Protein AF-0000000070210988 (afdb_homodimer)

Nearest PDB structures (foldseek):
  1qfx-assembly1_A-2  TM=8.955E-01  e=7.358E-31  Aspergillus niger
  1qfx-assembly1_B-2  TM=9.080E-01  e=2.840E-30  Aspergillus niger
  2gfi-assembly1_A  TM=9.419E-01  e=3.083E-26  Debaryomyces castellii
  7r5y-assembly2_B  TM=7.165E-01  e=1.767E-11  Prevotella sp. CAG:617
  6rxe-assembly1_A  TM=7.248E-01  e=8.189E-10  Bifidobacterium longum subsp. infantis ATCC 15697 = JCM 1222 = DSM 20088

Organism: Alternaria alternata (NCBI:txid5599)

Foldseek 3Di:
DWEFFFAFAAPVLVVLLVVLLVVLVVVPFQADDLCNVSVVDDDLDDPVCPRHPAFADADPQTRLVVLLVVLQVVCVVCVVQLVVLVPDPAAAEEEEEPDNSQVSSVLSSCCNNVNNCCPVVRNYDYDYFYLALQQFAQHLCLLSVLQCLVVPCCFHLVVLVVLLVLLLVQPVVVLQVVVCVRGVDGDDSSNLLSLLVCQVSVCSHHVGDSSPSSDDPVVVLSSQQSVLSNLCRNQAPNHQQLLQLLLQVVLVVLVLVVVPCVQGADYYYYYHLSSQRSVCRNLVQQDDPDDADSNDHPPPHSRGCCQRHDRGKDKDWDWDFADDPVDPGTFIFIWIATRNDTGARPPAQPDPVRTGGSVVSNVSSVVSDVVSDQNCVSSVHDPVHDRHHPDGGRDPDD/DWEFFFAFAAPVLVVLLVVLLVVLVVVPFQADDLCNVSVVDDDLDDPVCPRHPAFADADPQTRLVVLLVVLQVVCVVCVVQLVVLVPDPAAAEEEEEPDNSQVSSVLSSCCNNVNNCCPVVRNYDYDYFYLALQQFAQHLCLLSVLQCLVVPCCFHLVVLVVLLVLLLVQPVVVLQVVVCVRGVDGDDSSNLLSLLVSQVSVCSHHVGDSSPSSDDPVVVLSSQQSVLSNLCRNQAPNHQQLQQLLLQVVLVVLVLVVVPCVQGADYYYYYHLSSQRSVCRNLVQQDDPDDADSNDHPPPHSRGCCQRHDRGKDKDWDWDFADDPVDPGTFIFIWIATRNDTGARPPAQPDPVRTGGSVVSNVSSVVSDVVSDQNCVSSVHDPPHDRHHPDRGRDPDD

Secondary structure (DSSP, 8-state):
-EE--SBPPPHHHHHHHHHHHHHHHHTT----GGGGGGGT---SS-TT-TTTTSBP-SSTT-HHHHHHHHHHHHHHHTHHHHHHHTT-SSPEEEEEES-HHHHHHHHHHHHHHT-TTTTTTTSEEEEEEP--GGGTTS-S-HHHH-HHHHH-TTTSTHHHHHHHHHHHHHHHHHHHHHHHHHHS----HHHHHHHHHHHHHHHHHHS--GGGGGS-HHHHHHHHHHHHHHHHHHTSTTSSSHHHHHHHHHHHHHHHHHHGGGG-S---EEE-HHHHHHHHHHHT-S--SSPPPSSS--TT-S--HHHHS-TT-BEEEEEEEE--TT-SSPEEEEEEEETTEEEPBTTB--SGGGPEEHHHHHHHHHHHHHHH--HHHHTT--TTS--S-----SS---/-EE--SBPPPHHHHHHHHHHHHHHHHT-----GGGGGGGT---SS-TT-TTTTSBP-SSTT-HHHHHHHHHHHHHHHTHHHHHHHTT-SSPEEEEEES-HHHHHHHHHHHHHHH-TTTTTTTSEEEEEEP--GGGTTS-S-HHHH-HHHHH-TTTSTHHHHHHHHHHHHHHHHHHHHHHHHHHS----HHHHHHHHHHHHHHHHHHS--GGGGGS-HHHHHHHHHHHHHHHHHHTSTTSSSHHHHHHHHHHHHHHHHHHGGGG-S---EEE-HHHHHHHHHHHT-S--SSPPPSSS--TT-S--HHHHS-TT-BEEEEEEEE--TT-SSPEEEEEEEETTEEEPBTTB--SGGGPEEHHHHHHHHHHHHHHH--HHHHTT--TTS--S-----SS---

Solvent-accessible surface area (backbone atoms only — not comparable to full-atom values): 41497 Å² total; per-residue (Å²): 72,29,26,27,34,31,40,39,47,44,65,70,57,41,49,50,36,50,51,48,50,48,53,54,63,71,64,68,66,84,51,56,80,62,44,33,61,58,74,78,56,72,79,89,60,55,93,80,52,75,44,44,46,27,54,21,60,22,36,91,46,6,8,48,54,52,23,21,50,48,14,19,52,49,28,46,75,41,41,74,52,53,57,58,49,69,72,45,88,61,43,48,48,31,38,18,26,65,42,70,33,20,40,50,27,48,52,31,20,41,27,30,44,71,32,81,55,20,66,83,68,46,53,35,45,83,43,72,39,64,54,55,49,85,38,30,41,43,46,66,38,37,71,53,25,26,49,40,34,69,65,30,64,75,48,12,39,48,27,4,57,53,49,23,52,56,29,45,63,70,62,38,59,67,54,36,53,52,48,21,72,70,66,75,45,90,61,53,66,71,44,53,52,31,46,58,49,46,18,60,42,32,23,29,40,63,57,52,45,67,50,50,60,62,49,52,72,68,56,47,52,51,49,51,46,36,50,25,45,23,47,31,20,32,23,13,78,64,23,75,51,16,36,28,48,12,35,48,61,50,50,53,50,45,51,42,59,70,59,32,74,82,46,50,83,72,81,50,40,26,28,49,53,66,38,48,35,8,32,44,38,43,66,56,63,68,69,56,95,60,79,82,64,61,87,53,81,64,87,83,55,66,70,39,46,80,70,71,46,32,71,47,19,34,46,45,81,40,83,41,79,42,75,44,95,87,42,97,57,60,45,52,26,39,36,39,29,48,68,88,36,80,45,62,41,79,97,36,39,84,31,80,93,33,11,15,40,40,69,57,49,50,49,51,51,52,52,46,45,66,71,55,39,57,52,51,69,72,19,67,52,62,91,84,46,48,84,46,60,79,70,94,64,60,65,75,81,127,73,28,26,26,32,31,40,38,46,43,63,68,58,40,50,51,38,50,50,47,52,48,53,53,61,71,64,70,67,83,51,54,80,62,45,34,62,60,76,78,57,70,81,89,60,56,93,82,52,75,46,44,45,27,54,20,62,22,35,90,46,6,9,49,54,52,23,21,50,49,13,19,51,50,29,46,75,42,40,74,53,52,58,58,48,70,73,45,90,62,44,48,48,32,39,19,28,65,41,70,34,20,41,50,29,49,51,30,19,42,26,30,44,70,32,81,55,20,66,82,69,48,53,36,44,82,43,72,40,64,55,54,48,83,39,32,40,42,46,69,39,38,70,52,26,26,48,38,34,68,65,31,63,74,48,12,39,47,28,5,56,53,48,23,52,54,29,46,62,70,64,37,60,66,53,36,54,54,47,22,72,71,68,75,46,90,61,54,67,69,44,53,50,31,46,57,46,46,18,60,42,33,23,30,40,62,56,52,45,67,49,51,60,62,50,52,71,67,57,48,52,52,48,50,45,36,49,24,46,23,47,31,19,32,25,13,77,64,22,76,52,16,35,28,49,11,35,48,61,50,50,53,48,45,50,41,60,70,59,32,74,83,45,50,83,71,82,50,40,27,27,48,52,64,37,49,37,7,31,44,36,44,66,59,62,69,70,57,94,58,78,82,61,61,85,52,82,63,85,82,56,65,68,39,46,81,70,70,46,31,72,47,18,34,46,45,81,41,82,42,78,41,75,43,95,87,42,97,56,61,45,53,27,38,37,40,31,50,68,88,36,80,44,61,41,78,97,35,38,84,33,79,93,33,12,15,39,41,71,57,49,49,49,52,50,52,52,45,47,65,71,55,40,58,52,50,68,73,21,68,51,61,92,83,46,47,82,46,59,78,70,94,65,59,65,76,81,128

InterPro domains:
  IPR000560 Histidine phosphatase superfamily, clade-2 [PF00328] (1-339)
  IPR000560 Histidine phosphatase superfamily, clade-2 [cd07061] (1-339)
  IPR029033 Histidine phosphatase superfamily [G3DSA:3.40.50.1240] (1-377)
  IPR029033 Histidine phosphatase superfamily [SSF53254] (1-389)

Sequence (796 aa):
MSRHAERYPTTKAGSTQKAVVHRMKESGRVFTGNLAFFNDWELFWSSDDTHLEQLTSTGPFAGTLSSFTTGVRLRTRYQHLLERTSLEENPTKFWASDSNRVIETAKHFAAGFFGIDYNITNKAILQVISEHSSLGADTLTPGRTCLANKKDEMEGQRKGYRLLNEYRASYMPAIRERLAKQTDMYFEDHEIYAMQEMCGFEITVRGRSDWCDVFTQDEFLSFEYARDVLHYYRAGPGQKYAASMGWLWLNATTNLLVEGPDAGPLFFSFNHDGDIAPLMCALDVINDEEHLPITHIAHDRKWRKSQVSPMHGRIIFELLSCKTDSQSSPGEFVRLNINDGITAIPGCDSGPGKSCPLAEFAARTRKKGEEVGNFNELCGLDGDATERITFLRQKSEVMSRHAERYPTTKAGSTQKAVVHRMKESGRVFTGNLAFFNDWELFWSSDDTHLEQLTSTGPFAGTLSSFTTGVRLRTRYQHLLERTSLEENPTKFWASDSNRVIETAKHFAAGFFGIDYNITNKAILQVISEHSSLGADTLTPGRTCLANKKDEMEGQRKGYRLLNEYRASYMPAIRERLAKQTDMYFEDHEIYAMQEMCGFEITVRGRSDWCDVFTQDEFLSFEYARDVLHYYRAGPGQKYAASMGWLWLNATTNLLVEGPDAGPLFFSFNHDGDIAPLMCALDVINDEEHLPITHIAHDRKWRKSQVSPMHGRIIFELLSCKTDSQSSPGEFVRLNINDGITAIPGCDSGPGKSCPLAEFAARTRKKGEEVGNFNELCGLDGDATERITFLRQKSEV

Structure (mmCIF, N/CA/C/O backbone):
data_AF-0000000070210988-model_v1
#
loop_
_entity.id
_entity.type
_entity.pdbx_description
1 polymer 'Phosphoglycerate mutase-like protein'
#
loop_
_atom_site.group_PDB
_atom_site.id
_atom_site.type_symbol
_atom_site.label_atom_id
_atom_site.label_alt_id
_atom_site.label_comp_id
_atom_site.label_asym_id
_atom_site.label_entity_id
_atom_site.label_seq_id
_atom_site.pdbx_PDB_ins_code
_atom_site.Cartn_x
_atom_site.Cartn_y
_atom_site.Cartn_z
_atom_site.occupancy
_atom_site.B_iso_or_equiv
_atom_site.auth_seq_id
_atom_site.auth_comp_id
_atom_site.auth_asym_id
_atom_site.auth_atom_id
_atom_site.pdbx_PDB_model_num
ATOM 1 N N . MET A 1 1 ? 9.492 14.625 10.078 1 97.5 1 MET A N 1
ATOM 2 C CA . MET A 1 1 ? 8.211 14.867 10.742 1 97.5 1 MET A CA 1
ATOM 3 C C . MET A 1 1 ? 7.051 14.656 9.773 1 97.5 1 MET A C 1
ATOM 5 O O . MET A 1 1 ? 7.051 15.203 8.672 1 97.5 1 MET A O 1
ATOM 9 N N . SER A 1 2 ? 6.137 13.797 10.164 1 97.88 2 SER A N 1
ATOM 10 C CA . SER A 1 2 ? 5 13.469 9.312 1 97.88 2 SER A CA 1
ATOM 11 C C . SER A 1 2 ? 3.678 13.758 10.016 1 97.88 2 SER A C 1
ATOM 13 O O . SER A 1 2 ? 3.523 13.469 11.203 1 97.88 2 SER A O 1
ATOM 15 N N . ARG A 1 3 ? 2.801 14.375 9.266 1 97.88 3 ARG A N 1
ATOM 16 C CA . ARG A 1 3 ? 1.4 14.422 9.672 1 97.88 3 ARG A CA 1
ATOM 17 C C . ARG A 1 3 ? 0.75 13.047 9.57 1 97.88 3 ARG A C 1
ATOM 19 O O . ARG A 1 3 ? 1.196 12.203 8.797 1 97.88 3 ARG A O 1
ATOM 26 N N . HIS A 1 4 ? -0.232 12.836 10.398 1 98.5 4 HIS A N 1
ATOM 27 C CA . HIS A 1 4 ? -0.995 11.602 10.234 1 98.5 4 HIS A CA 1
ATOM 28 C C . HIS A 1 4 ? -1.559 11.484 8.828 1 98.5 4 HIS A C 1
ATOM 30 O O . HIS A 1 4 ? -1.71 12.484 8.125 1 98.5 4 HIS A O 1
ATOM 36 N N . ALA A 1 5 ? -1.874 10.297 8.43 1 98.5 5 ALA A N 1
ATOM 37 C CA . ALA A 1 5 ? -2.418 9.984 7.109 1 98.5 5 ALA A CA 1
ATOM 38 C C . ALA A 1 5 ? -3.912 10.281 7.051 1 98.5 5 ALA A C 1
ATOM 40 O O . ALA A 1 5 ? -4.469 10.898 7.961 1 98.5 5 ALA A O 1
ATOM 41 N N . GLU A 1 6 ? -4.551 9.945 5.871 1 98.56 6 GLU A N 1
ATOM 42 C CA . GLU A 1 6 ? -5.961 10.234 5.625 1 98.56 6 GLU A CA 1
ATOM 43 C C . GLU A 1 6 ? -6.844 9.664 6.727 1 98.56 6 GLU A C 1
ATOM 45 O O . GLU A 1 6 ? -6.645 8.523 7.164 1 98.56 6 GLU A O 1
ATOM 50 N N . ARG A 1 7 ? -7.773 10.461 7.168 1 98.25 7 ARG A N 1
ATOM 51 C CA . ARG A 1 7 ? -8.641 10.086 8.281 1 98.25 7 ARG A CA 1
ATOM 52 C C . ARG A 1 7 ? -10.086 10.5 8.016 1 98.25 7 ARG A C 1
ATOM 54 O O . ARG A 1 7 ? -10.352 11.266 7.082 1 98.25 7 ARG A O 1
ATOM 61 N N . TYR A 1 8 ? -10.961 9.961 8.828 1 98.38 8 TYR A N 1
ATOM 62 C CA . TYR A 1 8 ? -12.344 10.43 8.906 1 98.38 8 TYR A CA 1
ATOM 63 C C . TYR A 1 8 ? -12.406 11.828 9.508 1 98.38 8 TYR A C 1
ATOM 65 O O . TYR A 1 8 ? -11.406 12.336 10.023 1 98.38 8 TYR A O 1
ATOM 73 N N . PRO A 1 9 ? -13.586 12.461 9.336 1 98 9 PRO A N 1
ATOM 74 C CA . PRO A 1 9 ? -13.711 13.781 9.961 1 98 9 PRO A CA 1
ATOM 75 C C . PRO A 1 9 ? -13.414 13.75 11.461 1 98 9 PRO A C 1
ATOM 77 O O . PRO A 1 9 ? -13.562 12.703 12.102 1 98 9 PRO A O 1
ATOM 80 N N . THR A 1 10 ? -12.953 14.906 11.977 1 96.81 10 THR A N 1
ATOM 81 C CA . THR A 1 10 ? -12.906 15.047 13.43 1 96.81 10 THR A CA 1
ATOM 82 C C . THR A 1 10 ? -14.305 14.984 14.023 1 96.81 10 THR A C 1
ATOM 84 O O . THR A 1 10 ? -15.297 15.086 13.297 1 96.81 10 THR A O 1
ATOM 87 N N . THR A 1 11 ? -14.375 14.844 15.258 1 96.81 11 THR A N 1
ATOM 88 C CA . THR A 1 11 ? -15.664 14.773 15.93 1 96.81 11 THR A CA 1
ATOM 89 C C . THR A 1 11 ? -16.484 16.031 15.664 1 96.81 11 THR A C 1
ATOM 91 O O . THR A 1 11 ? -17.672 15.953 15.367 1 96.81 11 THR A O 1
ATOM 94 N N . LYS A 1 12 ? -15.883 17.141 15.734 1 95.12 12 LYS A N 1
ATOM 95 C CA . LYS A 1 12 ? -16.578 18.406 15.516 1 95.12 12 LYS A CA 1
ATOM 96 C C . LYS A 1 12 ? -17.078 18.516 14.078 1 95.12 12 LYS A C 1
ATOM 98 O O . LYS A 1 12 ? -18.25 18.828 13.844 1 95.12 12 LYS A O 1
ATOM 103 N N . ALA A 1 13 ? -16.188 18.266 13.156 1 96.44 13 ALA A N 1
ATOM 104 C CA . ALA A 1 13 ? -16.562 18.328 11.75 1 96.44 13 ALA A CA 1
ATOM 105 C C . ALA A 1 13 ? -17.641 17.281 11.43 1 96.44 13 ALA A C 1
ATOM 107 O O . ALA A 1 13 ? -18.609 17.578 10.727 1 96.44 13 ALA A O 1
ATOM 108 N N . GLY A 1 14 ? -17.453 16.078 11.969 1 97.62 14 GLY A N 1
ATOM 109 C CA . GLY A 1 14 ? -18.422 15.016 11.766 1 97.62 14 GLY A CA 1
ATOM 110 C C . GLY A 1 14 ? -19.812 15.359 12.297 1 97.62 14 GLY A C 1
ATOM 111 O O . GLY A 1 14 ? -20.812 15.047 11.656 1 97.62 14 GLY A O 1
ATOM 112 N N . SER A 1 15 ? -19.828 15.992 13.391 1 97 15 SER A N 1
ATOM 113 C CA . SER A 1 15 ? -21.109 16.391 13.969 1 97 15 SER A CA 1
ATOM 114 C C . SER A 1 15 ? -21.828 17.391 13.07 1 97 15 SER A C 1
ATOM 116 O O . SER A 1 15 ? -23.047 17.281 12.867 1 97 15 SER A O 1
ATOM 118 N N . THR A 1 16 ? -21.109 18.328 12.594 1 97.06 16 THR A N 1
ATOM 119 C CA . THR A 1 16 ? -21.703 19.312 11.695 1 97.06 16 THR A CA 1
ATOM 120 C C . THR A 1 16 ? -22.188 18.656 10.406 1 97.06 16 THR A C 1
ATOM 122 O O . THR A 1 16 ? -23.281 18.969 9.922 1 97.06 16 THR A O 1
ATOM 125 N N . GLN A 1 17 ? -21.406 17.766 9.875 1 98 17 GLN A N 1
ATOM 126 C CA . GLN A 1 17 ? -21.766 17.047 8.664 1 98 17 GLN A CA 1
ATOM 127 C C . GLN A 1 17 ? -23.016 16.188 8.883 1 98 17 GLN A C 1
ATOM 129 O O . GLN A 1 17 ? -23.953 16.234 8.078 1 98 17 GLN A O 1
ATOM 134 N N . LYS A 1 18 ? -23 15.531 9.93 1 97.38 18 LYS A N 1
ATOM 135 C CA . LYS A 1 18 ? -24.141 14.695 10.266 1 97.38 18 LYS A CA 1
ATOM 136 C C . LYS A 1 18 ? -25.406 15.531 10.422 1 97.38 18 LYS A C 1
ATOM 138 O O . LYS A 1 18 ? -26.484 15.125 9.992 1 97.38 18 LYS A O 1
ATOM 143 N N . ALA A 1 19 ? -25.297 16.656 11.086 1 97.25 19 ALA A N 1
ATOM 144 C CA . ALA A 1 19 ? -26.453 17.516 11.352 1 97.25 19 ALA A CA 1
ATOM 145 C C . ALA A 1 19 ? -27.094 17.984 10.047 1 97.25 19 ALA A C 1
ATOM 147 O O . ALA A 1 19 ? -28.312 17.938 9.906 1 97.25 19 ALA A O 1
ATOM 148 N N . VAL A 1 20 ? -26.312 18.438 9.117 1 97.62 20 VAL A N 1
ATOM 149 C CA . VAL A 1 20 ? -26.875 18.938 7.863 1 97.62 20 VAL A CA 1
ATOM 150 C C . VAL A 1 20 ? -27.484 17.766 7.074 1 97.62 20 VAL A C 1
ATOM 152 O O . VAL A 1 20 ? -28.531 17.922 6.449 1 97.62 20 VAL A O 1
ATOM 155 N N . VAL A 1 21 ? -26.844 16.594 7.082 1 97.5 21 VAL A N 1
ATOM 156 C CA . VAL A 1 21 ? -27.359 15.406 6.402 1 97.5 21 VAL A CA 1
ATOM 157 C C . VAL A 1 21 ? -28.703 15.008 7 1 97.5 21 VAL A C 1
ATOM 159 O O . VAL A 1 21 ? -29.656 14.727 6.266 1 97.5 21 VAL A O 1
ATOM 162 N N . HIS A 1 22 ? -28.75 15.047 8.273 1 96.88 22 HIS A N 1
ATOM 163 C CA . HIS A 1 22 ? -29.984 14.711 8.953 1 96.88 22 HIS A CA 1
ATOM 164 C C . HIS A 1 22 ? -31.094 15.688 8.586 1 96.88 22 HIS A C 1
ATOM 166 O O . HIS A 1 22 ? -32.219 15.273 8.312 1 96.88 22 HIS A O 1
ATOM 172 N N . ARG A 1 23 ? -30.812 16.922 8.609 1 97.44 23 ARG A N 1
ATOM 173 C CA . ARG A 1 23 ? -31.797 17.922 8.242 1 97.44 23 ARG A CA 1
ATOM 174 C C . ARG A 1 23 ? -32.312 17.719 6.82 1 97.44 23 ARG A C 1
ATOM 176 O O . ARG A 1 23 ? -33.5 17.844 6.551 1 97.44 23 ARG A O 1
ATOM 183 N N . MET A 1 24 ? -31.422 17.438 5.965 1 97.75 24 MET A N 1
ATOM 184 C CA . MET A 1 24 ? -31.781 17.188 4.57 1 97.75 24 MET A CA 1
ATOM 185 C C . MET A 1 24 ? -32.656 15.953 4.445 1 97.75 24 MET A C 1
ATOM 187 O O . MET A 1 24 ? -33.688 15.977 3.738 1 97.75 24 MET A O 1
ATOM 191 N N . LYS A 1 25 ? -32.312 14.938 5.07 1 96.81 25 LYS A N 1
ATOM 192 C CA . LYS A 1 25 ? -33.094 13.711 5.027 1 96.81 25 LYS A CA 1
ATOM 193 C C . LYS A 1 25 ? -34.5 13.922 5.637 1 96.81 25 LYS A C 1
ATOM 195 O O . LYS A 1 25 ? -35.5 13.445 5.102 1 96.81 25 LYS A O 1
ATOM 200 N N . GLU A 1 26 ? -34.531 14.648 6.703 1 96.88 26 GLU A N 1
ATOM 201 C CA . GLU A 1 26 ? -35.781 14.883 7.422 1 96.88 26 GLU A CA 1
ATOM 202 C C . GLU A 1 26 ? -36.688 15.82 6.645 1 96.88 26 GLU A C 1
ATOM 204 O O . GLU A 1 26 ? -37.906 15.906 6.926 1 96.88 26 GLU A O 1
ATOM 209 N N . SER A 1 27 ? -36.125 16.516 5.738 1 96.62 27 SER A N 1
ATOM 210 C CA . SER A 1 27 ? -36.938 17.453 4.961 1 96.62 27 SER A CA 1
ATOM 211 C C . SER A 1 27 ? -37.969 16.734 4.125 1 96.62 27 SER A C 1
ATOM 213 O O . SER A 1 27 ? -38.969 17.344 3.713 1 96.62 27 SER A O 1
ATOM 215 N N . GLY A 1 28 ? -37.688 15.453 3.734 1 95 28 GLY A N 1
ATOM 216 C CA . GLY A 1 28 ? -38.625 14.672 2.918 1 95 28 GLY A CA 1
ATOM 217 C C . GLY A 1 28 ? -38.594 15.07 1.453 1 95 28 GLY A C 1
ATOM 218 O O . GLY A 1 28 ? -39.406 14.57 0.661 1 95 28 GLY A O 1
ATOM 219 N N . ARG A 1 29 ? -37.75 15.852 1.16 1 95.62 29 ARG A N 1
ATOM 220 C CA . ARG A 1 29 ? -37.688 16.328 -0.215 1 95.62 29 ARG A CA 1
ATOM 221 C C . ARG A 1 29 ? -36.969 15.305 -1.108 1 95.62 29 ARG A C 1
ATOM 223 O O . ARG A 1 29 ? -36.156 14.531 -0.641 1 95.62 29 ARG A O 1
ATOM 230 N N . VAL A 1 30 ? -37.406 15.336 -2.369 1 97.12 30 VAL A N 1
ATOM 231 C CA . VAL A 1 30 ? -36.656 14.602 -3.396 1 97.12 30 VAL A CA 1
ATOM 232 C C . VAL A 1 30 ? -35.656 15.531 -4.09 1 97.12 30 VAL A C 1
ATOM 234 O O . VAL A 1 30 ? -36.062 16.5 -4.746 1 97.12 30 VAL A O 1
ATOM 237 N N . PHE A 1 31 ? -34.5 15.258 -3.918 1 97.81 31 PHE A N 1
ATOM 238 C CA . PHE A 1 31 ? -33.469 16.125 -4.461 1 97.81 31 PHE A CA 1
ATOM 239 C C . PHE A 1 31 ? -33.219 15.828 -5.938 1 97.81 31 PHE A C 1
ATOM 241 O O . PHE A 1 31 ? -33.344 14.688 -6.375 1 97.81 31 PHE A O 1
ATOM 248 N N . THR A 1 32 ? -32.875 16.844 -6.715 1 97.06 32 THR A N 1
ATOM 249 C CA . THR A 1 32 ? -32.719 16.719 -8.156 1 97.06 32 THR A CA 1
ATOM 250 C C . THR A 1 32 ? -31.391 17.328 -8.602 1 97.06 32 THR A C 1
ATOM 252 O O . THR A 1 32 ? -30.641 17.859 -7.777 1 97.06 32 THR A O 1
ATOM 255 N N . GLY A 1 33 ? -31.062 17.156 -9.906 1 95.88 33 GLY A N 1
ATOM 256 C CA . GLY A 1 33 ? -29.828 17.734 -10.422 1 95.88 33 GLY A CA 1
ATOM 257 C C . GLY A 1 33 ? -28.578 17.156 -9.781 1 95.88 33 GLY A C 1
ATOM 258 O O . GLY A 1 33 ? -28.453 15.938 -9.648 1 95.88 33 GLY A O 1
ATOM 259 N N . ASN A 1 34 ? -27.672 18.031 -9.398 1 95.88 34 ASN A N 1
ATOM 260 C CA . ASN A 1 34 ? -26.391 17.609 -8.844 1 95.88 34 ASN A CA 1
ATOM 261 C C . ASN A 1 34 ? -26.547 17.094 -7.41 1 95.88 34 ASN A C 1
ATOM 263 O O . ASN A 1 34 ? -25.609 16.562 -6.832 1 95.88 34 ASN A O 1
ATOM 267 N N . LEU A 1 35 ? -27.766 17.219 -6.898 1 98.06 35 LEU A N 1
ATOM 268 C CA . LEU A 1 35 ? -28.016 16.703 -5.555 1 98.06 35 LEU A CA 1
ATOM 269 C C . LEU A 1 35 ? -28.844 15.43 -5.613 1 98.06 35 LEU A C 1
ATOM 271 O O . LEU A 1 35 ? -29.203 14.859 -4.574 1 98.06 35 LEU A O 1
ATOM 275 N N . ALA A 1 36 ? -29.125 14.883 -6.754 1 98.19 36 ALA A N 1
ATOM 276 C CA . ALA A 1 36 ? -29.969 13.703 -6.918 1 98.19 36 ALA A CA 1
ATOM 277 C C . ALA A 1 36 ? -29.375 12.492 -6.195 1 98.19 36 ALA A C 1
ATOM 279 O O . ALA A 1 36 ? -30.109 11.641 -5.695 1 98.19 36 ALA A O 1
ATOM 280 N N . PHE A 1 37 ? -28.078 12.453 -6.125 1 98.19 37 PHE A N 1
ATOM 281 C CA . PHE A 1 37 ? -27.391 11.328 -5.488 1 98.19 37 PHE A CA 1
ATOM 282 C C . PHE A 1 37 ? -27.812 11.195 -4.031 1 98.19 37 PHE A C 1
ATOM 284 O O . PHE A 1 37 ? -27.781 10.102 -3.467 1 98.19 37 PHE A O 1
ATOM 291 N N . PHE A 1 38 ? -28.156 12.305 -3.432 1 98.19 38 PHE A N 1
ATOM 292 C CA . PHE A 1 38 ? -28.406 12.352 -1.996 1 98.19 38 PHE A CA 1
ATOM 293 C C . PHE A 1 38 ? -29.609 11.477 -1.632 1 98.19 38 PHE A C 1
ATOM 295 O O . PHE A 1 38 ? -29.734 11.016 -0.495 1 98.19 38 PHE A O 1
ATOM 302 N N . ASN A 1 39 ? -30.5 11.289 -2.602 1 98.12 39 ASN A N 1
ATOM 303 C CA . ASN A 1 39 ? -31.703 10.492 -2.361 1 98.12 39 ASN A CA 1
ATOM 304 C C . ASN A 1 39 ? -31.344 9.07 -1.931 1 98.12 39 ASN A C 1
ATOM 306 O O . ASN A 1 39 ? -32.094 8.438 -1.2 1 98.12 39 ASN A O 1
ATOM 310 N N . ASP A 1 40 ? -30.156 8.547 -2.346 1 96.38 40 ASP A N 1
ATOM 311 C CA . ASP A 1 40 ? -29.719 7.195 -2.014 1 96.38 40 ASP A CA 1
ATOM 312 C C . ASP A 1 40 ? -28.391 7.215 -1.263 1 96.38 40 ASP A C 1
ATOM 314 O O . ASP A 1 40 ? -27.781 6.164 -1.04 1 96.38 40 ASP A O 1
ATOM 318 N N . TRP A 1 41 ? -27.953 8.352 -0.94 1 96.88 41 TRP A N 1
ATOM 319 C CA . TRP A 1 41 ? -26.641 8.516 -0.332 1 96.88 41 TRP A CA 1
ATOM 320 C C . TRP A 1 41 ? -26.688 8.242 1.166 1 96.88 41 TRP A C 1
ATOM 322 O O . TRP A 1 41 ? -27.688 8.555 1.829 1 96.88 41 TRP A O 1
ATOM 332 N N . GLU A 1 42 ? -25.609 7.668 1.71 1 95 42 GLU A N 1
ATOM 333 C CA . GLU A 1 42 ? -25.453 7.422 3.141 1 95 42 GLU A CA 1
ATOM 334 C C . GLU A 1 42 ? -24.109 7.941 3.645 1 95 42 GLU A C 1
ATOM 336 O O . GLU A 1 42 ? -23.141 7.984 2.895 1 95 42 GLU A O 1
ATOM 341 N N . LEU A 1 43 ? -24.125 8.273 4.93 1 95.81 43 LEU A N 1
ATOM 342 C CA . LEU A 1 43 ? -22.891 8.695 5.562 1 95.81 43 LEU A CA 1
ATOM 343 C C . LEU A 1 43 ? -21.797 7.645 5.375 1 95.81 43 LEU A C 1
ATOM 345 O O . LEU A 1 43 ? -22.094 6.445 5.336 1 95.81 43 LEU A O 1
ATOM 349 N N . PHE A 1 44 ? -20.609 8.062 5.219 1 95.56 44 PHE A N 1
ATOM 350 C CA . PHE A 1 44 ? -19.531 7.152 4.852 1 95.56 44 PHE A CA 1
ATOM 351 C C . PHE A 1 44 ? -18.766 6.688 6.086 1 95.56 44 PHE A C 1
ATOM 353 O O . PHE A 1 44 ? -17.672 6.121 5.977 1 95.56 44 PHE A O 1
ATOM 360 N N . TRP A 1 45 ? -19.203 6.961 7.277 1 93.75 45 TRP A N 1
ATOM 361 C CA . TRP A 1 45 ? -18.688 6.348 8.5 1 93.75 45 TRP A CA 1
ATOM 362 C C . TRP A 1 45 ? -19.812 5.703 9.305 1 93.75 45 TRP A C 1
ATOM 364 O O . TRP A 1 45 ? -21 5.895 9 1 93.75 45 TRP A O 1
ATOM 374 N N . SER A 1 46 ? -19.469 4.895 10.258 1 84.19 46 SER A N 1
ATOM 375 C CA . SER A 1 46 ? -20.406 4.07 11 1 84.19 46 SER A CA 1
ATOM 376 C C . SER A 1 46 ? -21.375 4.93 11.82 1 84.19 46 SER A C 1
ATOM 378 O O . SER A 1 46 ? -21.016 6.031 12.25 1 84.19 46 SER A O 1
ATOM 380 N N . SER A 1 47 ? -22.5 4.363 12.125 1 82.31 47 SER A N 1
ATOM 381 C CA . SER A 1 47 ? -23.562 5.078 12.812 1 82.31 47 SER A CA 1
ATOM 382 C C . SER A 1 47 ? -23.188 5.379 14.258 1 82.31 47 SER A C 1
ATOM 384 O O . SER A 1 47 ? -23.688 6.332 14.852 1 82.31 47 SER A O 1
ATOM 386 N N . ASP A 1 48 ? -22.266 4.625 14.758 1 87.31 48 ASP A N 1
ATOM 387 C CA . ASP A 1 48 ? -21.875 4.84 16.156 1 87.31 48 ASP A CA 1
ATOM 388 C C . ASP A 1 48 ? -20.75 5.859 16.266 1 87.31 48 ASP A C 1
ATOM 390 O O . ASP A 1 48 ? -20.234 6.117 17.344 1 87.31 48 ASP A O 1
ATOM 394 N N . ASP A 1 49 ? -20.25 6.414 15.195 1 91.75 49 ASP A N 1
ATOM 395 C CA . ASP A 1 49 ? -19.297 7.516 15.086 1 91.75 49 ASP A CA 1
ATOM 396 C C . ASP A 1 49 ? -17.922 7.094 15.578 1 91.75 49 ASP A C 1
ATOM 398 O O . ASP A 1 49 ? -17.078 7.941 15.883 1 91.75 49 ASP A O 1
ATOM 402 N N . THR A 1 50 ? -17.719 5.754 15.672 1 92 50 THR A N 1
ATOM 403 C CA . THR A 1 50 ? -16.453 5.262 16.188 1 92 50 THR A CA 1
ATOM 404 C C . THR A 1 50 ? -15.336 5.477 15.156 1 92 50 THR A C 1
ATOM 406 O O . THR A 1 50 ? -14.148 5.477 15.508 1 92 50 THR A O 1
ATOM 409 N N . HIS A 1 51 ? -15.742 5.695 13.898 1 94.75 51 HIS A N 1
ATOM 410 C CA . HIS A 1 51 ? -14.758 5.914 12.844 1 94.75 51 HIS A CA 1
ATOM 411 C C . HIS A 1 51 ? -14.203 7.336 12.891 1 94.75 51 HIS A C 1
ATOM 413 O O . HIS A 1 51 ? -13.133 7.609 12.344 1 94.75 51 HIS A O 1
ATOM 419 N N . LEU A 1 52 ? -14.961 8.25 13.484 1 97.31 52 LEU A N 1
ATOM 420 C CA . LEU A 1 52 ? -14.523 9.641 13.484 1 97.31 52 LEU A CA 1
ATOM 421 C C . LEU A 1 52 ? -13.125 9.773 14.078 1 97.31 52 LEU A C 1
ATOM 423 O O . LEU A 1 52 ? -12.789 9.094 15.055 1 97.31 52 LEU A O 1
ATOM 427 N N . GLU A 1 53 ? -12.312 10.609 13.484 1 96.88 53 GLU A N 1
ATOM 428 C CA . GLU A 1 53 ? -10.953 10.961 13.883 1 96.88 53 GLU A CA 1
ATOM 429 C C . GLU A 1 53 ? -9.969 9.844 13.531 1 96.88 53 GLU A C 1
ATOM 431 O O . GLU A 1 53 ? -8.758 10.062 13.523 1 96.88 53 GLU A O 1
ATOM 436 N N . GLN A 1 54 ? -10.414 8.625 13.195 1 97.69 54 GLN A N 1
ATOM 437 C CA . GLN A 1 54 ? -9.531 7.492 12.945 1 97.69 54 GLN A CA 1
ATOM 438 C C . GLN A 1 54 ? -9.062 7.473 11.492 1 97.69 54 GLN A C 1
ATOM 440 O O . GLN A 1 54 ? -9.68 8.086 10.625 1 97.69 54 GLN A O 1
ATOM 445 N N . LEU A 1 55 ? -7.973 6.781 11.242 1 98.19 55 LEU A N 1
ATOM 446 C CA . LEU A 1 55 ? -7.496 6.602 9.875 1 98.19 55 LEU A CA 1
ATOM 447 C C . LEU A 1 55 ? -8.531 5.871 9.031 1 98.19 55 LEU A C 1
ATOM 449 O O . LEU A 1 55 ? -9.195 4.953 9.516 1 98.19 55 LEU A O 1
ATOM 453 N N . THR A 1 56 ? -8.625 6.289 7.816 1 98.31 56 THR A N 1
ATOM 454 C CA . THR A 1 56 ? -9.43 5.508 6.883 1 98.31 56 THR A CA 1
ATOM 455 C C . THR A 1 56 ? -8.711 4.223 6.492 1 98.31 56 THR A C 1
ATOM 457 O O . THR A 1 56 ? -7.484 4.207 6.363 1 98.31 56 THR A O 1
ATOM 460 N N . SER A 1 57 ? -9.453 3.146 6.285 1 97.56 57 SER A N 1
ATOM 461 C CA . SER A 1 57 ? -8.867 1.841 6.004 1 97.56 57 SER A CA 1
ATOM 462 C C . SER A 1 57 ? -9.461 1.231 4.738 1 97.56 57 SER A C 1
ATOM 464 O O . SER A 1 57 ? -9.18 0.077 4.406 1 97.56 57 SER A O 1
ATOM 466 N N . THR A 1 58 ? -10.328 1.944 4.047 1 97.62 58 THR A N 1
ATOM 467 C CA . THR A 1 58 ? -10.953 1.5 2.805 1 97.62 58 THR A CA 1
ATOM 468 C C . THR A 1 58 ? -10.719 2.512 1.688 1 97.62 58 THR A C 1
ATOM 470 O O . THR A 1 58 ? -10.461 3.688 1.953 1 97.62 58 THR A O 1
ATOM 473 N N . GLY A 1 59 ? -10.852 1.985 0.437 1 97.06 59 GLY A N 1
ATOM 474 C CA . GLY A 1 59 ? -10.672 2.85 -0.719 1 97.06 59 GLY A CA 1
ATOM 475 C C . GLY A 1 59 ? -9.227 2.977 -1.155 1 97.06 59 GLY A C 1
ATOM 476 O O . GLY A 1 59 ? -8.312 2.592 -0.419 1 97.06 59 GLY A O 1
ATOM 477 N N . PRO A 1 60 ? -9.008 3.51 -2.314 1 96.75 60 PRO A N 1
ATOM 478 C CA . PRO A 1 60 ? -7.648 3.602 -2.863 1 96.75 60 PRO A CA 1
ATOM 479 C C . PRO A 1 60 ? -6.797 4.652 -2.158 1 96.75 60 PRO A C 1
ATOM 481 O O . PRO A 1 60 ? -5.57 4.656 -2.301 1 96.75 60 PRO A O 1
ATOM 484 N N . PHE A 1 61 ? -7.449 5.523 -1.363 1 97.44 61 PHE A N 1
ATOM 485 C CA . PHE A 1 61 ? -6.727 6.594 -0.685 1 97.44 61 PHE A CA 1
ATOM 486 C C . PHE A 1 61 ? -6.77 6.402 0.827 1 97.44 61 PHE A C 1
ATOM 488 O O . PHE A 1 61 ? -6.656 7.367 1.584 1 97.44 61 PHE A O 1
ATOM 495 N N . ALA A 1 62 ? -6.98 5.203 1.24 1 98.38 62 ALA A N 1
ATOM 496 C CA . ALA A 1 62 ? -7.043 4.891 2.666 1 98.38 62 ALA A CA 1
ATOM 497 C C . ALA A 1 62 ? -5.785 5.371 3.389 1 98.38 62 ALA A C 1
ATOM 499 O O . ALA A 1 62 ? -4.676 5.215 2.881 1 98.38 62 ALA A O 1
ATOM 500 N N . GLY A 1 63 ? -6.035 5.941 4.531 1 98.75 63 GLY A N 1
ATOM 501 C CA . GLY A 1 63 ? -4.906 6.395 5.328 1 98.75 63 GLY A CA 1
ATOM 502 C C . GLY A 1 63 ? -3.947 5.281 5.699 1 98.75 63 GLY A C 1
ATOM 503 O O . GLY A 1 63 ? -2.73 5.477 5.703 1 98.75 63 GLY A O 1
ATOM 504 N N . THR A 1 64 ? -4.406 4.094 6.047 1 98.69 64 THR A N 1
ATOM 505 C CA . THR A 1 64 ? -3.566 2.949 6.375 1 98.69 64 THR A CA 1
ATOM 506 C C . THR A 1 64 ? -2.688 2.566 5.188 1 98.69 64 THR A C 1
ATOM 508 O O . THR A 1 64 ? -1.488 2.324 5.348 1 98.69 64 THR A O 1
ATOM 511 N N . LEU A 1 65 ? -3.264 2.576 4.031 1 98.62 65 LEU A N 1
ATOM 512 C CA . LEU A 1 65 ? -2.545 2.211 2.814 1 98.62 65 LEU A CA 1
ATOM 513 C C . LEU A 1 65 ? -1.492 3.26 2.473 1 98.62 65 LEU A C 1
ATOM 515 O O . LEU A 1 65 ? -0.354 2.916 2.141 1 98.62 65 LEU A O 1
ATOM 519 N N . SER A 1 66 ? -1.925 4.512 2.553 1 98.25 66 SER A N 1
ATOM 520 C CA . SER A 1 66 ? -0.994 5.594 2.242 1 98.25 66 SER A CA 1
ATOM 521 C C . SER A 1 66 ? 0.219 5.559 3.168 1 98.25 66 SER A C 1
ATOM 523 O O . SER A 1 66 ? 1.352 5.754 2.721 1 98.25 66 SER A O 1
ATOM 525 N N . SER A 1 67 ? -0.019 5.312 4.402 1 98.69 67 SER A N 1
ATOM 526 C CA . SER A 1 67 ? 1.064 5.266 5.379 1 98.69 67 SER A CA 1
ATOM 527 C C . SER A 1 67 ? 2.006 4.098 5.105 1 98.69 67 SER A C 1
ATOM 529 O O . SER A 1 67 ? 3.229 4.266 5.102 1 98.69 67 SER A O 1
ATOM 531 N N . PHE A 1 68 ? 1.471 2.91 4.871 1 98.75 68 PHE A N 1
ATOM 532 C CA . PHE A 1 68 ? 2.275 1.738 4.547 1 98.75 68 PHE A CA 1
ATOM 533 C C . PHE A 1 68 ? 3.088 1.972 3.279 1 98.75 68 PHE A C 1
ATOM 535 O O . PHE A 1 68 ? 4.277 1.659 3.232 1 98.75 68 PHE A O 1
ATOM 542 N N . THR A 1 69 ? 2.459 2.508 2.285 1 98.62 69 THR A N 1
ATOM 543 C CA . THR A 1 69 ? 3.098 2.799 1.006 1 98.62 69 THR A CA 1
ATOM 544 C C . THR A 1 69 ? 4.281 3.744 1.194 1 98.62 69 THR A C 1
ATOM 546 O O . THR A 1 69 ? 5.344 3.541 0.604 1 98.62 69 THR A O 1
ATOM 549 N N . THR A 1 70 ? 4.055 4.734 1.988 1 98.38 70 THR A N 1
ATOM 550 C CA . THR A 1 70 ? 5.145 5.668 2.26 1 98.38 70 THR A CA 1
ATOM 551 C C . THR A 1 70 ? 6.301 4.957 2.953 1 98.38 70 THR A C 1
ATOM 553 O O . THR A 1 70 ? 7.469 5.234 2.672 1 98.38 70 THR A O 1
ATOM 556 N N . GLY A 1 71 ? 5.973 4.039 3.896 1 98.5 71 GLY A N 1
ATOM 557 C CA . GLY A 1 71 ? 7.012 3.223 4.5 1 98.5 71 GLY A CA 1
ATOM 558 C C . GLY A 1 71 ? 7.871 2.502 3.475 1 98.5 71 GLY A C 1
ATOM 559 O O . GLY A 1 71 ? 9.102 2.578 3.523 1 98.5 71 GLY A O 1
ATOM 560 N N . VAL A 1 72 ? 7.207 1.887 2.543 1 98.5 72 VAL A N 1
ATOM 561 C CA . VAL A 1 72 ? 7.91 1.133 1.511 1 98.5 72 VAL A CA 1
ATOM 562 C C . VAL A 1 72 ? 8.719 2.086 0.636 1 98.5 72 VAL A C 1
ATOM 564 O O . VAL A 1 72 ? 9.859 1.789 0.273 1 98.5 72 VAL A O 1
ATOM 567 N N . ARG A 1 73 ? 8.156 3.207 0.266 1 97.94 73 ARG A N 1
ATOM 568 C CA . ARG A 1 73 ? 8.82 4.199 -0.569 1 97.94 73 ARG A CA 1
ATOM 569 C C . ARG A 1 73 ? 10.102 4.699 0.094 1 97.94 73 ARG A C 1
ATOM 571 O O . ARG A 1 73 ? 11.148 4.77 -0.548 1 97.94 73 ARG A O 1
ATOM 578 N N . LEU A 1 74 ? 9.992 5.02 1.348 1 98.19 74 LEU A N 1
ATOM 579 C CA . LEU A 1 74 ? 11.164 5.57 2.031 1 98.19 74 LEU A CA 1
ATOM 580 C C . LEU A 1 74 ? 12.172 4.473 2.35 1 98.19 74 LEU A C 1
ATOM 582 O O . LEU A 1 74 ? 13.383 4.723 2.355 1 98.19 74 LEU A O 1
ATOM 586 N N . ARG A 1 75 ? 11.711 3.258 2.586 1 97.81 75 ARG A N 1
ATOM 587 C CA . ARG A 1 75 ? 12.625 2.125 2.656 1 97.81 75 ARG A CA 1
ATOM 588 C C . ARG A 1 75 ? 13.469 2.025 1.388 1 97.81 75 ARG A C 1
ATOM 590 O O . ARG A 1 75 ? 14.688 1.825 1.457 1 97.81 75 ARG A O 1
ATOM 597 N N . THR A 1 76 ? 12.789 2.131 0.282 1 97.44 76 THR A N 1
ATOM 598 C CA . THR A 1 76 ? 13.453 2.053 -1.016 1 97.44 76 THR A CA 1
ATOM 599 C C . THR A 1 76 ? 14.523 3.133 -1.146 1 97.44 76 THR A C 1
ATOM 601 O O . THR A 1 76 ? 15.648 2.854 -1.562 1 97.44 76 THR A O 1
ATOM 604 N N . ARG A 1 77 ? 14.164 4.289 -0.746 1 96.38 77 ARG A N 1
ATOM 605 C CA . ARG A 1 77 ? 15.055 5.438 -0.902 1 96.38 77 ARG A CA 1
ATOM 606 C C . ARG A 1 77 ? 16.234 5.355 0.057 1 96.38 77 ARG A C 1
ATOM 608 O O . ARG A 1 77 ? 17.359 5.719 -0.301 1 96.38 77 ARG A O 1
ATOM 615 N N . TYR A 1 78 ? 16.047 4.871 1.308 1 96.69 78 TYR A N 1
ATOM 616 C CA . TYR A 1 78 ? 17.047 4.949 2.357 1 96.69 78 TYR A CA 1
ATOM 617 C C . TYR A 1 78 ? 17.484 3.561 2.803 1 96.69 78 TYR A C 1
ATOM 619 O O . TYR A 1 78 ? 17.859 3.361 3.963 1 96.69 78 TYR A O 1
ATOM 627 N N . GLN A 1 79 ? 17.359 2.629 1.948 1 92.94 79 GLN A N 1
ATOM 628 C CA . GLN A 1 79 ? 17.672 1.237 2.254 1 92.94 79 GLN A CA 1
ATOM 629 C C . GLN A 1 79 ? 19.078 1.104 2.854 1 92.94 79 GLN A C 1
ATOM 631 O O . GLN A 1 79 ? 19.281 0.311 3.773 1 92.94 79 GLN A O 1
ATOM 636 N N . HIS A 1 80 ? 20.078 1.849 2.361 1 91.38 80 HIS A N 1
ATOM 637 C CA . HIS A 1 80 ? 21.453 1.772 2.834 1 91.38 80 HIS A CA 1
ATOM 638 C C . HIS A 1 80 ? 21.562 2.201 4.293 1 91.38 80 HIS A C 1
ATOM 640 O O . HIS A 1 80 ? 22.375 1.665 5.047 1 91.38 80 HIS A O 1
ATOM 646 N N . LEU A 1 81 ? 20.719 3.127 4.695 1 94.25 81 LEU A N 1
ATOM 647 C CA . LEU A 1 81 ? 20.703 3.557 6.09 1 94.25 81 LEU A CA 1
ATOM 648 C C . LEU A 1 81 ? 20.031 2.51 6.973 1 94.25 81 LEU A C 1
ATOM 650 O O . LEU A 1 81 ? 20.469 2.266 8.094 1 94.25 81 LEU A O 1
ATOM 654 N N . LEU A 1 82 ? 19.016 1.901 6.441 1 92.56 82 LEU A N 1
ATOM 655 C CA . LEU A 1 82 ? 18.312 0.846 7.168 1 92.56 82 LEU A CA 1
ATOM 656 C C . LEU A 1 82 ? 19.234 -0.34 7.426 1 92.56 82 LEU A C 1
ATOM 658 O O . LEU A 1 82 ? 19.203 -0.926 8.508 1 92.56 82 LEU A O 1
ATOM 662 N N . GLU A 1 83 ? 20 -0.668 6.449 1 87 83 GLU A N 1
ATOM 663 C CA . GLU A 1 83 ? 20.953 -1.774 6.586 1 87 83 GLU A CA 1
ATOM 664 C C . GLU A 1 83 ? 21.984 -1.486 7.668 1 87 83 GLU A C 1
ATOM 666 O O . GLU A 1 83 ? 22.406 -2.396 8.383 1 87 83 GLU A O 1
ATOM 671 N N . ARG A 1 84 ? 22.344 -0.335 7.848 1 84.44 84 ARG A N 1
ATOM 672 C CA . ARG A 1 84 ? 23.281 0.059 8.898 1 84.44 84 ARG A CA 1
ATOM 673 C C . ARG A 1 84 ? 22.672 -0.136 10.281 1 84.44 84 ARG A C 1
ATOM 675 O O . ARG A 1 84 ? 23.359 -0.556 11.211 1 84.44 84 ARG A O 1
ATOM 682 N N . THR A 1 85 ? 21.406 0.152 10.406 1 84.56 85 THR A N 1
ATOM 683 C CA . THR A 1 85 ? 20.719 0.044 11.688 1 84.56 85 THR A CA 1
ATOM 684 C C . THR A 1 85 ? 20.5 -1.42 12.062 1 84.56 85 THR A C 1
ATOM 686 O O . THR A 1 85 ? 20.422 -1.753 13.25 1 84.56 85 THR A O 1
ATOM 689 N N . SER A 1 86 ? 20.328 -2.252 11.086 1 73.5 86 SER A N 1
ATOM 690 C CA . SER A 1 86 ? 20.062 -3.666 11.336 1 73.5 86 SER A CA 1
ATOM 691 C C . SER A 1 86 ? 21.25 -4.324 12.047 1 73.5 86 SER A C 1
ATOM 693 O O . SER A 1 86 ? 21.094 -5.391 12.648 1 73.5 86 SER A O 1
ATOM 695 N N . LEU A 1 87 ? 22.281 -3.656 12 1 69.06 87 LEU A N 1
ATOM 696 C CA . LEU A 1 87 ? 23.5 -4.16 12.625 1 69.06 87 LEU A CA 1
ATOM 697 C C . LEU A 1 87 ? 23.562 -3.758 14.094 1 69.06 87 LEU A C 1
ATOM 699 O O . LEU A 1 87 ? 24.375 -4.297 14.852 1 69.06 87 LEU A O 1
ATOM 703 N N . GLU A 1 88 ? 22.641 -2.879 14.406 1 71.75 88 GLU A N 1
ATOM 704 C CA . GLU A 1 88 ? 22.656 -2.375 15.773 1 71.75 88 GLU A CA 1
ATOM 705 C C . GLU A 1 88 ? 21.922 -3.322 16.719 1 71.75 88 GLU A C 1
ATOM 707 O O . GLU A 1 88 ? 21 -4.027 16.312 1 71.75 88 GLU A O 1
ATOM 712 N N . GLU A 1 89 ? 22.375 -3.301 17.906 1 79 89 GLU A N 1
ATOM 713 C CA . GLU A 1 89 ? 21.781 -4.152 18.922 1 79 89 GLU A CA 1
ATOM 714 C C . GLU A 1 89 ? 20.453 -3.594 19.391 1 79 89 GLU A C 1
ATOM 716 O O . GLU A 1 89 ? 19.516 -4.352 19.688 1 79 89 GLU A O 1
ATOM 721 N N . ASN A 1 90 ? 20.422 -2.297 19.391 1 87.25 90 ASN A N 1
ATOM 722 C CA . ASN A 1 90 ? 19.203 -1.651 19.891 1 87.25 90 ASN A CA 1
ATOM 723 C C . ASN A 1 90 ? 18.234 -1.332 18.766 1 87.25 90 ASN A C 1
ATOM 725 O O . ASN A 1 90 ? 18.656 -0.997 17.656 1 87.25 90 ASN A O 1
ATOM 729 N N . PRO A 1 91 ? 16.969 -1.491 19.062 1 93.94 91 PRO A N 1
ATOM 730 C CA . PRO A 1 91 ? 15.969 -1.143 18.047 1 93.94 91 PRO A CA 1
ATOM 731 C C . PRO A 1 91 ? 15.961 0.347 17.719 1 93.94 91 PRO A C 1
ATOM 733 O O . PRO A 1 91 ? 16.328 1.173 18.562 1 93.94 91 PRO A O 1
ATOM 736 N N . THR A 1 92 ? 15.664 0.681 16.531 1 95.88 92 THR A N 1
ATOM 737 C CA . THR A 1 92 ? 15.484 2.074 16.141 1 95.88 92 THR A CA 1
ATOM 738 C C . THR A 1 92 ? 14.234 2.664 16.781 1 95.88 92 THR A C 1
ATOM 740 O O . THR A 1 92 ? 13.141 2.119 16.625 1 95.88 92 THR A O 1
ATOM 743 N N . LYS A 1 93 ? 14.398 3.709 17.469 1 96.69 93 LYS A N 1
ATOM 744 C CA . LYS A 1 93 ? 13.25 4.395 18.062 1 96.69 93 LYS A CA 1
ATOM 745 C C . LYS A 1 93 ? 12.602 5.344 17.062 1 96.69 93 LYS A C 1
ATOM 747 O O . LYS A 1 93 ? 13.297 6.008 16.297 1 96.69 93 LYS A O 1
ATOM 752 N N . PHE A 1 94 ? 11.32 5.383 17.062 1 97.88 94 PHE A N 1
ATOM 753 C CA . PHE A 1 94 ? 10.562 6.406 16.344 1 97.88 94 PHE A CA 1
ATOM 754 C C . PHE A 1 94 ? 9.414 6.922 17.203 1 97.88 94 PHE A C 1
ATOM 756 O O . PHE A 1 94 ? 9.055 6.301 18.203 1 97.88 94 PHE A O 1
ATOM 763 N N . TRP A 1 95 ? 8.906 8.125 17.016 1 98.75 95 TRP A N 1
ATOM 764 C CA . TRP A 1 95 ? 8.07 8.836 17.984 1 98.75 95 TRP A CA 1
ATOM 765 C C . TRP A 1 95 ? 6.742 9.25 17.359 1 98.75 95 TRP A C 1
ATOM 767 O O . TRP A 1 95 ? 6.691 9.625 16.188 1 98.75 95 TRP A O 1
ATOM 777 N N . ALA A 1 96 ? 5.66 9.18 18.078 1 98.81 96 ALA A N 1
ATOM 778 C CA . ALA A 1 96 ? 4.344 9.664 17.688 1 98.81 96 ALA A CA 1
ATOM 779 C C . ALA A 1 96 ? 3.672 10.422 18.828 1 98.81 96 ALA A C 1
ATOM 781 O O . ALA A 1 96 ? 3.854 10.07 20 1 98.81 96 ALA A O 1
ATOM 782 N N . SER A 1 97 ? 3.025 11.5 18.469 1 98.56 97 SER A N 1
ATOM 783 C CA . SER A 1 97 ? 2.186 12.117 19.5 1 98.56 97 SER A CA 1
ATOM 784 C C . SER A 1 97 ? 1.041 11.195 19.906 1 98.56 97 SER A C 1
ATOM 786 O O . SER A 1 97 ? 0.693 10.266 19.156 1 98.56 97 SER A O 1
ATOM 788 N N . ASP A 1 98 ? 0.451 11.516 21.047 1 98.31 98 ASP A N 1
ATOM 789 C CA . ASP A 1 98 ? -0.498 10.602 21.672 1 98.31 98 ASP A CA 1
ATOM 790 C C . ASP A 1 98 ? -1.91 10.82 21.141 1 98.31 98 ASP A C 1
ATOM 792 O O . ASP A 1 98 ? -2.795 11.273 21.859 1 98.31 98 ASP A O 1
ATOM 796 N N . SER A 1 99 ? -2.191 10.539 19.969 1 97.56 99 SER A N 1
ATOM 797 C CA . SER A 1 99 ? -3.457 10.43 19.25 1 97.56 99 SER A CA 1
ATOM 798 C C . SER A 1 99 ? -3.52 9.148 18.422 1 97.56 99 SER A C 1
ATOM 800 O O . SER A 1 99 ? -2.562 8.805 17.734 1 97.56 99 SER A O 1
ATOM 802 N N . ASN A 1 100 ? -4.68 8.508 18.516 1 97.75 100 ASN A N 1
ATOM 803 C CA . ASN A 1 100 ? -4.773 7.195 17.875 1 97.75 100 ASN A CA 1
ATOM 804 C C . ASN A 1 100 ? -4.469 7.262 16.391 1 97.75 100 ASN A C 1
ATOM 806 O O . ASN A 1 100 ? -3.791 6.391 15.844 1 97.75 100 ASN A O 1
ATOM 810 N N . ARG A 1 101 ? -5.012 8.25 15.688 1 98.06 101 ARG A N 1
ATOM 811 C CA . ARG A 1 101 ? -4.773 8.359 14.25 1 98.06 101 ARG A CA 1
ATOM 812 C C . ARG A 1 101 ? -3.293 8.586 13.961 1 98.06 101 ARG A C 1
ATOM 814 O O . ARG A 1 101 ? -2.775 8.109 12.945 1 98.06 101 ARG A O 1
ATOM 821 N N . VAL A 1 102 ? -2.545 9.281 14.836 1 98.69 102 VAL A N 1
ATOM 822 C CA . VAL A 1 102 ? -1.117 9.531 14.664 1 98.69 102 VAL A CA 1
ATOM 823 C C . VAL A 1 102 ? -0.335 8.25 14.953 1 98.69 102 VAL A C 1
ATOM 825 O O . VAL A 1 102 ? 0.555 7.871 14.188 1 98.69 102 VAL A O 1
ATOM 828 N N . ILE A 1 103 ? -0.683 7.586 16.016 1 98.62 103 ILE A N 1
ATOM 829 C CA . ILE A 1 103 ? -0.037 6.34 16.422 1 98.62 103 ILE A CA 1
ATOM 830 C C . ILE A 1 103 ? -0.213 5.293 15.328 1 98.62 103 ILE A C 1
ATOM 832 O O . ILE A 1 103 ? 0.749 4.625 14.938 1 98.62 103 ILE A O 1
ATOM 836 N N . GLU A 1 104 ? -1.438 5.207 14.82 1 98.44 104 GLU A N 1
ATOM 837 C CA . GLU A 1 104 ? -1.711 4.238 13.758 1 98.44 104 GLU A CA 1
ATOM 838 C C . GLU A 1 104 ? -0.939 4.582 12.484 1 98.44 104 GLU A C 1
ATOM 840 O O . GLU A 1 104 ? -0.477 3.689 11.773 1 98.44 104 GLU A O 1
ATOM 845 N N . THR A 1 105 ? -0.828 5.848 12.172 1 98.81 105 THR A N 1
ATOM 846 C CA . THR A 1 105 ? -0.008 6.27 11.039 1 98.81 105 THR A CA 1
ATOM 847 C C . THR A 1 105 ? 1.433 5.793 11.211 1 98.81 105 THR A C 1
ATOM 849 O O . THR A 1 105 ? 2.012 5.211 10.289 1 98.81 105 THR A O 1
ATOM 852 N N . ALA A 1 106 ? 1.966 6.008 12.391 1 98.81 106 ALA A N 1
ATOM 853 C CA . ALA A 1 106 ? 3.34 5.613 12.68 1 98.81 106 ALA A CA 1
ATOM 854 C C . ALA A 1 106 ? 3.516 4.102 12.555 1 98.81 106 ALA A C 1
ATOM 856 O O . ALA A 1 106 ? 4.5 3.635 11.977 1 98.81 106 ALA A O 1
ATOM 857 N N . LYS A 1 107 ? 2.568 3.371 13.062 1 98.19 107 LYS A N 1
ATOM 858 C CA . LYS A 1 107 ? 2.645 1.913 13.031 1 98.19 107 LYS A CA 1
ATOM 859 C C . LYS A 1 107 ? 2.605 1.396 11.594 1 98.19 107 LYS A C 1
ATOM 861 O O . LYS A 1 107 ? 3.385 0.515 11.227 1 98.19 107 LYS A O 1
ATOM 866 N N . HIS A 1 108 ? 1.69 1.898 10.797 1 98.69 108 HIS A N 1
ATOM 867 C CA . HIS A 1 108 ? 1.58 1.459 9.414 1 98.69 108 HIS A CA 1
ATOM 868 C C . HIS A 1 108 ? 2.82 1.845 8.609 1 98.69 108 HIS A C 1
ATOM 870 O O . HIS A 1 108 ? 3.305 1.06 7.793 1 98.69 108 HIS A O 1
ATOM 876 N N . PHE A 1 109 ? 3.324 3.043 8.898 1 98.75 109 PHE A N 1
ATOM 877 C CA . PHE A 1 109 ? 4.578 3.451 8.281 1 98.75 109 PHE A CA 1
ATOM 878 C C . PHE A 1 109 ? 5.695 2.475 8.633 1 98.75 109 PHE A C 1
ATOM 880 O O . PHE A 1 109 ? 6.418 2.008 7.746 1 98.75 109 PHE A O 1
ATOM 887 N N . ALA A 1 110 ? 5.836 2.17 9.875 1 98.31 110 ALA A N 1
ATOM 888 C CA . ALA A 1 110 ? 6.902 1.293 10.352 1 98.31 110 ALA A CA 1
ATOM 889 C C . ALA A 1 110 ? 6.797 -0.092 9.719 1 98.31 110 ALA A C 1
ATOM 891 O O . ALA A 1 110 ? 7.812 -0.7 9.375 1 98.31 110 ALA A O 1
ATOM 892 N N . ALA A 1 111 ? 5.598 -0.566 9.578 1 97.62 111 ALA A N 1
ATOM 893 C CA . ALA A 1 111 ? 5.379 -1.866 8.945 1 97.62 111 ALA A CA 1
ATOM 894 C C . ALA A 1 111 ? 5.902 -1.875 7.516 1 97.62 111 ALA A C 1
ATOM 896 O O . ALA A 1 111 ? 6.465 -2.871 7.059 1 97.62 111 ALA A O 1
ATOM 897 N N . GLY A 1 112 ? 5.672 -0.789 6.766 1 98.06 112 GLY A N 1
ATOM 898 C CA . GLY A 1 112 ? 6.188 -0.679 5.41 1 98.06 112 GLY A CA 1
ATOM 899 C C . GLY A 1 112 ? 7.691 -0.466 5.359 1 98.06 112 GLY A C 1
ATOM 900 O O . GLY A 1 112 ? 8.367 -0.984 4.469 1 98.06 112 GLY A O 1
ATOM 901 N N . PHE A 1 113 ? 8.242 0.284 6.379 1 98.25 113 PHE A N 1
ATOM 902 C CA . PHE A 1 113 ? 9.633 0.7 6.352 1 98.25 113 PHE A CA 1
ATOM 903 C C . PHE A 1 113 ? 10.531 -0.381 6.941 1 98.25 113 PHE A C 1
ATOM 905 O O . PHE A 1 113 ? 11.539 -0.754 6.34 1 98.25 113 PHE A O 1
ATOM 912 N N . PHE A 1 114 ? 10.148 -0.929 8.109 1 96.69 114 PHE A N 1
ATOM 913 C CA . PHE A 1 114 ? 10.992 -1.874 8.836 1 96.69 114 PHE A CA 1
ATOM 914 C C . PHE A 1 114 ? 10.547 -3.309 8.57 1 96.69 114 PHE A C 1
ATOM 916 O O . PHE A 1 114 ? 11.297 -4.254 8.82 1 96.69 114 PHE A O 1
ATOM 923 N N . GLY A 1 115 ? 9.305 -3.453 8.07 1 94.19 115 GLY A N 1
ATOM 924 C CA . GLY A 1 115 ? 8.68 -4.762 7.922 1 94.19 115 GLY A CA 1
ATOM 925 C C . GLY A 1 115 ? 7.551 -4.996 8.898 1 94.19 115 GLY A C 1
ATOM 926 O O . GLY A 1 115 ? 7.547 -4.438 10 1 94.19 115 GLY A O 1
ATOM 927 N N . ILE A 1 116 ? 6.582 -5.805 8.586 1 93.69 116 ILE A N 1
ATOM 928 C CA . ILE A 1 116 ? 5.344 -5.953 9.336 1 93.69 116 ILE A CA 1
ATOM 929 C C . ILE A 1 116 ? 5.641 -6.551 10.711 1 93.69 116 ILE A C 1
ATOM 931 O O . ILE A 1 116 ? 4.875 -6.355 11.656 1 93.69 116 ILE A O 1
ATOM 935 N N . ASP A 1 117 ? 6.742 -7.258 10.93 1 91.12 117 ASP A N 1
ATOM 936 C CA . ASP A 1 117 ? 7.07 -7.902 12.195 1 91.12 117 ASP A CA 1
ATOM 937 C C . ASP A 1 117 ? 8.094 -7.078 12.984 1 91.12 117 ASP A C 1
ATOM 939 O O . ASP A 1 117 ? 8.812 -7.617 13.828 1 91.12 117 ASP A O 1
ATO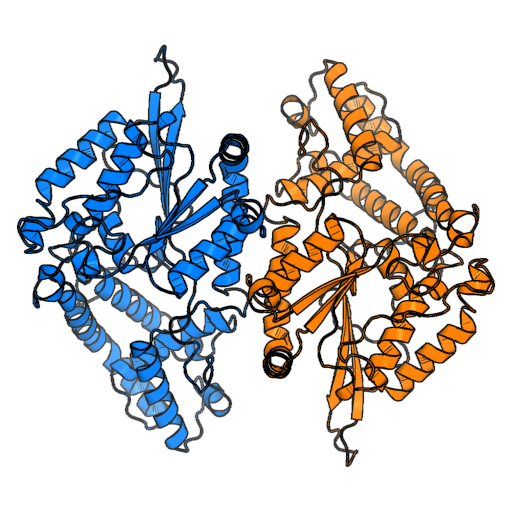M 943 N N . TYR A 1 118 ? 8.172 -5.816 12.695 1 93 118 TYR A N 1
ATOM 944 C CA . TYR A 1 118 ? 9.234 -4.992 13.258 1 93 118 TYR A CA 1
ATOM 945 C C . TYR A 1 118 ? 9.172 -4.988 14.781 1 93 118 TYR A C 1
ATOM 947 O O . TYR A 1 118 ? 10.211 -4.898 15.445 1 93 118 TYR A O 1
ATOM 955 N N . ASN A 1 119 ? 7.973 -5.105 15.312 1 88 119 ASN A N 1
ATOM 956 C CA . ASN A 1 119 ? 7.809 -5.062 16.766 1 88 119 ASN A CA 1
ATOM 957 C C . ASN A 1 119 ? 8.188 -6.391 17.406 1 88 119 ASN A C 1
ATOM 959 O O . ASN A 1 119 ? 8.828 -6.414 18.453 1 88 119 ASN A O 1
ATOM 963 N N . ILE A 1 120 ? 7.867 -7.445 16.781 1 86.94 120 ILE A N 1
ATOM 964 C CA . ILE A 1 120 ? 8.133 -8.781 17.297 1 86.94 120 ILE A CA 1
ATOM 965 C C . ILE A 1 120 ? 9.617 -9.094 17.188 1 86.94 120 ILE A C 1
ATOM 967 O O . ILE A 1 120 ? 10.195 -9.742 18.078 1 86.94 120 ILE A O 1
ATOM 971 N N . THR A 1 121 ? 10.289 -8.578 16.141 1 88.38 121 THR A N 1
ATOM 972 C CA . THR A 1 121 ? 11.703 -8.859 15.914 1 88.38 121 THR A CA 1
ATOM 973 C C . THR A 1 121 ? 12.578 -7.797 16.578 1 88.38 121 THR A C 1
ATOM 975 O O . THR A 1 121 ? 13.797 -7.805 16.422 1 88.38 121 THR A O 1
ATOM 978 N N . ASN A 1 122 ? 12.023 -6.816 17.219 1 91.69 122 ASN A N 1
ATOM 979 C CA . ASN A 1 122 ? 12.719 -5.754 17.938 1 91.69 122 ASN A CA 1
ATOM 980 C C . ASN A 1 122 ? 13.609 -4.938 17 1 91.69 122 ASN A C 1
ATOM 982 O O . ASN A 1 122 ? 14.734 -4.59 17.344 1 91.69 122 ASN A O 1
ATOM 986 N N . LYS A 1 123 ? 13.156 -4.719 15.805 1 93.38 123 LYS A N 1
ATOM 987 C CA . LYS A 1 123 ? 13.867 -3.879 14.852 1 93.38 123 LYS A CA 1
ATOM 988 C C . LYS A 1 123 ? 13.641 -2.398 15.141 1 93.38 123 LYS A C 1
ATOM 990 O O . LYS A 1 123 ? 14.539 -1.576 14.953 1 93.38 123 LYS A O 1
ATOM 995 N N . ALA A 1 124 ? 12.438 -2.092 15.562 1 96.38 124 ALA A N 1
ATOM 996 C CA . ALA A 1 124 ? 12.078 -0.712 15.883 1 96.38 124 ALA A CA 1
ATOM 997 C C . ALA A 1 124 ? 11.078 -0.662 17.031 1 96.38 124 ALA A C 1
ATOM 999 O O . ALA A 1 124 ? 10.359 -1.632 17.281 1 96.38 124 ALA A O 1
ATOM 1000 N N . ILE A 1 125 ? 11.047 0.438 17.719 1 96.75 125 ILE A N 1
ATOM 1001 C CA . ILE A 1 125 ? 10.141 0.606 18.859 1 96.75 125 ILE A CA 1
ATOM 1002 C C . ILE A 1 125 ? 9.492 1.986 18.797 1 96.75 125 ILE A C 1
ATOM 1004 O O . ILE A 1 125 ? 10.172 2.988 18.547 1 96.75 125 ILE A O 1
ATOM 1008 N N . LEU A 1 126 ? 8.18 2.039 18.969 1 97.62 126 LEU A N 1
ATOM 1009 C CA . LEU A 1 126 ? 7.418 3.281 18.953 1 97.62 126 LEU A CA 1
ATOM 1010 C C . LEU A 1 126 ? 7.352 3.893 20.344 1 97.62 126 LEU A C 1
ATOM 1012 O O . LEU A 1 126 ? 6.961 3.225 21.297 1 97.62 126 LEU A O 1
ATOM 1016 N N . GLN A 1 127 ? 7.824 5.082 20.469 1 98.19 127 GLN A N 1
ATOM 1017 C CA . GLN A 1 127 ? 7.641 5.867 21.688 1 98.19 127 GLN A CA 1
ATOM 1018 C C . GLN A 1 127 ? 6.512 6.883 21.531 1 98.19 127 GLN A C 1
ATOM 1020 O O . GLN A 1 127 ? 6.586 7.766 20.672 1 98.19 127 GLN A O 1
ATOM 1025 N N . VAL A 1 128 ? 5.488 6.754 22.312 1 98.62 128 VAL A N 1
ATOM 1026 C CA . VAL A 1 128 ? 4.348 7.664 22.25 1 98.62 128 VAL A CA 1
ATOM 1027 C C . VAL A 1 128 ? 4.562 8.82 23.234 1 98.62 128 VAL A C 1
ATOM 1029 O O . VAL A 1 128 ? 4.77 8.602 24.422 1 98.62 128 VAL A O 1
ATOM 1032 N N . ILE A 1 129 ? 4.59 9.992 22.766 1 98.56 129 ILE A N 1
ATOM 1033 C CA . ILE A 1 129 ? 4.777 11.195 23.562 1 98.56 129 ILE A CA 1
ATOM 1034 C C . ILE A 1 129 ? 3.42 11.812 23.891 1 98.56 129 ILE A C 1
ATOM 1036 O O . ILE A 1 129 ? 2.646 12.148 22.984 1 98.56 129 ILE A O 1
ATOM 1040 N N . SER A 1 130 ? 3.154 11.984 25.109 1 98.19 130 SER A N 1
ATOM 1041 C CA . SER A 1 130 ? 1.894 12.57 25.562 1 98.19 130 SER A CA 1
ATOM 1042 C C . SER A 1 130 ? 1.65 13.93 24.922 1 98.19 130 SER A C 1
ATOM 1044 O O . SER A 1 130 ? 2.596 14.68 24.656 1 98.19 130 SER A O 1
ATOM 1046 N N . GLU A 1 131 ? 0.369 14.258 24.719 1 97.25 131 GLU A N 1
ATOM 1047 C CA . GLU A 1 131 ? -0.005 15.57 24.203 1 97.25 131 GLU A CA 1
ATOM 1048 C C . GLU A 1 131 ? -0.467 16.5 25.328 1 97.25 131 GLU A C 1
ATOM 1050 O O . GLU A 1 131 ? -1.008 17.578 25.062 1 97.25 131 GLU A O 1
ATOM 1055 N N . HIS A 1 132 ? -0.288 16.047 26.438 1 96.75 132 HIS A N 1
ATOM 1056 C CA . HIS A 1 132 ? -0.777 16.797 27.594 1 96.75 132 HIS A CA 1
ATOM 1057 C C . HIS A 1 132 ? -0.062 18.141 27.719 1 96.75 132 HIS A C 1
ATOM 1059 O O . HIS A 1 132 ? 1.144 18.234 27.469 1 96.75 132 HIS A O 1
ATOM 1065 N N . SER A 1 133 ? -0.805 19.172 28.172 1 93.25 133 SER A N 1
ATOM 1066 C CA . SER A 1 133 ? -0.315 20.531 28.219 1 93.25 133 SER A CA 1
ATOM 1067 C C . SER A 1 133 ? 0.819 20.688 29.219 1 93.25 133 SER A C 1
ATOM 1069 O O . SER A 1 133 ? 1.581 21.656 29.172 1 93.25 133 SER A O 1
ATOM 1071 N N . SER A 1 134 ? 1.003 19.75 30.125 1 93.94 134 SER A N 1
ATOM 1072 C CA . SER A 1 134 ? 1.992 19.859 31.188 1 93.94 134 SER A CA 1
ATOM 1073 C C . SER A 1 134 ? 3.395 19.547 30.672 1 93.94 134 SER A C 1
ATOM 1075 O O . SER A 1 134 ? 4.379 19.734 31.391 1 93.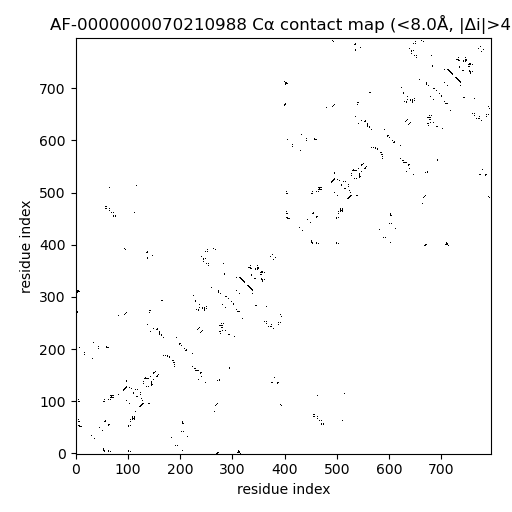94 134 SER A O 1
ATOM 1077 N N . LEU A 1 135 ? 3.535 19.203 29.438 1 96.12 135 LEU A N 1
ATOM 1078 C CA . LEU A 1 135 ? 4.82 18.719 28.938 1 96.12 135 LEU A CA 1
ATOM 1079 C C . LEU A 1 135 ? 5.734 19.891 28.578 1 96.12 135 LEU A C 1
ATOM 1081 O O . LEU A 1 135 ? 6.91 19.688 28.266 1 96.12 135 LEU A O 1
ATOM 1085 N N . GLY A 1 136 ? 5.184 21.094 28.594 1 96.38 136 GLY A N 1
ATOM 1086 C CA . GLY A 1 136 ? 5.996 22.25 28.234 1 96.38 136 GLY A CA 1
ATOM 1087 C C . GLY A 1 136 ? 6.602 22.141 26.844 1 96.38 136 GLY A C 1
ATOM 1088 O O . GLY A 1 136 ? 5.898 21.828 25.875 1 96.38 136 GLY A O 1
ATOM 1089 N N . ALA A 1 137 ? 7.891 22.344 26.812 1 97.44 137 ALA A N 1
ATOM 1090 C CA . ALA A 1 137 ? 8.57 22.344 25.516 1 97.44 137 ALA A CA 1
ATOM 1091 C C . ALA A 1 137 ? 8.945 20.922 25.094 1 97.44 137 ALA A C 1
ATOM 1093 O O . ALA A 1 137 ? 9.359 20.688 23.953 1 97.44 137 ALA A O 1
ATOM 1094 N N . ASP A 1 138 ? 8.828 19.922 25.938 1 97.94 138 ASP A N 1
ATOM 1095 C CA . ASP A 1 138 ? 9.195 18.531 25.656 1 97.94 138 ASP A CA 1
ATOM 1096 C C . ASP A 1 138 ? 8.031 17.781 25.016 1 97.94 138 ASP A C 1
ATOM 1098 O O . ASP A 1 138 ? 7.523 16.812 25.609 1 97.94 138 ASP A O 1
ATOM 1102 N N . THR A 1 139 ? 7.688 18.203 23.828 1 97.94 139 THR A N 1
ATOM 1103 C CA . THR A 1 139 ? 6.445 17.75 23.219 1 97.94 139 THR A CA 1
ATOM 1104 C C . THR A 1 139 ? 6.586 17.656 21.688 1 97.94 139 THR A C 1
ATOM 1106 O O . THR A 1 139 ? 7.477 18.281 21.109 1 97.94 139 THR A O 1
ATOM 1109 N N . LEU A 1 140 ? 5.773 16.812 21.062 1 98.31 140 LEU A N 1
ATOM 1110 C CA . LEU A 1 140 ? 5.605 16.812 19.625 1 98.31 140 LEU A CA 1
ATOM 1111 C C . LEU A 1 140 ? 4.453 17.719 19.203 1 98.31 140 LEU A C 1
ATOM 1113 O O . LEU A 1 140 ? 4.23 17.938 18.016 1 98.31 140 LEU A O 1
ATOM 1117 N N . THR A 1 141 ? 3.717 18.234 20.188 1 97.88 141 THR A N 1
ATOM 1118 C CA . THR A 1 141 ? 2.512 19.016 19.906 1 97.88 141 THR A CA 1
ATOM 1119 C C . THR A 1 141 ? 2.531 20.344 20.656 1 97.88 141 THR A C 1
ATOM 1121 O O . THR A 1 141 ? 1.671 20.594 21.516 1 97.88 141 THR A O 1
ATOM 1124 N N . PRO A 1 142 ? 3.406 21.203 20.266 1 97.25 142 PRO A N 1
ATOM 1125 C CA . PRO A 1 142 ? 3.541 22.469 20.969 1 97.25 142 PRO A CA 1
ATOM 1126 C C . PRO A 1 142 ? 2.271 23.312 20.922 1 97.25 142 PRO A C 1
ATOM 1128 O O . PRO A 1 142 ? 2.061 24.172 21.766 1 97.25 142 PRO A O 1
ATOM 1131 N N . GLY A 1 143 ? 1.438 23.109 19.906 1 94.75 143 GLY A N 1
ATOM 1132 C CA . GLY A 1 143 ? 0.158 23.797 19.875 1 94.75 143 GLY A CA 1
ATOM 1133 C C . GLY A 1 143 ? -0.72 23.5 21.062 1 94.75 143 GLY A C 1
ATOM 1134 O O . GLY A 1 143 ? -1.589 24.297 21.438 1 94.75 143 GLY A O 1
ATOM 1135 N N . ARG A 1 144 ? -0.49 22.406 21.672 1 94.88 144 ARG A N 1
ATOM 1136 C CA . ARG A 1 144 ? -1.271 22 22.828 1 94.88 144 ARG A CA 1
ATOM 1137 C C . ARG A 1 144 ? -0.61 22.469 24.125 1 94.88 144 ARG A C 1
ATOM 1139 O O . ARG A 1 144 ? -1.289 22.688 25.125 1 94.88 144 ARG A O 1
ATOM 1146 N N . THR A 1 145 ? 0.679 22.609 24.125 1 96.44 145 THR A N 1
ATOM 1147 C CA . THR A 1 145 ? 1.392 22.922 25.359 1 96.44 145 THR A CA 1
ATOM 1148 C C . THR A 1 145 ? 1.592 24.438 25.484 1 96.44 145 THR A C 1
ATOM 1150 O O . THR A 1 145 ? 1.877 24.922 26.578 1 96.44 145 THR A O 1
ATOM 1153 N N . CYS A 1 146 ? 1.488 25.156 24.406 1 96.88 146 CYS A N 1
ATOM 1154 C CA . CYS A 1 146 ? 1.55 26.625 24.469 1 96.88 146 CYS A CA 1
ATOM 1155 C C . CYS A 1 146 ? 0.211 27.203 24.906 1 96.88 146 CYS A C 1
ATOM 1157 O O . CYS A 1 146 ? -0.64 27.516 24.062 1 96.88 146 CYS A O 1
ATOM 1159 N N . LEU A 1 147 ? 0.166 27.516 26.094 1 95.06 147 LEU A N 1
ATOM 1160 C CA . LEU A 1 147 ? -1.097 27.922 26.688 1 95.06 147 LEU A CA 1
ATOM 1161 C C . LEU A 1 147 ? -1.5 29.312 26.219 1 95.06 147 LEU A C 1
ATOM 1163 O O . LEU A 1 147 ? -2.682 29.578 25.969 1 95.06 147 LEU A O 1
ATOM 1167 N N . ALA A 1 148 ? -0.583 30.172 26.094 1 96.75 148 ALA A N 1
ATOM 1168 C CA . ALA A 1 148 ? -0.87 31.516 25.625 1 96.75 148 ALA A CA 1
ATOM 1169 C C . ALA A 1 148 ? -1.482 31.5 24.234 1 96.75 148 ALA A C 1
ATOM 1171 O O . ALA A 1 148 ? -2.373 32.312 23.922 1 96.75 148 ALA A O 1
ATOM 1172 N N . ASN A 1 149 ? -0.987 30.641 23.391 1 96.56 149 ASN A N 1
ATOM 1173 C CA . ASN A 1 149 ? -1.531 30.484 22.047 1 96.56 149 ASN A CA 1
ATOM 1174 C C . ASN A 1 149 ? -3.01 30.109 22.078 1 96.56 149 ASN A C 1
ATOM 1176 O O . ASN A 1 149 ? -3.795 30.578 21.266 1 96.56 149 ASN A O 1
ATOM 1180 N N . LYS A 1 150 ? -3.402 29.328 23 1 94.19 150 LYS A N 1
ATOM 1181 C CA . LYS A 1 150 ? -4.781 28.875 23.141 1 94.19 150 LYS A CA 1
ATOM 1182 C C . LYS A 1 150 ? -5.668 29.969 23.719 1 94.19 150 LYS A C 1
ATOM 1184 O O . LYS A 1 150 ? -6.844 30.078 23.359 1 94.19 150 LYS A O 1
ATOM 1189 N N . LYS A 1 151 ? -5.059 30.781 24.578 1 95.44 151 LYS A N 1
ATOM 1190 C CA . LYS A 1 151 ? -5.828 31.766 25.312 1 95.44 151 LYS A CA 1
ATOM 1191 C C . LYS A 1 151 ? -5.945 33.062 24.547 1 95.44 151 LYS A C 1
ATOM 1193 O O . LYS A 1 151 ? -6.918 33.812 24.703 1 95.44 151 LYS A O 1
ATOM 1198 N N . ASP A 1 152 ? -4.98 33.344 23.75 1 96.69 152 ASP A N 1
ATOM 1199 C CA . ASP A 1 152 ? -4.949 34.594 22.984 1 96.69 152 ASP A CA 1
ATOM 1200 C C . ASP A 1 152 ? -6.02 34.594 21.906 1 96.69 152 ASP A C 1
ATOM 1202 O O . ASP A 1 152 ? -5.848 34 20.844 1 96.69 152 ASP A O 1
ATOM 1206 N N . GLU A 1 153 ? -6.984 35.375 22.031 1 94.69 153 GLU A N 1
ATOM 1207 C CA . GLU A 1 153 ? -8.141 35.375 21.141 1 94.69 153 GLU A CA 1
ATOM 1208 C C . GLU A 1 153 ? -7.816 36.125 19.844 1 94.69 153 GLU A C 1
ATOM 1210 O O . GLU A 1 153 ? -8.398 35.812 18.797 1 94.69 153 GLU A O 1
ATOM 1215 N N . MET A 1 154 ? -6.891 37 19.953 1 96.31 154 MET A N 1
ATOM 1216 C CA . MET A 1 154 ? -6.676 37.875 18.812 1 96.31 154 MET A CA 1
ATOM 1217 C C . MET A 1 154 ? -5.5 37.406 17.969 1 96.31 154 MET A C 1
ATOM 1219 O O . MET A 1 154 ? -5.543 37.5 16.734 1 96.31 154 MET A O 1
ATOM 1223 N N . GLU A 1 155 ? -4.488 36.906 18.641 1 96.69 155 GLU A N 1
ATOM 1224 C CA . GLU A 1 155 ? -3.273 36.625 17.875 1 96.69 155 GLU A CA 1
ATOM 1225 C C . GLU A 1 155 ? -2.848 35.156 18 1 96.69 155 GLU A C 1
ATOM 1227 O O . GLU A 1 155 ? -1.792 34.781 17.5 1 96.69 155 GLU A O 1
ATOM 1232 N N . GLY A 1 156 ? -3.66 34.344 18.672 1 96.62 156 GLY A N 1
ATOM 1233 C CA . GLY A 1 156 ? -3.383 32.938 18.828 1 96.62 156 GLY A CA 1
ATOM 1234 C C . GLY A 1 156 ? -4.18 32.062 17.875 1 96.62 156 GLY A C 1
ATOM 1235 O O . GLY A 1 156 ? -4.539 32.5 16.781 1 96.62 156 GLY A O 1
ATOM 1236 N N . GLN A 1 157 ? -4.355 30.844 18.281 1 96.12 157 GLN A N 1
ATOM 1237 C CA . GLN A 1 157 ? -4.996 29.812 17.469 1 96.12 157 GLN A CA 1
ATOM 1238 C C . GLN A 1 157 ? -6.391 30.25 17.031 1 96.12 157 GLN A C 1
ATOM 1240 O O . GLN A 1 157 ? -6.82 29.938 15.914 1 96.12 157 GLN A O 1
ATOM 1245 N N . ARG A 1 158 ? -7.109 31.016 17.797 1 97.12 158 ARG A N 1
ATOM 1246 C CA . ARG A 1 158 ? -8.5 31.391 17.547 1 97.12 158 ARG A CA 1
ATOM 1247 C C . ARG A 1 158 ? -8.586 32.375 16.391 1 97.12 158 ARG A C 1
ATOM 1249 O O . ARG A 1 158 ? -9.648 32.562 15.789 1 97.12 158 ARG A O 1
ATOM 1256 N N . LYS A 1 159 ? -7.543 33.062 16.156 1 98.12 159 LYS A N 1
ATOM 1257 C CA . LYS A 1 159 ? -7.488 34 15.031 1 98.12 159 LYS A CA 1
ATOM 1258 C C . LYS A 1 159 ? -7.84 33.281 13.727 1 98.12 159 LYS A C 1
ATOM 1260 O O . LYS A 1 159 ? -8.586 33.844 12.906 1 98.12 159 LYS A O 1
ATOM 1265 N N . GLY A 1 160 ? -7.312 32.094 13.547 1 97.38 160 GLY A N 1
ATOM 1266 C CA . GLY A 1 160 ? -7.574 31.328 12.336 1 97.38 160 GLY A CA 1
ATOM 1267 C C . GLY A 1 160 ? -9.047 31.047 12.117 1 97.38 160 GLY A C 1
ATOM 1268 O O . GLY A 1 160 ? -9.562 31.203 11.016 1 97.38 160 GLY A O 1
ATOM 1269 N N . TYR A 1 161 ? -9.711 30.703 13.133 1 96.75 161 TYR A N 1
ATOM 1270 C CA . TYR A 1 161 ? -11.133 30.375 13.031 1 96.75 161 TYR A CA 1
ATOM 1271 C C . TYR A 1 161 ? -11.961 31.625 12.75 1 96.75 161 TYR A C 1
ATOM 1273 O O . TYR A 1 161 ? -12.891 31.594 11.945 1 96.75 161 TYR A O 1
ATOM 1281 N N . ARG A 1 162 ? -11.609 32.688 13.398 1 97.38 162 ARG A N 1
ATOM 1282 C CA . ARG A 1 162 ? -12.32 33.938 13.18 1 97.38 162 ARG A CA 1
ATOM 1283 C C . ARG A 1 162 ? -12.188 34.406 11.727 1 97.38 162 ARG A C 1
ATOM 1285 O O . ARG A 1 162 ? -13.188 34.688 11.07 1 97.38 162 ARG A O 1
ATOM 1292 N N . LEU A 1 163 ? -10.992 34.375 11.258 1 98.06 163 LEU A N 1
ATOM 1293 C CA . LEU A 1 163 ? -10.742 34.875 9.914 1 98.06 163 LEU A CA 1
ATOM 1294 C C . LEU A 1 163 ? -11.297 33.906 8.859 1 98.06 163 LEU A C 1
ATOM 1296 O O . LEU A 1 163 ? -11.742 34.344 7.797 1 98.06 163 LEU A O 1
ATOM 1300 N N . LEU A 1 164 ? -11.32 32.625 9.156 1 97.81 164 LEU A N 1
ATOM 1301 C CA . LEU A 1 164 ? -12 31.656 8.305 1 97.81 164 LEU A CA 1
ATOM 1302 C C . LEU A 1 164 ? -13.477 32.031 8.141 1 97.81 164 LEU A C 1
ATOM 1304 O O . LEU A 1 164 ? -13.992 32.062 7.023 1 97.81 164 LEU A O 1
ATOM 1308 N N . ASN A 1 165 ? -14.102 32.281 9.258 1 97.56 165 ASN A N 1
ATOM 1309 C CA . ASN A 1 165 ? -15.523 32.625 9.227 1 97.56 165 ASN A CA 1
ATOM 1310 C C . ASN A 1 165 ? -15.789 33.875 8.43 1 97.56 165 ASN A C 1
ATOM 1312 O O . ASN A 1 165 ? -16.766 33.969 7.676 1 97.56 165 ASN A O 1
ATOM 1316 N N . GLU A 1 166 ? -14.938 34.812 8.609 1 97.69 166 GLU A N 1
ATOM 1317 C CA . GLU A 1 166 ? -15.094 36.062 7.871 1 97.69 166 GLU A CA 1
ATOM 1318 C C . GLU A 1 166 ? -14.945 35.844 6.371 1 97.69 166 GLU A C 1
ATOM 1320 O O . GLU A 1 166 ? -15.758 36.344 5.582 1 97.69 166 GLU A O 1
ATOM 1325 N N . TYR A 1 167 ? -13.977 35.125 6.004 1 98.25 167 TYR A N 1
ATOM 1326 C CA . TYR A 1 167 ? -13.773 34.875 4.582 1 98.25 167 TYR A CA 1
ATOM 1327 C C . TYR A 1 167 ? -14.906 34 4.016 1 98.25 167 TYR A C 1
ATOM 1329 O O . TYR A 1 167 ? -15.391 34.281 2.912 1 98.25 167 TYR A O 1
ATOM 1337 N N . ARG A 1 168 ? -15.281 32.969 4.719 1 96.5 168 ARG A N 1
ATOM 1338 C CA . ARG A 1 168 ? -16.359 32.094 4.273 1 96.5 168 ARG A CA 1
ATOM 1339 C C . ARG A 1 168 ? -17.625 32.906 3.986 1 96.5 168 ARG A C 1
ATOM 1341 O O . ARG A 1 168 ? -18.344 32.625 3.025 1 96.5 168 ARG A O 1
ATOM 1348 N N . ALA A 1 169 ? -17.875 33.875 4.793 1 96.38 169 ALA A N 1
ATOM 1349 C CA . ALA A 1 169 ? -19.078 34.688 4.656 1 96.38 169 ALA A CA 1
ATOM 1350 C C . ALA A 1 169 ? -19.078 35.469 3.342 1 96.38 169 ALA A C 1
ATOM 1352 O O . ALA A 1 169 ? -20.125 35.938 2.877 1 96.38 169 ALA A O 1
ATOM 1353 N N . SER A 1 170 ? -17.969 35.594 2.797 1 95.75 170 SER A N 1
ATOM 1354 C CA . SER A 1 170 ? -17.859 36.406 1.592 1 95.75 170 SER A CA 1
ATOM 1355 C C . SER A 1 170 ? -18.25 35.625 0.351 1 95.75 170 SER A C 1
ATOM 1357 O O . SER A 1 170 ? -18.734 36.188 -0.629 1 95.75 170 SER A O 1
ATOM 1359 N N . TYR A 1 171 ? -18.078 34.312 0.304 1 96.38 171 TYR A N 1
ATOM 1360 C CA . TYR A 1 171 ? -18.344 33.594 -0.933 1 96.38 171 TYR A CA 1
ATOM 1361 C C . TYR A 1 171 ? -19.531 32.656 -0.771 1 96.38 171 TYR A C 1
ATOM 1363 O O . TYR A 1 171 ? -20.047 32.094 -1.754 1 96.38 171 TYR A O 1
ATOM 1371 N N . MET A 1 172 ? -20.141 32.531 0.417 1 96.94 172 MET A N 1
ATOM 1372 C CA . MET A 1 172 ? -21.188 31.578 0.725 1 96.94 172 MET A CA 1
ATOM 1373 C C . MET A 1 172 ? -22.531 32.062 0.171 1 96.94 172 MET A C 1
ATOM 1375 O O . MET A 1 172 ? -23.344 31.234 -0.28 1 96.94 172 MET A O 1
ATOM 1379 N N . PRO A 1 173 ? -22.797 33.375 0.15 1 97.38 173 PRO A N 1
ATOM 1380 C CA . PRO A 1 173 ? -24.141 33.812 -0.24 1 97.38 173 PRO A CA 1
ATOM 1381 C C . PRO A 1 173 ? -24.531 33.344 -1.64 1 97.38 173 PRO A C 1
ATOM 1383 O O . PRO A 1 173 ? -25.656 32.875 -1.842 1 97.38 173 PRO A O 1
ATOM 1386 N N . ALA A 1 174 ? -23.672 33.406 -2.584 1 97.38 174 ALA A N 1
ATOM 1387 C CA . ALA A 1 174 ? -24 32.969 -3.941 1 97.38 174 ALA A CA 1
ATOM 1388 C C . ALA A 1 174 ? -24.312 31.484 -3.986 1 97.38 174 ALA A C 1
ATOM 1390 O O . ALA A 1 174 ? -25.219 31.047 -4.699 1 97.38 174 ALA A O 1
ATOM 1391 N N . ILE A 1 175 ? -23.578 30.703 -3.256 1 98.25 175 ILE A N 1
ATOM 1392 C CA . ILE A 1 175 ? -23.781 29.266 -3.193 1 98.25 175 ILE A CA 1
ATOM 1393 C C . ILE A 1 175 ? -25.125 28.953 -2.531 1 98.25 175 ILE A C 1
ATOM 1395 O O . ILE A 1 175 ? -25.891 28.125 -3.014 1 98.25 175 ILE A O 1
ATOM 1399 N N . ARG A 1 176 ? -25.375 29.672 -1.459 1 98.06 176 ARG A N 1
ATOM 1400 C CA . ARG A 1 176 ? -26.625 29.516 -0.724 1 98.06 176 ARG A CA 1
ATOM 1401 C C . ARG A 1 176 ? -27.828 29.781 -1.621 1 98.06 176 ARG A C 1
ATOM 1403 O O . ARG A 1 176 ? -28.797 29.016 -1.605 1 98.06 176 ARG A O 1
ATOM 1410 N N . GLU A 1 177 ? -27.781 30.844 -2.338 1 97.88 177 GLU A N 1
ATOM 1411 C CA . GLU A 1 177 ? -28.875 31.203 -3.234 1 97.88 177 GLU A CA 1
ATOM 1412 C C . GLU A 1 177 ? -29.109 30.109 -4.277 1 97.88 177 GLU A C 1
ATOM 1414 O O . GLU A 1 177 ? -30.25 29.734 -4.543 1 97.88 177 GLU A O 1
ATOM 1419 N N . ARG A 1 178 ? -28.062 29.625 -4.844 1 97.31 178 ARG A N 1
ATOM 1420 C CA . ARG A 1 178 ? -28.172 28.578 -5.852 1 97.31 178 ARG A CA 1
ATOM 1421 C C . ARG A 1 178 ? -28.766 27.297 -5.258 1 97.31 178 ARG A C 1
ATOM 1423 O O . ARG A 1 178 ? -29.672 26.703 -5.844 1 97.31 178 ARG A O 1
ATOM 1430 N N . LEU A 1 179 ? -28.312 26.922 -4.082 1 97.44 179 LEU A N 1
ATOM 1431 C CA . LEU A 1 179 ? -28.797 25.703 -3.434 1 97.44 179 LEU A CA 1
ATOM 1432 C C . LEU A 1 179 ? -30.25 25.875 -2.998 1 97.44 179 LEU A C 1
ATOM 1434 O O . LEU A 1 179 ? -31.047 24.922 -3.059 1 97.44 179 LEU A O 1
ATOM 1438 N N . ALA A 1 180 ? -30.578 27.062 -2.57 1 96.88 180 ALA A N 1
ATOM 1439 C CA . ALA A 1 180 ? -31.953 27.344 -2.166 1 96.88 180 ALA A CA 1
ATOM 1440 C C . ALA A 1 180 ? -32.906 27.203 -3.35 1 96.88 180 ALA A C 1
ATOM 1442 O O . ALA A 1 180 ? -34 26.672 -3.211 1 96.88 180 ALA A O 1
ATOM 1443 N N . LYS A 1 181 ? -32.5 27.734 -4.422 1 96.25 181 LYS A N 1
ATOM 1444 C CA . LYS A 1 181 ? -33.344 27.625 -5.629 1 96.25 181 LYS A CA 1
ATOM 1445 C C . LYS A 1 181 ? -33.531 26.172 -6.035 1 96.25 181 LYS A C 1
ATOM 1447 O O . LYS A 1 181 ? -34.594 25.797 -6.52 1 96.25 181 LYS A O 1
ATOM 1452 N N . GLN A 1 182 ? -32.531 25.453 -5.836 1 94.94 182 GLN A N 1
ATOM 1453 C CA . GLN A 1 182 ? -32.531 24.062 -6.27 1 94.94 182 GLN A CA 1
ATOM 1454 C C . GLN A 1 182 ? -33.312 23.188 -5.297 1 94.94 182 GLN A C 1
ATOM 1456 O O . GLN A 1 182 ? -33.938 22.203 -5.703 1 94.94 182 GLN A O 1
ATOM 1461 N N . THR A 1 183 ? -33.281 23.469 -4.055 1 96.31 183 THR A N 1
ATOM 1462 C CA . THR A 1 183 ? -33.781 22.516 -3.051 1 96.31 183 THR A CA 1
ATOM 1463 C C . THR A 1 183 ? -34.938 23.109 -2.268 1 96.31 183 THR A C 1
ATOM 1465 O O . THR A 1 183 ? -35.625 22.391 -1.541 1 96.31 183 THR A O 1
ATOM 1468 N N . ASP A 1 184 ? -35.094 24.438 -2.334 1 95.56 184 ASP A N 1
ATOM 1469 C CA . ASP A 1 184 ? -36.062 25.172 -1.525 1 95.56 184 ASP A CA 1
ATOM 1470 C C . ASP A 1 184 ? -35.719 25.078 -0.04 1 95.56 184 ASP A C 1
ATOM 1472 O O . ASP A 1 184 ? -36.594 25.047 0.808 1 95.56 184 ASP A O 1
ATOM 1476 N N . MET A 1 185 ? -34.375 24.875 0.271 1 97.19 185 MET A N 1
ATOM 1477 C CA . MET A 1 185 ? -33.875 24.844 1.641 1 97.19 185 MET A CA 1
ATOM 1478 C C . MET A 1 185 ? -32.875 25.953 1.87 1 97.19 185 MET A C 1
ATOM 1480 O O . MET A 1 185 ? -32.062 26.266 0.979 1 97.19 185 MET A O 1
ATOM 1484 N N . TYR A 1 186 ? -32.906 26.5 3.029 1 97.31 186 TYR A N 1
ATOM 1485 C CA . TYR A 1 186 ? -31.906 27.469 3.443 1 97.31 186 TYR A CA 1
ATOM 1486 C C . TYR A 1 186 ? -30.766 26.781 4.18 1 97.31 186 TYR A C 1
ATOM 1488 O O . TYR A 1 186 ? -30.984 26.062 5.164 1 97.31 186 TYR A O 1
ATOM 1496 N N . PHE A 1 187 ? -29.594 26.984 3.703 1 97.94 187 PHE A N 1
ATOM 1497 C CA . PHE A 1 187 ? -28.422 26.406 4.336 1 97.94 187 PHE A CA 1
ATOM 1498 C C . PHE A 1 187 ? -27.531 27.484 4.914 1 97.94 187 PHE A C 1
ATOM 1500 O O . PHE A 1 187 ? -27.203 28.469 4.23 1 97.94 187 PHE A O 1
ATOM 1507 N N . GLU A 1 188 ? -27.078 27.297 6.113 1 97.56 188 GLU A N 1
ATOM 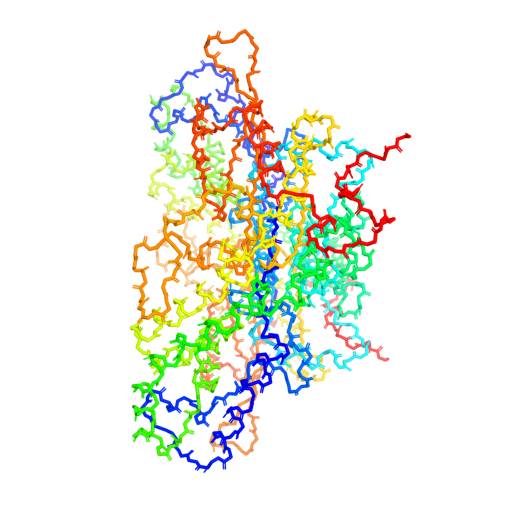1508 C CA . GLU A 1 188 ? -26.141 28.203 6.754 1 97.56 188 GLU A CA 1
ATOM 1509 C C . GLU A 1 188 ? -24.719 28 6.223 1 97.56 188 GLU A C 1
ATOM 1511 O O . GLU A 1 188 ? -24.453 27 5.562 1 97.56 188 GLU A O 1
ATOM 1516 N N . ASP A 1 189 ? -23.828 28.938 6.555 1 97.62 189 ASP A N 1
ATOM 1517 C CA . ASP A 1 189 ? -22.453 28.891 6.066 1 97.62 189 ASP A CA 1
ATOM 1518 C C . ASP A 1 189 ? -21.781 27.594 6.48 1 97.62 189 ASP A C 1
ATOM 1520 O O . ASP A 1 189 ? -21.125 26.938 5.66 1 97.62 189 ASP A O 1
ATOM 1524 N N . HIS A 1 190 ? -21.938 27.219 7.75 1 96.5 190 HIS A N 1
ATOM 1525 C CA . HIS A 1 190 ? -21.234 26.047 8.25 1 96.5 190 HIS A CA 1
ATOM 1526 C C . HIS A 1 190 ? -21.766 24.766 7.621 1 96.5 190 HIS A C 1
ATOM 1528 O O . HIS A 1 190 ? -21.047 23.781 7.5 1 96.5 190 HIS A O 1
ATOM 1534 N N . GLU A 1 191 ? -23.031 24.797 7.199 1 97.75 191 GLU A N 1
ATOM 1535 C CA . GLU A 1 191 ? -23.594 23.625 6.535 1 97.75 191 GLU A CA 1
ATOM 1536 C C . GLU A 1 191 ? -23.031 23.453 5.129 1 97.75 191 GLU A C 1
ATOM 1538 O O . GLU A 1 191 ? -22.688 22.344 4.723 1 97.75 191 GLU A O 1
ATOM 1543 N N . ILE A 1 192 ? -22.984 24.562 4.41 1 98.31 192 ILE A N 1
ATOM 1544 C CA . ILE A 1 192 ? -22.422 24.547 3.066 1 98.31 192 ILE A CA 1
ATOM 1545 C C . ILE A 1 192 ? -20.953 24.125 3.133 1 98.31 192 ILE A C 1
ATOM 1547 O O . ILE A 1 192 ? -20.5 23.297 2.33 1 98.31 192 ILE A O 1
ATOM 1551 N N . TYR A 1 193 ? -20.25 24.656 4.066 1 98.38 193 TYR A N 1
ATOM 1552 C CA . TYR A 1 193 ? -18.859 24.281 4.285 1 98.38 193 TYR A CA 1
ATOM 1553 C C . TYR A 1 193 ? -18.734 22.797 4.574 1 98.38 193 TYR A C 1
ATOM 1555 O O . TYR A 1 193 ? -17.828 22.125 4.055 1 98.38 193 TYR A O 1
ATOM 1563 N N . ALA A 1 194 ? -19.609 22.297 5.375 1 98.25 194 ALA A N 1
ATOM 1564 C CA . ALA A 1 194 ? -19.609 20.875 5.715 1 98.25 194 ALA A CA 1
ATOM 1565 C C . ALA A 1 194 ? -19.812 20.016 4.469 1 98.25 194 ALA A C 1
ATOM 1567 O O . ALA A 1 194 ? -19.172 18.969 4.328 1 98.25 194 ALA A O 1
ATOM 1568 N N . MET A 1 195 ? -20.656 20.453 3.586 1 98.44 195 MET A N 1
ATOM 1569 C CA . MET A 1 195 ? -20.891 19.734 2.334 1 98.44 195 MET A CA 1
ATOM 1570 C C . MET A 1 195 ? -19.609 19.688 1.501 1 98.44 195 MET A C 1
ATOM 1572 O O . MET A 1 195 ? -19.266 18.656 0.932 1 98.44 195 MET A O 1
ATOM 1576 N N . GLN A 1 196 ? -18.938 20.797 1.419 1 98.56 196 GLN A N 1
ATOM 1577 C CA . GLN A 1 196 ? -17.672 20.844 0.697 1 98.56 196 GLN A CA 1
ATOM 1578 C C . GLN A 1 196 ? -16.641 19.922 1.34 1 98.56 196 GLN A C 1
ATOM 1580 O O . GLN A 1 196 ? -15.906 19.219 0.64 1 98.56 196 GLN A O 1
ATOM 1585 N N . GLU A 1 197 ? -16.609 19.859 2.668 1 98.19 197 GLU A N 1
ATOM 1586 C CA . GLU A 1 197 ? -15.695 18.984 3.391 1 98.19 197 GLU A CA 1
ATOM 1587 C C . GLU A 1 197 ? -16.016 17.516 3.125 1 98.19 197 GLU A C 1
ATOM 1589 O O . GLU A 1 197 ? -15.109 16.688 3.031 1 98.19 197 GLU A O 1
ATOM 1594 N N . MET A 1 198 ? -17.281 17.219 3.016 1 98.5 198 MET A N 1
ATOM 1595 C CA . MET A 1 198 ? -17.688 15.828 2.805 1 98.5 198 MET A CA 1
ATOM 1596 C C . MET A 1 198 ? -17.141 15.297 1.481 1 98.5 198 MET A C 1
ATOM 1598 O O . MET A 1 198 ? -16.812 14.117 1.369 1 98.5 198 MET A O 1
ATOM 1602 N N . CYS A 1 199 ? -17.047 16.219 0.497 1 98.31 199 CYS A N 1
ATOM 1603 C CA . CYS A 1 199 ? -16.422 15.812 -0.756 1 98.31 199 CYS A CA 1
ATOM 1604 C C . CYS A 1 199 ? -15.031 15.242 -0.511 1 98.31 199 CYS A C 1
ATOM 1606 O O . CYS A 1 199 ? -14.734 14.117 -0.92 1 98.31 199 CYS A O 1
ATOM 1608 N N . GLY A 1 200 ? -14.188 15.977 0.226 1 97.62 200 GLY A N 1
ATOM 1609 C CA . GLY A 1 200 ? -12.82 15.562 0.501 1 97.62 200 GLY A CA 1
ATOM 1610 C C . GLY A 1 200 ? -12.734 14.312 1.354 1 97.62 200 GLY A C 1
ATOM 1611 O O . GLY A 1 200 ? -12.031 13.367 1.009 1 97.62 200 GLY A O 1
ATOM 1612 N N . PHE A 1 201 ? -13.477 14.25 2.424 1 98.44 201 PHE A N 1
ATOM 1613 C CA . PHE A 1 201 ? -13.391 13.141 3.365 1 98.44 201 PHE A CA 1
ATOM 1614 C C . PHE A 1 201 ? -13.922 11.859 2.738 1 98.44 201 PHE A C 1
ATOM 1616 O O . PHE A 1 201 ? -13.336 10.789 2.916 1 98.44 201 PHE A O 1
ATOM 1623 N N . GLU A 1 202 ? -14.984 12 2.018 1 98.31 202 GLU A N 1
ATOM 1624 C CA . GLU A 1 202 ? -15.578 10.812 1.415 1 98.31 202 GLU A CA 1
ATOM 1625 C C . GLU A 1 202 ? -14.641 10.188 0.384 1 98.31 202 GLU A C 1
ATOM 1627 O O . GLU A 1 202 ? -14.586 8.961 0.249 1 98.31 202 GLU A O 1
ATOM 1632 N N . ILE A 1 203 ? -13.93 11.016 -0.363 1 98.06 203 ILE A N 1
ATOM 1633 C CA . ILE A 1 203 ? -12.969 10.523 -1.339 1 98.06 203 ILE A CA 1
ATOM 1634 C C . ILE A 1 203 ? -11.938 9.633 -0.643 1 98.06 203 ILE A C 1
ATOM 1636 O O . ILE A 1 203 ? -11.516 8.609 -1.188 1 98.06 203 ILE A O 1
ATOM 1640 N N . THR A 1 204 ? -11.508 9.953 0.578 1 97.81 204 THR A N 1
ATOM 1641 C CA . THR A 1 204 ? -10.484 9.188 1.289 1 97.81 204 THR A CA 1
ATOM 1642 C C . THR A 1 204 ? -11.047 7.844 1.757 1 97.81 204 THR A C 1
ATOM 1644 O O . THR A 1 204 ? -10.281 6.934 2.092 1 97.81 204 THR A O 1
ATOM 1647 N N . VAL A 1 205 ? -12.367 7.727 1.797 1 97.81 205 VAL A N 1
ATOM 1648 C CA . VAL A 1 205 ? -13 6.516 2.309 1 97.81 205 VAL A CA 1
ATOM 1649 C C . VAL A 1 205 ? -13.445 5.633 1.144 1 97.81 205 VAL A C 1
ATOM 1651 O O . VAL A 1 205 ? -13.188 4.426 1.137 1 97.81 205 VAL A O 1
ATOM 1654 N N . ARG A 1 206 ? -14.039 6.363 0.129 1 97.19 206 ARG A N 1
ATOM 1655 C CA . ARG A 1 206 ? -14.727 5.605 -0.916 1 97.19 206 ARG A CA 1
ATOM 1656 C C . ARG A 1 206 ? -13.977 5.711 -2.242 1 97.19 206 ARG A C 1
ATOM 1658 O O . ARG A 1 206 ? -14.289 4.988 -3.191 1 97.19 206 ARG A O 1
ATOM 1665 N N . GLY A 1 207 ? -13.062 6.594 -2.338 1 97.19 207 GLY A N 1
ATOM 1666 C CA . GLY A 1 207 ? -12.336 6.801 -3.58 1 97.19 207 GLY A CA 1
ATOM 1667 C C . GLY A 1 207 ? -12.984 7.82 -4.492 1 97.19 207 GLY A C 1
ATOM 1668 O O . GLY A 1 207 ? -12.344 8.352 -5.398 1 97.19 207 GLY A O 1
ATOM 1669 N N . ARG A 1 208 ? -14.219 8.141 -4.227 1 97.56 208 ARG A N 1
ATOM 1670 C CA . ARG A 1 208 ? -14.977 9.148 -4.965 1 97.56 208 ARG A CA 1
ATOM 1671 C C . ARG A 1 208 ? -16.078 9.758 -4.094 1 97.56 208 ARG A C 1
ATOM 1673 O O . ARG A 1 208 ? -16.422 9.203 -3.047 1 97.56 208 ARG A O 1
ATOM 1680 N N . SER A 1 209 ? -16.578 10.891 -4.555 1 98.31 209 SER A N 1
ATOM 1681 C CA . SER A 1 209 ? -17.656 11.531 -3.816 1 98.31 209 SER A CA 1
ATOM 1682 C C . SER A 1 209 ? -18.562 12.344 -4.746 1 98.31 209 SER A C 1
ATOM 1684 O O . SER A 1 209 ? -18.078 13.234 -5.453 1 98.31 209 SER A O 1
ATOM 1686 N N . ASP A 1 210 ? -19.812 12.117 -4.684 1 98.25 210 ASP A N 1
ATOM 1687 C CA . ASP A 1 210 ? -20.781 12.875 -5.473 1 98.25 210 ASP A CA 1
ATOM 1688 C C . ASP A 1 210 ? -20.969 14.281 -4.914 1 98.25 210 ASP A C 1
ATOM 1690 O O . ASP A 1 210 ? -21.5 15.164 -5.598 1 98.25 210 ASP A O 1
ATOM 1694 N N . TRP A 1 211 ? -20.562 14.484 -3.654 1 98.56 211 TRP A N 1
ATOM 1695 C CA . TRP A 1 211 ? -20.609 15.82 -3.072 1 98.56 211 TRP A CA 1
ATOM 1696 C C . TRP A 1 211 ? -19.766 16.797 -3.885 1 98.56 211 TRP A C 1
ATOM 1698 O O . TRP A 1 211 ? -20.031 18.016 -3.869 1 98.56 211 TRP A O 1
ATOM 1708 N N . CYS A 1 212 ? -18.75 16.281 -4.516 1 98.44 212 CYS A N 1
ATOM 1709 C CA . CYS A 1 212 ? -17.859 17.141 -5.281 1 98.44 212 CYS A CA 1
ATOM 1710 C C . CYS A 1 212 ? -18.578 17.781 -6.461 1 98.44 212 CYS A C 1
ATOM 1712 O O . CYS A 1 212 ? -18.25 18.891 -6.875 1 98.44 212 CYS A O 1
ATOM 1714 N N . ASP A 1 213 ? -19.609 17.188 -6.93 1 97.88 213 ASP A N 1
ATOM 1715 C CA . ASP A 1 213 ? -20.344 17.672 -8.094 1 97.88 213 ASP A CA 1
ATOM 1716 C C . ASP A 1 213 ? -21.391 18.719 -7.695 1 97.88 213 ASP A C 1
ATOM 1718 O O . ASP A 1 213 ? -22.016 19.344 -8.555 1 97.88 213 ASP A O 1
ATOM 1722 N N . VAL A 1 214 ? -21.547 18.875 -6.465 1 98.31 214 VAL A N 1
ATOM 1723 C CA . VAL A 1 214 ? -22.516 19.859 -5.969 1 98.31 214 VAL A CA 1
ATOM 1724 C C . VAL A 1 214 ? -21.953 21.266 -6.152 1 98.31 214 VAL A C 1
ATOM 1726 O O . VAL A 1 214 ? -22.719 22.234 -6.273 1 98.31 214 VAL A O 1
ATOM 1729 N N . PHE A 1 215 ? -20.688 21.375 -6.238 1 98.5 215 PHE A N 1
ATOM 1730 C CA . PHE A 1 215 ? -20.047 22.688 -6.27 1 98.5 215 PHE A CA 1
ATOM 1731 C C . PHE A 1 215 ? -19.234 22.859 -7.555 1 98.5 215 PHE A C 1
ATOM 1733 O O . PHE A 1 215 ? -18.75 21.891 -8.125 1 98.5 215 PHE A O 1
ATOM 1740 N N . THR A 1 216 ? -19.078 24.047 -7.949 1 97.81 216 THR A N 1
ATOM 1741 C CA . THR A 1 216 ? -18.266 24.375 -9.125 1 97.81 216 THR A CA 1
ATOM 1742 C C . THR A 1 216 ? -16.781 24.422 -8.773 1 97.81 216 THR A C 1
ATOM 1744 O O . THR A 1 216 ? -16.422 24.453 -7.598 1 97.81 216 THR A O 1
ATOM 1747 N N . GLN A 1 217 ? -15.992 24.453 -9.766 1 97.5 217 GLN A N 1
ATOM 1748 C CA . GLN A 1 217 ? -14.555 24.578 -9.562 1 97.5 217 GLN A CA 1
ATOM 1749 C C . GLN A 1 217 ? -14.203 25.859 -8.828 1 97.5 217 GLN A C 1
ATOM 1751 O O . GLN A 1 217 ? -13.352 25.859 -7.938 1 97.5 217 GLN A O 1
ATOM 1756 N N . ASP A 1 218 ? -14.875 26.953 -9.172 1 97.5 218 ASP A N 1
ATOM 1757 C CA . ASP A 1 218 ? -14.609 28.234 -8.523 1 97.5 218 ASP A CA 1
ATOM 1758 C C . ASP A 1 218 ? -14.977 28.172 -7.039 1 97.5 218 ASP A C 1
ATOM 1760 O O . ASP A 1 218 ? -14.281 28.75 -6.203 1 97.5 218 ASP A O 1
ATOM 1764 N N . GLU A 1 219 ? -16.062 27.547 -6.789 1 98 219 GLU A N 1
ATOM 1765 C CA . GLU A 1 219 ? -16.484 27.406 -5.398 1 98 219 GLU A CA 1
ATOM 1766 C C . GLU A 1 219 ? -15.5 26.562 -4.594 1 98 219 GLU A C 1
ATOM 1768 O O . GLU A 1 219 ? -15.242 26.859 -3.424 1 98 219 GLU A O 1
ATOM 1773 N N . PHE A 1 220 ? -14.891 25.609 -5.238 1 98 220 PHE A N 1
ATOM 1774 C CA . PHE A 1 220 ? -13.883 24.812 -4.555 1 98 220 PHE A CA 1
ATOM 1775 C C . PHE A 1 220 ? -12.586 25.594 -4.379 1 98 220 PHE A C 1
ATOM 1777 O O . PHE A 1 220 ? -11.875 25.422 -3.389 1 98 220 PHE A O 1
ATOM 1784 N N . LEU A 1 221 ? -12.242 26.453 -5.301 1 98 221 LEU A N 1
ATOM 1785 C CA . LEU A 1 221 ? -11.086 27.312 -5.113 1 98 221 LEU A CA 1
ATOM 1786 C C . LEU A 1 221 ? -11.281 28.234 -3.906 1 98 221 LEU A C 1
ATOM 1788 O O . LEU A 1 221 ? -10.344 28.484 -3.154 1 98 221 LEU A O 1
ATOM 1792 N N . SER A 1 222 ? -12.508 28.719 -3.756 1 98.25 222 SER A N 1
ATOM 1793 C CA . SER A 1 222 ? -12.82 29.5 -2.564 1 98.25 222 SER A CA 1
ATOM 1794 C C . SER A 1 222 ? -12.695 28.656 -1.302 1 98.25 222 SER A C 1
ATOM 1796 O O . SER A 1 222 ? -12.172 29.125 -0.286 1 98.25 222 SER A O 1
ATOM 1798 N N . PHE A 1 223 ? -13.141 27.453 -1.413 1 98.19 223 PHE A N 1
ATOM 1799 C CA . PHE A 1 223 ? -13.023 26.531 -0.299 1 98.19 223 PHE A CA 1
ATOM 1800 C C . PHE A 1 223 ? -11.555 26.266 0.042 1 98.19 223 PHE A C 1
ATOM 1802 O O . PHE A 1 223 ? -11.18 26.281 1.214 1 98.19 223 PHE A O 1
ATOM 1809 N N . GLU A 1 224 ? -10.781 26 -0.941 1 98.06 224 GLU A N 1
ATOM 1810 C CA . GLU A 1 224 ? -9.344 25.828 -0.734 1 98.06 224 GLU A CA 1
ATOM 1811 C C . GLU A 1 224 ? -8.75 27.031 -0.012 1 98.06 224 GLU A C 1
ATOM 1813 O O . GLU A 1 224 ? -7.984 26.875 0.942 1 98.06 224 GLU A O 1
ATOM 1818 N N . TYR A 1 225 ? -9.086 28.188 -0.528 1 98.5 225 TYR A N 1
ATOM 1819 C CA . TYR A 1 225 ? -8.539 29.406 0.068 1 98.5 225 TYR A CA 1
ATOM 1820 C C . TYR A 1 225 ? -9.023 29.578 1.505 1 98.5 225 TYR A C 1
ATOM 1822 O O . TYR A 1 225 ? -8.273 30.047 2.365 1 98.5 225 TYR A O 1
ATOM 1830 N N . ALA A 1 226 ? -10.25 29.234 1.745 1 98.38 226 ALA A N 1
ATOM 1831 C CA . ALA A 1 226 ? -10.75 29.266 3.117 1 98.38 226 ALA A CA 1
ATOM 1832 C C . ALA A 1 226 ? -9.891 28.391 4.035 1 98.38 226 ALA A C 1
ATOM 1834 O O . ALA A 1 226 ? -9.555 28.797 5.148 1 98.38 226 ALA A O 1
ATOM 1835 N N . ARG A 1 227 ? -9.547 27.266 3.553 1 97.31 227 ARG A N 1
ATOM 1836 C CA . ARG A 1 227 ? -8.688 26.375 4.328 1 97.31 227 ARG A CA 1
ATOM 1837 C C . ARG A 1 227 ? -7.293 26.969 4.492 1 97.31 227 ARG A C 1
ATOM 1839 O O . ARG A 1 227 ? -6.68 26.828 5.555 1 97.31 227 ARG A O 1
ATOM 1846 N N . ASP A 1 228 ? -6.785 27.594 3.455 1 97.69 228 ASP A N 1
ATOM 1847 C CA . ASP A 1 228 ? -5.5 28.266 3.555 1 97.69 228 ASP A CA 1
ATOM 1848 C C . ASP A 1 228 ? -5.527 29.344 4.645 1 97.69 228 ASP A C 1
ATOM 1850 O O . ASP A 1 228 ? -4.621 29.406 5.477 1 97.69 228 ASP A O 1
ATOM 1854 N N . VAL A 1 229 ? -6.605 30.094 4.633 1 97.88 229 VAL A N 1
ATOM 1855 C CA . VAL A 1 229 ? -6.762 31.172 5.609 1 97.88 229 VAL A CA 1
ATOM 1856 C C . VAL A 1 229 ? -6.797 30.578 7.02 1 97.88 229 VAL A C 1
ATOM 1858 O O . VAL A 1 229 ? -6.086 31.062 7.91 1 97.88 229 VAL A O 1
ATOM 1861 N N . LEU A 1 230 ? -7.535 29.578 7.176 1 97.38 230 LEU A N 1
ATOM 1862 C CA . LEU A 1 230 ? -7.652 28.938 8.484 1 97.38 230 LEU A CA 1
ATOM 1863 C C . LEU A 1 230 ? -6.281 28.516 9.008 1 97.38 230 LEU A C 1
ATOM 1865 O O . LEU A 1 230 ? -5.875 28.953 10.094 1 97.38 230 LEU A O 1
ATOM 1869 N N . HIS A 1 231 ? -5.531 27.844 8.266 1 96 231 HIS A N 1
ATOM 1870 C CA . HIS A 1 231 ? -4.305 27.219 8.75 1 96 231 HIS A CA 1
ATOM 1871 C C . HIS A 1 231 ? -3.148 28.219 8.766 1 96 231 HIS A C 1
ATOM 1873 O O . HIS A 1 231 ? -2.217 28.078 9.562 1 96 231 HIS A O 1
ATOM 1879 N N . TYR A 1 232 ? -3.227 29.219 7.875 1 96.62 232 TYR A N 1
ATOM 1880 C CA . TYR A 1 232 ? -2.242 30.297 7.879 1 96.62 232 TYR A CA 1
ATOM 1881 C C . TYR A 1 232 ? -2.297 31.078 9.18 1 96.62 232 TYR A C 1
ATOM 1883 O O . TYR A 1 232 ? -1.258 31.406 9.758 1 96.62 232 TYR A O 1
ATOM 1891 N N . TYR A 1 233 ? -3.486 31.281 9.656 1 97.25 233 TYR A N 1
ATOM 1892 C CA . TYR A 1 233 ? -3.66 32.188 10.797 1 97.25 233 TYR A CA 1
ATOM 1893 C C . TYR A 1 233 ? -3.875 31.375 12.078 1 97.25 233 TYR A C 1
ATOM 1895 O O . TYR A 1 233 ? -3.83 31.922 13.18 1 97.25 233 TYR A O 1
ATOM 1903 N N . ARG A 1 234 ? -4.113 30.109 11.961 1 96.56 234 ARG A N 1
ATOM 1904 C CA . ARG A 1 234 ? -4.309 29.266 13.133 1 96.56 234 ARG A CA 1
ATOM 1905 C C . ARG A 1 234 ? -2.975 28.734 13.656 1 96.56 234 ARG A C 1
ATOM 1907 O O . ARG A 1 234 ? -2.77 28.656 14.867 1 96.56 234 ARG A O 1
ATOM 1914 N N . ALA A 1 235 ? -2.107 28.391 12.727 1 94.81 235 ALA A N 1
ATOM 1915 C CA . ALA A 1 235 ? -0.882 27.703 13.125 1 94.81 235 ALA A CA 1
ATOM 1916 C C . ALA A 1 235 ? 0.281 28.078 12.211 1 94.81 235 ALA A C 1
ATOM 1918 O O . ALA A 1 235 ? 1.389 27.562 12.359 1 94.81 235 ALA A O 1
ATOM 1919 N N . GLY A 1 236 ? 0.061 28.953 11.289 1 94.62 236 GLY A N 1
ATOM 1920 C CA . GLY A 1 236 ? 1.069 29.328 10.312 1 94.62 236 GLY A CA 1
ATOM 1921 C C . GLY A 1 236 ? 1.634 30.719 10.539 1 94.62 236 GLY A C 1
ATOM 1922 O O . GLY A 1 236 ? 1.667 31.203 11.672 1 94.62 236 GLY A O 1
ATOM 1923 N N . PRO A 1 237 ? 2.094 31.328 9.477 1 94.31 237 PRO A N 1
ATOM 1924 C CA . PRO A 1 237 ? 2.83 32.594 9.586 1 94.31 237 PRO A CA 1
ATOM 1925 C C . PRO A 1 237 ? 1.948 33.75 10.055 1 94.31 237 PRO A C 1
ATOM 1927 O O . PRO A 1 237 ? 2.461 34.781 10.484 1 94.31 237 PRO A O 1
ATOM 1930 N N . GLY A 1 238 ? 0.714 33.562 9.984 1 95.25 238 GLY A N 1
ATOM 1931 C CA . GLY A 1 238 ? -0.187 34.656 10.305 1 95.25 238 GLY A CA 1
ATOM 1932 C C . GLY A 1 238 ? -0.5 34.75 11.789 1 95.25 238 GLY A C 1
ATOM 1933 O O . GLY A 1 238 ? -1.326 35.562 12.203 1 95.25 238 GLY A O 1
ATOM 1934 N N . GLN A 1 239 ? 0.07 33.938 12.609 1 91.44 239 GLN A N 1
ATOM 1935 C CA . GLN A 1 239 ? -0.172 34.062 14.039 1 91.44 239 GLN A CA 1
ATOM 1936 C C . GLN A 1 239 ? 1.136 34.219 14.812 1 91.44 239 GLN A C 1
ATOM 1938 O O . GLN A 1 239 ? 2.213 33.938 14.281 1 91.44 239 GLN A O 1
ATOM 1943 N N . LYS A 1 240 ? 0.997 34.625 16.031 1 95.44 240 LYS A N 1
ATOM 1944 C CA . LYS A 1 240 ? 2.094 35.188 16.828 1 95.44 240 LYS A CA 1
ATOM 1945 C C . LYS A 1 240 ? 3.004 34.062 17.344 1 95.44 240 LYS A C 1
ATOM 1947 O O . LYS A 1 240 ? 4.207 34.281 17.5 1 95.44 240 LYS A O 1
ATOM 1952 N N . TYR A 1 241 ? 2.529 32.906 17.531 1 97.19 241 TYR A N 1
ATOM 1953 C CA . TYR A 1 241 ? 3.215 31.906 18.344 1 97.19 241 TYR A CA 1
ATOM 1954 C C . TYR A 1 241 ? 3.844 30.828 17.469 1 97.19 241 TYR A C 1
ATOM 1956 O O . TYR A 1 241 ? 4.676 30.047 17.938 1 97.19 241 TYR A O 1
ATOM 1964 N N . ALA A 1 242 ? 3.473 30.797 16.203 1 96.25 242 ALA A N 1
ATOM 1965 C CA . ALA A 1 242 ? 3.736 29.656 15.32 1 96.25 242 ALA A CA 1
ATOM 1966 C C . ALA A 1 242 ? 5.234 29.391 15.203 1 96.25 242 ALA A C 1
ATOM 1968 O O . ALA A 1 242 ? 5.691 28.266 15.422 1 96.25 242 ALA A O 1
ATOM 1969 N N . ALA A 1 243 ? 6.023 30.391 14.914 1 96.44 243 ALA A N 1
ATOM 1970 C CA . ALA A 1 243 ? 7.445 30.203 14.656 1 96.44 243 ALA A CA 1
ATOM 1971 C C . ALA A 1 243 ? 8.164 29.672 15.891 1 96.44 243 ALA A C 1
ATOM 1973 O O . ALA A 1 243 ? 9.031 28.797 15.789 1 96.44 243 ALA A O 1
ATOM 1974 N N . SER A 1 244 ? 7.801 30.188 17.016 1 97.38 244 SER A N 1
ATOM 1975 C CA . SER A 1 244 ? 8.414 29.719 18.25 1 97.38 244 SER A CA 1
ATOM 1976 C C . SER A 1 244 ? 8.047 28.266 18.531 1 97.38 244 SER A C 1
ATOM 1978 O O . SER A 1 244 ? 8.883 27.484 18.953 1 97.38 244 SER A O 1
ATOM 1980 N N . MET A 1 245 ? 6.812 27.938 18.344 1 97.56 245 MET A N 1
ATOM 1981 C CA . MET A 1 245 ? 6.359 26.562 18.516 1 97.56 245 MET A CA 1
ATOM 1982 C C . MET A 1 245 ? 7.113 25.609 17.594 1 97.56 245 MET A C 1
ATOM 1984 O O . MET A 1 245 ? 7.59 24.562 18.031 1 97.56 245 MET A O 1
ATOM 1988 N N . GLY A 1 246 ? 7.281 26 16.344 1 97.38 246 GLY A N 1
ATOM 1989 C CA . GLY A 1 246 ? 7.961 25.172 15.359 1 97.38 246 GLY A CA 1
ATOM 1990 C C . GLY A 1 246 ? 9.453 25.062 15.609 1 97.38 246 GLY A C 1
ATOM 1991 O O . GLY A 1 246 ? 10.07 24.062 15.227 1 97.38 246 GLY A O 1
ATOM 1992 N N . TRP A 1 247 ? 10 26.109 16.234 1 98.12 247 TRP A N 1
ATOM 1993 C CA . TRP A 1 247 ? 11.445 26.172 16.438 1 98.12 247 TRP A CA 1
ATOM 1994 C C . TRP A 1 247 ? 11.906 25.062 17.375 1 98.12 247 TRP A C 1
ATOM 1996 O O . TRP A 1 247 ? 13.055 24.609 17.297 1 98.12 247 TRP A O 1
ATOM 2006 N N . LEU A 1 248 ? 11.023 24.562 18.266 1 97.94 248 LEU A N 1
ATOM 2007 C CA . LEU A 1 248 ? 11.398 23.547 19.234 1 97.94 248 LEU A CA 1
ATOM 2008 C C . LEU A 1 248 ? 11.914 22.297 18.531 1 97.94 248 LEU A C 1
ATOM 2010 O O . LEU A 1 248 ? 13.047 21.875 18.766 1 97.94 248 LEU A O 1
ATOM 2014 N N . TRP A 1 249 ? 11.117 21.719 17.656 1 98.19 249 TRP A N 1
ATOM 2015 C CA . TRP A 1 249 ? 11.5 20.5 16.938 1 98.19 249 TRP A CA 1
ATOM 2016 C C . TRP A 1 249 ? 12.617 20.781 15.945 1 98.19 249 TRP A C 1
ATOM 2018 O O . TRP A 1 249 ? 13.516 19.969 15.758 1 98.19 249 TRP A O 1
ATOM 2028 N N . LEU A 1 250 ? 12.562 21.969 15.305 1 98.25 250 LEU A N 1
ATOM 2029 C CA . LEU A 1 250 ? 13.617 22.344 14.367 1 98.25 250 LEU A CA 1
ATOM 2030 C C . LEU A 1 250 ? 14.977 22.359 15.062 1 98.25 250 LEU A C 1
ATOM 2032 O O . LEU A 1 250 ? 15.953 21.828 14.539 1 98.25 250 LEU A O 1
ATOM 2036 N N . ASN A 1 251 ? 15 23 16.188 1 98.12 251 ASN A N 1
ATOM 2037 C CA . ASN A 1 251 ? 16.25 23.078 16.938 1 98.12 251 ASN A CA 1
ATOM 2038 C C . ASN A 1 251 ? 16.75 21.703 17.375 1 98.12 251 ASN A C 1
ATOM 2040 O O . ASN A 1 251 ? 17.938 21.406 17.25 1 98.12 251 ASN A O 1
ATOM 2044 N N . ALA A 1 252 ? 15.836 20.906 17.891 1 98.06 252 ALA A N 1
ATOM 2045 C CA . ALA A 1 252 ? 16.203 19.547 18.297 1 98.06 252 ALA A CA 1
ATOM 2046 C C . ALA A 1 252 ? 16.781 18.766 17.109 1 98.06 252 ALA A C 1
ATOM 2048 O O . ALA A 1 252 ? 17.781 18.078 17.25 1 98.06 252 ALA A O 1
ATOM 2049 N N . THR A 1 253 ? 16.172 18.859 15.977 1 98.06 253 THR A N 1
ATOM 2050 C CA . THR A 1 253 ? 16.609 18.172 14.773 1 98.06 253 THR A CA 1
ATOM 2051 C C . THR A 1 253 ? 17.938 18.719 14.281 1 98.06 253 THR A C 1
ATOM 2053 O O . THR A 1 253 ? 18.812 17.953 13.852 1 98.06 253 THR A O 1
ATOM 2056 N N . THR A 1 254 ? 18.078 20.031 14.336 1 98.31 254 THR A N 1
ATOM 2057 C CA . THR A 1 254 ? 19.344 20.656 13.961 1 98.31 254 THR A CA 1
ATOM 2058 C C . THR A 1 254 ? 20.484 20.094 14.812 1 98.31 254 THR A C 1
ATOM 2060 O O . THR A 1 254 ? 21.562 19.797 14.297 1 98.31 254 THR A O 1
ATOM 2063 N N . ASN A 1 255 ? 20.203 19.984 16.078 1 97.69 255 ASN A N 1
ATOM 2064 C CA . ASN A 1 255 ? 21.219 19.438 16.969 1 97.69 255 ASN A CA 1
ATOM 2065 C C . ASN A 1 255 ? 21.609 18 16.562 1 97.69 255 ASN A C 1
ATOM 2067 O O . ASN A 1 255 ? 22.781 17.625 16.656 1 97.69 255 ASN A O 1
ATOM 2071 N N . LEU A 1 256 ? 20.656 17.188 16.156 1 97.19 256 LEU A N 1
ATOM 2072 C CA . LEU A 1 256 ? 20.938 15.836 15.672 1 97.19 256 LEU A CA 1
ATOM 2073 C C . LEU A 1 256 ? 21.797 15.875 14.422 1 97.19 256 LEU A C 1
ATOM 2075 O O . LEU A 1 256 ? 22.734 15.086 14.281 1 97.19 256 LEU A O 1
ATOM 2079 N N . LEU A 1 257 ? 21.469 16.781 13.547 1 97.94 257 LEU A N 1
ATOM 2080 C CA . LEU A 1 257 ? 22.219 16.906 12.297 1 97.94 257 LEU A CA 1
ATOM 2081 C C . LEU A 1 257 ? 23.672 17.297 12.57 1 97.94 257 LEU A C 1
ATOM 2083 O O . LEU A 1 257 ? 24.578 16.797 11.922 1 97.94 257 LEU A O 1
ATOM 2087 N N . VAL A 1 258 ? 23.828 18.172 13.492 1 97.62 258 VAL A N 1
ATOM 2088 C CA . VAL A 1 258 ? 25.172 18.641 13.852 1 97.62 258 VAL A CA 1
ATOM 2089 C C . VAL A 1 258 ? 25.938 17.5 14.516 1 97.62 258 VAL A C 1
ATOM 2091 O O . VAL A 1 258 ? 27.141 17.328 14.273 1 97.62 258 VAL A O 1
ATOM 2094 N N . GLU A 1 259 ? 25.234 16.766 15.359 1 95.62 259 GLU A N 1
ATOM 2095 C CA . GLU A 1 259 ? 25.875 15.609 15.977 1 95.62 259 GLU A CA 1
ATOM 2096 C C . GLU A 1 259 ? 26.359 14.625 14.914 1 95.62 259 GLU A C 1
ATOM 2098 O O . GLU A 1 259 ? 27.406 13.984 15.086 1 95.62 259 GLU A O 1
ATOM 2103 N N . GLY A 1 260 ? 25.594 14.492 13.805 1 92.25 260 GLY A N 1
ATOM 2104 C CA . GLY A 1 260 ? 26.031 13.695 12.672 1 92.25 260 GLY A CA 1
ATOM 2105 C C . GLY A 1 260 ? 25.734 12.219 12.836 1 92.25 260 GLY A C 1
ATOM 2106 O O . GLY A 1 260 ? 24.766 11.844 13.484 1 92.25 260 GLY A O 1
ATOM 2107 N N . PRO A 1 261 ? 26.547 11.367 12.227 1 88.31 261 PRO A N 1
ATOM 2108 C CA . PRO A 1 261 ? 26.281 9.93 12.188 1 88.31 261 PRO A CA 1
ATOM 2109 C C . PRO A 1 261 ? 26.234 9.305 13.578 1 88.31 261 PRO A C 1
ATOM 2111 O O . PRO A 1 261 ? 25.578 8.273 13.773 1 88.31 261 PRO A O 1
ATOM 2114 N N . ASP A 1 262 ? 26.828 9.961 14.586 1 89.62 262 ASP A N 1
ATOM 2115 C CA . ASP A 1 262 ? 26.844 9.414 15.938 1 89.62 262 ASP A CA 1
ATOM 2116 C C . ASP A 1 262 ? 25.453 9.461 16.578 1 89.62 262 ASP A C 1
ATOM 2118 O O . ASP A 1 262 ? 25.172 8.695 17.5 1 89.62 262 ASP A O 1
ATOM 2122 N N . ALA A 1 263 ? 24.625 10.328 16.062 1 92.75 263 ALA A N 1
ATOM 2123 C CA . ALA A 1 263 ? 23.266 10.438 16.578 1 92.75 263 ALA A CA 1
ATOM 2124 C C . ALA A 1 263 ? 22.406 9.25 16.141 1 92.75 263 ALA A C 1
ATOM 2126 O O . ALA A 1 263 ? 21.422 8.906 16.812 1 92.75 263 ALA A O 1
ATOM 2127 N N . GLY A 1 264 ? 22.812 8.586 15.086 1 92.56 264 GLY A N 1
ATOM 2128 C CA . GLY A 1 264 ? 22.016 7.57 14.414 1 92.56 264 GLY A CA 1
ATOM 2129 C C . GLY A 1 264 ? 21.578 7.984 13.023 1 92.56 264 GLY A C 1
ATOM 2130 O O . GLY A 1 264 ? 21.484 9.18 12.727 1 92.56 264 GLY A O 1
ATOM 2131 N N . PRO A 1 265 ? 21.172 7.102 12.25 1 94 265 PRO A N 1
ATOM 2132 C CA . PRO A 1 265 ? 20.953 7.414 10.836 1 94 265 PRO A CA 1
ATOM 2133 C C . PRO A 1 265 ? 19.5 7.746 10.523 1 94 265 PRO A C 1
ATOM 2135 O O . PRO A 1 265 ? 19.203 8.32 9.477 1 94 265 PRO A O 1
ATOM 2138 N N . LEU A 1 266 ? 18.594 7.301 11.375 1 96.75 266 LEU A N 1
ATOM 2139 C CA . LEU A 1 266 ? 17.188 7.422 11.039 1 96.75 266 LEU A CA 1
ATOM 2140 C C . LEU A 1 266 ? 16.391 7.973 12.219 1 96.75 266 LEU A C 1
ATOM 2142 O O . LEU A 1 266 ? 16.516 7.473 13.344 1 96.75 266 LEU A O 1
ATOM 2146 N N . PHE A 1 267 ? 15.609 8.992 12.008 1 97.62 267 PHE A N 1
ATOM 2147 C CA . PHE A 1 267 ? 14.695 9.586 12.969 1 97.62 267 PHE A CA 1
ATOM 2148 C C . PHE A 1 267 ? 13.336 9.859 12.336 1 97.62 267 PHE A C 1
ATOM 2150 O O . PHE A 1 267 ? 13.258 10.477 11.273 1 97.62 267 PHE A O 1
ATOM 2157 N N . PHE A 1 268 ? 12.273 9.359 12.961 1 98.38 268 PHE A N 1
ATOM 2158 C CA . PHE A 1 268 ? 10.922 9.547 12.453 1 98.38 268 PHE A CA 1
ATOM 2159 C C . PHE A 1 268 ? 10 10.062 13.547 1 98.38 268 PHE A C 1
ATOM 2161 O O . PHE A 1 268 ? 9.953 9.508 14.648 1 98.38 268 PHE A O 1
ATOM 2168 N N . SER A 1 269 ? 9.312 11.117 13.32 1 98.5 269 SER A N 1
ATOM 2169 C CA . SER A 1 269 ? 8.305 11.641 14.234 1 98.5 269 SER A CA 1
ATOM 2170 C C . SER A 1 269 ? 6.98 11.875 13.523 1 98.5 269 SER A C 1
ATOM 2172 O O . SER A 1 269 ? 6.957 12.32 12.367 1 98.5 269 SER A O 1
ATOM 2174 N N . PHE A 1 270 ? 5.922 11.609 14.211 1 98.75 270 PHE A N 1
ATOM 2175 C CA . PHE A 1 270 ? 4.574 11.734 13.664 1 98.75 270 PHE A CA 1
ATOM 2176 C C . PHE A 1 270 ? 3.709 12.617 14.555 1 98.75 270 PHE A C 1
ATOM 2178 O O . PHE A 1 270 ? 3.729 12.477 15.781 1 98.75 270 PHE A O 1
ATOM 2185 N N . ASN A 1 271 ? 3.025 13.484 13.984 1 98 271 ASN A N 1
ATOM 2186 C CA . ASN A 1 271 ? 2.145 14.367 14.742 1 98 271 ASN A CA 1
ATOM 2187 C C . ASN A 1 271 ? 1.048 14.953 13.852 1 98 271 ASN A C 1
ATOM 2189 O O . ASN A 1 271 ? 0.611 14.32 12.898 1 98 271 ASN A O 1
ATOM 2193 N N . HIS A 1 272 ? 0.473 16.141 14.172 1 96.81 272 HIS A N 1
ATOM 2194 C CA . HIS A 1 272 ? -0.681 16.719 13.492 1 96.81 272 HIS A CA 1
ATOM 2195 C C . HIS A 1 272 ? -0.257 17.828 12.531 1 96.81 272 HIS A C 1
ATOM 2197 O O . HIS A 1 272 ? 0.888 18.281 12.57 1 96.81 272 HIS A O 1
ATOM 2203 N N . ASP A 1 273 ? -1.21 18.172 11.672 1 93.94 273 ASP A N 1
ATOM 2204 C CA . ASP A 1 273 ? -0.961 19.266 10.75 1 93.94 273 ASP A CA 1
ATOM 2205 C C . ASP A 1 273 ? -0.655 20.562 11.5 1 93.94 273 ASP A C 1
ATOM 2207 O O . ASP A 1 273 ? 0.191 21.344 11.078 1 93.94 273 ASP A O 1
ATOM 2211 N N . GLY A 1 274 ? -1.312 20.75 12.648 1 91.88 274 GLY A N 1
ATOM 2212 C CA . GLY A 1 274 ? -1.107 21.953 13.453 1 91.88 274 GLY A CA 1
ATOM 2213 C C . GLY A 1 274 ? 0.29 22.047 14.039 1 91.88 274 GLY A C 1
ATOM 2214 O O . GLY A 1 274 ? 0.681 23.078 14.555 1 91.88 274 GLY A O 1
ATOM 2215 N N . ASP A 1 275 ? 1.028 21 13.875 1 92.56 275 ASP A N 1
ATOM 2216 C CA . ASP A 1 275 ? 2.393 21 14.398 1 92.56 275 ASP A CA 1
ATOM 2217 C C . ASP A 1 275 ? 3.412 21.078 13.258 1 92.56 275 ASP A C 1
ATOM 2219 O O . ASP A 1 275 ? 4.559 21.469 13.477 1 92.56 275 ASP A O 1
ATOM 2223 N N . ILE A 1 276 ? 3.008 20.766 12.102 1 93.12 276 ILE A N 1
ATOM 2224 C CA . ILE A 1 276 ? 3.879 20.859 10.93 1 93.12 276 ILE A CA 1
ATOM 2225 C C . ILE A 1 276 ? 3.898 22.297 10.422 1 93.12 276 ILE A C 1
ATOM 2227 O O . ILE A 1 276 ? 4.941 22.797 9.992 1 93.12 276 ILE A O 1
ATOM 2231 N N . ALA A 1 277 ? 2.734 22.953 10.5 1 93.69 277 ALA A N 1
ATOM 2232 C CA . ALA A 1 277 ? 2.645 24.328 10.047 1 93.69 277 ALA A CA 1
ATOM 2233 C C . ALA A 1 277 ? 3.607 25.219 10.82 1 93.69 277 ALA A C 1
ATOM 2235 O O . ALA A 1 277 ? 4.363 26 10.227 1 93.69 277 ALA A O 1
ATOM 2236 N N . PRO A 1 278 ? 3.643 25.109 12.117 1 95.69 278 PRO A N 1
ATOM 2237 C CA . PRO A 1 278 ? 4.625 25.875 12.875 1 95.69 278 PRO A CA 1
ATOM 2238 C C . PRO A 1 278 ? 6.062 25.594 12.445 1 95.69 278 PRO A C 1
ATOM 2240 O O . PRO A 1 278 ? 6.883 26.516 12.383 1 95.69 278 PRO A O 1
ATOM 2243 N N . LEU A 1 279 ? 6.359 24.344 12.203 1 96.12 279 LEU A N 1
ATOM 2244 C CA . LEU A 1 279 ? 7.691 24 11.727 1 96.12 279 LEU A CA 1
ATOM 2245 C C . LEU A 1 279 ? 8.008 24.719 10.422 1 96.12 279 LEU A C 1
ATOM 2247 O O . LEU A 1 279 ? 9.109 25.25 10.25 1 96.12 279 LEU A O 1
ATOM 2251 N N . MET A 1 280 ? 7.07 24.75 9.57 1 93.62 280 MET A N 1
ATOM 2252 C CA . MET A 1 280 ? 7.238 25.453 8.289 1 93.62 280 MET A CA 1
ATOM 2253 C C . MET A 1 280 ? 7.496 26.938 8.508 1 93.62 280 MET A C 1
ATOM 2255 O O . MET A 1 280 ? 8.289 27.547 7.789 1 93.62 280 MET A O 1
ATOM 2259 N N . CYS A 1 281 ? 6.836 27.438 9.492 1 93.62 281 CYS A N 1
ATOM 2260 C CA . CYS A 1 281 ? 7.031 28.844 9.836 1 93.62 281 CYS A CA 1
ATOM 2261 C C . CYS A 1 281 ? 8.445 29.094 10.352 1 93.62 281 CYS A C 1
ATOM 2263 O O . CYS A 1 281 ? 9.102 30.047 9.953 1 93.62 281 CYS A O 1
ATOM 2265 N N . ALA A 1 282 ? 8.859 28.219 11.203 1 96 282 ALA A N 1
ATOM 2266 C CA . ALA A 1 282 ? 10.195 28.359 11.773 1 96 282 ALA A CA 1
ATOM 2267 C C . ALA A 1 282 ? 11.266 28.203 10.695 1 96 282 ALA A C 1
ATOM 2269 O O . ALA A 1 282 ? 12.297 28.875 10.742 1 96 282 ALA A O 1
ATOM 2270 N N . LEU A 1 283 ? 11.023 27.312 9.75 1 94.88 283 LEU A N 1
ATOM 2271 C CA . LEU A 1 283 ? 11.953 27.062 8.656 1 94.88 283 LEU A CA 1
ATOM 2272 C C . LEU A 1 283 ? 12.016 28.25 7.711 1 94.88 283 LEU A C 1
ATOM 2274 O O . LEU A 1 283 ? 13.031 28.469 7.039 1 94.88 283 LEU A O 1
ATOM 2278 N N . ASP A 1 284 ? 10.93 28.953 7.652 1 91.44 284 ASP A N 1
ATOM 2279 C CA . ASP A 1 284 ? 10.852 30.172 6.852 1 91.44 284 ASP A CA 1
ATOM 2280 C C . ASP A 1 284 ? 11.125 29.891 5.379 1 91.44 284 ASP A C 1
ATOM 2282 O O . ASP A 1 284 ? 11.945 30.547 4.746 1 91.44 284 ASP A O 1
ATOM 2286 N N . VAL A 1 285 ? 10.516 28.844 4.832 1 90.62 285 VAL A N 1
ATOM 2287 C CA . VAL A 1 285 ? 10.758 28.438 3.457 1 90.62 285 VAL A CA 1
ATOM 2288 C C . VAL A 1 285 ? 9.555 28.797 2.584 1 90.62 285 VAL A C 1
ATOM 2290 O O . VAL A 1 285 ? 9.703 29 1.376 1 90.62 285 VAL A O 1
ATOM 2293 N N . ILE A 1 286 ? 8.398 28.797 3.125 1 88.38 286 ILE A N 1
ATOM 2294 C CA . ILE A 1 286 ? 7.172 29.172 2.43 1 88.38 286 ILE A CA 1
ATOM 2295 C C . ILE A 1 286 ? 6.602 30.453 3.045 1 88.38 286 ILE A C 1
ATOM 2297 O O . ILE A 1 286 ? 5.812 30.391 3.992 1 88.38 286 ILE A O 1
ATOM 2301 N N . ASN A 1 287 ? 7.078 31.516 2.543 1 82.38 287 ASN A N 1
ATOM 2302 C CA . ASN A 1 287 ? 6.746 32.812 3.123 1 82.38 287 ASN A CA 1
ATOM 2303 C C . ASN A 1 287 ? 6.137 33.75 2.086 1 82.38 287 ASN A C 1
ATOM 2305 O O . ASN A 1 287 ? 6.758 34.031 1.062 1 82.38 287 ASN A O 1
ATOM 2309 N N . ASP A 1 288 ? 5.012 34.156 2.375 1 89.94 288 ASP A N 1
ATOM 2310 C CA . ASP A 1 288 ? 4.391 35.188 1.554 1 89.94 288 ASP A CA 1
ATOM 2311 C C . ASP A 1 288 ? 4.848 36.594 1.987 1 89.94 288 ASP A C 1
ATOM 2313 O O . ASP A 1 288 ? 5.121 36.812 3.168 1 89.94 288 ASP A O 1
ATOM 2317 N N . GLU A 1 289 ? 4.918 37.469 1.086 1 89.81 289 GLU A N 1
ATOM 2318 C CA . GLU A 1 289 ? 5.34 38.844 1.379 1 89.81 289 GLU A CA 1
ATOM 2319 C C . GLU A 1 289 ? 4.328 39.531 2.273 1 89.81 289 GLU A C 1
ATOM 2321 O O . GLU A 1 289 ? 4.703 40.312 3.145 1 89.81 289 GLU A O 1
ATOM 2326 N N . GLU A 1 290 ? 3.145 39.25 1.941 1 93.81 290 GLU A N 1
ATOM 2327 C CA . GLU A 1 290 ? 2.051 39.781 2.73 1 93.81 290 GLU A CA 1
ATOM 2328 C C . GLU A 1 290 ? 1.17 38.688 3.312 1 93.81 290 GLU A C 1
ATOM 2330 O O . GLU A 1 290 ? 1.144 37.562 2.795 1 93.81 290 GLU A O 1
ATOM 2335 N N . HIS A 1 291 ? 0.556 39.125 4.422 1 96.12 291 HIS A N 1
ATOM 2336 C CA . HIS A 1 291 ? -0.395 38.188 5.004 1 96.12 291 HIS A CA 1
ATOM 2337 C C . HIS A 1 291 ? -1.542 37.906 4.043 1 96.12 291 HIS A C 1
ATOM 2339 O O . HIS A 1 291 ? -1.89 38.75 3.213 1 96.12 291 HIS A O 1
ATOM 2345 N N . LEU A 1 292 ? -2.125 36.781 4.184 1 97.56 292 LEU A N 1
ATOM 2346 C CA . LEU A 1 292 ? -3.229 36.406 3.309 1 97.56 292 LEU A CA 1
ATOM 2347 C C . LEU A 1 292 ? -4.445 37.312 3.545 1 97.56 292 LEU A C 1
ATOM 2349 O O . LEU A 1 292 ? -4.902 37.438 4.68 1 97.56 292 LEU A O 1
ATOM 2353 N N . PRO A 1 293 ? -4.926 37.906 2.482 1 97.62 293 PRO A N 1
ATOM 2354 C CA . PRO A 1 293 ? -6.148 38.688 2.666 1 97.62 293 PRO A CA 1
ATOM 2355 C C . PRO A 1 293 ? -7.383 37.812 2.881 1 97.62 293 PRO A C 1
ATOM 2357 O O . PRO A 1 293 ? -7.371 36.625 2.535 1 97.62 293 PRO A O 1
ATOM 2360 N N . ILE A 1 294 ? -8.383 38.375 3.496 1 97.06 294 ILE A N 1
ATOM 2361 C CA . ILE A 1 294 ? -9.594 37.594 3.752 1 97.06 294 ILE A CA 1
ATOM 2362 C C . ILE A 1 294 ? -10.734 38.125 2.893 1 97.06 294 ILE A C 1
ATOM 2364 O O . ILE A 1 294 ? -11.883 37.688 3.037 1 97.06 294 ILE A O 1
ATOM 2368 N N . THR A 1 295 ? -10.469 39.094 2.002 1 95.75 295 THR A N 1
ATOM 2369 C CA . THR A 1 295 ? -11.492 39.719 1.176 1 95.75 295 THR A CA 1
ATOM 2370 C C . THR A 1 295 ? -11.539 39.062 -0.209 1 95.75 295 THR A C 1
ATOM 2372 O O . THR A 1 295 ? -12.531 39.188 -0.93 1 95.75 295 THR A O 1
ATOM 2375 N N . HIS A 1 296 ? -10.422 38.531 -0.575 1 96 296 HIS A N 1
ATOM 2376 C CA . HIS A 1 296 ? -10.312 37.875 -1.882 1 96 296 HIS A CA 1
ATOM 2377 C C . HIS A 1 296 ? -9.25 36.781 -1.876 1 96 296 HIS A C 1
ATOM 2379 O O . HIS A 1 296 ? -8.469 36.688 -0.929 1 96 296 HIS A O 1
ATOM 2385 N N . ILE A 1 297 ? -9.312 36 -2.863 1 97.75 297 ILE A N 1
ATOM 2386 C CA . ILE A 1 297 ? -8.32 34.938 -3.012 1 97.75 297 ILE A CA 1
ATOM 2387 C C . ILE A 1 297 ? -6.996 35.531 -3.477 1 97.75 297 ILE A C 1
ATOM 2389 O O . ILE A 1 297 ? -6.941 36.219 -4.488 1 97.75 297 ILE A O 1
ATOM 2393 N N . ALA A 1 298 ? -5.961 35.25 -2.736 1 97.25 298 ALA A N 1
ATOM 2394 C CA . ALA A 1 298 ? -4.617 35.562 -3.213 1 97.25 298 ALA A CA 1
ATOM 2395 C C . ALA A 1 298 ? -4.102 34.469 -4.145 1 97.25 298 ALA A C 1
ATOM 2397 O O . ALA A 1 298 ? -3.461 33.531 -3.701 1 97.25 298 ALA A O 1
ATOM 2398 N N . HIS A 1 299 ? -4.27 34.625 -5.395 1 95.62 299 HIS A N 1
ATOM 2399 C CA . HIS A 1 299 ? -4.012 33.562 -6.363 1 95.62 299 HIS A CA 1
ATOM 2400 C C . HIS A 1 299 ? -2.521 33.25 -6.465 1 95.62 299 HIS A C 1
ATOM 2402 O O . HIS A 1 299 ? -2.135 32.125 -6.82 1 95.62 299 HIS A O 1
ATOM 2408 N N . ASP A 1 300 ? -1.682 34.188 -6.117 1 94.81 300 ASP A N 1
ATOM 2409 C CA . ASP A 1 300 ? -0.24 34 -6.262 1 94.81 300 ASP A CA 1
ATOM 2410 C C . ASP A 1 300 ? 0.404 33.625 -4.934 1 94.81 300 ASP A C 1
ATOM 2412 O O . ASP A 1 300 ? 1.631 33.594 -4.812 1 94.81 300 ASP A O 1
ATOM 2416 N N . ARG A 1 301 ? -0.399 33.281 -3.965 1 96.12 301 ARG A N 1
ATOM 2417 C CA . ARG A 1 301 ? 0.125 32.969 -2.645 1 96.12 301 ARG A CA 1
ATOM 2418 C C . ARG A 1 301 ? 1.029 31.734 -2.707 1 96.12 301 ARG A C 1
ATOM 2420 O O . ARG A 1 301 ? 0.782 30.812 -3.488 1 96.12 301 ARG A O 1
ATOM 2427 N N . LYS A 1 302 ? 2.006 31.688 -1.843 1 93.81 302 LYS A N 1
ATOM 2428 C CA . LYS A 1 302 ? 2.879 30.516 -1.695 1 93.81 302 LYS A CA 1
ATOM 2429 C C . LYS A 1 302 ? 2.287 29.5 -0.723 1 93.81 302 LYS A C 1
ATOM 2431 O O . LYS A 1 302 ? 2.357 28.297 -0.96 1 93.81 302 LYS A O 1
ATOM 2436 N N . TRP A 1 303 ? 1.668 30.109 0.273 1 95.06 303 TRP A N 1
ATOM 2437 C CA . TRP A 1 303 ? 1.05 29.25 1.284 1 95.06 303 TRP A CA 1
ATOM 2438 C C . TRP A 1 303 ? -0.208 28.578 0.739 1 95.06 303 TRP A C 1
ATOM 2440 O O . TRP A 1 303 ? -1.224 29.25 0.516 1 95.06 303 TRP A O 1
ATOM 2450 N N . ARG A 1 304 ? -0.122 27.328 0.556 1 95 304 ARG A N 1
ATOM 2451 C CA . ARG A 1 304 ? -1.256 26.469 0.21 1 95 304 ARG A CA 1
ATOM 2452 C C . ARG A 1 304 ? -1.304 25.234 1.101 1 95 304 ARG A C 1
ATOM 2454 O O . ARG A 1 304 ? -0.41 24.391 1.044 1 95 304 ARG A O 1
ATOM 2461 N N . LYS A 1 305 ? -2.328 25.125 1.862 1 93.56 305 LYS A N 1
ATOM 2462 C CA . LYS A 1 305 ? -2.443 24.031 2.826 1 93.56 305 LYS A CA 1
ATOM 2463 C C . LYS A 1 305 ? -2.299 22.672 2.141 1 93.56 305 LYS A C 1
ATOM 2465 O O . LYS A 1 305 ? -1.691 21.75 2.695 1 93.56 305 LYS A O 1
ATOM 2470 N N . SER A 1 306 ? -2.826 22.484 0.952 1 92.06 306 SER A N 1
ATOM 2471 C CA . SER A 1 306 ? -2.779 21.234 0.193 1 92.06 306 SER A CA 1
ATOM 2472 C C . SER A 1 306 ? -1.347 20.875 -0.181 1 92.06 306 SER A C 1
ATOM 2474 O O . SER A 1 306 ? -1.053 19.719 -0.476 1 92.06 306 SER A O 1
ATOM 2476 N N . GLN A 1 307 ? -0.496 21.859 -0.084 1 88.56 307 GLN A N 1
ATOM 2477 C CA . GLN A 1 307 ? 0.902 21.625 -0.43 1 88.56 307 GLN A CA 1
ATOM 2478 C C . GLN A 1 307 ? 1.78 21.594 0.818 1 88.56 307 GLN A C 1
ATOM 2480 O O . GLN A 1 307 ? 2.768 20.859 0.871 1 88.56 307 GLN A O 1
ATOM 2485 N N . VAL A 1 308 ? 1.39 22.344 1.756 1 87.75 308 VAL A N 1
ATOM 2486 C CA . VAL A 1 308 ? 2.215 22.516 2.949 1 87.75 308 VAL A CA 1
ATOM 2487 C C . VAL A 1 308 ? 2.033 21.312 3.871 1 87.75 308 VAL A C 1
ATOM 2489 O O . VAL A 1 308 ? 3.014 20.719 4.332 1 87.75 308 VAL A O 1
ATOM 2492 N N . SER A 1 309 ? 0.802 20.984 4.047 1 91.5 309 SER A N 1
ATOM 2493 C CA . SER A 1 309 ? 0.583 19.891 4.996 1 91.5 309 SER A CA 1
ATOM 2494 C C . SER A 1 309 ? -0.712 19.156 4.699 1 91.5 309 SER A C 1
ATOM 2496 O O . SER A 1 309 ? -1.601 19.078 5.547 1 91.5 309 SER A O 1
ATOM 2498 N N . PRO A 1 310 ? -0.803 18.578 3.521 1 94.25 310 PRO A N 1
ATOM 2499 C CA . PRO A 1 310 ? -1.926 17.656 3.305 1 94.25 310 PRO A CA 1
ATOM 2500 C C . PRO A 1 310 ? -1.927 16.484 4.277 1 94.25 310 PRO A C 1
ATOM 2502 O O . PRO A 1 310 ? -0.974 16.312 5.043 1 94.25 310 PRO A O 1
ATOM 2505 N N . MET A 1 311 ? -3.055 15.75 4.395 1 95.44 311 MET A N 1
ATOM 2506 C CA . MET A 1 311 ? -2.973 14.508 5.156 1 95.44 311 MET A CA 1
ATOM 2507 C C . MET A 1 311 ? -1.834 13.633 4.648 1 95.44 311 MET A C 1
ATOM 2509 O O . MET A 1 311 ? -1.666 13.469 3.438 1 95.44 311 MET A O 1
ATOM 2513 N N . HIS A 1 312 ? -1.024 13.242 5.555 1 94.94 312 HIS A N 1
ATOM 2514 C CA . HIS A 1 312 ? 0.173 12.453 5.285 1 94.94 312 HIS A CA 1
ATOM 2515 C C . HIS A 1 312 ? 1.312 13.336 4.785 1 94.94 312 HIS A C 1
ATOM 2517 O O . HIS A 1 312 ? 2.309 12.836 4.262 1 94.94 312 HIS A O 1
ATOM 2523 N N . GLY A 1 313 ? 1.154 14.625 4.84 1 95.81 313 GLY A N 1
ATOM 2524 C CA . GLY A 1 313 ? 2.266 15.516 4.543 1 95.81 313 GLY A CA 1
ATOM 2525 C C . GLY A 1 313 ? 3.465 15.297 5.445 1 95.81 313 GLY A C 1
ATOM 2526 O O . GLY A 1 313 ? 3.316 14.875 6.594 1 95.81 313 GLY A O 1
ATOM 2527 N N . ARG A 1 314 ? 4.656 15.57 4.875 1 96.81 314 ARG A N 1
ATOM 2528 C CA . ARG A 1 314 ? 5.852 15.305 5.668 1 96.81 314 ARG A CA 1
ATOM 2529 C C . ARG A 1 314 ? 7 16.219 5.246 1 96.81 314 ARG A C 1
ATOM 2531 O O . ARG A 1 314 ? 7.043 16.688 4.105 1 96.81 314 ARG A O 1
ATOM 2538 N N . ILE A 1 315 ? 7.828 16.438 6.164 1 97.06 315 ILE A N 1
ATOM 2539 C CA . ILE A 1 315 ? 9.07 17.188 5.965 1 97.06 315 ILE A CA 1
ATOM 2540 C C . ILE A 1 315 ? 10.258 16.297 6.344 1 97.06 315 ILE A C 1
ATOM 2542 O O . ILE A 1 315 ? 10.32 15.766 7.449 1 97.06 315 ILE A O 1
ATOM 2546 N N . ILE A 1 316 ? 11.18 16.141 5.402 1 97.94 316 ILE A N 1
ATOM 2547 C CA . ILE A 1 316 ? 12.344 15.297 5.633 1 97.94 316 ILE A CA 1
ATOM 2548 C C . ILE A 1 316 ? 13.617 16.125 5.531 1 97.94 316 ILE A C 1
ATOM 2550 O O . ILE A 1 316 ? 13.789 16.891 4.574 1 97.94 316 ILE A O 1
ATOM 2554 N N . PHE A 1 317 ? 14.484 16.047 6.516 1 98.25 317 PHE A N 1
ATOM 2555 C CA . PHE A 1 317 ? 15.844 16.578 6.484 1 98.25 317 PHE A CA 1
ATOM 2556 C C . PHE A 1 317 ? 16.844 15.477 6.172 1 98.25 317 PHE A C 1
ATOM 2558 O O . PHE A 1 317 ? 16.859 14.438 6.836 1 98.25 317 PHE A O 1
ATOM 2565 N N . GLU A 1 318 ? 17.609 15.711 5.207 1 97.75 318 GLU A N 1
ATOM 2566 C CA . GLU A 1 318 ? 18.672 14.781 4.848 1 97.75 318 GLU A CA 1
ATOM 2567 C C . GLU A 1 318 ? 20.047 15.414 5.051 1 97.75 318 GLU A C 1
ATOM 2569 O O . GLU A 1 318 ? 20.312 16.516 4.574 1 97.75 318 GLU A O 1
ATOM 2574 N N . LEU A 1 319 ? 20.891 14.758 5.781 1 97.81 319 LEU A N 1
ATOM 2575 C CA . LEU A 1 319 ? 22.281 15.172 5.898 1 97.81 319 LEU A CA 1
ATOM 2576 C C . LEU A 1 319 ? 23.141 14.492 4.84 1 97.81 319 LEU A C 1
ATOM 2578 O O . LEU A 1 319 ? 23.297 13.266 4.844 1 97.81 319 LEU A O 1
ATOM 2582 N N . LEU A 1 320 ? 23.625 15.297 4.02 1 95.94 320 LEU A N 1
ATOM 2583 C CA . LEU A 1 320 ? 24.438 14.812 2.916 1 95.94 320 LEU A CA 1
ATOM 2584 C C . LEU A 1 320 ? 25.922 15.008 3.209 1 95.94 320 LEU A C 1
ATOM 2586 O O . LEU A 1 320 ? 26.312 16.016 3.811 1 95.94 320 LEU A O 1
ATOM 2590 N N . SER A 1 321 ? 26.75 14.078 2.854 1 93.69 321 SER A N 1
ATOM 2591 C CA . SER A 1 321 ? 28.203 14.203 2.824 1 93.69 321 SER A CA 1
ATOM 2592 C C . SER A 1 321 ? 28.719 14.188 1.395 1 93.69 321 SER A C 1
ATOM 2594 O O . SER A 1 321 ? 28.609 13.18 0.696 1 93.69 321 SER A O 1
ATOM 2596 N N . CYS A 1 322 ? 29.203 15.32 0.955 1 89.81 322 CYS A N 1
ATOM 2597 C CA . CYS A 1 322 ? 29.594 15.445 -0.445 1 89.81 322 CYS A CA 1
ATOM 2598 C C . CYS A 1 322 ? 31.047 15.914 -0.568 1 89.81 322 CYS A C 1
ATOM 2600 O O . CYS A 1 322 ? 31.484 16.797 0.174 1 89.81 322 CYS A O 1
ATOM 2602 N N . LYS A 1 323 ? 31.875 15.148 -1.401 1 79.75 323 LYS A N 1
ATOM 2603 C CA . LYS A 1 323 ? 33.219 15.617 -1.768 1 79.75 323 LYS A CA 1
ATOM 2604 C C . LYS A 1 323 ? 33.125 16.656 -2.887 1 79.75 323 LYS A C 1
ATOM 2606 O O . LYS A 1 323 ? 32.562 16.391 -3.941 1 79.75 323 LYS A O 1
ATOM 2611 N N . THR A 1 324 ? 33.344 17.828 -2.512 1 65.38 324 THR A N 1
ATOM 2612 C CA . THR A 1 324 ? 33.375 18.859 -3.543 1 65.38 324 THR A CA 1
ATOM 2613 C C . THR A 1 324 ? 34.812 19.094 -4.004 1 65.38 324 THR A C 1
ATOM 2615 O O . THR A 1 324 ? 35.781 18.766 -3.291 1 65.38 324 THR A O 1
ATOM 2618 N N . ASP A 1 325 ? 35.094 19.188 -5.312 1 61.62 325 ASP A N 1
ATOM 2619 C CA . ASP A 1 325 ? 36.406 19.359 -5.945 1 61.62 325 ASP A CA 1
ATOM 2620 C C . ASP A 1 325 ? 37.312 20.234 -5.098 1 61.62 325 ASP A C 1
ATOM 2622 O O . ASP A 1 325 ? 38.531 20.047 -5.105 1 61.62 325 ASP A O 1
ATOM 2626 N N . SER A 1 326 ? 36.812 21.156 -4.465 1 56.69 326 SER A N 1
ATOM 2627 C CA . SER A 1 326 ? 37.688 22.156 -3.881 1 56.69 326 SER A CA 1
ATOM 2628 C C . SER A 1 326 ? 38.094 21.766 -2.463 1 56.69 326 SER A C 1
ATOM 2630 O O . SER A 1 326 ? 39 22.375 -1.887 1 56.69 326 SER A O 1
ATOM 2632 N N . GLN A 1 327 ? 37.344 20.766 -1.972 1 58.84 327 GLN A N 1
ATOM 2633 C CA . GLN A 1 327 ? 37.625 20.531 -0.557 1 58.84 327 GLN A CA 1
ATOM 2634 C C . GLN A 1 327 ? 38.25 19.156 -0.342 1 58.84 327 GLN A C 1
ATOM 2636 O O . GLN A 1 327 ? 37.969 18.203 -1.067 1 58.84 327 GLN A O 1
ATOM 2641 N N . SER A 1 328 ? 39.344 19.125 0.454 1 63.62 328 SER A N 1
ATOM 2642 C CA . SER A 1 328 ? 40.062 17.922 0.851 1 63.62 328 SER A CA 1
ATOM 2643 C C . SER A 1 328 ? 39.156 16.953 1.607 1 63.62 328 SER A C 1
ATOM 2645 O O . SER A 1 328 ? 39.281 15.734 1.467 1 63.62 328 SER A O 1
ATOM 2647 N N . SER A 1 329 ? 38.156 17.594 2.381 1 72.12 329 SER A N 1
ATOM 2648 C CA . SER A 1 329 ? 37.25 16.75 3.148 1 72.12 329 SER A CA 1
ATOM 2649 C C . SER A 1 329 ? 35.781 16.969 2.725 1 72.12 329 SER A C 1
ATOM 2651 O O . SER A 1 329 ? 35.438 18.062 2.299 1 72.12 329 SER A O 1
ATOM 2653 N N . PRO A 1 330 ? 35.031 15.93 2.707 1 81.88 330 PRO A N 1
ATOM 2654 C CA . PRO A 1 330 ? 33.656 16.094 2.297 1 81.88 330 PRO A CA 1
ATOM 2655 C C . PRO A 1 330 ? 32.906 17.109 3.162 1 81.88 330 PRO A C 1
ATOM 2657 O O . PRO A 1 330 ? 33.094 17.156 4.379 1 81.88 330 PRO A O 1
ATOM 2660 N N . GLY A 1 331 ? 32.25 17.984 2.551 1 92.06 331 GLY A N 1
ATOM 2661 C CA . GLY A 1 331 ? 31.391 18.906 3.244 1 92.06 331 GLY A CA 1
ATOM 2662 C C . GLY A 1 331 ? 30.031 18.297 3.588 1 92.06 331 GLY A C 1
ATOM 2663 O O . GLY A 1 331 ? 29.609 17.312 2.975 1 92.06 331 GLY A O 1
ATOM 2664 N N . GLU A 1 332 ? 29.438 18.797 4.734 1 95.62 332 GLU A N 1
ATOM 2665 C CA . GLU A 1 332 ? 28.109 18.359 5.156 1 95.62 332 GLU A CA 1
ATOM 2666 C C . GLU A 1 332 ? 27.031 19.375 4.746 1 95.62 332 GLU A C 1
ATOM 2668 O O . GLU A 1 332 ? 27.234 20.578 4.895 1 95.62 332 GLU A O 1
ATOM 2673 N N . PHE A 1 333 ? 25.969 18.891 4.199 1 97.31 333 PHE A N 1
ATOM 2674 C CA . PHE A 1 333 ? 24.906 19.734 3.689 1 97.31 333 PHE A CA 1
ATOM 2675 C C . PHE A 1 333 ? 23.547 19.203 4.109 1 97.31 333 PHE A C 1
ATOM 2677 O O . PHE A 1 333 ? 23.359 17.984 4.23 1 97.31 333 PHE A O 1
ATOM 2684 N N . VAL A 1 334 ? 22.641 20.078 4.336 1 98.19 334 VAL A N 1
ATOM 2685 C CA . VAL A 1 334 ? 21.281 19.719 4.688 1 98.19 334 VAL A CA 1
ATOM 2686 C C . VAL A 1 334 ? 20.359 19.891 3.477 1 98.19 334 VAL A C 1
ATOM 2688 O O . VAL A 1 334 ? 20.312 20.984 2.885 1 98.19 334 VAL A O 1
ATOM 2691 N N . ARG A 1 335 ? 19.734 18.875 3.061 1 97.88 335 ARG A N 1
ATOM 2692 C CA . ARG A 1 335 ? 18.719 18.922 2.006 1 97.88 335 ARG A CA 1
ATOM 2693 C C . ARG A 1 335 ? 17.312 18.766 2.582 1 97.88 335 ARG A C 1
ATOM 2695 O O . ARG A 1 335 ? 17.094 17.922 3.451 1 97.88 335 ARG A O 1
ATOM 2702 N N . LEU A 1 336 ? 16.453 19.578 2.152 1 97.25 336 LEU A N 1
ATOM 2703 C CA . LEU A 1 336 ? 15.07 19.594 2.617 1 97.25 336 LEU A CA 1
ATOM 2704 C C . LEU A 1 336 ? 14.148 18.984 1.572 1 97.25 336 LEU A C 1
ATOM 2706 O O . LEU A 1 336 ? 14.188 19.359 0.4 1 97.25 336 LEU A O 1
ATOM 2710 N N . ASN A 1 337 ? 13.391 17.984 1.975 1 96.62 337 ASN A N 1
ATOM 2711 C CA . ASN A 1 337 ? 12.359 17.359 1.158 1 96.62 337 ASN A CA 1
ATOM 2712 C C . ASN A 1 337 ? 10.969 17.562 1.762 1 96.62 337 ASN A C 1
ATOM 2714 O O . ASN A 1 337 ? 10.656 16.984 2.811 1 96.62 337 ASN A O 1
ATOM 2718 N N . ILE A 1 338 ? 10.156 18.344 1.138 1 95.5 338 ILE A N 1
ATOM 2719 C CA . ILE A 1 338 ? 8.797 18.594 1.586 1 95.5 338 ILE A CA 1
ATOM 2720 C C . ILE A 1 338 ? 7.801 17.906 0.65 1 95.5 338 ILE A C 1
ATOM 2722 O O . ILE A 1 338 ? 7.664 18.297 -0.513 1 95.5 338 ILE A O 1
ATOM 2726 N N . ASN A 1 339 ? 7.105 16.875 1.128 1 94.5 339 ASN A N 1
ATOM 2727 C CA . ASN A 1 339 ? 6.102 16.109 0.39 1 94.5 339 ASN A CA 1
ATOM 2728 C C . ASN A 1 339 ? 6.652 15.617 -0.943 1 94.5 339 ASN A C 1
ATOM 2730 O O . ASN A 1 339 ? 6.02 15.797 -1.985 1 94.5 339 ASN A O 1
ATOM 2734 N N . ASP A 1 340 ? 7.895 15.156 -0.935 1 91.12 340 ASP A N 1
ATOM 2735 C CA . ASP A 1 340 ? 8.594 14.516 -2.047 1 91.12 340 ASP A CA 1
ATOM 2736 C C . ASP A 1 340 ? 9.078 15.547 -3.059 1 91.12 340 ASP A C 1
ATOM 2738 O O . ASP A 1 340 ? 9.383 15.211 -4.203 1 91.12 340 ASP A O 1
ATOM 2742 N N . GLY A 1 341 ? 9.062 16.781 -2.66 1 93.56 341 GLY A N 1
ATOM 2743 C CA . GLY A 1 341 ? 9.688 17.844 -3.426 1 93.56 341 GLY A CA 1
ATOM 2744 C C . GLY A 1 341 ? 10.906 18.438 -2.74 1 93.56 341 GLY A C 1
ATOM 2745 O O . GLY A 1 341 ? 10.797 19.016 -1.657 1 93.56 341 GLY A O 1
ATOM 2746 N N . ILE A 1 342 ? 12.047 18.266 -3.4 1 95.31 342 ILE A N 1
ATOM 2747 C CA . ILE A 1 342 ? 13.25 18.891 -2.869 1 95.31 342 ILE A CA 1
ATOM 2748 C C . ILE A 1 342 ? 13.086 20.406 -2.871 1 95.31 342 ILE A C 1
ATOM 2750 O O . ILE A 1 342 ? 12.719 21 -3.889 1 95.31 342 ILE A O 1
ATOM 2754 N N . THR A 1 343 ? 13.305 20.984 -1.713 1 94.5 343 THR A N 1
ATOM 2755 C CA . THR A 1 343 ? 13.039 22.406 -1.531 1 94.5 343 THR A CA 1
ATOM 2756 C C . THR A 1 343 ? 14.289 23.141 -1.06 1 94.5 343 THR A C 1
ATOM 2758 O O . THR A 1 343 ? 14.867 22.797 -0.024 1 94.5 343 THR A O 1
ATOM 2761 N N . ALA A 1 344 ? 14.641 24.078 -1.809 1 95.19 344 ALA A N 1
ATOM 2762 C CA . ALA A 1 344 ? 15.781 24.906 -1.409 1 95.19 344 ALA A CA 1
ATOM 2763 C C . ALA A 1 344 ? 15.422 25.828 -0.254 1 95.19 344 ALA A C 1
ATOM 2765 O O . ALA A 1 344 ? 14.312 26.359 -0.206 1 95.19 344 ALA A O 1
ATOM 2766 N N . ILE A 1 345 ? 16.344 26 0.632 1 94.88 345 ILE A N 1
ATOM 2767 C CA . ILE A 1 345 ? 16.172 26.953 1.724 1 94.88 345 ILE A CA 1
ATOM 2768 C C . ILE A 1 345 ? 16.672 28.328 1.289 1 94.88 345 ILE A C 1
ATOM 2770 O O . ILE A 1 345 ? 17.859 28.5 0.998 1 94.88 345 ILE A O 1
ATOM 2774 N N . PRO A 1 346 ? 15.766 29.281 1.287 1 91.62 346 PRO A N 1
ATOM 2775 C CA . PRO A 1 346 ? 16.188 30.609 0.823 1 91.62 346 PRO A CA 1
ATOM 2776 C C . PRO A 1 346 ? 17.375 31.141 1.612 1 91.62 346 PRO A C 1
ATOM 2778 O O . PRO A 1 346 ? 17.359 31.156 2.846 1 91.62 346 PRO A O 1
ATOM 2781 N N . GLY A 1 347 ? 18.391 31.578 0.85 1 93.12 347 GLY A N 1
ATOM 2782 C CA . GLY A 1 347 ? 19.562 32.156 1.48 1 93.12 347 GLY A CA 1
ATOM 2783 C C . GLY A 1 347 ? 20.547 31.125 1.995 1 93.12 347 GLY A C 1
ATOM 2784 O O . GLY A 1 347 ? 21.547 31.453 2.625 1 93.12 347 GLY A O 1
ATOM 2785 N N . CYS A 1 348 ? 20.281 29.938 1.791 1 96.31 348 CYS A N 1
ATOM 2786 C CA . CYS A 1 348 ? 21.125 28.828 2.223 1 96.31 348 CYS A CA 1
ATOM 2787 C C . CYS A 1 348 ? 21.094 27.688 1.214 1 96.31 348 CYS A C 1
ATOM 2789 O O . CYS A 1 348 ? 20.625 26.594 1.526 1 96.31 348 CYS A O 1
ATOM 2791 N N . ASP A 1 349 ? 21.516 27.844 0.06 1 96.12 349 ASP A N 1
ATOM 2792 C CA . ASP A 1 349 ? 21.359 26.859 -1.017 1 96.12 349 ASP A CA 1
ATOM 2793 C C . ASP A 1 349 ? 22.625 26.781 -1.867 1 96.12 349 ASP A C 1
ATOM 2795 O O . ASP A 1 349 ? 22.547 26.531 -3.074 1 96.12 349 ASP A O 1
ATOM 2799 N N . SER A 1 350 ? 23.75 26.984 -1.286 1 94.62 350 SER A N 1
ATOM 2800 C CA . SER A 1 350 ? 25 27.047 -2.037 1 94.62 350 SER A CA 1
ATOM 2801 C C . SER A 1 350 ? 25.625 25.656 -2.186 1 94.62 350 SER A C 1
ATOM 2803 O O . SER A 1 350 ? 26.625 25.5 -2.889 1 94.62 350 SER A O 1
ATOM 2805 N N . GLY A 1 351 ? 25.062 24.719 -1.516 1 93.88 351 GLY A N 1
ATOM 2806 C CA . GLY A 1 351 ? 25.609 23.375 -1.608 1 93.88 351 GLY A CA 1
ATOM 2807 C C . GLY A 1 351 ? 25.172 22.641 -2.855 1 93.88 351 GLY A C 1
ATOM 2808 O O . GLY A 1 351 ? 24.422 23.172 -3.668 1 93.88 351 GLY A O 1
ATOM 2809 N N . PRO A 1 352 ? 25.688 21.484 -3.02 1 93.12 352 PRO A N 1
ATOM 2810 C CA . PRO A 1 352 ? 25.25 20.656 -4.148 1 93.12 352 PRO A CA 1
ATOM 2811 C C . PRO A 1 352 ? 23.75 20.438 -4.191 1 93.12 352 PRO A C 1
ATOM 2813 O O . PRO A 1 352 ? 23.125 20.172 -3.16 1 93.12 352 PRO A O 1
ATOM 2816 N N . GLY A 1 353 ? 23.156 20.641 -5.398 1 92.69 353 GLY A N 1
ATOM 2817 C CA . GLY A 1 353 ? 21.719 20.453 -5.559 1 92.69 353 GLY A CA 1
ATOM 2818 C C . GLY A 1 353 ? 20.906 21.469 -4.773 1 92.69 353 GLY A C 1
ATOM 2819 O O . GLY A 1 353 ? 19.812 21.156 -4.305 1 92.69 353 GLY A O 1
ATOM 2820 N N . LYS A 1 354 ? 21.562 22.5 -4.457 1 94.38 354 LYS A N 1
ATOM 2821 C CA . LYS A 1 354 ? 20.922 23.594 -3.729 1 94.38 354 LYS A CA 1
ATOM 2822 C C . LYS A 1 354 ? 20.672 23.219 -2.271 1 94.38 354 LYS A C 1
ATOM 2824 O O . LYS A 1 354 ? 19.688 23.641 -1.675 1 94.38 354 LYS A O 1
ATOM 2829 N N . SER A 1 355 ? 21.484 22.391 -1.778 1 97.06 355 SER A N 1
ATOM 2830 C CA . SER A 1 355 ? 21.438 22.047 -0.361 1 97.06 355 SER A CA 1
ATOM 2831 C C . SER A 1 355 ? 22.109 23.125 0.49 1 97.06 355 SER A C 1
ATOM 2833 O O . SER A 1 355 ? 22.812 24 -0.035 1 97.06 355 SER A O 1
ATOM 2835 N N . CYS A 1 356 ? 21.844 23.125 1.688 1 97.69 356 CYS A N 1
ATOM 2836 C CA . CYS A 1 356 ? 22.328 24.125 2.619 1 97.69 356 CYS A CA 1
ATOM 2837 C C . CYS A 1 356 ? 23.531 23.609 3.398 1 97.69 356 CYS A C 1
ATOM 2839 O O . CYS A 1 356 ? 23.453 22.578 4.059 1 97.69 356 CYS A O 1
ATOM 2841 N N . PRO A 1 357 ? 24.672 24.344 3.387 1 97.5 357 PRO A N 1
ATOM 2842 C CA . PRO A 1 357 ? 25.766 23.906 4.254 1 97.5 357 PRO A CA 1
ATOM 2843 C C . PRO A 1 357 ? 25.344 23.781 5.715 1 97.5 357 PRO A C 1
ATOM 2845 O O . PRO A 1 357 ? 24.641 24.641 6.242 1 97.5 357 PRO A O 1
ATOM 2848 N N . LEU A 1 358 ? 25.766 22.719 6.367 1 97.88 358 LEU A N 1
ATOM 2849 C CA . LEU A 1 358 ? 25.312 22.375 7.711 1 97.88 358 LEU A CA 1
ATOM 2850 C C . LEU A 1 358 ? 25.578 23.516 8.68 1 97.88 358 LEU A C 1
ATOM 2852 O O . LEU A 1 358 ? 24.719 23.859 9.492 1 97.88 358 LEU A O 1
ATOM 2856 N N . ALA A 1 359 ? 26.766 24.047 8.633 1 97.38 359 ALA A N 1
ATOM 2857 C CA . ALA A 1 359 ? 27.125 25.141 9.531 1 97.38 359 ALA A CA 1
ATOM 2858 C C . ALA A 1 359 ? 26.188 26.328 9.352 1 97.38 359 ALA A C 1
ATOM 2860 O O . ALA A 1 359 ? 25.781 26.969 10.328 1 97.38 359 ALA A O 1
ATOM 2861 N N . GLU A 1 360 ? 25.891 26.656 8.141 1 97.88 360 GLU A N 1
ATOM 2862 C CA . GLU A 1 360 ? 24.984 27.75 7.848 1 97.88 360 GLU A CA 1
ATOM 2863 C C . GLU A 1 360 ? 23.562 27.422 8.328 1 97.88 360 GLU A C 1
ATOM 2865 O O . GLU A 1 360 ? 22.875 28.297 8.852 1 97.88 360 GLU A O 1
ATOM 2870 N N . PHE A 1 361 ? 23.172 26.25 8.109 1 98.25 361 PHE A N 1
ATOM 2871 C CA . PHE A 1 361 ? 21.859 25.812 8.562 1 98.25 361 PHE A CA 1
ATOM 2872 C C . PHE A 1 361 ? 21.734 25.953 10.07 1 98.25 361 PHE A C 1
ATOM 2874 O O . PHE A 1 361 ? 20.719 26.453 10.57 1 98.25 361 PHE A O 1
ATOM 2881 N N . ALA A 1 362 ? 22.75 25.5 10.805 1 98.5 362 ALA A N 1
ATOM 2882 C CA . ALA A 1 362 ? 22.766 25.594 12.266 1 98.5 362 ALA A CA 1
ATOM 2883 C C . ALA A 1 362 ? 22.719 27.047 12.711 1 98.5 362 ALA A C 1
ATOM 2885 O O . ALA A 1 362 ? 21.984 27.391 13.641 1 98.5 362 ALA A O 1
ATOM 2886 N N . ALA A 1 363 ? 23.453 27.844 12.055 1 98.31 363 ALA A N 1
ATOM 2887 C CA . ALA A 1 363 ? 23.484 29.266 12.391 1 98.31 363 ALA A CA 1
ATOM 2888 C C . ALA A 1 363 ? 22.125 29.906 12.141 1 98.31 363 ALA A C 1
ATOM 2890 O O . ALA A 1 363 ? 21.672 30.734 12.945 1 98.31 363 ALA A O 1
ATOM 2891 N N . ARG A 1 364 ? 21.594 29.594 11.039 1 97.56 364 ARG A N 1
ATOM 2892 C CA . ARG A 1 364 ? 20.281 30.109 10.688 1 97.56 364 ARG A CA 1
ATOM 2893 C C . ARG A 1 364 ? 19.234 29.703 11.719 1 97.56 364 ARG A C 1
ATOM 2895 O O . ARG A 1 364 ? 18.375 30.5 12.102 1 97.56 364 ARG A O 1
ATOM 2902 N N . THR A 1 365 ? 19.281 28.469 12.117 1 98.12 365 THR A N 1
ATOM 2903 C CA . THR A 1 365 ? 18.344 27.969 13.117 1 98.12 365 THR A CA 1
ATOM 2904 C C . THR A 1 365 ? 18.516 28.719 14.438 1 98.12 365 THR A C 1
ATOM 2906 O O . THR A 1 365 ? 17.531 29.109 15.07 1 98.12 365 THR A O 1
ATOM 2909 N N . ARG A 1 366 ? 19.766 28.875 14.836 1 97.94 366 ARG A N 1
ATOM 2910 C CA . ARG A 1 366 ? 20.062 29.625 16.062 1 97.94 366 ARG A CA 1
ATOM 2911 C C . ARG A 1 366 ? 19.516 31.047 15.984 1 97.94 366 ARG A C 1
ATOM 2913 O O . ARG A 1 366 ? 18.875 31.516 16.922 1 97.94 366 ARG A O 1
ATOM 2920 N N . LYS A 1 367 ? 19.797 31.688 14.891 1 97.62 367 LYS A N 1
ATOM 2921 C CA . LYS A 1 367 ? 19.328 33.062 14.695 1 97.62 367 LYS A CA 1
ATOM 2922 C C . LYS A 1 367 ? 17.797 33.125 14.758 1 97.62 367 LYS A C 1
ATOM 2924 O O . LYS A 1 367 ? 17.25 34.062 15.344 1 97.62 367 LYS A O 1
ATOM 2929 N N . LYS A 1 368 ? 17.156 32.219 14.156 1 97.19 368 LYS A N 1
ATOM 2930 C CA . LYS A 1 368 ? 15.695 32.156 14.195 1 97.19 368 LYS A CA 1
ATOM 2931 C C . LYS A 1 368 ? 15.188 32.031 15.625 1 97.19 368 LYS A C 1
ATOM 2933 O O . LYS A 1 368 ? 14.195 32.656 16.016 1 97.19 368 LYS A O 1
ATOM 2938 N N . GLY A 1 369 ? 15.852 31.188 16.391 1 97 369 GLY A N 1
ATOM 2939 C CA . GLY A 1 369 ? 15.492 31.047 17.797 1 97 369 GLY A CA 1
ATOM 2940 C C . GLY A 1 369 ? 15.547 32.344 18.562 1 97 369 GLY A C 1
ATOM 2941 O O . GLY A 1 369 ? 14.664 32.625 19.391 1 97 369 GLY A O 1
ATOM 2942 N N . GLU A 1 370 ? 16.562 33.094 18.297 1 97.12 370 GLU A N 1
ATOM 2943 C CA . GLU A 1 370 ? 16.703 34.406 18.922 1 97.12 370 GLU A CA 1
ATOM 2944 C C . GLU A 1 370 ? 15.594 35.344 18.484 1 97.12 370 GLU A C 1
ATOM 2946 O O . GLU A 1 370 ? 15.07 36.125 19.281 1 97.12 370 GLU A O 1
ATOM 2951 N N . GLU A 1 371 ? 15.289 35.25 17.266 1 96.25 371 GLU A N 1
ATOM 2952 C CA . GLU A 1 371 ? 14.289 36.125 16.672 1 96.25 371 GLU A CA 1
ATOM 2953 C C . GLU A 1 371 ? 12.898 35.844 17.234 1 96.25 371 GLU A C 1
ATOM 2955 O O . GLU A 1 371 ? 12.133 36.781 17.516 1 96.25 371 GLU A O 1
ATOM 2960 N N . VAL A 1 372 ? 12.555 34.594 17.375 1 95.06 372 VAL A N 1
ATOM 2961 C CA . VAL A 1 372 ? 11.172 34.219 17.672 1 95.06 372 VAL A CA 1
ATOM 2962 C C . VAL A 1 372 ? 10.953 34.219 19.188 1 95.06 372 VAL A C 1
ATOM 2964 O O . VAL A 1 372 ? 9.812 34.219 19.656 1 95.06 372 VAL A O 1
ATOM 2967 N N . GLY A 1 373 ? 12.016 34.156 19.953 1 92.31 373 GLY A N 1
ATOM 2968 C CA . GLY A 1 373 ? 11.906 34.25 21.406 1 92.31 373 GLY A CA 1
ATOM 2969 C C . GLY A 1 373 ? 11.797 32.875 22.062 1 92.31 373 GLY A C 1
ATOM 2970 O O . GLY A 1 373 ? 11.609 31.875 21.391 1 92.31 373 GLY A O 1
ATOM 2971 N N . ASN A 1 374 ? 11.898 32.969 23.391 1 94 374 ASN A N 1
ATOM 2972 C CA . ASN A 1 374 ? 11.859 31.75 24.188 1 94 374 ASN A CA 1
ATOM 2973 C C . ASN A 1 374 ? 10.445 31.188 24.281 1 94 374 ASN A C 1
ATOM 2975 O O . ASN A 1 374 ? 9.516 31.891 24.672 1 94 374 ASN A O 1
ATOM 2979 N N . PHE A 1 375 ? 10.297 29.953 23.938 1 97.19 375 PHE A N 1
ATOM 2980 C CA . PHE A 1 375 ? 9 29.281 23.875 1 97.19 375 PHE A CA 1
ATOM 2981 C C . PHE A 1 375 ? 8.281 29.375 25.219 1 97.19 375 PHE A C 1
ATOM 2983 O O . PHE A 1 375 ? 7.098 29.719 25.266 1 97.19 375 PHE A O 1
ATOM 2990 N N . ASN A 1 376 ? 9 29.047 26.312 1 96.5 376 ASN A N 1
ATOM 2991 C CA . ASN A 1 376 ? 8.367 29.031 27.625 1 96.5 376 ASN A CA 1
ATOM 2992 C C . ASN A 1 376 ? 7.867 30.406 28.031 1 96.5 376 ASN A C 1
ATOM 2994 O O . ASN A 1 376 ? 6.77 30.547 28.578 1 96.5 376 ASN A O 1
ATOM 2998 N N . GLU A 1 377 ? 8.656 31.406 27.766 1 95.62 377 GLU A N 1
ATOM 2999 C CA . GLU A 1 377 ? 8.273 32.781 28.094 1 95.62 377 GLU A CA 1
ATOM 3000 C C . GLU A 1 377 ? 7.102 33.219 27.219 1 95.62 377 GLU A C 1
ATOM 3002 O O . GLU A 1 377 ? 6.109 33.75 27.75 1 95.62 377 GLU A O 1
ATOM 3007 N N . LEU A 1 378 ? 7.227 33 25.969 1 96.38 378 LEU A N 1
ATOM 3008 C CA . LEU A 1 378 ? 6.191 33.438 25.031 1 96.38 378 LEU A CA 1
ATOM 3009 C C . LEU A 1 378 ? 4.867 32.75 25.328 1 96.38 378 LEU A C 1
ATOM 3011 O O . LEU A 1 378 ? 3.801 33.344 25.188 1 96.38 378 LEU A O 1
ATOM 3015 N N . CYS A 1 379 ? 4.949 31.469 25.766 1 96.62 379 CYS A N 1
ATOM 3016 C CA . CYS A 1 379 ? 3.76 30.656 25.938 1 96.62 379 CYS A CA 1
ATOM 3017 C C . CYS A 1 379 ? 3.25 30.719 27.375 1 96.62 379 CYS A C 1
ATOM 3019 O O . CYS A 1 379 ? 2.254 30.094 27.719 1 96.62 379 CYS A O 1
ATOM 3021 N N . GLY A 1 380 ? 3.924 31.5 28.203 1 93.88 380 GLY A N 1
ATOM 3022 C CA . GLY A 1 380 ? 3.467 31.734 29.562 1 93.88 380 GLY A CA 1
ATOM 3023 C C . GLY A 1 380 ? 3.547 30.516 30.453 1 93.88 380 GLY A C 1
ATOM 3024 O O . GLY A 1 380 ? 2.635 30.25 31.234 1 93.88 380 GLY A O 1
ATOM 3025 N N . LEU A 1 381 ? 4.582 29.75 30.266 1 94.19 381 LEU A N 1
ATOM 3026 C CA . LEU A 1 381 ? 4.723 28.531 31.047 1 94.19 381 LEU A CA 1
ATOM 3027 C C . LEU A 1 381 ? 5.402 28.812 32.375 1 94.19 381 LEU A C 1
ATOM 3029 O O . LEU A 1 381 ? 6.062 29.844 32.531 1 94.19 381 LEU A O 1
ATOM 3033 N N . ASP A 1 382 ? 5.223 27.875 33.344 1 88.25 382 ASP A N 1
ATOM 3034 C CA . ASP A 1 382 ? 5.82 28.016 34.656 1 88.25 382 ASP A CA 1
ATOM 3035 C C . ASP A 1 382 ? 7.344 27.938 34.594 1 88.25 382 ASP A C 1
ATOM 3037 O O . ASP A 1 382 ? 7.895 27.344 33.656 1 88.25 382 ASP A O 1
ATOM 3041 N N . GLY A 1 383 ? 7.938 28.5 35.562 1 85.69 383 GLY A N 1
ATOM 3042 C CA . GLY A 1 383 ? 9.391 28.531 35.562 1 85.69 383 GLY A CA 1
ATOM 3043 C C . GLY A 1 383 ? 10.023 27.156 35.594 1 85.69 383 GLY A C 1
ATOM 3044 O O . GLY A 1 383 ? 11.18 27 35.188 1 85.69 383 GLY A O 1
ATOM 3045 N N . ASP A 1 384 ? 9.32 26.125 36 1 91.06 384 ASP A N 1
ATOM 3046 C CA . ASP A 1 384 ? 9.906 24.797 36.156 1 91.06 384 ASP A CA 1
ATOM 3047 C C . ASP A 1 384 ? 9.555 23.922 34.938 1 91.06 384 ASP A C 1
ATOM 3049 O O . ASP A 1 384 ? 9.938 22.75 34.875 1 91.06 384 ASP A O 1
ATOM 3053 N N . ALA A 1 385 ? 8.859 24.516 33.969 1 93.06 385 ALA A N 1
ATOM 3054 C CA . ALA A 1 385 ? 8.484 23.75 32.781 1 93.06 385 ALA A CA 1
ATOM 3055 C C . ALA A 1 385 ? 9.719 23.391 31.953 1 93.06 385 ALA A C 1
ATOM 3057 O O . ALA A 1 385 ? 10.656 24.188 31.859 1 93.06 385 ALA A O 1
ATOM 3058 N N . THR A 1 386 ? 9.664 22.203 31.375 1 95.12 386 THR A N 1
ATOM 3059 C CA . THR A 1 386 ? 10.758 21.797 30.5 1 95.12 386 THR A CA 1
ATOM 3060 C C . THR A 1 386 ? 10.945 22.766 29.344 1 95.12 386 THR A C 1
ATOM 3062 O O . THR A 1 386 ? 9.969 23.281 28.797 1 95.12 386 THR A O 1
ATOM 3065 N N . GLU A 1 387 ? 12.188 22.953 28.922 1 94.81 387 GLU A N 1
ATOM 3066 C CA . GLU A 1 387 ? 12.477 24.062 28.016 1 94.81 387 GLU A CA 1
ATOM 3067 C C . GLU A 1 387 ? 12.867 23.562 26.641 1 94.81 387 GLU A C 1
ATOM 3069 O O . GLU A 1 387 ? 13.102 24.375 25.719 1 94.81 387 GLU A O 1
ATOM 3074 N N . ARG A 1 388 ? 12.938 22.281 26.547 1 95.75 388 ARG A N 1
ATOM 3075 C CA . ARG A 1 388 ? 13.359 21.734 25.266 1 95.75 388 ARG A CA 1
ATOM 3076 C C . ARG A 1 388 ? 12.891 20.297 25.094 1 95.75 388 ARG A C 1
ATOM 3078 O O . ARG A 1 388 ? 12.453 19.656 26.047 1 95.75 388 ARG A O 1
ATOM 3085 N N . ILE A 1 389 ? 12.93 19.797 23.891 1 97.25 389 ILE A N 1
ATOM 3086 C CA . ILE A 1 389 ? 12.656 18.391 23.594 1 97.25 389 ILE A CA 1
ATOM 3087 C C . ILE A 1 389 ? 13.797 17.531 24.125 1 97.25 389 ILE A C 1
ATOM 3089 O O . ILE A 1 389 ? 14.969 17.812 23.859 1 97.25 389 ILE A O 1
ATOM 3093 N N . THR A 1 390 ? 13.422 16.516 24.891 1 95.5 390 THR A N 1
ATOM 3094 C CA . THR A 1 390 ? 14.453 15.688 25.5 1 95.5 390 THR A CA 1
ATOM 3095 C C . THR A 1 390 ? 14.445 14.289 24.891 1 95.5 390 THR A C 1
ATOM 3097 O O . THR A 1 390 ? 15.352 13.492 25.156 1 95.5 390 THR A O 1
ATOM 3100 N N . PHE A 1 391 ? 13.406 14.078 24.203 1 95.25 391 PHE A N 1
ATOM 3101 C CA . PHE A 1 391 ? 13.391 12.812 23.484 1 95.25 391 PHE A CA 1
ATOM 3102 C C . PHE A 1 391 ? 14.016 12.969 22.109 1 95.25 391 PHE A C 1
ATOM 3104 O O . PHE A 1 391 ? 14.828 13.867 21.875 1 95.25 391 PHE A O 1
ATOM 3111 N N . LEU A 1 392 ? 13.961 12.148 21.109 1 94.69 392 LEU A N 1
ATOM 3112 C CA . LEU A 1 392 ? 14.578 12.133 19.797 1 94.69 392 LEU A CA 1
ATOM 3113 C C . LEU A 1 392 ? 16.047 11.727 19.875 1 94.69 392 LEU A C 1
ATOM 3115 O O . LEU A 1 392 ? 16.922 12.453 19.406 1 94.69 392 LEU A O 1
ATOM 3119 N N . ARG A 1 393 ? 16.266 10.758 20.5 1 94.69 393 ARG A N 1
ATOM 3120 C CA . ARG A 1 393 ? 17.578 10.156 20.641 1 94.69 393 ARG A CA 1
ATOM 3121 C C . ARG A 1 393 ? 17.531 8.648 20.406 1 94.69 393 ARG A C 1
ATOM 3123 O O . ARG A 1 393 ? 16.594 7.98 20.859 1 94.69 393 ARG A O 1
ATOM 3130 N N . GLN A 1 394 ? 18.469 8.195 19.688 1 93.06 394 GLN A N 1
ATOM 3131 C CA . GLN A 1 394 ? 18.531 6.754 19.469 1 93.06 394 GLN A CA 1
ATOM 3132 C C . GLN A 1 394 ? 19.359 6.066 20.562 1 93.06 394 GLN A C 1
ATOM 3134 O O . GLN A 1 394 ? 19.016 4.965 21 1 93.06 394 GLN A O 1
ATOM 3139 N N . LYS A 1 395 ? 20.562 6.625 20.922 1 78.75 395 LYS A N 1
ATOM 3140 C CA . LYS A 1 395 ? 21.438 6.027 21.922 1 78.75 395 LYS A CA 1
ATOM 3141 C C . LYS A 1 395 ? 21.062 6.492 23.328 1 78.75 395 LYS A C 1
ATOM 3143 O O . LYS A 1 395 ? 20.609 7.629 23.5 1 78.75 395 LYS A O 1
ATOM 3148 N N . SER A 1 396 ? 20.828 5.469 24.219 1 63.84 396 SER A N 1
ATOM 3149 C CA . SER A 1 396 ? 20.547 5.855 25.594 1 63.84 396 SER A CA 1
ATOM 3150 C C . SER A 1 396 ? 21.641 6.754 26.156 1 63.84 396 SER A C 1
ATOM 3152 O O . SER A 1 396 ? 22.812 6.602 25.812 1 63.84 396 SER A O 1
ATOM 3154 N N . GLU A 1 397 ? 21.422 7.84 26.438 1 50.75 397 GLU A N 1
ATOM 3155 C CA . GLU A 1 397 ? 22.422 8.57 27.219 1 50.75 397 GLU A CA 1
ATOM 3156 C C . GLU A 1 397 ? 22.953 7.727 28.375 1 50.75 397 GLU A C 1
ATOM 3158 O O . GLU A 1 397 ? 22.188 7.098 29.094 1 50.75 397 GLU A O 1
ATOM 3163 N N . VAL A 1 398 ? 24.25 7.281 28.172 1 33.78 398 VAL A N 1
ATOM 3164 C CA . VAL A 1 398 ? 24.906 6.699 29.344 1 33.78 398 VAL A CA 1
ATOM 3165 C C . VAL A 1 398 ? 24.891 7.699 30.5 1 33.78 398 VAL A C 1
ATOM 3167 O O . VAL A 1 398 ? 25.234 8.867 30.312 1 33.78 398 VAL A O 1
ATOM 3170 N N . MET B 1 1 ? -8.188 -18.156 -3.582 1 97.5 1 MET B N 1
ATOM 3171 C CA . MET B 1 1 ? -6.828 -18.672 -3.676 1 97.5 1 MET B CA 1
ATOM 3172 C C . MET B 1 1 ? -5.902 -17.656 -4.336 1 97.5 1 MET B C 1
ATOM 3174 O O . MET B 1 1 ? -6.211 -17.141 -5.41 1 97.5 1 MET B O 1
ATOM 3178 N N . SER B 1 2 ? -4.844 -17.328 -3.646 1 97.88 2 SER B N 1
ATOM 3179 C CA . SER B 1 2 ? -3.9 -16.328 -4.137 1 97.88 2 SER B CA 1
ATOM 3180 C C . SER B 1 2 ? -2.494 -16.922 -4.258 1 97.88 2 SER B C 1
ATOM 3182 O O . SER B 1 2 ? -2.039 -17.641 -3.375 1 97.88 2 SER B O 1
ATOM 3184 N N . ARG B 1 3 ? -1.881 -16.625 -5.363 1 97.88 3 ARG B N 1
ATOM 3185 C CA . ARG B 1 3 ? -0.439 -16.812 -5.488 1 97.88 3 ARG B CA 1
ATOM 3186 C C . ARG B 1 3 ? 0.323 -15.812 -4.621 1 97.88 3 ARG B C 1
ATOM 3188 O O . ARG B 1 3 ? -0.19 -14.734 -4.309 1 97.88 3 ARG B O 1
ATOM 3195 N N . HIS B 1 4 ? 1.483 -16.219 -4.207 1 98.5 4 HIS B N 1
ATOM 3196 C CA . HIS B 1 4 ? 2.324 -15.25 -3.51 1 98.5 4 HIS B CA 1
ATOM 3197 C C . HIS B 1 4 ? 2.561 -14.008 -4.363 1 98.5 4 HIS B C 1
ATOM 3199 O O . HIS B 1 4 ? 2.436 -14.055 -5.59 1 98.5 4 HIS B O 1
ATOM 3205 N N . ALA B 1 5 ? 2.906 -12.938 -3.734 1 98.44 5 ALA B N 1
ATOM 3206 C CA . ALA B 1 5 ? 3.166 -11.656 -4.379 1 98.44 5 ALA B CA 1
ATOM 3207 C C . ALA B 1 5 ? 4.566 -11.617 -4.988 1 98.44 5 ALA B C 1
ATOM 3209 O O . ALA B 1 5 ? 5.242 -12.648 -5.062 1 98.44 5 ALA B O 1
ATOM 3210 N N . GLU B 1 6 ? 4.953 -10.414 -5.555 1 98.56 6 GLU B N 1
ATOM 3211 C CA . GLU B 1 6 ? 6.227 -10.242 -6.246 1 98.56 6 GLU B CA 1
ATOM 3212 C C . GLU B 1 6 ? 7.398 -10.656 -5.359 1 98.56 6 GLU B C 1
ATOM 3214 O O . GLU B 1 6 ? 7.434 -10.32 -4.172 1 98.56 6 GLU B O 1
ATOM 3219 N N . ARG B 1 7 ? 8.312 -11.383 -5.938 1 98.25 7 ARG B N 1
ATOM 3220 C CA . ARG B 1 7 ? 9.445 -11.93 -5.195 1 98.25 7 ARG B CA 1
ATOM 3221 C C . ARG B 1 7 ? 10.734 -11.805 -6.004 1 98.25 7 ARG B C 1
ATOM 3223 O O . ARG B 1 7 ? 10.703 -11.508 -7.195 1 98.25 7 ARG B O 1
ATOM 3230 N N . TYR B 1 8 ? 11.836 -12.008 -5.305 1 98.38 8 TYR B N 1
ATOM 3231 C CA . TYR B 1 8 ? 13.133 -12.203 -5.945 1 98.38 8 TYR B CA 1
ATOM 3232 C C . TYR B 1 8 ? 13.172 -13.523 -6.703 1 98.38 8 TYR B C 1
ATOM 3234 O O . TYR B 1 8 ? 12.266 -14.352 -6.574 1 98.38 8 TYR B O 1
ATOM 3242 N N . PRO B 1 9 ? 14.195 -13.648 -7.566 1 98 9 PRO B N 1
ATOM 3243 C CA . PRO B 1 9 ? 14.312 -14.938 -8.266 1 98 9 PRO B CA 1
ATOM 3244 C C . PRO B 1 9 ? 14.367 -16.125 -7.305 1 98 9 PRO B C 1
ATOM 3246 O O . PRO B 1 9 ? 14.766 -15.969 -6.148 1 98 9 PRO B O 1
ATOM 3249 N N . THR B 1 10 ? 13.898 -17.281 -7.801 1 96.81 10 THR B N 1
ATOM 3250 C CA . THR B 1 10 ? 14.172 -18.516 -7.066 1 96.81 10 THR B CA 1
ATOM 3251 C C . THR B 1 10 ? 15.672 -18.781 -6.992 1 96.81 10 THR B C 1
ATOM 3253 O O . THR B 1 10 ? 16.453 -18.172 -7.715 1 96.81 10 THR B O 1
ATOM 3256 N N . THR B 1 11 ? 16.031 -19.656 -6.18 1 96.81 11 THR B N 1
ATOM 3257 C CA . THR B 1 11 ? 17.453 -20 -6.031 1 96.81 11 THR B CA 1
ATOM 3258 C C . THR B 1 11 ? 18.031 -20.469 -7.359 1 96.81 11 THR B C 1
ATOM 3260 O O . THR B 1 11 ? 19.125 -20.047 -7.742 1 96.81 11 THR B O 1
ATOM 3263 N N . LYS B 1 12 ? 17.328 -21.281 -8.055 1 95.19 12 LYS B N 1
ATOM 3264 C CA . LYS B 1 12 ? 17.797 -21.797 -9.336 1 95.19 12 LYS B CA 1
ATOM 3265 C C . LYS B 1 12 ? 17.953 -20.688 -10.367 1 95.19 12 LYS B C 1
ATOM 3267 O O . LYS B 1 12 ? 19 -20.547 -11.008 1 95.19 12 LYS B O 1
ATOM 32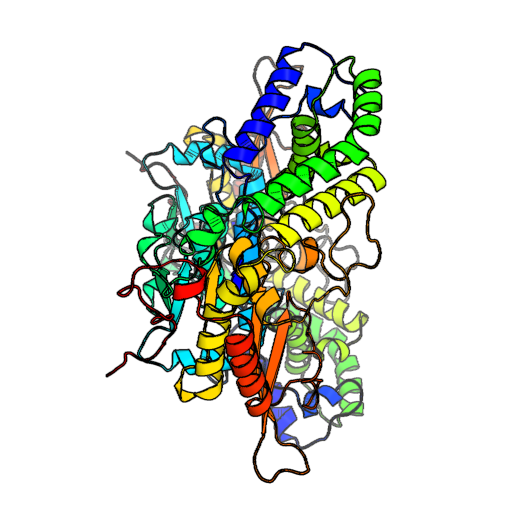72 N N . ALA B 1 13 ? 16.906 -19.906 -10.5 1 96.5 13 ALA B N 1
ATOM 3273 C CA . ALA B 1 13 ? 16.953 -18.797 -11.445 1 96.5 13 ALA B CA 1
ATOM 3274 C C . ALA B 1 13 ? 18.047 -17.797 -11.062 1 96.5 13 ALA B C 1
ATOM 3276 O O . ALA B 1 13 ? 18.781 -17.312 -11.922 1 96.5 13 ALA B O 1
ATOM 3277 N N . GLY B 1 14 ? 18.109 -17.5 -9.766 1 97.69 14 GLY B N 1
ATOM 3278 C CA . GLY B 1 14 ? 19.125 -16.578 -9.273 1 97.69 14 GLY B CA 1
ATOM 3279 C C . GLY B 1 14 ? 20.547 -17.047 -9.539 1 97.69 14 GLY B C 1
ATOM 3280 O O . GLY B 1 14 ? 21.406 -16.25 -9.898 1 97.69 14 GLY B O 1
ATOM 3281 N N . SER B 1 15 ? 20.75 -18.281 -9.398 1 97.06 15 SER B N 1
ATOM 3282 C CA . SER B 1 15 ? 22.062 -18.844 -9.672 1 97.06 15 SER B CA 1
ATOM 3283 C C . SER B 1 15 ? 22.453 -18.672 -11.133 1 97.06 15 SER B C 1
ATOM 3285 O O . SER B 1 15 ? 23.594 -18.297 -11.438 1 97.06 15 SER B O 1
ATOM 3287 N N . THR B 1 16 ? 21.547 -18.938 -11.992 1 97.12 16 THR B N 1
ATOM 3288 C CA . THR B 1 16 ? 21.797 -18.781 -13.422 1 97.12 16 THR B CA 1
ATOM 3289 C C . THR B 1 16 ? 22.062 -17.312 -13.766 1 97.12 16 THR B C 1
ATOM 3291 O O . THR B 1 16 ? 22.969 -17 -14.531 1 97.12 16 THR B O 1
ATOM 3294 N N . GLN B 1 17 ? 21.266 -16.453 -13.203 1 98.06 17 GLN B N 1
ATOM 3295 C CA . GLN B 1 17 ? 21.422 -15.016 -13.422 1 98.06 17 GLN B CA 1
ATOM 3296 C C . GLN B 1 17 ? 22.781 -14.531 -12.914 1 98.06 17 GLN B C 1
ATOM 3298 O O . GLN B 1 17 ? 23.5 -13.82 -13.625 1 98.06 17 GLN B O 1
ATOM 3303 N N . LYS B 1 18 ? 23.094 -14.938 -11.781 1 97.38 18 LYS B N 1
ATOM 3304 C CA . LYS B 1 18 ? 24.375 -14.562 -11.195 1 97.38 18 LYS B CA 1
ATOM 3305 C C . LYS B 1 18 ? 25.531 -15.062 -12.047 1 97.38 18 LYS B C 1
ATOM 3307 O O . LYS B 1 18 ? 26.531 -14.359 -12.227 1 97.38 18 LYS B O 1
ATOM 3312 N N . ALA B 1 19 ? 25.438 -16.281 -12.516 1 97.25 19 ALA B N 1
ATOM 3313 C CA . ALA B 1 19 ? 26.516 -16.891 -13.305 1 97.25 19 ALA B CA 1
ATOM 3314 C C . ALA B 1 19 ? 26.781 -16.078 -14.57 1 97.25 19 ALA B C 1
ATOM 3316 O O . ALA B 1 19 ? 27.938 -15.812 -14.898 1 97.25 19 ALA B O 1
ATOM 3317 N N . VAL B 1 20 ? 25.766 -15.719 -15.281 1 97.62 20 VAL B N 1
ATOM 3318 C CA . VAL B 1 20 ? 25.969 -14.977 -16.531 1 97.62 20 VAL B CA 1
ATOM 3319 C C . VAL B 1 20 ? 26.516 -13.586 -16.219 1 97.62 20 VAL B C 1
ATOM 3321 O O . VAL B 1 20 ? 27.375 -13.07 -16.922 1 97.62 20 VAL B O 1
ATOM 3324 N N . VAL B 1 21 ? 26.031 -12.938 -15.141 1 97.5 21 VAL B N 1
ATOM 3325 C CA . VAL B 1 21 ? 26.516 -11.617 -14.727 1 97.5 21 VAL B CA 1
ATOM 3326 C C . VAL B 1 21 ? 28 -11.695 -14.375 1 97.5 21 VAL B C 1
ATOM 3328 O O . VAL B 1 21 ? 28.781 -10.844 -14.805 1 97.5 21 VAL B O 1
ATOM 3331 N N . HIS B 1 22 ? 28.312 -12.711 -13.68 1 96.94 22 HIS B N 1
ATOM 3332 C CA . HIS B 1 22 ? 29.719 -12.898 -13.305 1 96.94 22 HIS B CA 1
ATOM 3333 C C . HIS B 1 22 ? 30.594 -13.086 -14.539 1 96.94 22 HIS B C 1
ATOM 3335 O O . HIS B 1 22 ? 31.672 -12.5 -14.625 1 96.94 22 HIS B O 1
ATOM 3341 N N . ARG B 1 23 ? 30.188 -13.891 -15.414 1 97.44 23 ARG B N 1
ATOM 3342 C CA . ARG B 1 23 ? 30.938 -14.117 -16.641 1 97.44 23 ARG B CA 1
ATOM 3343 C C . ARG B 1 23 ? 31.125 -12.82 -17.422 1 97.44 23 ARG B C 1
ATOM 3345 O O . ARG B 1 23 ? 32.219 -12.555 -17.938 1 97.44 23 ARG B O 1
ATOM 3352 N N . MET B 1 24 ? 30.109 -12.07 -17.5 1 97.75 24 MET B N 1
ATOM 3353 C CA . MET B 1 24 ? 30.172 -10.797 -18.203 1 97.75 24 MET B CA 1
ATOM 3354 C C . MET B 1 24 ? 31.141 -9.836 -17.516 1 97.75 24 MET B C 1
ATOM 3356 O O . MET B 1 24 ? 31.953 -9.188 -18.172 1 97.75 24 MET B O 1
ATOM 3360 N N . LYS B 1 25 ? 31.062 -9.742 -16.281 1 96.81 25 LYS B N 1
ATOM 3361 C CA . LYS B 1 25 ? 31.969 -8.875 -15.523 1 96.81 25 LYS B CA 1
ATOM 3362 C C . LYS B 1 25 ? 33.406 -9.328 -15.648 1 96.81 25 LYS B C 1
ATOM 3364 O O . LYS B 1 25 ? 34.312 -8.5 -15.812 1 96.81 25 LYS B O 1
ATOM 3369 N N . GLU B 1 26 ? 33.625 -10.602 -15.609 1 96.94 26 GLU B N 1
ATOM 3370 C CA . GLU B 1 26 ? 34.969 -11.164 -15.664 1 96.94 26 GLU B CA 1
ATOM 3371 C C . GLU B 1 26 ? 35.562 -11.031 -17.062 1 96.94 26 GLU B C 1
ATOM 3373 O O . GLU B 1 26 ? 36.781 -11.164 -17.234 1 96.94 26 GLU B O 1
ATOM 3378 N N . SER B 1 27 ? 34.75 -10.797 -17.984 1 96.62 27 SER B N 1
ATOM 3379 C CA . SER B 1 27 ? 35.219 -10.68 -19.359 1 96.62 27 SER B CA 1
ATOM 3380 C C . SER B 1 27 ? 36.125 -9.469 -19.516 1 96.62 27 SER B C 1
ATOM 3382 O O . SER B 1 27 ? 36.938 -9.406 -20.469 1 96.62 27 SER B O 1
ATOM 3384 N N . GLY B 1 28 ? 35.906 -8.406 -18.672 1 95 28 GLY B N 1
ATOM 3385 C CA . GLY B 1 28 ? 36.719 -7.184 -18.75 1 95 28 GLY B CA 1
ATOM 3386 C C . GLY B 1 28 ? 36.312 -6.281 -19.906 1 95 28 GLY B C 1
ATOM 3387 O O . GLY B 1 28 ? 36.969 -5.273 -20.156 1 95 28 GLY B O 1
ATOM 3388 N N . ARG B 1 29 ? 35.344 -6.621 -20.484 1 95.69 29 ARG B N 1
ATOM 3389 C CA . ARG B 1 29 ? 34.906 -5.852 -21.641 1 95.69 29 ARG B CA 1
ATOM 3390 C C . ARG B 1 29 ? 34.156 -4.602 -21.203 1 95.69 29 ARG B C 1
ATOM 3392 O O . ARG B 1 29 ? 33.531 -4.582 -20.141 1 95.69 29 ARG B O 1
ATOM 3399 N N . VAL B 1 30 ? 34.25 -3.605 -22.062 1 97.12 30 VAL B N 1
ATOM 3400 C CA . VAL B 1 30 ? 33.375 -2.434 -21.922 1 97.12 30 VAL B CA 1
ATOM 3401 C C . VAL B 1 30 ? 32.156 -2.572 -22.828 1 97.12 30 VAL B C 1
ATOM 3403 O O . VAL B 1 30 ? 32.281 -2.598 -24.047 1 97.12 30 VAL B O 1
ATOM 3406 N N . PHE B 1 31 ? 31.094 -2.666 -22.234 1 97.81 31 PHE B N 1
ATOM 3407 C CA . PHE B 1 31 ? 29.875 -2.889 -22.984 1 97.81 31 PHE B CA 1
ATOM 3408 C C . PHE B 1 31 ? 29.328 -1.577 -23.547 1 97.81 31 PHE B C 1
ATOM 3410 O O . PHE B 1 31 ? 29.5 -0.519 -22.938 1 97.81 31 PHE B O 1
ATOM 3417 N N . THR B 1 32 ? 28.719 -1.619 -24.719 1 97.06 32 THR B N 1
ATOM 3418 C CA . THR B 1 32 ? 28.234 -0.434 -25.422 1 97.06 32 THR B CA 1
ATOM 3419 C C . THR B 1 32 ? 26.781 -0.614 -25.844 1 97.06 32 THR B C 1
ATOM 3421 O O . THR B 1 32 ? 26.188 -1.664 -25.609 1 97.06 32 THR B O 1
ATOM 3424 N N . GLY B 1 33 ? 26.188 0.475 -26.391 1 95.88 33 GLY B N 1
ATOM 3425 C CA . GLY B 1 33 ? 24.812 0.387 -26.859 1 95.88 33 GLY B CA 1
ATOM 3426 C C . GLY B 1 33 ? 23.828 0.091 -25.75 1 95.88 33 GLY B C 1
ATOM 3427 O O . GLY B 1 33 ? 23.859 0.717 -24.688 1 95.88 33 GLY B O 1
ATOM 3428 N N . ASN B 1 34 ? 22.922 -0.837 -26.016 1 95.94 34 ASN B N 1
ATOM 3429 C CA . ASN B 1 34 ? 21.859 -1.159 -25.062 1 95.94 34 ASN B CA 1
ATOM 3430 C C . ASN B 1 34 ? 22.406 -1.954 -23.875 1 95.94 34 ASN B C 1
ATOM 3432 O O . ASN B 1 34 ? 21.672 -2.195 -22.906 1 95.94 34 ASN B O 1
ATOM 3436 N N . LEU B 1 35 ? 23.688 -2.283 -23.953 1 98.06 35 LEU B N 1
ATOM 3437 C CA . LEU B 1 35 ? 24.297 -2.988 -22.828 1 98.06 35 LEU B CA 1
ATOM 3438 C C . LEU B 1 35 ? 25.234 -2.07 -22.062 1 98.06 35 LEU B C 1
ATOM 3440 O O . LEU B 1 35 ? 25.875 -2.496 -21.094 1 98.06 35 LEU B O 1
ATOM 3444 N N . ALA B 1 36 ? 25.297 -0.81 -22.344 1 98.12 36 ALA B N 1
ATOM 3445 C CA . ALA B 1 36 ? 26.219 0.135 -21.719 1 98.12 36 ALA B CA 1
ATOM 3446 C C . ALA B 1 36 ? 25.938 0.24 -20.219 1 98.12 36 ALA B C 1
ATOM 3448 O O . ALA B 1 36 ? 26.859 0.452 -19.422 1 98.12 36 ALA B O 1
ATOM 3449 N N . PHE B 1 37 ? 24.703 0.06 -19.844 1 98.19 37 PHE B N 1
ATOM 3450 C CA . PHE B 1 37 ? 24.312 0.175 -18.438 1 98.19 37 PHE B CA 1
ATOM 3451 C C . PHE B 1 37 ? 25.062 -0.839 -17.594 1 98.19 37 PHE B C 1
ATOM 3453 O O . PHE B 1 37 ? 25.281 -0.613 -16.391 1 98.19 37 PHE B O 1
ATOM 3460 N N . PHE B 1 38 ? 25.422 -1.944 -18.188 1 98.25 38 PHE B N 1
ATOM 3461 C CA . PHE B 1 38 ? 25.984 -3.066 -17.438 1 98.25 38 PHE B CA 1
ATOM 3462 C C . PHE B 1 38 ? 27.312 -2.688 -16.828 1 98.25 38 PHE B C 1
ATOM 3464 O O . PHE B 1 38 ? 27.734 -3.283 -15.828 1 98.25 38 PHE B O 1
ATOM 3471 N N . ASN B 1 39 ? 27.984 -1.707 -17.438 1 98.12 39 ASN B N 1
ATOM 3472 C CA . ASN B 1 39 ? 29.281 -1.274 -16.953 1 98.12 39 ASN B CA 1
ATOM 3473 C C . ASN B 1 39 ? 29.203 -0.782 -15.508 1 98.12 39 ASN B C 1
ATOM 3475 O O . ASN B 1 39 ? 30.188 -0.886 -14.758 1 98.12 39 ASN B O 1
ATOM 3479 N N . ASP B 1 40 ? 28.016 -0.279 -15.07 1 96.38 40 ASP B N 1
ATOM 3480 C CA . ASP B 1 40 ? 27.828 0.241 -13.719 1 96.38 40 ASP B CA 1
ATOM 3481 C C . ASP B 1 40 ? 26.719 -0.505 -12.992 1 96.38 40 ASP B C 1
ATOM 3483 O O . ASP B 1 40 ? 26.297 -0.107 -11.906 1 96.38 40 ASP B O 1
ATOM 3487 N N . TRP B 1 41 ? 26.219 -1.496 -13.609 1 96.88 41 TRP B N 1
ATOM 3488 C CA . TRP B 1 41 ? 25.062 -2.221 -13.086 1 96.88 41 TRP B CA 1
ATOM 3489 C C . TRP B 1 41 ? 25.484 -3.213 -12.008 1 96.88 41 TRP B C 1
ATOM 3491 O O . TRP B 1 41 ? 26.562 -3.814 -12.094 1 96.88 41 TRP B O 1
ATOM 3501 N N . GLU B 1 42 ? 24.641 -3.402 -11.008 1 95 42 GLU B N 1
ATOM 3502 C CA . GLU B 1 42 ? 24.828 -4.387 -9.945 1 95 42 GLU B CA 1
ATOM 3503 C C . GLU B 1 42 ? 23.594 -5.25 -9.75 1 95 42 GLU B C 1
ATOM 3505 O O . GLU B 1 42 ? 22.469 -4.793 -9.992 1 95 42 GLU B O 1
ATOM 3510 N N . LEU B 1 43 ? 23.859 -6.461 -9.273 1 95.81 43 LEU B N 1
ATOM 3511 C CA . LEU B 1 43 ? 22.75 -7.355 -8.953 1 95.81 43 LEU B CA 1
ATOM 3512 C C . LEU B 1 43 ? 21.781 -6.688 -7.996 1 95.81 43 LEU B C 1
ATOM 3514 O O . LEU B 1 43 ? 22.172 -5.887 -7.148 1 95.81 43 LEU B O 1
ATOM 3518 N N . PHE B 1 44 ? 20.547 -6.953 -8.133 1 95.62 44 PHE B N 1
ATOM 3519 C CA . PHE B 1 44 ? 19.516 -6.23 -7.387 1 95.62 44 PHE B CA 1
ATOM 3520 C C . PHE B 1 44 ? 19.109 -7 -6.137 1 95.62 44 PHE B C 1
ATOM 3522 O O . PHE B 1 44 ? 18.094 -6.695 -5.516 1 95.62 44 PHE B O 1
ATOM 3529 N N . TRP B 1 45 ? 19.797 -8.047 -5.754 1 93.69 45 TRP B N 1
ATOM 3530 C CA . TRP B 1 45 ? 19.641 -8.695 -4.453 1 93.69 45 TRP B CA 1
ATOM 3531 C C . TRP B 1 45 ? 20.984 -8.797 -3.732 1 93.69 45 TRP B C 1
ATOM 3533 O O . TRP B 1 45 ? 22.031 -8.547 -4.324 1 93.69 45 TRP B O 1
ATOM 3543 N N . SER B 1 46 ? 20.953 -9.086 -2.465 1 84.19 46 SER B N 1
ATOM 3544 C CA . SER B 1 46 ? 22.125 -9.062 -1.599 1 84.19 46 SER B CA 1
ATOM 3545 C C . SER B 1 46 ? 23.141 -10.117 -2.018 1 84.19 46 SER B C 1
ATOM 3547 O O . SER B 1 46 ? 22.781 -11.164 -2.551 1 84.19 46 SER B O 1
ATOM 3549 N N . SER B 1 47 ? 24.359 -9.875 -1.657 1 82.25 47 SER B N 1
ATOM 3550 C CA . SER B 1 47 ? 25.469 -10.734 -2.064 1 82.25 47 SER B CA 1
ATOM 3551 C C . SER B 1 47 ? 25.391 -12.094 -1.38 1 82.25 47 SER B C 1
ATOM 3553 O O . SER B 1 47 ? 25.906 -13.086 -1.904 1 82.25 47 SER B O 1
ATOM 3555 N N . ASP B 1 48 ? 24.703 -12.141 -0.297 1 87.56 48 ASP B N 1
ATOM 3556 C CA . ASP B 1 48 ? 24.625 -13.398 0.428 1 87.56 48 ASP B CA 1
ATOM 3557 C C . ASP B 1 48 ? 23.438 -14.234 -0.051 1 87.56 48 ASP B C 1
ATOM 3559 O O . ASP B 1 48 ? 23.172 -15.305 0.496 1 87.56 48 ASP B O 1
ATOM 3563 N N . ASP B 1 49 ? 22.656 -13.797 -0.992 1 92 49 ASP B N 1
ATOM 3564 C CA . ASP B 1 49 ? 21.578 -14.484 -1.699 1 92 49 ASP B CA 1
ATOM 3565 C C . ASP B 1 49 ? 20.406 -14.766 -0.769 1 92 49 ASP B C 1
ATOM 3567 O O . ASP B 1 49 ? 19.562 -15.617 -1.064 1 92 49 ASP B O 1
ATOM 3571 N N . THR B 1 50 ? 20.406 -14.055 0.39 1 92.19 50 THR B N 1
ATOM 3572 C CA . THR B 1 50 ? 19.344 -14.297 1.364 1 92.19 50 THR B CA 1
ATOM 3573 C C . THR B 1 50 ? 18 -13.75 0.859 1 92.19 50 THR B C 1
ATOM 3575 O O . THR B 1 50 ? 16.953 -14.156 1.336 1 92.19 50 THR B O 1
ATOM 3578 N N . HIS B 1 51 ? 18.078 -12.844 -0.135 1 94.88 51 HIS B N 1
ATOM 3579 C CA . HIS B 1 51 ? 16.859 -12.266 -0.69 1 94.88 51 HIS B CA 1
ATOM 3580 C C . HIS B 1 51 ? 16.172 -13.234 -1.648 1 94.88 51 HIS B C 1
ATOM 3582 O O . HIS B 1 51 ? 14.984 -13.094 -1.934 1 94.88 51 HIS B O 1
ATOM 3588 N N . LEU B 1 52 ? 16.938 -14.172 -2.188 1 97.31 52 LEU B N 1
ATOM 3589 C CA . LEU B 1 52 ? 16.359 -15.062 -3.182 1 97.31 52 LEU B CA 1
ATOM 3590 C C . LEU B 1 52 ? 15.133 -15.773 -2.625 1 97.31 52 LEU B C 1
ATOM 3592 O O . LEU B 1 52 ? 15.109 -16.156 -1.456 1 97.31 52 LEU B O 1
ATOM 3596 N N . GLU B 1 53 ? 14.117 -15.906 -3.447 1 96.88 53 GLU B N 1
ATOM 3597 C CA . GLU B 1 53 ? 12.852 -16.578 -3.182 1 96.88 53 GLU B CA 1
ATOM 3598 C C . GLU B 1 53 ? 11.945 -15.734 -2.291 1 96.88 53 GLU B C 1
ATOM 3600 O O . GLU B 1 53 ? 10.742 -15.992 -2.189 1 96.88 53 GLU B O 1
ATOM 3605 N N . GLN B 1 54 ? 12.43 -14.68 -1.629 1 97.69 54 GLN B N 1
ATOM 3606 C CA . GLN B 1 54 ? 11.648 -13.891 -0.685 1 97.69 54 GLN B CA 1
ATOM 3607 C C . GLN B 1 54 ? 10.867 -12.789 -1.401 1 97.69 54 GLN B C 1
ATOM 3609 O O . GLN B 1 54 ? 11.203 -12.414 -2.527 1 97.69 54 GLN B O 1
ATOM 3614 N N . LEU B 1 55 ? 9.844 -12.297 -0.757 1 98.25 55 LEU B N 1
ATOM 3615 C CA . LEU B 1 55 ? 9.094 -11.172 -1.299 1 98.25 55 LEU B CA 1
ATOM 3616 C C . LEU B 1 55 ? 9.984 -9.945 -1.449 1 98.25 55 LEU B C 1
ATOM 3618 O O . LEU B 1 55 ? 10.844 -9.688 -0.602 1 98.25 55 LEU B O 1
ATOM 3622 N N . THR B 1 56 ? 9.75 -9.234 -2.494 1 98.31 56 THR B N 1
ATOM 3623 C CA . THR B 1 56 ? 10.414 -7.938 -2.609 1 98.31 56 THR B CA 1
ATOM 3624 C C . THR B 1 56 ? 9.773 -6.918 -1.668 1 98.31 56 THR B C 1
ATOM 3626 O O . THR B 1 56 ? 8.555 -6.938 -1.458 1 98.31 56 THR B O 1
ATOM 3629 N N . SER B 1 57 ? 10.562 -6.02 -1.108 1 97.56 57 SER B N 1
ATOM 3630 C CA . SER B 1 57 ? 10.078 -5.062 -0.121 1 97.56 57 SER B CA 1
ATOM 3631 C C . SER B 1 57 ? 10.438 -3.633 -0.517 1 97.56 57 SER B C 1
ATOM 3633 O O . SER B 1 57 ? 10.219 -2.695 0.253 1 97.56 57 SER B O 1
ATOM 3635 N N . THR B 1 58 ? 11.039 -3.434 -1.673 1 97.62 58 THR B N 1
ATOM 3636 C CA . THR B 1 58 ? 11.406 -2.121 -2.188 1 97.62 58 THR B CA 1
ATOM 3637 C C . THR B 1 58 ? 10.805 -1.893 -3.572 1 97.62 58 THR B C 1
ATOM 3639 O O . THR B 1 58 ? 10.484 -2.848 -4.277 1 97.62 58 THR B O 1
ATOM 3642 N N . GLY B 1 59 ? 10.711 -0.58 -3.932 1 97.06 59 GLY B N 1
ATOM 3643 C CA . GLY B 1 59 ? 10.18 -0.224 -5.238 1 97.06 59 GLY B CA 1
ATOM 3644 C C . GLY B 1 59 ? 8.664 -0.126 -5.258 1 97.06 59 GLY B C 1
ATOM 3645 O O . GLY B 1 59 ? 8 -0.569 -4.32 1 97.06 59 GLY B O 1
ATOM 3646 N N . PRO B 1 60 ? 8.125 0.43 -6.289 1 96.75 60 PRO B N 1
ATOM 3647 C CA . PRO B 1 60 ? 6.68 0.653 -6.371 1 96.75 60 PRO B CA 1
ATOM 3648 C C . PRO B 1 60 ? 5.898 -0.639 -6.594 1 96.75 60 PRO B C 1
ATOM 3650 O O . PRO B 1 60 ? 4.68 -0.665 -6.406 1 96.75 60 PRO B O 1
ATOM 3653 N N . PHE B 1 61 ? 6.609 -1.718 -6.953 1 97.44 61 PHE B N 1
ATOM 3654 C CA . PHE B 1 61 ? 5.945 -2.984 -7.234 1 97.44 61 PHE B CA 1
ATOM 3655 C C . PHE B 1 61 ? 6.352 -4.047 -6.219 1 97.44 61 PHE B C 1
ATOM 3657 O O . PHE B 1 61 ? 6.301 -5.242 -6.508 1 97.44 61 PHE B O 1
ATOM 3664 N N . ALA B 1 62 ? 6.781 -3.621 -5.094 1 98.38 62 ALA B N 1
ATOM 3665 C CA . ALA B 1 62 ? 7.203 -4.539 -4.035 1 98.38 62 ALA B CA 1
ATOM 3666 C C . ALA B 1 62 ? 6.098 -5.535 -3.703 1 98.38 62 ALA B C 1
ATOM 3668 O O . ALA B 1 62 ? 4.922 -5.168 -3.625 1 98.38 62 ALA B O 1
ATOM 3669 N N . GLY B 1 63 ? 6.535 -6.75 -3.539 1 98.75 63 GLY B N 1
ATOM 3670 C CA . GLY B 1 63 ? 5.574 -7.777 -3.174 1 98.75 63 GLY B CA 1
ATOM 3671 C C . GLY B 1 63 ? 4.855 -7.488 -1.869 1 98.75 63 GLY B C 1
ATOM 3672 O O . GLY B 1 63 ? 3.658 -7.746 -1.742 1 98.75 63 GLY B O 1
ATOM 3673 N N . THR B 1 64 ? 5.516 -6.98 -0.853 1 98.69 64 THR B N 1
ATOM 3674 C CA . THR B 1 64 ? 4.902 -6.629 0.424 1 98.69 64 THR B CA 1
ATOM 3675 C C . THR B 1 64 ? 3.828 -5.562 0.234 1 98.69 64 THR B C 1
ATOM 3677 O O . THR B 1 64 ? 2.732 -5.668 0.789 1 98.69 64 THR B O 1
ATOM 3680 N N . LEU B 1 65 ? 4.129 -4.602 -0.58 1 98.69 65 LEU B N 1
ATOM 3681 C CA . LEU B 1 65 ? 3.201 -3.506 -0.839 1 98.69 65 LEU B CA 1
ATOM 3682 C C . LEU B 1 65 ? 1.985 -3.998 -1.618 1 98.69 65 LEU B C 1
ATOM 3684 O O . LEU B 1 65 ? 0.848 -3.658 -1.283 1 98.69 65 LEU B O 1
ATOM 3688 N N . SER B 1 66 ? 2.277 -4.781 -2.643 1 98.25 66 SER B N 1
ATOM 3689 C CA . SER B 1 66 ? 1.184 -5.301 -3.455 1 98.25 66 SER B CA 1
ATOM 3690 C C . SER B 1 66 ? 0.223 -6.141 -2.617 1 98.25 66 SER B C 1
ATOM 3692 O O . SER B 1 66 ? -0.996 -6.035 -2.773 1 98.25 66 SER B O 1
ATOM 3694 N N . SER B 1 67 ? 0.765 -6.934 -1.766 1 98.69 67 SER B N 1
ATOM 3695 C CA . SER B 1 67 ? -0.059 -7.789 -0.918 1 98.69 67 SER B CA 1
ATOM 3696 C C . SER B 1 67 ? -0.9 -6.965 0.05 1 98.69 67 SER B C 1
ATOM 3698 O O . SER B 1 67 ? -2.102 -7.199 0.195 1 98.69 67 SER B O 1
ATOM 3700 N N . PHE B 1 68 ? -0.304 -5.996 0.722 1 98.75 68 PHE B N 1
ATOM 3701 C CA . PHE B 1 68 ? -1.024 -5.113 1.634 1 98.75 68 PHE B CA 1
ATOM 3702 C C . PHE B 1 68 ? -2.121 -4.355 0.899 1 98.75 68 PHE B C 1
ATOM 3704 O O . PHE B 1 68 ? -3.25 -4.258 1.386 1 98.75 68 PHE B O 1
ATOM 3711 N N . THR B 1 69 ? -1.799 -3.836 -0.241 1 98.62 69 THR B N 1
ATOM 3712 C CA . THR B 1 69 ? -2.738 -3.084 -1.066 1 98.62 69 THR B CA 1
ATOM 3713 C C . THR B 1 69 ? -3.947 -3.943 -1.426 1 98.62 69 THR B C 1
ATOM 3715 O O . THR B 1 69 ? -5.086 -3.477 -1.366 1 98.62 69 THR B O 1
ATOM 3718 N N . THR B 1 70 ? -3.658 -5.148 -1.792 1 98.38 70 THR B N 1
ATOM 3719 C CA . THR B 1 70 ? -4.758 -6.051 -2.115 1 98.38 70 THR B CA 1
ATOM 3720 C C . THR B 1 70 ? -5.637 -6.289 -0.893 1 98.38 70 THR B C 1
ATOM 3722 O O . THR B 1 70 ? -6.863 -6.371 -1.01 1 98.38 70 THR B O 1
ATOM 3725 N N . GLY B 1 71 ? -5 -6.434 0.299 1 98.5 71 GLY B N 1
ATOM 3726 C CA . GLY B 1 71 ? -5.781 -6.52 1.522 1 98.5 71 GLY B CA 1
ATOM 3727 C C . GLY B 1 71 ? -6.762 -5.375 1.688 1 98.5 71 GLY B C 1
ATOM 3728 O O . GLY B 1 71 ? -7.949 -5.598 1.938 1 98.5 71 GLY B O 1
ATOM 3729 N N . VAL B 1 72 ? -6.266 -4.188 1.473 1 98.5 72 VAL B N 1
ATOM 3730 C CA . VAL B 1 72 ? -7.098 -3 1.624 1 98.5 72 VAL B CA 1
ATOM 3731 C C . VAL B 1 72 ? -8.188 -2.992 0.554 1 98.5 72 VAL B C 1
ATOM 3733 O O . VAL B 1 72 ? -9.344 -2.658 0.837 1 98.5 72 VAL B O 1
ATOM 3736 N N . ARG B 1 73 ? -7.844 -3.32 -0.667 1 97.94 73 ARG B N 1
ATOM 3737 C CA . ARG B 1 73 ? -8.797 -3.35 -1.773 1 97.94 73 ARG B CA 1
ATOM 3738 C C . ARG B 1 73 ? -9.938 -4.32 -1.489 1 97.94 73 ARG B C 1
ATOM 3740 O O . ARG B 1 73 ? -11.109 -3.979 -1.677 1 97.94 73 ARG B O 1
ATOM 3747 N N . LEU B 1 74 ? -9.586 -5.488 -1.038 1 98.19 74 LEU B N 1
ATOM 3748 C CA . LEU B 1 74 ? -10.625 -6.492 -0.809 1 98.19 74 LEU B CA 1
ATOM 3749 C C . LEU B 1 74 ? -11.406 -6.184 0.463 1 98.19 74 LEU B C 1
ATOM 3751 O O . LEU B 1 74 ? -12.602 -6.473 0.546 1 98.19 74 LEU B O 1
ATOM 3755 N N . ARG B 1 75 ? -10.766 -5.566 1.45 1 97.81 75 ARG B N 1
ATOM 3756 C CA . ARG B 1 75 ? -11.508 -5.031 2.584 1 97.81 75 ARG B CA 1
ATOM 3757 C C . ARG B 1 75 ? -12.602 -4.074 2.117 1 97.81 75 ARG B C 1
ATOM 3759 O O . ARG B 1 75 ? -13.742 -4.145 2.588 1 97.81 75 ARG B O 1
ATOM 3766 N N . THR B 1 76 ? -12.211 -3.201 1.236 1 97.44 76 THR B N 1
ATOM 3767 C CA . THR B 1 76 ? -13.133 -2.211 0.696 1 97.44 76 THR B CA 1
ATOM 3768 C C . THR B 1 76 ? -14.32 -2.893 0.015 1 97.44 76 THR B C 1
ATOM 3770 O O . THR B 1 76 ? -15.469 -2.52 0.243 1 97.44 76 THR B O 1
ATOM 3773 N N . ARG B 1 77 ? -14.008 -3.877 -0.73 1 96.38 77 ARG B N 1
ATOM 3774 C CA . ARG B 1 77 ? -15.031 -4.562 -1.521 1 96.38 77 ARG B CA 1
ATOM 3775 C C . ARG B 1 77 ? -15.945 -5.391 -0.631 1 96.38 77 ARG B C 1
ATOM 3777 O O . ARG B 1 77 ? -17.156 -5.457 -0.871 1 96.38 77 ARG B O 1
ATOM 3784 N N . TYR B 1 78 ? -15.422 -6.051 0.428 1 96.69 78 TYR B N 1
ATOM 3785 C CA . TYR B 1 78 ? -16.172 -7.035 1.201 1 96.69 78 TYR B CA 1
ATOM 3786 C C . TYR B 1 78 ? -16.344 -6.578 2.646 1 96.69 78 TYR B C 1
ATOM 3788 O O . TYR B 1 78 ? -16.422 -7.402 3.559 1 96.69 78 TYR B O 1
ATOM 3796 N N . GLN B 1 79 ? -16.312 -5.312 2.848 1 92.94 79 GLN B N 1
ATOM 3797 C CA . GLN B 1 79 ? -16.391 -4.73 4.184 1 92.94 79 GLN B CA 1
ATOM 3798 C C . GLN B 1 79 ? -17.594 -5.273 4.953 1 92.94 79 GLN B C 1
ATOM 3800 O O . GLN B 1 79 ? -17.5 -5.531 6.156 1 92.94 79 GLN B O 1
ATOM 3805 N N . HIS B 1 80 ? -18.75 -5.453 4.32 1 91.31 80 HIS B N 1
ATOM 3806 C CA . HIS B 1 80 ? -19.969 -5.926 4.969 1 91.31 80 HIS B CA 1
ATOM 3807 C C . HIS B 1 80 ? -19.781 -7.344 5.508 1 91.31 80 HIS B C 1
ATOM 3809 O O . HIS B 1 80 ? -20.344 -7.691 6.547 1 91.31 80 HIS B O 1
ATOM 3815 N N . LEU B 1 81 ? -19 -8.141 4.836 1 94.25 81 LEU B N 1
ATOM 3816 C CA . LEU B 1 81 ? -18.703 -9.492 5.305 1 94.25 81 LEU B CA 1
ATOM 3817 C C . LEU B 1 81 ? -17.75 -9.461 6.488 1 94.25 81 LEU B C 1
ATOM 3819 O O . LEU B 1 81 ? -17.891 -10.242 7.43 1 94.25 81 LEU B O 1
ATOM 3823 N N . LEU B 1 82 ? -16.812 -8.555 6.422 1 92.44 82 LEU B N 1
ATOM 3824 C CA . LEU B 1 82 ? -15.852 -8.398 7.512 1 92.44 82 LEU B CA 1
ATOM 3825 C C . LEU B 1 82 ? -16.562 -7.977 8.797 1 92.44 82 LEU B C 1
ATOM 3827 O O . LEU B 1 82 ? -16.219 -8.461 9.883 1 92.44 82 LEU B O 1
ATOM 3831 N N . GLU B 1 83 ? -17.484 -7.098 8.664 1 86.75 83 GLU B N 1
ATOM 3832 C CA . GLU B 1 83 ? -18.25 -6.629 9.82 1 86.75 83 GLU B CA 1
ATOM 3833 C C . GLU B 1 83 ? -19.031 -7.77 10.461 1 86.75 83 GLU B C 1
ATOM 3835 O O . GLU B 1 83 ? -19.188 -7.812 11.68 1 86.75 83 GLU B O 1
ATOM 3840 N N . ARG B 1 84 ? -19.469 -8.664 9.75 1 84.06 84 ARG B N 1
ATOM 3841 C CA . ARG B 1 84 ? -20.188 -9.828 10.258 1 84.06 84 ARG B CA 1
ATOM 3842 C C . ARG B 1 84 ? -19.25 -10.719 11.078 1 84.06 84 ARG B C 1
ATOM 3844 O O . ARG B 1 84 ? -19.656 -11.266 12.102 1 84.06 84 ARG B O 1
ATOM 3851 N N . THR B 1 85 ? -18.047 -10.859 10.633 1 84.38 85 THR B N 1
ATOM 3852 C CA . THR B 1 85 ? -17.078 -11.719 11.297 1 84.38 85 THR B CA 1
ATOM 3853 C C . THR B 1 85 ? -16.609 -11.094 12.609 1 84.38 85 THR B C 1
ATOM 3855 O O . THR B 1 85 ? -16.219 -11.805 13.539 1 84.38 85 THR B O 1
ATOM 3858 N N . SER B 1 86 ? -16.547 -9.797 12.625 1 73.56 86 SER B N 1
ATOM 3859 C CA . SER B 1 86 ? -16.062 -9.102 13.812 1 73.56 86 SER B CA 1
ATOM 3860 C C . SER B 1 86 ? -16.969 -9.352 15.016 1 73.56 86 SER B C 1
ATOM 3862 O O . SER B 1 86 ? -16.562 -9.141 16.156 1 73.56 86 SER B O 1
ATOM 3864 N N . LEU B 1 87 ? -18.062 -9.844 14.719 1 68.69 87 LEU B N 1
ATOM 3865 C CA . LEU B 1 87 ? -19.047 -10.125 15.766 1 68.69 87 LEU B CA 1
ATOM 3866 C C . LEU B 1 87 ? -18.844 -11.531 16.328 1 68.69 87 LEU B C 1
ATOM 3868 O O . LEU B 1 87 ? -19.391 -11.859 17.391 1 68.69 87 LEU B O 1
ATOM 3872 N N . GLU B 1 88 ? -17.953 -12.219 15.617 1 71.25 88 GLU B N 1
ATOM 3873 C CA . GLU B 1 88 ? -17.734 -13.594 16.031 1 71.25 88 GLU B CA 1
ATOM 3874 C C . GLU B 1 88 ? -16.703 -13.672 17.156 1 71.25 88 GLU B C 1
ATOM 3876 O O . GLU B 1 88 ? -15.82 -12.805 17.25 1 71.25 88 GLU B O 1
ATOM 3881 N N . GLU B 1 89 ? -16.875 -14.648 17.922 1 78.88 89 GLU B N 1
ATOM 3882 C CA . GLU B 1 89 ? -15.969 -14.867 19.047 1 78.88 89 GLU B CA 1
ATOM 3883 C C . GLU B 1 89 ? -14.633 -15.438 18.578 1 78.88 89 GLU B C 1
ATOM 3885 O O . GLU B 1 89 ? -13.586 -15.117 19.141 1 78.88 89 GLU B O 1
ATOM 3890 N N . ASN B 1 90 ? -14.758 -16.219 17.531 1 87.38 90 ASN B N 1
ATOM 3891 C CA . ASN B 1 90 ? -13.555 -16.875 17.047 1 87.38 90 ASN B CA 1
ATOM 3892 C C . ASN B 1 90 ? -12.898 -16.078 15.922 1 87.38 90 ASN B C 1
ATOM 3894 O O . ASN B 1 90 ? -13.594 -15.461 15.109 1 87.38 90 ASN B O 1
ATOM 3898 N N . PRO B 1 91 ? -11.57 -16.094 15.93 1 93.94 91 PRO B N 1
ATOM 3899 C CA . PRO B 1 91 ? -10.875 -15.406 14.844 1 93.94 91 PRO B CA 1
ATOM 3900 C C . PRO B 1 91 ? -11.109 -16.062 13.484 1 93.94 91 PRO B C 1
ATOM 3902 O O . PRO B 1 91 ? -11.375 -17.266 13.414 1 93.94 91 PRO B O 1
ATOM 3905 N N . THR B 1 92 ? -11.125 -15.305 12.469 1 95.81 92 THR B N 1
ATOM 3906 C CA . THR B 1 92 ? -11.203 -15.836 11.109 1 95.81 92 THR B CA 1
ATOM 3907 C C . THR B 1 92 ? -9.914 -16.562 10.742 1 95.81 92 THR B C 1
ATOM 3909 O O . THR B 1 92 ? -8.82 -15.992 10.836 1 95.81 92 THR B O 1
ATOM 3912 N N . LYS B 1 93 ? -10.031 -17.766 10.359 1 96.69 93 LYS B N 1
ATOM 3913 C CA . LYS B 1 93 ? -8.867 -18.516 9.914 1 96.69 93 LYS B CA 1
ATOM 3914 C C . LYS B 1 93 ? -8.57 -18.25 8.438 1 96.69 93 LYS B C 1
ATOM 3916 O O . LYS B 1 93 ? -9.492 -18.141 7.629 1 96.69 93 LYS B O 1
ATOM 3921 N N . PHE B 1 94 ? -7.352 -18.125 8.109 1 97.94 94 PHE B N 1
ATOM 3922 C CA . PHE B 1 94 ? -6.887 -18.109 6.723 1 97.94 94 PHE B CA 1
ATOM 3923 C C . PHE B 1 94 ? -5.641 -18.984 6.559 1 97.94 94 PHE B C 1
ATOM 3925 O O . PHE B 1 94 ? -4.996 -19.344 7.547 1 97.94 94 PHE B O 1
ATOM 3932 N N . TRP B 1 95 ? -5.324 -19.5 5.395 1 98.75 95 TRP B N 1
ATOM 3933 C CA . TRP B 1 95 ? -4.375 -20.609 5.215 1 98.75 95 TRP B CA 1
ATOM 3934 C C . TRP B 1 95 ? -3.281 -20.219 4.227 1 98.75 95 TRP B C 1
ATOM 3936 O O . TRP B 1 95 ? -3.543 -19.531 3.234 1 98.75 95 TRP B O 1
ATOM 3946 N N . ALA B 1 96 ? -2.066 -20.625 4.453 1 98.81 96 ALA B N 1
ATOM 3947 C CA . ALA B 1 96 ? -0.935 -20.484 3.541 1 98.81 96 ALA B CA 1
ATOM 3948 C C . ALA B 1 96 ? -0.11 -21.766 3.471 1 98.81 96 ALA B C 1
ATOM 3950 O O . ALA B 1 96 ? 0.018 -22.484 4.465 1 98.81 96 ALA B O 1
ATOM 3951 N N . SER B 1 97 ? 0.315 -22.062 2.273 1 98.56 97 SER B N 1
ATOM 3952 C CA . SER B 1 97 ? 1.287 -23.156 2.197 1 98.56 97 SER B CA 1
ATOM 3953 C C . SER B 1 97 ? 2.59 -22.781 2.896 1 98.56 97 SER B C 1
ATOM 3955 O O . SER B 1 97 ? 2.867 -21.594 3.111 1 98.56 97 SER B O 1
ATOM 3957 N N . ASP B 1 98 ? 3.379 -23.812 3.186 1 98.31 98 ASP B N 1
ATOM 3958 C CA . ASP B 1 98 ? 4.547 -23.641 4.047 1 98.31 98 ASP B CA 1
ATOM 3959 C C . ASP B 1 98 ? 5.762 -23.188 3.24 1 98.31 98 ASP B C 1
ATOM 3961 O O . ASP B 1 98 ? 6.73 -23.938 3.1 1 98.31 98 ASP B O 1
ATOM 3965 N N . SER B 1 99 ? 5.801 -22.078 2.713 1 97.56 99 SER B N 1
ATOM 3966 C CA . SER B 1 99 ? 6.871 -21.312 2.086 1 97.56 99 SER B CA 1
ATOM 3967 C C . SER B 1 99 ? 6.891 -19.875 2.596 1 97.56 99 SER B C 1
ATOM 3969 O O . SER B 1 99 ? 5.848 -19.219 2.684 1 97.56 99 SER B O 1
ATOM 3971 N N . ASN B 1 100 ? 8.102 -19.422 2.889 1 97.75 100 ASN B N 1
ATOM 3972 C CA . ASN B 1 100 ? 8.203 -18.109 3.529 1 97.75 100 ASN B CA 1
ATOM 3973 C C . ASN B 1 100 ? 7.566 -17.016 2.676 1 97.75 100 ASN B C 1
ATOM 3975 O O . ASN B 1 100 ? 6.887 -16.125 3.199 1 97.75 100 ASN B O 1
ATOM 3979 N N . ARG B 1 101 ? 7.824 -17 1.36 1 98.06 101 ARG B N 1
ATOM 3980 C CA . ARG B 1 101 ? 7.254 -15.977 0.5 1 98.06 101 ARG B CA 1
ATOM 3981 C C . ARG B 1 101 ? 5.734 -16.047 0.488 1 98.06 101 ARG B C 1
ATOM 3983 O O . ARG B 1 101 ? 5.055 -15.023 0.385 1 98.06 101 ARG B O 1
ATOM 3990 N N . VAL B 1 102 ? 5.133 -17.25 0.627 1 98.69 102 VAL B N 1
ATOM 3991 C CA . VAL B 1 102 ? 3.684 -17.422 0.659 1 98.69 102 VAL B CA 1
ATOM 3992 C C . VAL B 1 102 ? 3.135 -16.953 2.004 1 98.69 102 VAL B C 1
ATOM 3994 O O . VAL B 1 102 ? 2.143 -16.219 2.057 1 98.69 102 VAL B O 1
ATOM 3997 N N . ILE B 1 103 ? 3.791 -17.344 3.07 1 98.69 103 ILE B N 1
ATOM 3998 C CA . ILE B 1 103 ? 3.395 -16.953 4.422 1 98.69 103 ILE B CA 1
ATOM 3999 C C . ILE B 1 103 ? 3.436 -15.438 4.562 1 98.69 103 ILE B C 1
ATOM 4001 O O . ILE B 1 103 ? 2.492 -14.836 5.074 1 98.69 103 ILE B O 1
ATOM 4005 N N . GLU B 1 104 ? 4.508 -14.852 4.055 1 98.44 104 GLU B N 1
ATOM 4006 C CA . GLU B 1 104 ? 4.641 -13.398 4.129 1 98.44 104 GLU B CA 1
ATOM 4007 C C . GLU B 1 104 ? 3.566 -12.703 3.299 1 98.44 104 GLU B C 1
ATOM 4009 O O . GLU B 1 104 ? 3.059 -11.648 3.688 1 98.44 104 GLU B O 1
ATOM 4014 N N . THR B 1 105 ? 3.238 -13.25 2.156 1 98.81 105 THR B N 1
ATOM 4015 C CA . THR B 1 105 ? 2.143 -12.719 1.355 1 98.81 105 THR B CA 1
ATOM 4016 C C . THR B 1 105 ? 0.841 -12.719 2.152 1 98.81 105 THR B C 1
ATOM 4018 O O . THR B 1 105 ? 0.137 -11.703 2.205 1 98.81 105 THR B O 1
ATOM 4021 N N . ALA B 1 106 ? 0.572 -13.828 2.791 1 98.81 106 ALA B N 1
ATOM 4022 C CA . ALA B 1 106 ? -0.646 -13.977 3.584 1 98.81 106 ALA B CA 1
ATOM 4023 C C . ALA B 1 106 ? -0.676 -12.961 4.73 1 98.81 106 ALA B C 1
ATOM 4025 O O . ALA B 1 106 ? -1.708 -12.336 4.988 1 98.81 106 ALA B O 1
ATOM 4026 N N . LYS B 1 107 ? 0.442 -12.812 5.391 1 98.25 107 LYS B N 1
ATOM 4027 C CA . LYS B 1 107 ? 0.526 -11.891 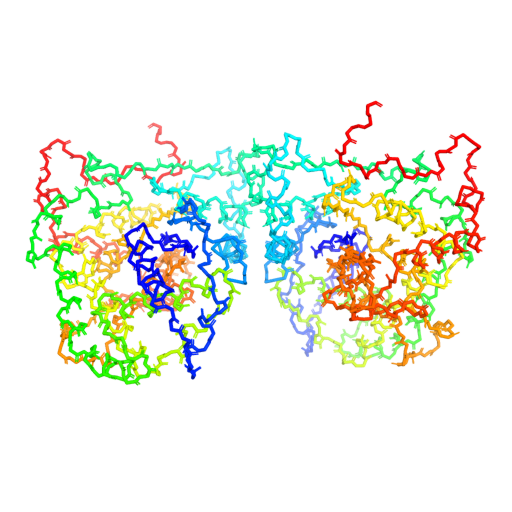6.523 1 98.25 107 LYS B CA 1
ATOM 4028 C C . LYS B 1 107 ? 0.294 -10.453 6.082 1 98.25 107 LYS B C 1
ATOM 4030 O O . LYS B 1 107 ? -0.444 -9.703 6.73 1 98.25 107 LYS B O 1
ATOM 4035 N N . HIS B 1 108 ? 0.942 -10.031 5.016 1 98.69 108 HIS B N 1
ATOM 4036 C CA . HIS B 1 108 ? 0.784 -8.672 4.523 1 98.69 108 HIS B CA 1
ATOM 4037 C C . HIS B 1 108 ? -0.64 -8.422 4.039 1 98.69 108 HIS B C 1
ATOM 4039 O O . HIS B 1 108 ? -1.206 -7.352 4.285 1 98.69 108 HIS B O 1
ATOM 4045 N N . PHE B 1 109 ? -1.199 -9.438 3.385 1 98.75 109 PHE B N 1
ATOM 4046 C CA . PHE B 1 109 ? -2.602 -9.344 2.992 1 98.75 109 PHE B CA 1
ATOM 4047 C C . PHE B 1 109 ? -3.492 -9.141 4.211 1 98.75 109 PHE B C 1
ATOM 4049 O O . PHE B 1 109 ? -4.336 -8.242 4.227 1 98.75 109 PHE B O 1
ATOM 4056 N N . ALA B 1 110 ? -3.311 -9.938 5.211 1 98.38 110 ALA B N 1
ATOM 4057 C CA . ALA B 1 110 ? -4.133 -9.898 6.418 1 98.38 110 ALA B CA 1
ATOM 4058 C C . ALA B 1 110 ? -4.02 -8.539 7.105 1 98.38 110 ALA B C 1
ATOM 4060 O O . ALA B 1 110 ? -5.012 -8.008 7.609 1 98.38 110 ALA B O 1
ATOM 4061 N N . ALA B 1 111 ? -2.836 -7.996 7.121 1 97.69 111 ALA B N 1
ATOM 4062 C CA . ALA B 1 111 ? -2.623 -6.684 7.719 1 97.69 111 ALA B CA 1
ATOM 4063 C C . ALA B 1 111 ? -3.451 -5.613 7.008 1 97.69 111 ALA B C 1
ATOM 4065 O O . ALA B 1 111 ? -3.992 -4.711 7.652 1 97.69 111 ALA B O 1
ATOM 4066 N N . GLY B 1 112 ? -3.512 -5.672 5.68 1 98.12 112 GLY B N 1
ATOM 4067 C CA . GLY B 1 112 ? -4.332 -4.738 4.922 1 98.12 112 GLY B CA 1
ATOM 4068 C C . GLY B 1 112 ? -5.82 -4.996 5.066 1 98.12 112 GLY B C 1
ATOM 4069 O O . GLY B 1 112 ? -6.617 -4.059 5.102 1 98.12 112 GLY B O 1
ATOM 4070 N N . PHE B 1 113 ? -6.207 -6.312 5.199 1 98.25 113 PHE B N 1
ATOM 4071 C CA . PHE B 1 113 ? -7.613 -6.703 5.176 1 98.25 113 PHE B CA 1
ATOM 4072 C C . PHE B 1 113 ? -8.227 -6.598 6.566 1 98.25 113 PHE B C 1
ATOM 4074 O O . PHE B 1 113 ? -9.297 -6.012 6.734 1 98.25 113 PHE B O 1
ATOM 4081 N N . PHE B 1 114 ? -7.527 -7.125 7.59 1 96.69 114 PHE B N 1
ATOM 4082 C CA . PHE B 1 114 ? -8.062 -7.203 8.945 1 96.69 114 PHE B CA 1
ATOM 4083 C C . PHE B 1 114 ? -7.531 -6.062 9.805 1 96.69 114 PHE B C 1
ATOM 4085 O O . PHE B 1 114 ? -8.094 -5.762 10.859 1 96.69 114 PHE B O 1
ATOM 4092 N N . GLY B 1 115 ? -6.426 -5.441 9.344 1 94.19 115 GLY B N 1
ATOM 4093 C CA . GLY B 1 115 ? -5.707 -4.457 10.141 1 94.19 115 GLY B CA 1
ATOM 4094 C C . GLY B 1 115 ? -4.363 -4.957 10.641 1 94.19 115 GLY B C 1
ATOM 4095 O O . GLY B 1 115 ? -4.18 -6.16 10.836 1 94.19 115 GLY B O 1
ATOM 4096 N N . ILE B 1 116 ? -3.416 -4.121 10.875 1 93.88 116 ILE B N 1
ATOM 4097 C CA . ILE B 1 116 ? -2.029 -4.484 11.148 1 93.88 116 ILE B CA 1
ATOM 4098 C C . ILE B 1 116 ? -1.945 -5.227 12.484 1 93.88 116 ILE B C 1
ATOM 4100 O O . ILE B 1 116 ? -1.012 -6 12.711 1 93.88 116 ILE B O 1
ATOM 4104 N N . ASP B 1 117 ? -2.891 -5.078 13.406 1 91.19 117 ASP B N 1
ATOM 4105 C CA . ASP B 1 117 ? -2.854 -5.707 14.719 1 91.19 117 ASP B CA 1
ATOM 4106 C C . ASP B 1 117 ? -3.752 -6.941 14.766 1 91.19 117 ASP B C 1
ATOM 4108 O O . ASP B 1 117 ? -4.188 -7.359 15.836 1 91.19 117 ASP B O 1
ATOM 4112 N N . TYR B 1 118 ? -4.031 -7.492 13.633 1 93.06 118 TYR B N 1
ATOM 4113 C CA . TYR B 1 118 ? -5.027 -8.555 13.555 1 93.06 118 TYR B CA 1
ATOM 4114 C C . TYR B 1 118 ? -4.625 -9.742 14.422 1 93.06 118 TYR B C 1
ATOM 4116 O O . TYR B 1 118 ? -5.488 -10.438 14.977 1 93.06 118 TYR B O 1
ATOM 4124 N N . ASN B 1 119 ? -3.328 -9.961 14.539 1 88.25 119 ASN B N 1
ATOM 4125 C CA . ASN B 1 119 ? -2.848 -11.102 15.312 1 88.25 119 ASN B CA 1
ATOM 4126 C C . ASN B 1 119 ? -2.906 -10.836 16.812 1 88.25 119 ASN B C 1
ATOM 4128 O O . ASN B 1 119 ? -3.277 -11.711 17.594 1 88.25 119 ASN B O 1
ATOM 4132 N N . ILE B 1 120 ? -2.625 -9.664 17.203 1 87.06 120 ILE B N 1
ATOM 4133 C CA . ILE B 1 120 ? -2.609 -9.273 18.609 1 87.06 120 ILE B CA 1
ATOM 4134 C C . ILE B 1 120 ? -4.039 -9.164 19.125 1 87.06 120 ILE B C 1
ATOM 4136 O O . ILE B 1 120 ? -4.316 -9.523 20.281 1 87.06 120 ILE B O 1
ATOM 4140 N N . THR B 1 121 ? -4.988 -8.734 18.266 1 88.56 121 THR B N 1
ATOM 4141 C CA . THR B 1 121 ? -6.379 -8.539 18.672 1 88.56 121 THR B CA 1
ATOM 4142 C C . THR B 1 121 ? -7.191 -9.812 18.438 1 88.56 121 THR B C 1
ATOM 4144 O O . THR B 1 121 ? -8.406 -9.82 18.625 1 88.56 121 THR B O 1
ATOM 4147 N N . ASN B 1 122 ? -6.617 -10.844 17.906 1 91.81 122 ASN B N 1
ATOM 4148 C CA . ASN B 1 122 ? -7.246 -12.133 17.641 1 91.81 122 ASN B CA 1
ATOM 4149 C C . ASN B 1 122 ? -8.406 -12.008 16.672 1 91.81 122 ASN B C 1
ATOM 4151 O O . ASN B 1 122 ? -9.461 -12.625 16.859 1 91.81 122 ASN B O 1
ATOM 4155 N N . LYS B 1 123 ? -8.273 -11.164 15.695 1 93.5 123 LYS B N 1
ATOM 4156 C CA . LYS B 1 123 ? -9.273 -11.016 14.648 1 93.5 123 LYS B CA 1
ATOM 4157 C C . LYS B 1 123 ? -9.148 -12.125 13.602 1 93.5 123 LYS B C 1
ATOM 4159 O O . LYS B 1 123 ? -10.148 -12.578 13.047 1 93.5 123 LYS B O 1
ATOM 4164 N N . ALA B 1 124 ? -7.926 -12.508 13.344 1 96.38 124 ALA B N 1
ATOM 4165 C CA . ALA B 1 124 ? -7.656 -13.562 12.367 1 96.38 124 ALA B CA 1
ATOM 4166 C C . ALA B 1 124 ? -6.434 -14.383 12.773 1 96.38 124 ALA B C 1
ATOM 4168 O O . ALA B 1 124 ? -5.574 -13.906 13.516 1 96.38 124 ALA B O 1
ATOM 4169 N N . ILE B 1 125 ? -6.367 -15.586 12.312 1 96.81 125 ILE B N 1
ATOM 4170 C CA . ILE B 1 125 ? -5.254 -16.469 12.633 1 96.81 125 ILE B CA 1
ATOM 4171 C C . ILE B 1 125 ? -4.793 -17.203 11.367 1 96.81 125 ILE B C 1
ATOM 4173 O O . ILE B 1 125 ? -5.613 -17.703 10.602 1 96.81 125 ILE B O 1
ATOM 4177 N N . LEU B 1 126 ? -3.498 -17.219 11.133 1 97.69 126 LEU B N 1
ATOM 4178 C CA . LEU B 1 126 ? -2.898 -17.891 9.977 1 97.69 126 LEU B CA 1
ATOM 4179 C C . LEU B 1 126 ? -2.59 -19.344 10.297 1 97.69 126 LEU B C 1
ATOM 4181 O O . LEU B 1 126 ? -1.922 -19.641 11.289 1 97.69 126 LEU B O 1
ATOM 4185 N N . GLN B 1 127 ? -3.148 -20.219 9.539 1 98.19 127 GLN B N 1
ATOM 4186 C CA . GLN B 1 127 ? -2.785 -21.641 9.594 1 98.19 127 GLN B CA 1
ATOM 4187 C C . GLN B 1 127 ? -1.85 -22 8.445 1 98.19 127 GLN B C 1
ATOM 4189 O O . GLN B 1 127 ? -2.221 -21.891 7.277 1 98.19 127 GLN B O 1
ATOM 4194 N N . VAL B 1 128 ? -0.667 -22.422 8.766 1 98.62 128 VAL B N 1
ATOM 4195 C CA . VAL B 1 128 ? 0.321 -22.812 7.766 1 98.62 128 VAL B CA 1
ATOM 4196 C C . VAL B 1 128 ? 0.204 -24.312 7.48 1 98.62 128 VAL B C 1
ATOM 4198 O O . VAL B 1 128 ? 0.297 -25.125 8.398 1 98.62 128 VAL B O 1
ATOM 4201 N N . ILE B 1 129 ? -0.06 -24.672 6.301 1 98.56 129 ILE B N 1
ATOM 4202 C CA . ILE B 1 129 ? -0.199 -26.047 5.867 1 98.56 129 ILE B CA 1
ATOM 4203 C C . ILE B 1 129 ? 1.119 -26.531 5.27 1 98.56 129 ILE B C 1
ATOM 4205 O O . ILE B 1 129 ? 1.624 -25.953 4.309 1 98.56 129 ILE B O 1
ATOM 4209 N N . SER B 1 130 ? 1.634 -27.562 5.77 1 98.19 130 SER B N 1
ATOM 4210 C CA . SER B 1 130 ? 2.891 -28.141 5.293 1 98.19 130 SER B CA 1
ATOM 4211 C C . SER B 1 130 ? 2.828 -28.438 3.803 1 98.19 130 SER B C 1
ATOM 4213 O O . SER B 1 130 ? 1.771 -28.812 3.281 1 98.19 130 SER B O 1
ATOM 4215 N N . GLU B 1 131 ? 3.98 -28.344 3.135 1 97.19 131 GLU B N 1
ATOM 4216 C CA . GLU B 1 131 ? 4.078 -28.719 1.725 1 97.19 131 GLU B CA 1
ATOM 4217 C C . GLU B 1 131 ? 4.676 -30.109 1.556 1 97.19 131 GLU B C 1
ATOM 4219 O O . GLU B 1 131 ? 5.016 -30.516 0.443 1 97.19 131 GLU B O 1
ATOM 4224 N N . HIS B 1 132 ? 4.805 -30.734 2.607 1 96.69 132 HIS B N 1
ATOM 4225 C CA . HIS B 1 132 ? 5.453 -32.031 2.574 1 96.69 132 HIS B CA 1
ATOM 4226 C C . HIS B 1 132 ? 4.637 -33.031 1.757 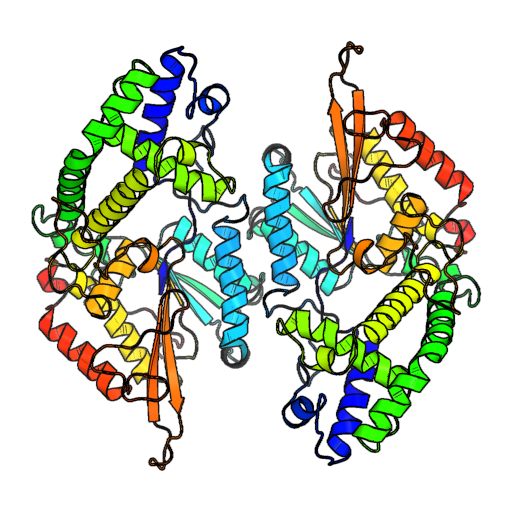1 96.69 132 HIS B C 1
ATOM 4228 O O . HIS B 1 132 ? 3.406 -33.031 1.82 1 96.69 132 HIS B O 1
ATOM 4234 N N . SER B 1 133 ? 5.344 -33.938 1.057 1 93.25 133 SER B N 1
ATOM 4235 C CA . SER B 1 133 ? 4.723 -34.875 0.12 1 93.25 133 SER B CA 1
ATOM 4236 C C . SER B 1 133 ? 3.836 -35.875 0.846 1 93.25 133 SER B C 1
ATOM 4238 O O . SER B 1 133 ? 2.977 -36.5 0.23 1 93.25 133 SER B O 1
ATOM 4240 N N . SER B 1 134 ? 3.967 -36 2.145 1 94 134 SER B N 1
ATOM 4241 C CA . SER B 1 134 ? 3.236 -37.031 2.904 1 94 134 SER B CA 1
ATOM 4242 C C . SER B 1 134 ? 1.799 -36.594 3.164 1 94 134 SER B C 1
ATOM 4244 O O . SER B 1 134 ? 0.984 -37.375 3.646 1 94 134 SER B O 1
ATOM 4246 N N . LEU B 1 135 ? 1.418 -35.406 2.742 1 96.12 135 LEU B N 1
ATOM 4247 C CA . LEU B 1 135 ? 0.117 -34.875 3.119 1 96.12 135 LEU B CA 1
ATOM 4248 C C . LEU B 1 135 ? -0.983 -35.406 2.215 1 96.12 135 LEU B C 1
ATOM 4250 O O . LEU B 1 135 ? -2.168 -35.188 2.459 1 96.12 135 LEU B O 1
ATOM 4254 N N . GLY B 1 136 ? -0.583 -36.125 1.151 1 96.44 136 GLY B N 1
ATOM 4255 C CA . GLY B 1 136 ? -1.582 -36.625 0.226 1 96.44 136 GLY B CA 1
ATOM 4256 C C . GLY B 1 136 ? -2.465 -35.531 -0.355 1 96.44 136 GLY B C 1
ATOM 4257 O O . GLY B 1 136 ? -1.968 -34.531 -0.843 1 96.44 136 GLY B O 1
ATOM 4258 N N . ALA B 1 137 ? -3.746 -35.781 -0.256 1 97.44 137 ALA B N 1
ATOM 4259 C CA . ALA B 1 137 ? -4.691 -34.844 -0.854 1 97.44 137 ALA B CA 1
ATOM 4260 C C . ALA B 1 137 ? -4.988 -33.688 0.096 1 97.44 137 ALA B C 1
ATOM 4262 O O . ALA B 1 137 ? -5.613 -32.688 -0.298 1 97.44 137 ALA B O 1
ATOM 4263 N N . ASP B 1 138 ? -4.582 -33.719 1.345 1 97.94 138 ASP B N 1
ATOM 4264 C CA . ASP B 1 138 ? -4.848 -32.688 2.342 1 97.94 138 ASP B CA 1
ATOM 4265 C C . ASP B 1 138 ? -3.777 -31.594 2.307 1 97.94 138 ASP B C 1
ATOM 4267 O O . ASP B 1 138 ? -3.041 -31.406 3.279 1 97.94 138 ASP B O 1
ATOM 4271 N N . THR B 1 139 ? -3.756 -30.875 1.189 1 97.94 139 THR B N 1
ATOM 4272 C CA . THR B 1 139 ? -2.639 -29.969 0.918 1 97.94 139 THR B CA 1
ATOM 4273 C C . THR B 1 139 ? -3.104 -28.75 0.13 1 97.94 139 THR B C 1
ATOM 4275 O O . THR B 1 139 ? -4.16 -28.781 -0.502 1 97.94 139 THR B O 1
ATOM 4278 N N . LEU B 1 140 ? -2.369 -27.656 0.251 1 98.31 140 LEU B N 1
ATOM 4279 C CA . LEU B 1 140 ? -2.533 -26.5 -0.626 1 98.31 140 LEU B CA 1
ATOM 4280 C C . LEU B 1 140 ? -1.611 -26.609 -1.837 1 98.31 140 LEU B C 1
ATOM 4282 O O . LEU B 1 140 ? -1.683 -25.781 -2.75 1 98.31 140 LEU B O 1
ATOM 4286 N N . THR B 1 141 ? -0.729 -27.625 -1.842 1 97.88 141 THR B N 1
ATOM 4287 C CA . THR B 1 141 ? 0.284 -27.734 -2.883 1 97.88 141 THR B CA 1
ATOM 4288 C C . THR B 1 141 ? 0.288 -29.141 -3.477 1 97.88 141 THR B C 1
ATOM 4290 O O . THR B 1 141 ? 1.283 -29.859 -3.377 1 97.88 141 THR B O 1
ATOM 4293 N N . PRO B 1 142 ? -0.741 -29.453 -4.184 1 97.25 142 PRO B N 1
ATOM 4294 C CA . PRO B 1 142 ? -0.852 -30.812 -4.73 1 97.25 142 PRO B CA 1
ATOM 4295 C C . PRO B 1 142 ? 0.27 -31.141 -5.711 1 97.25 142 PRO B C 1
ATOM 4297 O O . PRO B 1 142 ? 0.574 -32.312 -5.934 1 97.25 142 PRO B O 1
ATOM 4300 N N . GLY B 1 143 ? 0.87 -30.141 -6.332 1 94.75 143 GLY B N 1
ATOM 4301 C CA . GLY B 1 143 ? 2.023 -30.406 -7.18 1 94.75 143 GLY B CA 1
ATOM 4302 C C . GLY B 1 143 ? 3.178 -31.047 -6.441 1 94.75 143 GLY B C 1
ATOM 4303 O O . GLY B 1 143 ? 4.012 -31.719 -7.051 1 94.75 143 GLY B O 1
ATOM 4304 N N . ARG B 1 144 ? 3.207 -30.875 -5.191 1 94.94 144 ARG B N 1
ATOM 4305 C CA . ARG B 1 144 ? 4.27 -31.438 -4.375 1 94.94 144 ARG B CA 1
ATOM 4306 C C . ARG B 1 144 ? 3.871 -32.812 -3.836 1 94.94 144 ARG B C 1
ATOM 4308 O O . ARG B 1 144 ? 4.73 -33.656 -3.584 1 94.94 144 ARG B O 1
ATOM 4315 N N . THR B 1 145 ? 2.596 -33.062 -3.66 1 96.5 145 THR B N 1
ATOM 4316 C CA . THR B 1 145 ? 2.15 -34.281 -3.027 1 96.5 145 THR B CA 1
ATOM 4317 C C . THR B 1 145 ? 1.821 -35.344 -4.078 1 96.5 145 THR B C 1
ATOM 4319 O O . THR B 1 145 ? 1.74 -36.531 -3.764 1 96.5 145 THR B O 1
ATOM 4322 N N . CYS B 1 146 ? 1.602 -34.938 -5.301 1 96.88 146 CYS B N 1
ATOM 4323 C CA . CYS B 1 146 ? 1.391 -35.875 -6.387 1 96.88 146 CYS B CA 1
ATOM 4324 C C . CYS B 1 146 ? 2.719 -36.438 -6.895 1 96.88 146 CYS B C 1
ATOM 4326 O O . CYS B 1 146 ? 3.314 -35.875 -7.816 1 96.88 146 CYS B O 1
ATOM 4328 N N . LEU B 1 147 ? 3.002 -37.531 -6.465 1 95.12 147 LEU B N 1
ATOM 4329 C CA . LEU B 1 147 ? 4.316 -38.094 -6.727 1 95.12 147 LEU B CA 1
ATOM 4330 C C . LEU B 1 147 ? 4.438 -38.531 -8.188 1 95.12 147 LEU B C 1
ATOM 4332 O O . LEU B 1 147 ? 5.492 -38.375 -8.797 1 95.12 147 LEU B O 1
ATOM 4336 N N . ALA B 1 148 ? 3.406 -39.062 -8.711 1 96.75 148 ALA B N 1
ATOM 4337 C CA . ALA B 1 148 ? 3.426 -39.5 -10.102 1 96.75 148 ALA B CA 1
ATOM 4338 C C . ALA B 1 148 ? 3.695 -38.344 -11.039 1 96.75 148 ALA B C 1
ATOM 4340 O O . ALA B 1 148 ? 4.398 -38.469 -12.047 1 96.75 148 ALA B O 1
ATOM 4341 N N . ASN B 1 149 ? 3.135 -37.219 -10.742 1 96.56 149 ASN B N 1
ATOM 4342 C CA . ASN B 1 149 ? 3.373 -36 -11.523 1 96.56 149 ASN B CA 1
ATOM 4343 C C . ASN B 1 149 ? 4.855 -35.625 -11.547 1 96.56 149 ASN B C 1
ATOM 4345 O O . ASN B 1 149 ? 5.371 -35.188 -12.578 1 96.56 149 ASN B O 1
ATOM 4349 N N . LYS B 1 150 ? 5.543 -35.844 -10.5 1 94.25 150 LYS B N 1
ATOM 4350 C CA . LYS B 1 150 ? 6.961 -35.5 -10.375 1 94.25 150 LYS B CA 1
ATOM 4351 C C . LYS B 1 150 ? 7.828 -36.531 -11.094 1 94.25 150 LYS B C 1
ATOM 4353 O O . LYS B 1 150 ? 8.867 -36.188 -11.656 1 94.25 150 LYS B O 1
ATOM 4358 N N . LYS B 1 151 ? 7.328 -37.781 -11.094 1 95.5 151 LYS B N 1
ATOM 4359 C CA . LYS B 1 151 ? 8.133 -38.875 -11.609 1 95.5 151 LYS B CA 1
ATOM 4360 C C . LYS B 1 151 ? 7.918 -39.062 -13.109 1 95.5 151 LYS B C 1
ATOM 4362 O O . LYS B 1 151 ? 8.812 -39.531 -13.812 1 95.5 151 LYS B O 1
ATOM 4367 N N . ASP B 1 152 ? 6.77 -38.719 -13.57 1 96.69 152 ASP B N 1
ATOM 4368 C CA . ASP B 1 152 ? 6.43 -38.875 -14.977 1 96.69 152 ASP B CA 1
ATOM 4369 C C . ASP B 1 152 ? 7.215 -37.906 -15.859 1 96.69 152 ASP B C 1
ATOM 4371 O O . ASP B 1 152 ? 6.875 -36.719 -15.945 1 96.69 152 ASP B O 1
ATOM 4375 N N . GLU B 1 153 ? 8.109 -38.375 -16.594 1 94.69 153 GLU B N 1
ATOM 4376 C CA . GLU B 1 153 ? 9.016 -37.531 -17.375 1 94.69 153 GLU B CA 1
ATOM 4377 C C . GLU B 1 153 ? 8.336 -37 -18.625 1 94.69 153 GLU B C 1
ATOM 4379 O O . GLU B 1 153 ? 8.688 -35.938 -19.141 1 94.69 153 GLU B O 1
ATOM 4384 N N . MET B 1 154 ? 7.367 -37.75 -19.047 1 96.31 154 MET B N 1
ATOM 4385 C CA . MET B 1 154 ? 6.801 -37.406 -20.344 1 96.31 154 MET B CA 1
ATOM 4386 C C . MET B 1 154 ? 5.523 -36.594 -20.203 1 96.31 154 MET B C 1
ATOM 4388 O O . MET B 1 154 ? 5.277 -35.688 -21 1 96.31 154 MET B O 1
ATOM 4392 N N . GLU B 1 155 ? 4.754 -36.938 -19.188 1 96.69 155 GLU B N 1
ATOM 4393 C CA . GLU B 1 155 ? 3.434 -36.312 -19.141 1 96.69 155 GLU B CA 1
ATOM 4394 C C . GLU B 1 155 ? 3.215 -35.562 -17.844 1 96.69 155 GLU B C 1
ATOM 4396 O O . GLU B 1 155 ? 2.123 -35.031 -17.594 1 96.69 155 GLU B O 1
ATOM 4401 N N . GLY B 1 156 ? 4.242 -35.5 -16.984 1 96.69 156 GLY B N 1
ATOM 4402 C CA . GLY B 1 156 ? 4.168 -34.781 -15.719 1 96.69 156 GLY B CA 1
ATOM 4403 C C . GLY B 1 156 ? 4.828 -33.406 -15.766 1 96.69 156 GLY B C 1
ATOM 4404 O O . GLY B 1 156 ? 4.879 -32.781 -16.828 1 96.69 156 GLY B O 1
ATOM 4405 N N . GLN B 1 157 ? 5.227 -32.969 -14.633 1 96.19 157 GLN B N 1
ATOM 4406 C CA . GLN B 1 157 ? 5.781 -31.625 -14.438 1 96.19 157 GLN B CA 1
ATOM 4407 C C . GLN B 1 157 ? 6.98 -31.391 -15.352 1 96.19 157 GLN B C 1
ATOM 4409 O O . GLN B 1 157 ? 7.176 -30.266 -15.852 1 96.19 157 GLN B O 1
ATOM 4414 N N . ARG B 1 158 ? 7.77 -32.375 -15.68 1 97.12 158 ARG B N 1
ATOM 4415 C CA . ARG B 1 158 ? 9.008 -32.25 -16.438 1 97.12 158 ARG B CA 1
ATOM 4416 C C . ARG B 1 158 ? 8.727 -31.938 -17.906 1 97.12 158 ARG B C 1
ATOM 4418 O O . ARG B 1 158 ? 9.602 -31.453 -18.625 1 97.12 158 ARG B O 1
ATOM 4425 N N . LYS B 1 159 ? 7.578 -32.312 -18.344 1 98.12 159 LYS B N 1
ATOM 4426 C CA . LYS B 1 159 ? 7.168 -32 -19.703 1 98.12 159 LYS B CA 1
ATOM 4427 C C . LYS B 1 159 ? 7.289 -30.5 -19.984 1 98.12 159 LYS B C 1
ATOM 4429 O O . LYS B 1 159 ? 7.766 -30.109 -21.062 1 98.12 159 LYS B O 1
ATOM 4434 N N . GLY B 1 160 ? 6.875 -29.688 -19.031 1 97.38 160 GLY B N 1
ATOM 4435 C CA . GLY B 1 160 ? 6.941 -28.25 -19.203 1 97.38 160 GLY B CA 1
ATOM 4436 C C . GLY B 1 160 ? 8.352 -27.734 -19.438 1 97.38 160 GLY B C 1
ATOM 4437 O O . GLY B 1 160 ? 8.578 -26.906 -20.328 1 97.38 160 GLY B O 1
ATOM 4438 N N . TYR B 1 161 ? 9.258 -28.25 -18.734 1 96.81 161 TYR B N 1
ATOM 4439 C CA . TYR B 1 161 ? 10.648 -27.812 -18.859 1 96.81 161 TYR B CA 1
ATOM 4440 C C . TYR B 1 161 ? 11.242 -28.266 -20.188 1 96.81 161 TYR B C 1
ATOM 4442 O O . TYR B 1 161 ? 11.961 -27.516 -20.844 1 96.81 161 TYR B O 1
ATOM 4450 N N . ARG B 1 162 ? 10.93 -29.453 -20.562 1 97.38 162 ARG B N 1
ATOM 4451 C CA . ARG B 1 162 ? 11.422 -29.984 -21.828 1 97.38 162 ARG B CA 1
ATOM 4452 C C . ARG B 1 162 ? 10.914 -29.141 -23 1 97.38 162 ARG B C 1
ATOM 4454 O O . ARG B 1 162 ? 11.703 -28.703 -23.844 1 97.38 162 ARG B O 1
ATOM 4461 N N . LEU B 1 163 ? 9.656 -28.891 -22.984 1 98.06 163 LEU B N 1
ATOM 4462 C CA . LEU B 1 163 ? 9.055 -28.188 -24.109 1 98.06 163 LEU B CA 1
ATOM 4463 C C . LEU B 1 163 ? 9.453 -26.703 -24.094 1 98.06 163 LEU B C 1
ATOM 4465 O O . LEU B 1 163 ? 9.602 -26.094 -25.156 1 98.06 163 LEU B O 1
ATOM 4469 N N . LEU B 1 164 ? 9.688 -26.141 -22.922 1 97.81 164 LEU B N 1
ATOM 4470 C CA . LEU B 1 164 ? 10.266 -24.812 -22.812 1 97.81 164 LEU B CA 1
ATOM 4471 C C . LEU B 1 164 ? 11.609 -24.75 -23.531 1 97.81 164 LEU B C 1
ATOM 4473 O O . LEU B 1 164 ? 11.852 -23.828 -24.328 1 97.81 164 LEU B O 1
ATOM 4477 N N . ASN B 1 165 ? 12.445 -25.703 -23.25 1 97.56 165 ASN B N 1
ATOM 4478 C CA . ASN B 1 165 ? 13.773 -25.719 -23.844 1 97.56 165 ASN B CA 1
ATOM 4479 C C . ASN B 1 165 ? 13.711 -25.859 -25.359 1 97.56 165 ASN B C 1
ATOM 4481 O O . ASN B 1 165 ? 14.477 -25.203 -26.078 1 97.56 165 ASN B O 1
ATOM 4485 N N . GLU B 1 166 ? 12.82 -26.656 -25.781 1 97.69 166 GLU B N 1
ATOM 4486 C CA . GLU B 1 166 ? 12.656 -26.828 -27.219 1 97.69 166 GLU B CA 1
ATOM 4487 C C . GLU B 1 166 ? 12.203 -25.531 -27.891 1 97.69 166 GLU B C 1
ATOM 4489 O O . GLU B 1 166 ? 12.75 -25.141 -28.922 1 97.69 166 GLU B O 1
ATOM 4494 N N . TYR B 1 167 ? 11.258 -24.906 -27.312 1 98.25 167 TYR B N 1
ATOM 4495 C CA . TYR B 1 167 ? 10.773 -23.656 -27.891 1 98.25 167 TYR B CA 1
ATOM 4496 C C . TYR B 1 167 ? 11.836 -22.578 -27.812 1 98.25 167 TYR B C 1
ATOM 4498 O O . TYR B 1 167 ? 12.023 -21.812 -28.766 1 98.25 167 TYR B O 1
ATOM 4506 N N . ARG B 1 168 ? 12.477 -22.453 -26.688 1 96.5 168 ARG B N 1
ATOM 4507 C CA . ARG B 1 168 ? 13.523 -21.453 -26.5 1 96.5 168 ARG B CA 1
ATOM 4508 C C . ARG B 1 168 ? 14.594 -21.578 -27.594 1 96.5 168 ARG B C 1
ATOM 4510 O O . ARG B 1 168 ? 15.094 -20.562 -28.094 1 96.5 168 ARG B O 1
ATOM 4517 N N . ALA B 1 169 ? 14.898 -22.766 -27.938 1 96.38 169 ALA B N 1
ATOM 4518 C CA . ALA B 1 169 ? 15.938 -23.031 -28.938 1 96.38 169 ALA B CA 1
ATOM 4519 C C . ALA B 1 169 ? 15.547 -22.484 -30.297 1 96.38 169 ALA B C 1
ATOM 4521 O O . ALA B 1 169 ? 16.406 -22.266 -31.156 1 96.38 169 ALA B O 1
ATOM 4522 N N . SER B 1 170 ? 14.328 -22.266 -30.469 1 95.81 170 SER B N 1
ATOM 4523 C CA . SER B 1 170 ? 13.859 -21.828 -31.781 1 95.81 170 SER B CA 1
ATOM 4524 C C . SER B 1 170 ? 14.047 -20.328 -31.969 1 95.81 170 SER B C 1
ATOM 4526 O O . SER B 1 170 ? 14.227 -19.859 -33.094 1 95.81 170 SER B O 1
ATOM 4528 N N . TYR B 1 171 ? 14.016 -19.5 -30.938 1 96.44 171 TYR B N 1
ATOM 4529 C CA . TYR B 1 171 ? 14.07 -18.062 -31.156 1 96.44 171 TYR B CA 1
ATOM 4530 C C . TYR B 1 171 ? 15.367 -17.484 -30.594 1 96.44 171 TYR B C 1
ATOM 4532 O O . TYR B 1 171 ? 15.688 -16.312 -30.859 1 96.44 171 TYR B O 1
ATOM 4540 N N . MET B 1 172 ? 16.234 -18.266 -29.953 1 97 172 MET B N 1
ATOM 4541 C CA . MET B 1 172 ? 17.438 -17.797 -29.266 1 97 172 MET B CA 1
ATOM 4542 C C . MET B 1 172 ? 18.547 -17.5 -30.266 1 97 172 MET B C 1
ATOM 4544 O O . MET B 1 172 ? 19.328 -16.562 -30.062 1 97 172 MET B O 1
ATOM 4548 N N . PRO B 1 173 ? 18.656 -18.266 -31.359 1 97.38 173 PRO B N 1
ATOM 4549 C CA . PRO B 1 173 ? 19.812 -18.078 -32.25 1 97.38 173 PRO B CA 1
ATOM 4550 C C . PRO B 1 173 ? 19.938 -16.656 -32.781 1 97.38 173 PRO B C 1
ATOM 4552 O O . PRO B 1 173 ? 21.016 -16.078 -32.781 1 97.38 173 PRO B O 1
ATOM 4555 N N . ALA B 1 174 ? 18.875 -16.047 -33.188 1 97.38 174 ALA B N 1
ATOM 4556 C CA . ALA B 1 174 ? 18.938 -14.688 -33.688 1 97.38 174 ALA B CA 1
ATOM 4557 C C . ALA B 1 174 ? 19.391 -13.703 -32.625 1 97.38 174 ALA B C 1
ATOM 4559 O O . ALA B 1 174 ? 20.156 -12.781 -32.906 1 97.38 174 ALA B O 1
ATOM 4560 N N . ILE B 1 175 ? 18.938 -13.891 -31.438 1 98.25 175 ILE B N 1
ATOM 4561 C CA . ILE B 1 175 ? 19.312 -13.031 -30.312 1 98.25 175 ILE B CA 1
ATOM 4562 C C . ILE B 1 175 ? 20.797 -13.211 -30 1 98.25 175 ILE B C 1
ATOM 4564 O O . ILE B 1 175 ? 21.516 -12.234 -29.797 1 98.25 175 ILE B O 1
ATOM 4568 N N . ARG B 1 176 ? 21.203 -14.445 -29.984 1 98.06 176 ARG B N 1
ATOM 4569 C CA . ARG B 1 176 ? 22.594 -14.773 -29.719 1 98.06 176 ARG B CA 1
ATOM 4570 C C . ARG B 1 176 ? 23.531 -14.102 -30.719 1 98.06 176 ARG B C 1
ATOM 4572 O O . ARG B 1 176 ? 24.562 -13.539 -30.344 1 98.06 176 ARG B O 1
ATOM 4579 N N . GLU B 1 177 ? 23.203 -14.203 -31.953 1 97.88 177 GLU B N 1
ATOM 4580 C CA . GLU B 1 177 ? 24.016 -13.594 -33 1 97.88 177 GLU B CA 1
ATOM 4581 C C . GLU B 1 177 ? 24.125 -12.086 -32.812 1 97.88 177 GLU B C 1
ATOM 4583 O O . GLU B 1 177 ? 25.219 -11.516 -32.938 1 97.88 177 GLU B O 1
ATOM 4588 N N . ARG B 1 178 ? 23.031 -11.461 -32.531 1 97.25 178 ARG B N 1
ATOM 4589 C CA . ARG B 1 178 ? 23.031 -10.016 -32.312 1 97.25 178 ARG B CA 1
ATOM 4590 C C . ARG B 1 178 ? 23.891 -9.641 -31.109 1 97.25 178 ARG B C 1
ATOM 4592 O O . ARG B 1 178 ? 24.703 -8.711 -31.188 1 97.25 178 ARG B O 1
ATOM 4599 N N . LEU B 1 179 ? 23.75 -10.375 -30.031 1 97.5 179 LEU B N 1
ATOM 4600 C CA . LEU B 1 179 ? 24.516 -10.086 -28.812 1 97.5 179 LEU B CA 1
ATOM 4601 C C . LEU B 1 179 ? 26 -10.367 -29.016 1 97.5 179 LEU B C 1
ATOM 4603 O O . LEU B 1 179 ? 26.844 -9.648 -28.484 1 97.5 179 LEU B O 1
ATOM 4607 N N . ALA B 1 180 ? 26.281 -11.383 -29.781 1 96.94 180 ALA B N 1
ATOM 4608 C CA . ALA B 1 180 ? 27.672 -11.719 -30.078 1 96.94 180 ALA B CA 1
ATOM 4609 C C . ALA B 1 180 ? 28.344 -10.602 -30.875 1 96.94 180 ALA B C 1
ATOM 4611 O O . ALA B 1 180 ? 29.5 -10.258 -30.625 1 96.94 180 ALA B O 1
ATOM 4612 N N . LYS B 1 181 ? 27.656 -10.141 -31.812 1 96.19 181 LYS B N 1
ATOM 4613 C CA . LYS B 1 181 ? 28.188 -9.047 -32.625 1 96.19 181 LYS B CA 1
ATOM 4614 C C . LYS B 1 181 ? 28.438 -7.809 -31.766 1 96.19 181 LYS B C 1
ATOM 4616 O O . LYS B 1 181 ? 29.406 -7.078 -31.984 1 96.19 181 LYS B O 1
ATOM 4621 N N . GLN B 1 182 ? 27.609 -7.633 -30.844 1 94.88 182 GLN B N 1
ATOM 4622 C CA . GLN B 1 182 ? 27.672 -6.438 -30.016 1 94.88 182 GLN B CA 1
ATOM 4623 C C . GLN B 1 182 ? 28.734 -6.57 -28.938 1 94.88 182 GLN B C 1
ATOM 4625 O O . GLN B 1 182 ? 29.359 -5.582 -28.547 1 94.88 182 GLN B O 1
ATOM 4630 N N . THR B 1 183 ? 28.969 -7.73 -28.438 1 96.25 183 THR B N 1
ATOM 4631 C CA . THR B 1 183 ? 29.766 -7.875 -27.234 1 96.25 183 THR B CA 1
ATOM 4632 C C . THR B 1 183 ? 31.016 -8.719 -27.5 1 96.25 183 THR B C 1
ATOM 4634 O O . THR B 1 183 ? 31.922 -8.766 -26.672 1 96.25 183 THR B O 1
ATOM 4637 N N . ASP B 1 184 ? 31 -9.461 -28.594 1 95.62 184 ASP B N 1
ATOM 4638 C CA . ASP B 1 184 ? 32.031 -10.438 -28.922 1 95.62 184 ASP B CA 1
ATOM 4639 C C . ASP B 1 184 ? 32.031 -11.586 -27.922 1 95.62 184 ASP B C 1
ATOM 4641 O O . ASP B 1 184 ? 33.094 -12.125 -27.594 1 95.62 184 ASP B O 1
ATOM 4645 N N . MET B 1 185 ? 30.859 -11.844 -27.281 1 97.19 185 MET B N 1
ATOM 4646 C CA . MET B 1 185 ? 30.672 -12.953 -26.344 1 97.19 185 MET B CA 1
ATOM 4647 C C . MET B 1 185 ? 29.625 -13.93 -26.859 1 97.19 185 MET B C 1
ATOM 4649 O O . MET B 1 185 ? 28.625 -13.516 -27.438 1 97.19 185 MET B O 1
ATOM 4653 N N . TYR B 1 186 ? 29.875 -15.164 -26.609 1 97.31 186 TYR B N 1
ATOM 4654 C CA . TYR B 1 186 ? 28.891 -16.188 -26.906 1 97.31 186 TYR B CA 1
ATOM 4655 C C . TYR B 1 186 ? 28.031 -16.469 -25.672 1 97.31 186 TYR B C 1
ATOM 4657 O O . TYR B 1 186 ? 28.547 -16.781 -24.594 1 97.31 186 TYR B O 1
ATOM 4665 N N . PHE B 1 187 ? 26.766 -16.359 -25.859 1 98 187 PHE B N 1
ATOM 4666 C CA . PHE B 1 187 ? 25.828 -16.641 -24.766 1 98 187 PHE B CA 1
ATOM 4667 C C . PHE B 1 187 ? 24.969 -17.859 -25.078 1 98 187 PHE B C 1
ATOM 4669 O O . PHE B 1 187 ? 24.391 -17.953 -26.156 1 98 187 PHE B O 1
ATOM 4676 N N . GLU B 1 188 ? 24.844 -18.719 -24.125 1 97.56 188 GLU B N 1
ATOM 4677 C CA . GLU B 1 188 ? 23.969 -19.891 -24.266 1 97.56 188 GLU B CA 1
ATOM 4678 C C . GLU B 1 188 ? 22.516 -19.5 -24.078 1 97.56 188 GLU B C 1
ATOM 4680 O O . GLU B 1 188 ? 22.203 -18.406 -23.609 1 97.56 188 GLU B O 1
ATOM 4685 N N . ASP B 1 189 ? 21.609 -20.438 -24.422 1 97.69 189 ASP B N 1
ATOM 4686 C CA . ASP B 1 189 ? 20.172 -20.172 -24.344 1 97.69 189 ASP B CA 1
ATOM 4687 C C . ASP B 1 189 ? 19.75 -19.781 -22.938 1 97.69 189 ASP B C 1
ATOM 4689 O O . ASP B 1 189 ? 19.016 -18.812 -22.75 1 97.69 189 ASP B O 1
ATOM 4693 N N . HIS B 1 190 ? 20.25 -20.516 -21.938 1 96.56 190 HIS B N 1
ATOM 4694 C CA . HIS B 1 190 ? 19.812 -20.281 -20.578 1 96.56 190 HIS B CA 1
ATOM 4695 C C . HIS B 1 190 ? 20.328 -18.938 -20.062 1 96.56 190 HIS B C 1
ATOM 4697 O O . HIS B 1 190 ? 19.719 -18.328 -19.188 1 96.56 190 HIS B O 1
ATOM 4703 N N . GLU B 1 191 ? 21.438 -18.484 -20.609 1 97.75 191 GLU B N 1
ATOM 4704 C CA . GLU B 1 191 ? 21.984 -17.188 -20.219 1 97.75 191 GLU B CA 1
ATOM 4705 C C . GLU B 1 191 ? 21.125 -16.047 -20.781 1 97.75 191 GLU B C 1
ATOM 4707 O O . GLU B 1 191 ? 20.828 -15.086 -20.062 1 97.75 191 GLU B O 1
ATOM 4712 N N . ILE B 1 192 ? 20.797 -16.172 -22.047 1 98.31 192 ILE B N 1
ATOM 4713 C CA . ILE B 1 192 ? 19.953 -15.172 -22.672 1 98.31 192 ILE B CA 1
ATOM 4714 C C . ILE B 1 192 ? 18.594 -15.125 -21.969 1 98.31 192 ILE B C 1
ATOM 4716 O O . ILE B 1 192 ? 18.078 -14.047 -21.703 1 98.31 192 ILE B O 1
ATOM 4720 N N . TYR B 1 193 ? 18.062 -16.266 -21.688 1 98.38 193 TYR B N 1
ATOM 4721 C CA . TYR B 1 193 ? 16.812 -16.359 -20.953 1 98.38 193 TYR B CA 1
ATOM 4722 C C . TYR B 1 193 ? 16.906 -15.695 -19.594 1 98.38 193 TYR B C 1
ATOM 4724 O O . TYR B 1 193 ? 16 -14.984 -19.172 1 98.38 193 TYR B O 1
ATOM 4732 N N . ALA B 1 194 ? 18 -15.914 -18.938 1 98.25 194 ALA B N 1
ATOM 4733 C CA . ALA B 1 194 ? 18.25 -15.305 -17.641 1 98.25 194 ALA B CA 1
ATOM 4734 C C . ALA B 1 194 ? 18.25 -13.781 -17.734 1 98.25 194 ALA B C 1
ATOM 4736 O O . ALA B 1 194 ? 17.734 -13.102 -16.844 1 98.25 194 ALA B O 1
ATOM 4737 N N . MET B 1 195 ? 18.828 -13.258 -18.781 1 98.44 195 MET B N 1
ATOM 4738 C CA . MET B 1 195 ? 18.844 -11.82 -19 1 98.44 195 MET B CA 1
ATOM 4739 C C . MET B 1 195 ? 17.422 -11.281 -19.156 1 98.44 195 MET B C 1
ATOM 4741 O O . MET B 1 195 ? 17.078 -10.234 -18.594 1 98.44 195 MET B O 1
ATOM 4745 N N . GLN B 1 196 ? 16.625 -11.984 -19.922 1 98.56 196 GLN B N 1
ATOM 4746 C CA . GLN B 1 196 ? 15.234 -11.586 -20.078 1 98.56 196 GLN B CA 1
ATOM 4747 C C . GLN B 1 196 ? 14.492 -11.641 -18.75 1 98.56 196 GLN B C 1
ATOM 4749 O O . GLN B 1 196 ? 13.695 -10.75 -18.438 1 98.56 196 GLN B O 1
ATOM 4754 N N . GLU B 1 197 ? 14.766 -12.641 -17.922 1 98.25 197 GLU B N 1
ATOM 4755 C CA . GLU B 1 197 ? 14.141 -12.773 -16.609 1 98.25 197 GLU B CA 1
ATOM 4756 C C . GLU B 1 197 ? 14.555 -11.633 -15.688 1 98.25 197 GLU B C 1
ATOM 4758 O O . GLU B 1 197 ? 13.758 -11.148 -14.883 1 98.25 197 GLU B O 1
ATOM 4763 N N . MET B 1 198 ? 15.789 -11.219 -15.805 1 98.5 198 MET B N 1
ATOM 4764 C CA . MET B 1 198 ? 16.297 -10.156 -14.938 1 98.5 198 MET B CA 1
ATOM 4765 C C . MET B 1 198 ? 15.523 -8.859 -15.164 1 98.5 198 MET B C 1
ATOM 4767 O O . MET B 1 198 ? 15.32 -8.086 -14.227 1 98.5 198 MET B O 1
ATOM 4771 N N . CYS B 1 199 ? 15.109 -8.664 -16.438 1 98.31 199 CYS B N 1
ATOM 4772 C CA . CYS B 1 199 ? 14.266 -7.5 -16.703 1 98.31 199 CYS B CA 1
ATOM 4773 C C . CYS B 1 199 ? 13.039 -7.5 -15.797 1 98.31 199 CYS B C 1
ATOM 4775 O O . CYS B 1 199 ? 12.781 -6.523 -15.086 1 98.31 199 CYS B O 1
ATOM 4777 N N . GLY B 1 200 ? 12.312 -8.617 -15.742 1 97.62 200 GLY B N 1
ATOM 4778 C CA . GLY B 1 200 ? 11.102 -8.734 -14.953 1 97.62 200 GLY B CA 1
ATOM 4779 C C . GLY B 1 200 ? 11.352 -8.648 -13.461 1 97.62 200 GLY B C 1
ATOM 4780 O O . GLY B 1 200 ? 10.695 -7.871 -12.758 1 97.62 200 GLY B O 1
ATOM 4781 N N . PHE B 1 201 ? 12.32 -9.367 -12.953 1 98.44 201 PHE B N 1
ATOM 4782 C CA . PHE B 1 201 ? 12.578 -9.43 -11.523 1 98.44 201 PHE B CA 1
ATOM 4783 C C . PHE B 1 201 ? 13.086 -8.094 -11.008 1 98.44 201 PHE B C 1
ATOM 4785 O O . PHE B 1 201 ? 12.688 -7.641 -9.93 1 98.44 201 PHE B O 1
ATOM 4792 N N . GLU B 1 202 ? 13.938 -7.488 -11.773 1 98.38 202 GLU B N 1
ATOM 4793 C CA . GLU B 1 202 ? 14.508 -6.219 -11.328 1 98.38 202 GLU B CA 1
ATOM 4794 C C . GLU B 1 202 ? 13.438 -5.137 -11.227 1 98.38 202 GLU B C 1
ATOM 4796 O O . GLU B 1 202 ? 13.492 -4.289 -10.336 1 98.38 202 GLU B O 1
ATOM 4801 N N . ILE B 1 203 ? 12.484 -5.148 -12.156 1 98.06 203 ILE B N 1
ATOM 4802 C CA . ILE B 1 203 ? 11.383 -4.188 -12.109 1 98.06 203 ILE B CA 1
ATOM 4803 C C . ILE B 1 203 ? 10.648 -4.309 -10.781 1 98.06 203 ILE B C 1
ATOM 4805 O O . ILE B 1 203 ? 10.234 -3.301 -10.203 1 98.06 203 ILE B O 1
ATOM 4809 N N . THR B 1 204 ? 10.477 -5.5 -10.219 1 97.75 204 THR B N 1
ATOM 4810 C CA . THR B 1 204 ? 9.742 -5.703 -8.977 1 97.75 204 THR B CA 1
ATOM 4811 C C . THR B 1 204 ? 10.539 -5.188 -7.781 1 97.75 204 THR B C 1
ATOM 4813 O O . THR B 1 204 ? 9.984 -4.98 -6.699 1 97.75 204 THR B O 1
ATOM 4816 N N . VAL B 1 205 ? 11.836 -4.996 -7.969 1 97.81 205 VAL B N 1
ATOM 4817 C CA . VAL B 1 205 ? 12.703 -4.582 -6.871 1 97.81 205 VAL B CA 1
ATOM 4818 C C . VAL B 1 205 ? 12.961 -3.078 -6.957 1 97.81 205 VAL B C 1
ATOM 4820 O O . VAL B 1 205 ? 12.852 -2.363 -5.957 1 97.81 205 VAL B O 1
ATOM 4823 N N . ARG B 1 206 ? 13.234 -2.658 -8.25 1 97.19 206 ARG B N 1
ATOM 4824 C CA . ARG B 1 206 ? 13.734 -1.299 -8.422 1 97.19 206 ARG B CA 1
ATOM 4825 C C . ARG B 1 206 ? 12.703 -0.411 -9.102 1 97.19 206 ARG B C 1
ATOM 4827 O O . ARG B 1 206 ? 12.867 0.81 -9.164 1 97.19 206 ARG B O 1
ATOM 4834 N N . GLY B 1 207 ? 11.695 -0.987 -9.648 1 97.19 207 GLY B N 1
ATOM 4835 C CA . GLY B 1 207 ? 10.688 -0.225 -10.375 1 97.19 207 GLY B CA 1
ATOM 4836 C C . GLY B 1 207 ? 11 -0.065 -11.844 1 97.19 207 GLY B C 1
ATOM 4837 O O . GLY B 1 207 ? 10.109 0.247 -12.641 1 97.19 207 GLY B O 1
ATOM 4838 N N . ARG B 1 208 ? 12.211 -0.323 -12.219 1 97.56 208 ARG B N 1
ATOM 4839 C CA . ARG B 1 208 ? 12.664 -0.281 -13.609 1 97.56 208 ARG B CA 1
ATOM 4840 C C . ARG B 1 208 ? 13.852 -1.213 -13.828 1 97.56 208 ARG B C 1
ATOM 4842 O O . ARG B 1 208 ? 14.484 -1.654 -12.867 1 97.56 208 ARG B O 1
ATOM 4849 N N . SER B 1 209 ? 14.102 -1.494 -15.102 1 98.31 209 SER B N 1
ATOM 4850 C CA . SER B 1 209 ? 15.25 -2.344 -15.422 1 98.31 209 SER B CA 1
ATOM 4851 C C . SER B 1 209 ? 15.812 -2.014 -16.797 1 98.31 209 SER B C 1
ATOM 4853 O O . SER B 1 209 ? 15.094 -2.059 -17.797 1 98.31 209 SER B O 1
ATOM 4855 N N . ASP B 1 210 ? 17.078 -1.783 -16.875 1 98.25 210 ASP B N 1
ATOM 4856 C CA . ASP B 1 210 ? 17.75 -1.519 -18.141 1 98.25 210 ASP B CA 1
ATOM 4857 C C . ASP B 1 210 ? 17.891 -2.799 -18.953 1 98.25 210 ASP B C 1
ATOM 4859 O O . ASP B 1 210 ? 18.141 -2.744 -20.172 1 98.25 210 ASP B O 1
ATOM 4863 N N . TRP B 1 211 ? 17.766 -3.959 -18.297 1 98.56 211 TRP B N 1
ATOM 4864 C CA . TRP B 1 211 ? 17.797 -5.227 -19.016 1 98.56 211 TRP B CA 1
ATOM 4865 C C . TRP B 1 211 ? 16.688 -5.289 -20.062 1 98.56 211 TRP B C 1
ATOM 4867 O O . TRP B 1 211 ? 16.797 -6.008 -21.047 1 98.56 211 TRP B O 1
ATOM 4877 N N . CYS B 1 212 ? 15.617 -4.594 -19.797 1 98.44 212 CYS B N 1
ATOM 4878 C CA . CYS B 1 212 ? 14.477 -4.621 -20.703 1 98.44 212 CYS B CA 1
ATOM 4879 C C . CYS B 1 212 ? 14.844 -4.012 -22.047 1 98.44 212 CYS B C 1
ATOM 4881 O O . CYS B 1 212 ? 14.297 -4.406 -23.078 1 98.44 212 CYS B O 1
ATOM 4883 N N . ASP B 1 213 ? 15.797 -3.158 -22.094 1 97.88 213 ASP B N 1
ATOM 4884 C CA . ASP B 1 213 ? 16.188 -2.463 -23.312 1 97.88 213 ASP B CA 1
ATOM 4885 C C . ASP B 1 213 ? 17.156 -3.303 -24.141 1 97.88 213 ASP B C 1
ATOM 4887 O O . ASP B 1 213 ? 17.484 -2.941 -25.266 1 97.88 213 ASP B O 1
ATOM 4891 N N . VAL B 1 214 ? 17.594 -4.344 -23.594 1 98.31 214 VAL B N 1
ATOM 4892 C CA . VAL B 1 214 ? 18.516 -5.227 -24.297 1 98.31 214 VAL B CA 1
ATOM 4893 C C . VAL B 1 214 ? 17.781 -6.008 -25.375 1 98.31 214 VAL B C 1
ATOM 4895 O O . VAL B 1 214 ? 18.375 -6.418 -26.375 1 98.31 214 VAL B O 1
ATOM 4898 N N . PHE B 1 215 ? 16.516 -6.152 -25.203 1 98.5 215 PHE B N 1
ATOM 4899 C CA . PHE B 1 215 ? 15.734 -7 -26.109 1 98.5 215 PHE B CA 1
ATOM 4900 C C . PHE B 1 215 ? 14.641 -6.199 -26.797 1 98.5 215 PHE B C 1
ATOM 4902 O O . PHE B 1 215 ? 14.156 -5.207 -26.266 1 98.5 215 PHE B O 1
ATOM 4909 N N . THR B 1 216 ? 14.25 -6.641 -27.922 1 97.81 216 THR B N 1
ATOM 4910 C CA . THR B 1 216 ? 13.18 -6.008 -28.688 1 97.81 216 THR B CA 1
ATOM 4911 C C . THR B 1 216 ? 11.812 -6.48 -28.172 1 97.81 216 THR B C 1
ATOM 4913 O O . THR B 1 216 ? 11.727 -7.465 -27.438 1 97.81 216 THR B O 1
ATOM 4916 N N . GLN B 1 217 ? 10.828 -5.824 -28.594 1 97.5 217 GLN B N 1
ATOM 4917 C CA . GLN B 1 217 ? 9.469 -6.215 -28.234 1 97.5 217 GLN B CA 1
ATOM 4918 C C . GLN B 1 217 ? 9.148 -7.621 -28.734 1 97.5 217 GLN B C 1
ATOM 4920 O O . GLN B 1 217 ? 8.531 -8.414 -28.031 1 97.5 217 GLN B O 1
ATOM 4925 N N . ASP B 1 218 ? 9.594 -7.941 -29.938 1 97.5 218 ASP B N 1
ATOM 4926 C CA . ASP B 1 218 ? 9.344 -9.266 -30.5 1 97.5 218 ASP B CA 1
ATOM 4927 C C . ASP B 1 218 ? 10.039 -10.352 -29.688 1 97.5 218 ASP B C 1
ATOM 4929 O O . ASP B 1 218 ? 9.492 -11.438 -29.5 1 97.5 218 ASP B O 1
ATOM 4933 N N . GLU B 1 219 ? 11.211 -10.031 -29.297 1 98 219 GLU B N 1
ATOM 4934 C CA . GLU B 1 219 ? 11.961 -10.984 -28.484 1 98 219 GLU B CA 1
ATOM 4935 C C . GLU B 1 219 ? 11.281 -11.211 -27.141 1 98 219 GLU B C 1
ATOM 4937 O O . GLU B 1 219 ? 11.266 -12.336 -26.625 1 98 219 GLU B O 1
ATOM 4942 N N . PHE B 1 220 ? 10.656 -10.195 -26.625 1 98 220 PHE B N 1
ATOM 4943 C CA . PHE B 1 220 ? 9.922 -10.352 -25.375 1 98 220 PHE B CA 1
ATOM 4944 C C . PHE B 1 220 ? 8.625 -11.117 -25.594 1 98 220 PHE B C 1
ATOM 4946 O O . PHE B 1 220 ? 8.188 -11.867 -24.719 1 98 220 PHE B O 1
ATOM 4953 N N . LEU B 1 221 ? 7.988 -10.953 -26.703 1 98 221 LEU B N 1
ATOM 4954 C CA . LEU B 1 221 ? 6.82 -11.766 -27.016 1 98 221 LEU B CA 1
ATOM 4955 C C . LEU B 1 221 ? 7.184 -13.25 -27.078 1 98 221 LEU B C 1
ATOM 4957 O O . LEU B 1 221 ? 6.418 -14.102 -26.609 1 98 221 LEU B O 1
ATOM 4961 N N . SER B 1 222 ? 8.344 -13.531 -27.656 1 98.25 222 SER B N 1
ATOM 4962 C CA . SER B 1 222 ? 8.836 -14.906 -27.641 1 98.25 222 SER B CA 1
ATOM 4963 C C . SER B 1 222 ? 9.094 -15.391 -26.219 1 98.25 222 SER B C 1
ATOM 4965 O O . SER B 1 222 ? 8.773 -16.531 -25.875 1 98.25 222 SER B O 1
ATOM 4967 N N . PHE B 1 223 ? 9.625 -14.508 -25.453 1 98.19 223 PHE B N 1
ATOM 4968 C CA . PHE B 1 223 ? 9.875 -14.82 -24.047 1 98.19 223 PHE B CA 1
ATOM 4969 C C . PHE B 1 223 ? 8.562 -15.094 -23.312 1 98.19 223 PHE B C 1
ATOM 4971 O O . PHE B 1 223 ? 8.461 -16.062 -22.562 1 98.19 223 PHE B O 1
ATOM 4978 N N . GLU B 1 224 ? 7.629 -14.258 -23.484 1 98.06 224 GLU B N 1
ATOM 4979 C CA . GLU B 1 224 ? 6.309 -14.477 -22.906 1 98.06 224 GLU B CA 1
ATOM 4980 C C . GLU B 1 224 ? 5.758 -15.844 -23.297 1 98.06 224 GLU B C 1
ATOM 4982 O O . GLU B 1 224 ? 5.254 -16.578 -22.438 1 98.06 224 GLU B O 1
ATOM 4987 N N . TYR B 1 225 ? 5.828 -16.109 -24.578 1 98.5 225 TYR B N 1
ATOM 4988 C CA . TYR B 1 225 ? 5.301 -17.391 -25.062 1 98.5 225 TYR B CA 1
ATOM 4989 C C . TYR B 1 225 ? 6.07 -18.562 -24.453 1 98.5 225 TYR B C 1
ATOM 4991 O O . TYR B 1 225 ? 5.492 -19.594 -24.156 1 98.5 225 TYR B O 1
ATOM 4999 N N . ALA B 1 226 ? 7.355 -18.391 -24.344 1 98.38 226 ALA B N 1
ATOM 5000 C CA . ALA B 1 226 ? 8.148 -19.422 -23.672 1 98.38 226 ALA B CA 1
ATOM 5001 C C . ALA B 1 226 ? 7.621 -19.703 -22.266 1 98.38 226 ALA B C 1
ATOM 5003 O O . ALA B 1 226 ? 7.508 -20.875 -21.859 1 98.38 226 ALA B O 1
ATOM 5004 N N . ARG B 1 227 ? 7.316 -18.672 -21.578 1 97.31 227 ARG B N 1
ATOM 5005 C CA . ARG B 1 227 ? 6.762 -18.828 -20.234 1 97.31 227 ARG B CA 1
ATOM 5006 C C . ARG B 1 227 ? 5.383 -19.484 -20.297 1 97.31 227 ARG B C 1
ATOM 5008 O O . ARG B 1 227 ? 5.047 -20.297 -19.438 1 97.31 227 ARG B O 1
ATOM 5015 N N . ASP B 1 228 ? 4.586 -19.109 -21.266 1 97.69 228 ASP B N 1
ATOM 5016 C CA . ASP B 1 228 ? 3.287 -19.75 -21.438 1 97.69 228 ASP B CA 1
ATOM 5017 C C . ASP B 1 228 ? 3.441 -21.25 -21.656 1 97.69 228 ASP B C 1
ATOM 5019 O O . ASP B 1 228 ? 2.744 -22.047 -21.016 1 97.69 228 ASP B O 1
ATOM 5023 N N . VAL B 1 229 ? 4.398 -21.594 -22.5 1 97.94 229 VAL B N 1
ATOM 5024 C CA . VAL B 1 229 ? 4.652 -23 -22.812 1 97.94 229 VAL B CA 1
ATOM 5025 C C . VAL B 1 229 ? 5.07 -23.734 -21.531 1 97.94 229 VAL B C 1
ATOM 5027 O O . VAL B 1 229 ? 4.539 -24.797 -21.234 1 97.94 229 VAL B O 1
ATOM 5030 N N . LEU B 1 230 ? 5.93 -23.156 -20.828 1 97.38 230 LEU B N 1
ATOM 5031 C CA . LEU B 1 230 ? 6.41 -23.766 -19.594 1 97.38 230 LEU B CA 1
ATOM 5032 C C . LEU B 1 230 ? 5.254 -24.078 -18.656 1 97.38 230 LEU B C 1
ATOM 5034 O O . LEU B 1 230 ? 5.059 -25.234 -18.266 1 97.38 230 LEU B O 1
ATOM 5038 N N . HIS B 1 231 ? 4.441 -23.172 -18.391 1 96 231 HIS B N 1
ATOM 5039 C CA . HIS B 1 231 ? 3.434 -23.297 -17.344 1 96 231 HIS B CA 1
ATOM 5040 C C . HIS B 1 231 ? 2.207 -24.047 -17.844 1 96 231 HIS B C 1
ATOM 5042 O O . HIS B 1 231 ? 1.504 -24.703 -17.062 1 96 231 HIS B O 1
ATOM 5048 N N . TYR B 1 232 ? 1.964 -23.969 -19.156 1 96.62 232 TYR B N 1
ATOM 5049 C CA . TYR B 1 232 ? 0.891 -24.734 -19.766 1 96.62 232 TYR B CA 1
ATOM 5050 C C . TYR B 1 232 ? 1.153 -26.234 -19.641 1 96.62 232 TYR B C 1
ATOM 5052 O O . TYR B 1 232 ? 0.242 -27 -19.328 1 96.62 232 TYR B O 1
ATOM 5060 N N . TYR B 1 233 ? 2.387 -26.594 -19.797 1 97.25 233 TYR B N 1
ATOM 5061 C CA . TYR B 1 233 ? 2.719 -28.016 -19.859 1 97.25 233 TYR B CA 1
ATOM 5062 C C . TYR B 1 233 ? 3.307 -28.484 -18.547 1 97.25 233 TYR B C 1
ATOM 5064 O O . TYR B 1 233 ? 3.459 -29.703 -18.328 1 97.25 233 TYR B O 1
ATOM 5072 N N . ARG B 1 234 ? 3.65 -27.609 -17.688 1 96.5 234 ARG B N 1
ATOM 5073 C CA . ARG B 1 234 ? 4.199 -27.969 -16.375 1 96.5 234 ARG B CA 1
ATOM 5074 C C . ARG B 1 234 ? 3.084 -28.219 -15.367 1 96.5 234 ARG B C 1
ATOM 5076 O O . ARG B 1 234 ? 3.172 -29.141 -14.547 1 96.5 234 ARG B O 1
ATOM 5083 N N . ALA B 1 235 ? 2.066 -27.375 -15.438 1 94.81 235 ALA B N 1
ATOM 5084 C CA . ALA B 1 235 ? 1.047 -27.406 -14.391 1 94.81 235 ALA B CA 1
ATOM 5085 C C . ALA B 1 235 ? -0.327 -27.062 -14.961 1 94.81 235 ALA B C 1
ATOM 5087 O O . ALA B 1 235 ? -1.305 -26.969 -14.211 1 94.81 235 ALA B O 1
ATOM 5088 N N . GLY B 1 236 ? -0.427 -26.844 -16.234 1 94.62 236 GLY B N 1
ATOM 5089 C CA . GLY B 1 236 ? -1.666 -26.422 -16.859 1 94.62 236 GLY B CA 1
ATOM 5090 C C . GLY B 1 236 ? -2.312 -27.516 -17.688 1 94.62 236 GLY B C 1
ATOM 5091 O O . GLY B 1 236 ? -2.139 -28.703 -17.406 1 94.62 236 GLY B O 1
ATOM 5092 N N . PRO B 1 237 ? -3.07 -27.109 -18.688 1 94.38 237 PRO B N 1
ATOM 5093 C CA . PRO B 1 237 ? -3.896 -28.047 -19.438 1 94.38 237 PRO B CA 1
ATOM 5094 C C . PRO B 1 237 ? -3.066 -29.031 -20.281 1 94.38 237 PRO B C 1
ATOM 5096 O O . PRO B 1 237 ? -3.582 -30.047 -20.734 1 94.38 237 PRO B O 1
ATOM 5099 N N . GLY B 1 238 ? -1.864 -28.719 -20.453 1 95.31 238 GLY B N 1
ATOM 5100 C CA . GLY B 1 238 ? -1.038 -29.531 -21.328 1 95.31 238 GLY B CA 1
ATOM 5101 C C . GLY B 1 238 ? -0.415 -30.734 -20.609 1 95.31 238 GLY B C 1
ATOM 5102 O O . GLY B 1 238 ? 0.391 -31.453 -21.203 1 95.31 238 GLY B O 1
ATOM 5103 N N . GLN B 1 239 ? -0.701 -30.953 -19.375 1 91.75 239 GLN B N 1
ATOM 5104 C CA . GLN B 1 239 ? -0.157 -32.125 -18.688 1 91.75 239 GLN B CA 1
ATOM 5105 C C . GLN B 1 239 ? -1.269 -32.969 -18.078 1 91.75 239 GLN B C 1
ATOM 5107 O O . GLN B 1 239 ? -2.398 -32.5 -17.922 1 91.75 239 GLN B O 1
ATOM 5112 N N . LYS B 1 240 ? -0.905 -34.156 -17.703 1 95.38 240 LYS B N 1
ATOM 5113 C CA . LYS B 1 240 ? -1.849 -35.219 -17.406 1 95.38 240 LYS B CA 1
ATOM 5114 C C . LYS B 1 240 ? -2.477 -35.062 -16.031 1 95.38 240 LYS B C 1
ATOM 5116 O O . LYS B 1 240 ? -3.629 -35.438 -15.812 1 95.38 240 LYS B O 1
ATOM 5121 N N . TYR B 1 241 ? -1.834 -34.406 -15.125 1 97.25 241 TYR B N 1
ATOM 5122 C CA . TYR B 1 241 ? -2.191 -34.5 -13.711 1 97.25 241 TYR B CA 1
ATOM 5123 C C . TYR B 1 241 ? -2.873 -33.25 -13.234 1 97.25 241 TYR B C 1
ATOM 5125 O O . TYR B 1 241 ? -3.48 -33.219 -12.164 1 97.25 241 TYR B O 1
ATOM 5133 N N . ALA B 1 242 ? -2.805 -32.188 -14.039 1 96.31 242 ALA B N 1
ATOM 5134 C CA . ALA B 1 242 ? -3.131 -30.828 -13.602 1 96.31 242 ALA B CA 1
ATOM 5135 C C . ALA B 1 242 ? -4.578 -30.734 -13.125 1 96.31 242 ALA B C 1
ATOM 5137 O O . ALA B 1 242 ? -4.844 -30.266 -12.016 1 96.31 242 ALA B O 1
ATOM 5138 N N . ALA B 1 243 ? -5.512 -31.219 -13.891 1 96.5 243 ALA B N 1
ATOM 5139 C CA . ALA B 1 243 ? -6.93 -31.047 -13.57 1 96.5 243 ALA B CA 1
ATOM 5140 C C . ALA B 1 243 ? -7.285 -31.766 -12.273 1 96.5 243 ALA B C 1
ATOM 5142 O O . ALA B 1 243 ? -8.047 -31.25 -11.461 1 96.5 243 ALA B O 1
ATOM 5143 N N . SER B 1 244 ? -6.742 -32.938 -12.109 1 97.44 244 SER B N 1
ATOM 5144 C CA . SER B 1 244 ? -7.004 -33.656 -10.875 1 97.44 244 SER B CA 1
ATOM 5145 C C . SER B 1 244 ? -6.418 -32.938 -9.664 1 97.44 244 SER B C 1
ATOM 5147 O O . SER B 1 244 ? -7.047 -32.906 -8.609 1 97.44 244 SER B O 1
ATOM 5149 N N . MET B 1 245 ? -5.227 -32.469 -9.789 1 97.56 245 MET B N 1
ATOM 5150 C CA . MET B 1 245 ? -4.586 -31.703 -8.719 1 97.56 245 MET B CA 1
ATOM 5151 C C . MET B 1 245 ? -5.422 -30.484 -8.352 1 97.56 245 MET B C 1
ATOM 5153 O O . MET B 1 245 ? -5.664 -30.234 -7.168 1 97.56 245 MET B O 1
ATOM 5157 N N . GLY B 1 246 ? -5.926 -29.781 -9.352 1 97.38 246 GLY B N 1
ATOM 5158 C CA . GLY B 1 246 ? -6.711 -28.578 -9.125 1 97.38 246 GLY B CA 1
ATOM 5159 C C . GLY B 1 246 ? -8.086 -28.859 -8.547 1 97.38 246 GLY B C 1
ATOM 5160 O O . GLY B 1 246 ? -8.656 -28.016 -7.848 1 97.38 246 GLY B O 1
ATOM 5161 N N . TRP B 1 247 ? -8.594 -30.047 -8.867 1 98.12 247 TRP B N 1
ATOM 5162 C CA . TRP B 1 247 ? -9.945 -30.406 -8.461 1 98.12 247 TRP B CA 1
ATOM 5163 C C . TRP B 1 247 ? -10.062 -30.516 -6.945 1 98.12 247 TRP B C 1
ATOM 5165 O O . TRP B 1 247 ? -11.133 -30.312 -6.383 1 98.12 247 TRP B O 1
ATOM 5175 N N . LEU B 1 248 ? -8.938 -30.812 -6.25 1 97.94 248 LEU B N 1
ATOM 5176 C CA . LEU B 1 248 ? -8.969 -30.984 -4.801 1 97.94 248 LEU B CA 1
ATOM 5177 C C . LEU B 1 248 ? -9.492 -29.719 -4.117 1 97.94 248 LEU B C 1
ATOM 5179 O O . LEU B 1 248 ? -10.484 -29.781 -3.387 1 97.94 248 LEU B O 1
ATOM 5183 N N . TRP B 1 249 ? -8.852 -28.594 -4.359 1 98.12 249 TRP B N 1
ATOM 5184 C CA . TRP B 1 249 ? -9.25 -27.344 -3.734 1 98.12 249 TRP B CA 1
ATOM 5185 C C . TRP B 1 249 ? -10.586 -26.859 -4.281 1 98.12 249 TRP B C 1
ATOM 5187 O O . TRP B 1 249 ? -11.406 -26.312 -3.537 1 98.12 249 TRP B O 1
ATOM 5197 N N . LEU B 1 250 ? -10.805 -27.078 -5.582 1 98.25 250 LEU B N 1
ATOM 5198 C CA . LEU B 1 250 ? -12.078 -26.688 -6.184 1 98.25 250 LEU B CA 1
ATOM 5199 C C . LEU B 1 250 ? -13.242 -27.391 -5.492 1 98.25 250 LEU B C 1
ATOM 5201 O O . LEU B 1 250 ? -14.25 -26.766 -5.156 1 98.25 250 LEU B O 1
ATOM 5205 N N . ASN B 1 251 ? -13.086 -28.672 -5.32 1 98.12 251 ASN B N 1
ATOM 5206 C CA . ASN B 1 251 ? -14.133 -29.453 -4.668 1 98.12 251 ASN B CA 1
ATOM 5207 C C . ASN B 1 251 ? -14.359 -29 -3.232 1 98.12 251 ASN B C 1
ATOM 5209 O O . ASN B 1 251 ? -15.508 -28.859 -2.797 1 98.12 251 ASN B O 1
ATOM 5213 N N . ALA B 1 252 ? -13.273 -28.828 -2.512 1 98.06 252 ALA B N 1
ATOM 5214 C CA . ALA B 1 252 ? -13.391 -28.344 -1.139 1 98.06 252 ALA B CA 1
ATOM 5215 C C . ALA B 1 252 ? -14.117 -27.016 -1.087 1 98.06 252 ALA B C 1
ATOM 5217 O O . ALA B 1 252 ? -14.992 -26.797 -0.237 1 98.06 252 ALA B O 1
ATOM 5218 N N . THR B 1 253 ? -13.797 -26.109 -1.95 1 98 253 THR B N 1
ATOM 5219 C CA . THR B 1 253 ? -14.414 -24.781 -2.016 1 98 253 THR B CA 1
ATOM 5220 C C . THR B 1 253 ? -15.883 -24.891 -2.426 1 98 253 THR B C 1
ATOM 5222 O O . THR B 1 253 ? -16.734 -24.188 -1.887 1 98 253 THR B O 1
ATOM 5225 N N . THR B 1 254 ? -16.141 -25.75 -3.395 1 98.31 254 THR B N 1
ATOM 5226 C CA . THR B 1 254 ? -17.531 -25.984 -3.809 1 98.31 254 THR B CA 1
ATOM 5227 C C . THR B 1 254 ? -18.375 -26.438 -2.625 1 98.31 254 THR B C 1
ATOM 5229 O O . THR B 1 254 ? -19.5 -25.969 -2.447 1 98.31 254 THR B O 1
ATOM 5232 N N . ASN B 1 255 ? -17.812 -27.328 -1.854 1 97.75 255 ASN B N 1
ATOM 5233 C CA . ASN B 1 255 ? -18.547 -27.797 -0.677 1 97.75 255 ASN B CA 1
ATOM 5234 C C . ASN B 1 255 ? -18.844 -26.656 0.29 1 97.75 255 ASN B C 1
ATOM 5236 O O . ASN B 1 255 ? -19.906 -26.609 0.901 1 97.75 255 ASN B O 1
ATOM 5240 N N . LEU B 1 256 ? -17.922 -25.719 0.478 1 97.12 256 LEU B N 1
ATOM 5241 C CA . LEU B 1 256 ? -18.141 -24.547 1.312 1 97.12 256 LEU B CA 1
ATOM 5242 C C . LEU B 1 256 ? -19.281 -23.688 0.75 1 97.12 256 LEU B C 1
ATOM 5244 O O . LEU B 1 256 ? -20.125 -23.203 1.501 1 97.12 256 LEU B O 1
ATOM 5248 N N . LEU B 1 257 ? -19.25 -23.516 -0.548 1 97.94 257 LEU B N 1
ATOM 5249 C CA . LEU B 1 257 ? -20.266 -22.719 -1.206 1 97.94 257 LEU B CA 1
ATOM 5250 C C . LEU B 1 257 ? -21.656 -23.328 -1.024 1 97.94 257 LEU B C 1
ATOM 5252 O O . LEU B 1 257 ? -22.625 -22.609 -0.799 1 97.94 257 LEU B O 1
ATOM 5256 N N . VAL B 1 258 ? -21.688 -24.609 -1.13 1 97.62 258 VAL B N 1
ATOM 5257 C CA . VAL B 1 258 ? -22.953 -25.312 -0.977 1 97.62 258 VAL B CA 1
ATOM 5258 C C . VAL B 1 258 ? -23.438 -25.219 0.472 1 97.62 258 VAL B C 1
ATOM 5260 O O . VAL B 1 258 ? -24.625 -25.062 0.733 1 97.62 258 VAL B O 1
ATOM 5263 N N . GLU B 1 259 ? -22.469 -25.344 1.371 1 95.62 259 GLU B N 1
ATOM 5264 C CA . GLU B 1 259 ? -22.828 -25.188 2.779 1 95.62 259 GLU B CA 1
ATOM 5265 C C . GLU B 1 259 ? -23.422 -23.812 3.047 1 95.62 259 GLU B C 1
ATOM 5267 O O . GLU B 1 259 ? -24.312 -23.656 3.885 1 95.62 259 GLU B O 1
ATOM 5272 N N . GLY B 1 260 ? -22.922 -22.781 2.324 1 92.25 260 GLY B N 1
ATOM 5273 C CA . GLY B 1 260 ? -23.5 -21.438 2.391 1 92.25 260 GLY B CA 1
ATOM 5274 C C . GLY B 1 260 ? -23.016 -20.641 3.578 1 92.25 260 GLY B C 1
ATOM 5275 O O . GLY B 1 260 ? -21.875 -20.812 4.023 1 92.25 260 GLY B O 1
ATOM 5276 N N . PRO B 1 261 ? -23.828 -19.734 4.078 1 88.12 261 PRO B N 1
ATOM 5277 C CA . PRO B 1 261 ? -23.422 -18.797 5.129 1 88.12 261 PRO B CA 1
ATOM 5278 C C . PRO B 1 261 ? -23 -19.5 6.41 1 88.12 261 PRO B C 1
ATOM 5280 O O . PRO B 1 261 ? -22.203 -18.938 7.188 1 88.12 261 PRO B O 1
ATOM 5283 N N . ASP B 1 262 ? -23.422 -20.734 6.613 1 89.56 262 ASP B N 1
ATOM 5284 C CA . ASP B 1 262 ? -23.078 -21.469 7.828 1 89.56 262 ASP B CA 1
ATOM 5285 C C . ASP B 1 262 ? -21.594 -21.844 7.848 1 89.56 262 ASP B C 1
ATOM 5287 O O . ASP B 1 262 ? -21.016 -22.062 8.914 1 89.56 262 ASP B O 1
ATOM 5291 N N . ALA B 1 263 ? -20.984 -21.875 6.688 1 92.69 263 ALA B N 1
ATOM 5292 C CA . ALA B 1 263 ? -19.562 -22.203 6.594 1 92.69 263 ALA B CA 1
ATOM 5293 C C . ALA B 1 263 ? -18.703 -21.031 7.066 1 92.69 263 ALA B C 1
ATOM 5295 O O . ALA B 1 263 ? -17.562 -21.234 7.484 1 92.69 263 ALA B O 1
ATOM 5296 N 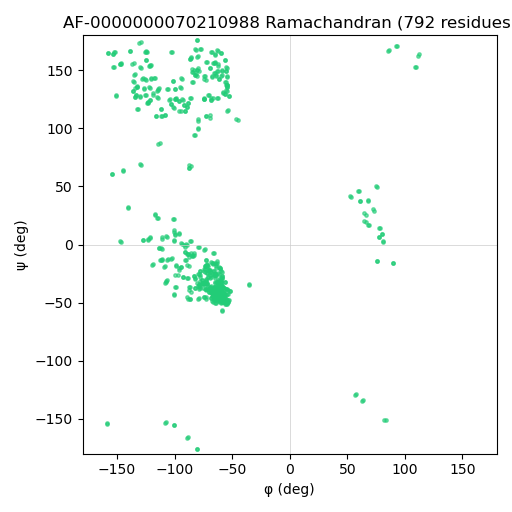N . GLY B 1 264 ? -19.281 -19.844 7.062 1 92.5 264 GLY B N 1
ATOM 5297 C CA . GLY B 1 264 ? -18.547 -18.609 7.285 1 92.5 264 GLY B CA 1
ATOM 5298 C C . GLY B 1 264 ? -18.469 -17.734 6.051 1 92.5 264 GLY B C 1
ATOM 5299 O O . GLY B 1 264 ? -18.578 -18.219 4.926 1 92.5 264 GLY B O 1
ATOM 5300 N N . PRO B 1 265 ? -18.172 -16.531 6.203 1 93.94 265 PRO B N 1
ATOM 5301 C CA . PRO B 1 265 ? -18.312 -15.602 5.086 1 93.94 265 PRO B CA 1
ATOM 5302 C C . PRO B 1 265 ? -17 -15.391 4.324 1 93.94 265 PRO B C 1
ATOM 5304 O O . PRO B 1 265 ? -17.016 -14.891 3.199 1 93.94 265 PRO B O 1
ATOM 5307 N N . LEU B 1 266 ? -15.891 -15.695 4.961 1 96.75 266 LEU B N 1
ATOM 5308 C CA . LEU B 1 266 ? -14.609 -15.344 4.359 1 96.75 266 LEU B CA 1
ATOM 5309 C C . LEU B 1 266 ? -13.641 -16.516 4.43 1 96.75 266 LEU B C 1
ATOM 5311 O O . LEU B 1 266 ? -13.438 -17.094 5.5 1 96.75 266 LEU B O 1
ATOM 5315 N N . PHE B 1 267 ? -13.047 -16.891 3.328 1 97.62 267 PHE B N 1
ATOM 5316 C CA . PHE B 1 267 ? -12.016 -17.906 3.215 1 97.62 267 PHE B CA 1
ATOM 5317 C C . PHE B 1 267 ? -10.875 -17.422 2.33 1 97.62 267 PHE B C 1
ATOM 5319 O O . PHE B 1 267 ? -11.102 -16.969 1.209 1 97.62 267 PHE B O 1
ATOM 5326 N N . PHE B 1 268 ? -9.648 -17.5 2.846 1 98.44 268 PHE B N 1
ATOM 5327 C CA . PHE B 1 268 ? -8.477 -17.062 2.1 1 98.44 268 PHE B CA 1
ATOM 5328 C C . PHE B 1 268 ? -7.391 -18.125 2.119 1 98.44 268 PHE B C 1
ATOM 5330 O O . PHE B 1 268 ? -7.039 -18.641 3.18 1 98.44 268 PHE B O 1
ATOM 5337 N N . SER B 1 269 ? -6.898 -18.5 1.003 1 98.5 269 SER B N 1
ATOM 5338 C CA . SER B 1 269 ? -5.777 -19.438 0.89 1 98.5 269 SER B CA 1
ATOM 5339 C C . SER B 1 269 ? -4.68 -18.859 -0.003 1 98.5 269 SER B C 1
ATOM 5341 O O . SER B 1 269 ? -4.965 -18.219 -1.018 1 98.5 269 SER B O 1
ATOM 5343 N N . PHE B 1 270 ? -3.463 -19.125 0.369 1 98.75 270 PHE B N 1
ATOM 5344 C CA . PHE B 1 270 ? -2.299 -18.625 -0.356 1 98.75 270 PHE B CA 1
ATOM 5345 C C . PHE B 1 270 ? -1.357 -19.766 -0.719 1 98.75 270 PHE B C 1
ATOM 5347 O O . PHE B 1 270 ? -1.079 -20.641 0.11 1 98.75 270 PHE B O 1
ATOM 5354 N N . ASN B 1 271 ? -0.921 -19.766 -1.886 1 98 271 ASN B N 1
ATOM 5355 C CA . ASN B 1 271 ? -0.002 -20.812 -2.34 1 98 271 ASN B CA 1
ATOM 5356 C C . ASN B 1 271 ? 0.796 -20.359 -3.559 1 98 271 ASN B C 1
ATOM 5358 O O . ASN B 1 271 ? 1.087 -19.172 -3.711 1 98 271 ASN B O 1
ATOM 5362 N N . HIS B 1 272 ? 1.274 -21.266 -4.43 1 96.81 272 HIS B N 1
ATOM 5363 C CA . HIS B 1 272 ? 2.178 -20.969 -5.539 1 96.81 272 HIS B CA 1
ATOM 5364 C C . HIS B 1 272 ? 1.43 -20.938 -6.867 1 96.81 272 HIS B C 1
ATOM 5366 O O . HIS B 1 272 ? 0.276 -21.375 -6.945 1 96.81 272 HIS B O 1
ATOM 5372 N N . ASP B 1 273 ? 2.127 -20.391 -7.859 1 93.81 273 ASP B N 1
ATOM 5373 C CA . ASP B 1 273 ? 1.556 -20.375 -9.203 1 93.81 273 ASP B CA 1
ATOM 5374 C C . ASP B 1 273 ? 1.282 -21.781 -9.703 1 93.81 273 ASP B C 1
ATOM 5376 O O . ASP B 1 273 ? 0.281 -22.031 -10.383 1 93.81 273 ASP B O 1
ATOM 5380 N N . GLY B 1 274 ? 2.145 -22.734 -9.328 1 91.62 274 GLY B N 1
ATOM 5381 C CA . GLY B 1 274 ? 1.99 -24.109 -9.742 1 91.62 274 GLY B CA 1
ATOM 5382 C C . GLY B 1 274 ? 0.753 -24.766 -9.164 1 91.62 274 GLY B C 1
ATOM 5383 O O . GLY B 1 274 ? 0.374 -25.875 -9.578 1 91.62 274 GLY B O 1
ATOM 5384 N N . ASP B 1 275 ? 0.108 -24.078 -8.281 1 92.38 275 ASP B N 1
ATOM 5385 C CA . ASP B 1 275 ? -1.102 -24.625 -7.676 1 92.38 275 ASP B CA 1
ATOM 5386 C C . ASP B 1 275 ? -2.346 -23.891 -8.172 1 92.38 275 ASP B C 1
ATOM 5388 O O . ASP B 1 275 ? -3.453 -24.438 -8.117 1 92.38 275 ASP B O 1
ATOM 5392 N N . ILE B 1 276 ? -2.18 -22.75 -8.688 1 93 276 ILE B N 1
ATOM 5393 C CA . ILE B 1 276 ? -3.291 -22 -9.25 1 93 276 ILE B CA 1
ATOM 5394 C C . ILE B 1 276 ? -3.586 -22.484 -10.664 1 93 276 ILE B C 1
ATOM 5396 O O . ILE B 1 276 ? -4.746 -22.562 -11.07 1 93 276 ILE B O 1
ATOM 5400 N N . ALA B 1 277 ? -2.508 -22.812 -11.398 1 93.62 277 ALA B N 1
ATOM 5401 C CA . ALA B 1 277 ? -2.68 -23.297 -12.758 1 93.62 277 ALA B CA 1
ATOM 5402 C C . ALA B 1 277 ? -3.537 -24.562 -12.781 1 93.62 277 ALA B C 1
ATOM 5404 O O . ALA B 1 277 ? -4.492 -24.656 -13.562 1 93.62 277 ALA B O 1
ATOM 5405 N N . PRO B 1 278 ? -3.26 -25.516 -11.922 1 95.75 278 PRO B N 1
ATOM 5406 C CA . PRO B 1 278 ? -4.125 -26.688 -11.859 1 95.75 278 PRO B CA 1
ATOM 5407 C C . PRO B 1 278 ? -5.582 -26.344 -11.555 1 95.75 278 PRO B C 1
ATOM 5409 O O . PRO B 1 278 ? -6.496 -26.938 -12.125 1 95.75 278 PRO B O 1
ATOM 5412 N N . LEU B 1 279 ? -5.785 -25.422 -10.664 1 96.19 279 LEU B N 1
ATOM 5413 C CA . LEU B 1 279 ? -7.145 -24.984 -10.367 1 96.19 279 LEU B CA 1
ATOM 5414 C C . LEU B 1 279 ? -7.828 -24.438 -11.617 1 96.19 279 LEU B C 1
ATOM 5416 O O . LEU B 1 279 ? -8.992 -24.766 -11.883 1 96.19 279 LEU B O 1
ATOM 5420 N N . MET B 1 280 ? -7.117 -23.688 -12.352 1 93.75 280 MET B N 1
ATOM 5421 C CA . MET B 1 280 ? -7.648 -23.141 -13.594 1 93.75 280 MET B CA 1
ATOM 5422 C C . MET B 1 280 ? -8.016 -24.25 -14.57 1 93.75 280 MET B C 1
ATOM 5424 O O . MET B 1 280 ? -9.016 -24.156 -15.281 1 93.75 280 MET B O 1
ATOM 5428 N N . CYS B 1 281 ? -7.215 -25.266 -14.555 1 93.69 281 CYS B N 1
ATOM 5429 C CA . CYS B 1 281 ? -7.484 -26.422 -15.398 1 93.69 281 CYS B CA 1
ATOM 5430 C C . CYS B 1 281 ? -8.766 -27.125 -14.969 1 93.69 281 CYS B C 1
ATOM 5432 O O . CYS B 1 281 ? -9.602 -27.469 -15.805 1 93.69 281 CYS B O 1
ATOM 5434 N N . ALA B 1 282 ? -8.867 -27.297 -13.703 1 96.06 282 ALA B N 1
ATOM 5435 C CA . ALA B 1 282 ? -10.047 -27.984 -13.172 1 96.06 282 ALA B CA 1
ATOM 5436 C C . ALA B 1 282 ? -11.312 -27.156 -13.43 1 96.06 282 ALA B C 1
ATOM 5438 O O . ALA B 1 282 ? -12.375 -27.719 -13.703 1 96.06 282 ALA B O 1
ATOM 5439 N N . LEU B 1 283 ? -11.195 -25.844 -13.336 1 95 283 LEU B N 1
ATOM 5440 C CA . LEU B 1 283 ? -12.312 -24.938 -13.562 1 95 283 LEU B CA 1
ATOM 5441 C C . LEU B 1 283 ? -12.734 -24.938 -15.031 1 95 283 LEU B C 1
ATOM 5443 O O . LEU B 1 283 ? -13.891 -24.672 -15.359 1 95 283 LEU B O 1
ATOM 5447 N N . ASP B 1 284 ? -11.758 -25.219 -15.867 1 91.62 284 ASP B N 1
ATOM 5448 C CA . ASP B 1 284 ? -12.008 -25.328 -17.297 1 91.62 284 ASP B CA 1
ATOM 5449 C C . ASP B 1 284 ? -12.578 -24.031 -17.875 1 91.62 284 ASP B C 1
ATOM 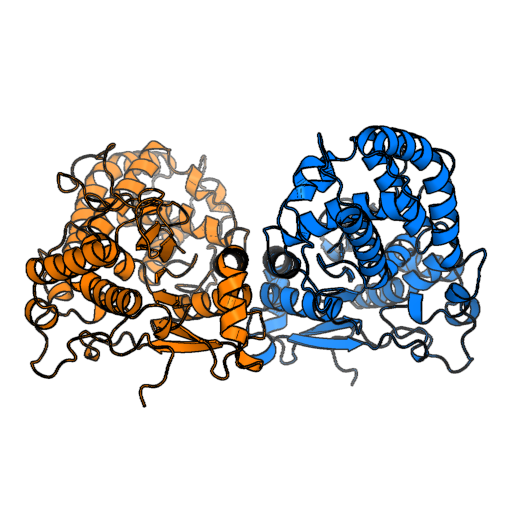5451 O O . ASP B 1 284 ? -13.602 -24.047 -18.562 1 91.62 284 ASP B O 1
ATOM 5455 N N . VAL B 1 285 ? -12 -22.906 -17.531 1 90.69 285 VAL B N 1
ATOM 5456 C CA . VAL B 1 285 ? -12.508 -21.609 -17.953 1 90.69 285 VAL B CA 1
ATOM 5457 C C . VAL B 1 285 ? -11.586 -21.016 -19.016 1 90.69 285 VAL B C 1
ATOM 5459 O O . VAL B 1 285 ? -12.031 -20.234 -19.859 1 90.69 285 VAL B O 1
ATOM 5462 N N . ILE B 1 286 ? -10.328 -21.297 -18.953 1 88.25 286 ILE B N 1
ATOM 5463 C CA . ILE B 1 286 ? -9.344 -20.859 -19.938 1 88.25 286 ILE B CA 1
ATOM 5464 C C . ILE B 1 286 ? -8.797 -22.047 -20.703 1 88.25 286 ILE B C 1
ATOM 5466 O O . ILE B 1 286 ? -7.816 -22.672 -20.281 1 88.25 286 ILE B O 1
ATOM 5470 N N . ASN B 1 287 ? -9.484 -22.375 -21.719 1 82.56 287 ASN B N 1
ATOM 5471 C CA . ASN B 1 287 ? -9.18 -23.578 -22.484 1 82.56 287 ASN B CA 1
ATOM 5472 C C . ASN B 1 287 ? -8.922 -23.281 -23.953 1 82.56 287 ASN B C 1
ATOM 5474 O O . ASN B 1 287 ? -9.781 -22.703 -24.625 1 82.56 287 ASN B O 1
ATOM 5478 N N . ASP B 1 288 ? -7.82 -23.641 -24.344 1 89.81 288 ASP B N 1
ATOM 5479 C CA . ASP B 1 288 ? -7.52 -23.562 -25.766 1 89.81 288 ASP B CA 1
ATOM 5480 C C . ASP B 1 288 ? -8.016 -24.797 -26.5 1 89.81 288 ASP B C 1
ATOM 5482 O O . ASP B 1 288 ? -8.039 -25.906 -25.938 1 89.81 288 ASP B O 1
ATOM 5486 N N . GLU B 1 289 ? -8.391 -24.656 -27.703 1 89.69 289 GLU B N 1
ATOM 5487 C CA . GLU B 1 289 ? -8.883 -25.766 -28.5 1 89.69 289 GLU B CA 1
ATOM 5488 C C . GLU B 1 289 ? -7.777 -26.781 -28.766 1 89.69 289 GLU B C 1
ATOM 5490 O O . GLU B 1 289 ? -8.023 -27.984 -28.781 1 89.69 289 GLU B O 1
ATOM 5495 N N . GLU B 1 290 ? -6.668 -26.188 -29 1 93.81 290 GLU B N 1
ATOM 5496 C CA . GLU B 1 290 ? -5.492 -27.031 -29.234 1 93.81 290 GLU B CA 1
ATOM 5497 C C . GLU B 1 290 ? -4.383 -26.703 -28.234 1 93.81 290 GLU B C 1
ATOM 5499 O O . GLU B 1 290 ? -4.348 -25.609 -27.656 1 93.81 290 GLU B O 1
ATOM 5504 N N . HIS B 1 291 ? -3.594 -27.781 -28.062 1 96.19 291 HIS B N 1
ATOM 5505 C CA . HIS B 1 291 ? -2.438 -27.547 -27.203 1 96.19 291 HIS B CA 1
ATOM 5506 C C . HIS B 1 291 ? -1.512 -26.484 -27.797 1 96.19 291 HIS B C 1
ATOM 5508 O O . HIS B 1 291 ? -1.46 -26.312 -29.016 1 96.19 291 HIS B O 1
ATOM 5514 N N . LEU B 1 292 ? -0.781 -25.859 -26.984 1 97.56 292 LEU B N 1
ATOM 5515 C CA . LEU B 1 292 ? 0.127 -24.812 -27.453 1 97.56 292 LEU B CA 1
ATOM 5516 C C . LEU B 1 292 ? 1.258 -25.406 -28.281 1 97.56 292 LEU B C 1
ATOM 5518 O O . LEU B 1 292 ? 1.943 -26.328 -27.844 1 97.56 292 LEU B O 1
ATOM 5522 N N . PRO B 1 293 ? 1.407 -24.875 -29.484 1 97.56 293 PRO B N 1
ATOM 5523 C CA . PRO B 1 293 ? 2.545 -25.359 -30.266 1 97.56 293 PRO B CA 1
ATOM 5524 C C . PRO B 1 293 ? 3.885 -24.859 -29.734 1 97.56 293 PRO B C 1
ATOM 5526 O O . PRO B 1 293 ? 3.932 -23.859 -29 1 97.56 293 PRO B O 1
ATOM 5529 N N . ILE B 1 294 ? 4.93 -25.578 -30.047 1 97.06 294 ILE B N 1
ATOM 5530 C CA . ILE B 1 294 ? 6.246 -25.172 -29.562 1 97.06 294 ILE B CA 1
ATOM 5531 C C . ILE B 1 294 ? 7.102 -24.703 -30.734 1 97.06 294 ILE B C 1
ATOM 5533 O O . ILE B 1 294 ? 8.297 -24.438 -30.578 1 97.06 294 ILE B O 1
ATOM 5537 N N . THR B 1 295 ? 6.539 -24.594 -31.938 1 95.81 295 THR B N 1
ATOM 5538 C CA . THR B 1 295 ? 7.281 -24.219 -33.125 1 95.81 295 THR B CA 1
ATOM 5539 C C . THR B 1 295 ? 7.07 -22.734 -33.438 1 95.81 295 THR B C 1
ATOM 5541 O O . THR B 1 295 ? 7.848 -22.141 -34.188 1 95.81 295 THR B O 1
ATOM 5544 N N . HIS B 1 296 ? 5.965 -22.25 -33 1 95.94 296 HIS B N 1
ATOM 5545 C CA . HIS B 1 296 ? 5.633 -20.844 -33.219 1 95.94 296 HIS B CA 1
ATOM 5546 C C . HIS B 1 296 ? 4.723 -20.312 -32.125 1 95.94 296 HIS B C 1
ATOM 5548 O O . HIS B 1 296 ? 4.195 -21.078 -31.328 1 95.94 296 HIS B O 1
ATOM 5554 N N . ILE B 1 297 ? 4.641 -19.047 -32.094 1 97.69 297 ILE B N 1
ATOM 5555 C CA . ILE B 1 297 ? 3.77 -18.391 -31.125 1 97.69 297 ILE B CA 1
ATOM 5556 C C . ILE B 1 297 ? 2.314 -18.547 -31.562 1 97.69 297 ILE B C 1
ATOM 5558 O O . ILE B 1 297 ? 1.953 -18.188 -32.688 1 97.69 297 ILE B O 1
ATOM 5562 N N . ALA B 1 298 ? 1.52 -19.078 -30.672 1 97.19 298 ALA B N 1
ATOM 5563 C CA . ALA B 1 298 ? 0.075 -19.047 -30.891 1 97.19 298 ALA B CA 1
ATOM 5564 C C . ALA B 1 298 ? -0.512 -17.703 -30.453 1 97.19 298 ALA B C 1
ATOM 5566 O O . ALA B 1 298 ? -0.929 -17.531 -29.312 1 97.19 298 ALA B O 1
ATOM 5567 N N . HIS B 1 299 ? -0.655 -16.797 -31.328 1 95.62 299 HIS B N 1
ATOM 5568 C CA . HIS B 1 299 ? -1.004 -15.414 -31 1 95.62 299 HIS B CA 1
ATOM 5569 C C . HIS B 1 299 ? -2.434 -15.32 -30.484 1 95.62 299 HIS B C 1
ATOM 5571 O O . HIS B 1 299 ? -2.762 -14.406 -29.719 1 95.62 299 HIS B O 1
ATOM 5577 N N . ASP B 1 300 ? -3.268 -16.234 -30.812 1 94.75 300 ASP B N 1
ATOM 5578 C CA . ASP B 1 300 ? -4.676 -16.172 -30.438 1 94.75 300 ASP B CA 1
ATOM 5579 C C . ASP B 1 300 ? -4.957 -17.062 -29.219 1 94.75 300 ASP B C 1
ATOM 5581 O O . ASP B 1 300 ? -6.117 -17.266 -28.859 1 94.75 300 ASP B O 1
ATOM 5585 N N . ARG B 1 301 ? -3.928 -17.531 -28.594 1 96.12 301 ARG B N 1
ATOM 5586 C CA . ARG B 1 301 ? -4.102 -18.422 -27.453 1 96.12 301 ARG B CA 1
ATOM 5587 C C . ARG B 1 301 ? -4.848 -17.719 -26.312 1 96.12 301 ARG B C 1
ATOM 5589 O O . ARG B 1 301 ? -4.68 -16.516 -26.109 1 96.12 301 ARG B O 1
ATOM 5596 N N . LYS B 1 302 ? -5.586 -18.484 -25.547 1 93.69 302 LYS B N 1
ATOM 5597 C CA . LYS B 1 302 ? -6.266 -17.984 -24.344 1 93.69 302 LYS B CA 1
ATOM 5598 C C . LYS B 1 302 ? -5.355 -18.062 -23.125 1 93.69 302 LYS B C 1
ATOM 5600 O O . LYS B 1 302 ? -5.344 -17.141 -22.297 1 93.69 302 LYS B O 1
ATOM 5605 N N . TRP B 1 303 ? -4.598 -19.125 -23.156 1 95.06 303 TRP B N 1
ATOM 5606 C CA . TRP B 1 303 ? -3.67 -19.312 -22.047 1 95.06 303 TRP B CA 1
ATOM 5607 C C . TRP B 1 303 ? -2.502 -18.344 -22.125 1 95.06 303 TRP B C 1
ATOM 5609 O O . TRP B 1 303 ? -1.652 -18.453 -23.016 1 95.06 303 TRP B O 1
ATOM 5619 N N . ARG B 1 304 ? -2.482 -17.438 -21.219 1 95 304 ARG B N 1
ATOM 5620 C CA . ARG B 1 304 ? -1.37 -16.516 -21.016 1 95 304 ARG B CA 1
ATOM 5621 C C . ARG B 1 304 ? -0.979 -16.438 -19.531 1 95 304 ARG B C 1
ATOM 5623 O O . ARG B 1 304 ? -1.763 -15.984 -18.703 1 95 304 ARG B O 1
ATOM 5630 N N . LYS B 1 305 ? 0.196 -16.844 -19.234 1 93.56 305 LYS B N 1
ATOM 5631 C CA . LYS B 1 305 ? 0.653 -16.922 -17.859 1 93.56 305 LYS B CA 1
ATOM 5632 C C . LYS B 1 305 ? 0.504 -15.562 -17.156 1 93.56 305 LYS B C 1
ATOM 5634 O O . LYS B 1 305 ? 0.152 -15.5 -15.977 1 93.56 305 LYS B O 1
ATOM 5639 N N . SER B 1 306 ? 0.76 -14.453 -17.828 1 92.06 306 SER B N 1
ATOM 5640 C CA . SER B 1 306 ? 0.675 -13.102 -17.281 1 92.06 306 SER B CA 1
ATOM 5641 C C . SER B 1 306 ? -0.756 -12.75 -16.891 1 92.06 306 SER B C 1
ATOM 5643 O O . SER B 1 306 ? -0.98 -11.844 -16.078 1 92.06 306 SER B O 1
ATOM 5645 N N . GLN B 1 307 ? -1.667 -13.539 -17.391 1 88.5 307 GLN B N 1
ATOM 5646 C CA . GLN B 1 307 ? -3.074 -13.289 -17.094 1 88.5 307 GLN B CA 1
ATOM 5647 C C . GLN B 1 307 ? -3.629 -14.352 -16.141 1 88.5 307 GLN B C 1
ATOM 5649 O O . GLN B 1 307 ? -4.477 -14.047 -15.297 1 88.5 307 GLN B O 1
ATOM 5654 N N . VAL B 1 308 ? -3.121 -15.5 -16.281 1 88 308 VAL B N 1
ATOM 5655 C CA . VAL B 1 308 ? -3.66 -16.625 -15.531 1 88 308 VAL B CA 1
ATOM 5656 C C . VAL B 1 308 ? -3.135 -16.594 -14.102 1 88 308 VAL B C 1
ATOM 5658 O O . VAL B 1 308 ? -3.904 -16.719 -13.148 1 88 308 VAL B O 1
ATOM 5661 N N . SER B 1 309 ? -1.87 -16.375 -14.023 1 91.69 309 SER B N 1
ATOM 5662 C CA . SER B 1 309 ? -1.315 -16.422 -12.672 1 91.69 309 SER B CA 1
ATOM 5663 C C . SER B 1 309 ? -0.049 -15.578 -12.562 1 91.69 309 SER B C 1
ATOM 5665 O O . SER B 1 309 ? 1.016 -16.094 -12.219 1 91.69 309 SER B O 1
ATOM 5667 N N . PRO B 1 310 ? -0.162 -14.297 -12.805 1 94.19 310 PRO B N 1
ATOM 5668 C CA . PRO B 1 310 ? 0.975 -13.438 -12.477 1 94.19 310 PRO B CA 1
ATOM 5669 C C . PRO B 1 310 ? 1.33 -13.484 -10.992 1 94.19 310 PRO B C 1
ATOM 5671 O O . PRO B 1 310 ? 0.604 -14.086 -10.195 1 94.19 310 PRO B O 1
ATOM 5674 N N . MET B 1 311 ? 2.521 -12.992 -10.609 1 95.44 311 MET B N 1
ATOM 5675 C CA . MET B 1 311 ? 2.754 -12.836 -9.18 1 95.44 311 MET B CA 1
ATOM 5676 C C . MET B 1 311 ? 1.635 -12.031 -8.531 1 95.44 311 MET B C 1
ATOM 5678 O O . MET B 1 311 ? 1.218 -11 -9.062 1 95.44 311 MET B O 1
ATOM 5682 N N . HIS B 1 312 ? 1.105 -12.594 -7.516 1 94.94 312 HIS B N 1
ATOM 5683 C CA . HIS B 1 312 ? -0.028 -12.031 -6.789 1 94.94 312 HIS B CA 1
ATOM 5684 C C . HIS B 1 312 ? -1.34 -12.312 -7.516 1 94.94 312 HIS B C 1
ATOM 5686 O O . HIS B 1 312 ? -2.367 -11.711 -7.203 1 94.94 312 HIS B O 1
ATOM 5692 N N . GLY B 1 313 ? -1.312 -13.125 -8.516 1 95.81 313 GLY B N 1
ATOM 5693 C CA . GLY B 1 313 ? -2.553 -13.57 -9.133 1 95.81 313 GLY B CA 1
ATOM 5694 C C . GLY B 1 313 ? -3.482 -14.273 -8.164 1 95.81 313 GLY B C 1
ATOM 5695 O O . GLY B 1 313 ? -3.029 -14.898 -7.199 1 95.81 313 GLY B O 1
ATOM 5696 N N . ARG B 1 314 ? -4.801 -14.141 -8.445 1 96.81 314 ARG B N 1
ATOM 5697 C CA . ARG B 1 314 ? -5.746 -14.734 -7.508 1 96.81 314 ARG B CA 1
ATOM 5698 C C . ARG B 1 314 ? -7.059 -15.086 -8.203 1 96.81 314 ARG B C 1
ATOM 5700 O O . ARG B 1 314 ? -7.406 -14.484 -9.219 1 96.81 314 ARG B O 1
ATOM 5707 N N . ILE B 1 315 ? -7.684 -16.031 -7.66 1 97.06 315 ILE B N 1
ATOM 5708 C CA . ILE B 1 315 ? -9.016 -16.469 -8.07 1 97.06 315 ILE B CA 1
ATOM 5709 C C . ILE B 1 315 ? -9.977 -16.359 -6.895 1 97.06 315 ILE B C 1
ATOM 5711 O O . ILE B 1 315 ? -9.719 -16.906 -5.816 1 97.06 315 ILE B O 1
ATOM 5715 N N . ILE B 1 316 ? -11.062 -15.625 -7.105 1 97.94 316 ILE B N 1
ATOM 5716 C CA . ILE B 1 316 ? -12.039 -15.422 -6.043 1 97.94 316 ILE B CA 1
ATOM 5717 C C . ILE B 1 316 ? -13.391 -16 -6.469 1 97.94 316 ILE B C 1
ATOM 5719 O O . ILE B 1 316 ? -13.867 -15.734 -7.574 1 97.94 316 ILE B O 1
ATOM 5723 N N . PHE B 1 317 ? -13.992 -16.797 -5.629 1 98.25 317 PHE B N 1
ATOM 5724 C CA . PHE B 1 317 ? -15.367 -17.266 -5.754 1 98.25 317 PHE B CA 1
ATOM 5725 C C . PHE B 1 317 ? -16.297 -16.453 -4.848 1 98.25 317 PHE B C 1
ATOM 5727 O O . PHE B 1 317 ? -16.031 -16.328 -3.646 1 98.25 317 PHE B O 1
ATOM 5734 N N . GLU B 1 318 ? -17.281 -15.922 -5.426 1 97.81 318 GLU B N 1
ATOM 5735 C CA . GLU B 1 318 ? -18.281 -15.188 -4.668 1 97.81 318 GLU B CA 1
ATOM 5736 C C . GLU B 1 318 ? -19.641 -15.891 -4.727 1 97.81 318 GLU B C 1
ATOM 5738 O O . GLU B 1 318 ? -20.125 -16.219 -5.809 1 97.81 318 GLU B O 1
ATOM 5743 N N . LEU B 1 319 ? -20.203 -16.156 -3.604 1 97.75 319 LEU B N 1
ATOM 5744 C CA . LEU B 1 319 ? -21.578 -16.656 -3.543 1 97.75 319 LEU B CA 1
ATOM 5745 C C . LEU B 1 319 ? -22.578 -15.508 -3.432 1 97.75 319 LEU B C 1
ATOM 5747 O O . LEU B 1 319 ? -22.578 -14.773 -2.438 1 97.75 319 LEU B O 1
ATOM 5751 N N . LEU B 1 320 ? -23.328 -15.422 -4.426 1 95.94 320 LEU B N 1
ATOM 5752 C CA . LEU B 1 320 ? -24.312 -14.352 -4.496 1 95.94 320 LEU B CA 1
ATOM 5753 C C . LEU B 1 320 ? -25.703 -14.867 -4.145 1 95.94 320 LEU B C 1
ATOM 5755 O O . LEU B 1 320 ? -26.047 -16 -4.484 1 95.94 320 LEU B O 1
ATOM 5759 N N . SER B 1 321 ? -26.469 -14.109 -3.438 1 93.69 321 SER B N 1
ATOM 5760 C CA . SER B 1 321 ? -27.906 -14.328 -3.223 1 93.69 321 SER B CA 1
ATOM 5761 C C . SER B 1 321 ? -28.734 -13.258 -3.918 1 93.69 321 SER B C 1
ATOM 5763 O O . SER B 1 321 ? -28.672 -12.086 -3.555 1 93.69 321 SER B O 1
ATOM 5765 N N . CYS B 1 322 ? -29.438 -13.664 -4.961 1 89.94 322 CYS B N 1
ATOM 5766 C CA . CYS B 1 322 ? -30.141 -12.688 -5.781 1 89.94 322 CYS B CA 1
ATOM 5767 C C . CYS B 1 322 ? -31.609 -13.039 -5.902 1 89.94 322 CYS B C 1
ATOM 5769 O O . CYS B 1 322 ? -31.969 -14.211 -6.07 1 89.94 322 CYS B O 1
ATOM 5771 N N . LYS B 1 323 ? -32.5 -12.016 -5.609 1 80.5 323 LYS B N 1
ATOM 5772 C CA . LYS B 1 323 ? -33.938 -12.172 -5.895 1 80.5 323 LYS B CA 1
ATOM 5773 C C . LYS B 1 323 ? -34.219 -11.922 -7.367 1 80.5 323 LYS B C 1
ATOM 5775 O O . LYS B 1 323 ? -33.875 -10.875 -7.906 1 80.5 323 LYS B O 1
ATOM 5780 N N . THR B 1 324 ? -34.5 -12.961 -8.016 1 66.12 324 THR B N 1
ATOM 5781 C CA . THR B 1 324 ? -34.875 -12.789 -9.406 1 66.12 324 THR B CA 1
ATOM 5782 C C . THR B 1 324 ? -36.406 -12.734 -9.539 1 66.12 324 THR B C 1
ATOM 5784 O O . THR B 1 324 ? -37.125 -13.211 -8.656 1 66.12 324 THR B O 1
ATOM 5787 N N . ASP B 1 325 ? -37 -11.812 -10.312 1 62.12 325 ASP B N 1
ATOM 5788 C CA . ASP B 1 325 ? -38.406 -11.57 -10.516 1 62.12 325 ASP B CA 1
ATOM 5789 C C . ASP B 1 325 ? -39.188 -12.875 -10.508 1 62.12 325 ASP B C 1
ATOM 5791 O O . ASP B 1 325 ? -40.375 -12.906 -10.109 1 62.12 325 ASP B O 1
ATOM 5795 N N . SER B 1 326 ? -38.656 -13.867 -10.961 1 57.41 326 SER B N 1
ATOM 5796 C CA . SER B 1 326 ? -39.469 -15.047 -11.211 1 57.41 326 SER B CA 1
ATOM 5797 C C . SER B 1 326 ? -39.5 -15.969 -9.992 1 57.41 326 SER B C 1
ATOM 5799 O O . SER B 1 326 ? -40.312 -16.906 -9.938 1 57.41 326 SER B O 1
ATOM 5801 N N . GLN B 1 327 ? -38.562 -15.633 -9.102 1 59.31 327 GLN B N 1
ATOM 5802 C CA . GLN B 1 327 ? -38.469 -16.625 -8.031 1 59.31 327 GLN B CA 1
ATOM 5803 C C . GLN B 1 327 ? -38.875 -16.016 -6.695 1 59.31 327 GLN B C 1
ATOM 5805 O O . GLN B 1 327 ? -38.656 -14.828 -6.445 1 59.31 327 GLN B O 1
ATOM 5810 N N . SER B 1 328 ? -39.75 -16.734 -5.945 1 64.12 328 SER B N 1
ATOM 5811 C CA . SER B 1 328 ? -40.219 -16.375 -4.613 1 64.12 328 SER B CA 1
ATOM 5812 C C . SER B 1 328 ? -39.094 -16.266 -3.621 1 64.12 328 SER B C 1
ATOM 5814 O O . SER B 1 328 ? -39.094 -15.43 -2.723 1 64.12 328 SER B O 1
ATOM 5816 N N . SER B 1 329 ? -38 -17.156 -3.877 1 72.81 329 SER B N 1
ATOM 5817 C CA . SER B 1 329 ? -36.844 -17.125 -2.979 1 72.81 329 SER B CA 1
ATOM 5818 C C . SER B 1 329 ? -35.562 -16.781 -3.727 1 72.81 329 SER B C 1
ATOM 5820 O O . SER B 1 329 ? -35.438 -17.094 -4.914 1 72.81 329 SER B O 1
ATOM 5822 N N . PRO B 1 330 ? -34.719 -16.047 -3.098 1 82.5 330 PRO B N 1
ATOM 5823 C CA . PRO B 1 330 ? -33.5 -15.68 -3.781 1 82.5 330 PRO B CA 1
ATOM 5824 C C . PRO B 1 330 ? -32.688 -16.891 -4.234 1 82.5 330 PRO B C 1
ATOM 5826 O O . PRO B 1 330 ? -32.594 -17.891 -3.516 1 82.5 330 PRO B O 1
ATOM 5829 N N . GLY B 1 331 ? -32.312 -16.891 -5.422 1 92.19 331 GLY B N 1
ATOM 5830 C CA . GLY B 1 331 ? -31.406 -17.891 -5.938 1 92.19 331 GLY B CA 1
ATOM 5831 C C . GLY B 1 331 ? -29.953 -17.641 -5.57 1 92.19 331 GLY B C 1
ATOM 5832 O O . GLY B 1 331 ? -29.578 -16.516 -5.25 1 92.19 331 GLY B O 1
ATOM 5833 N N . GLU B 1 332 ? -29.156 -18.781 -5.426 1 95.62 332 GLU B N 1
ATOM 5834 C CA . GLU B 1 332 ? -27.734 -18.688 -5.148 1 95.62 332 GLU B CA 1
ATOM 5835 C C . GLU B 1 332 ? -26.906 -18.875 -6.418 1 95.62 332 GLU B C 1
ATOM 5837 O O . GLU B 1 332 ? -27.203 -19.75 -7.23 1 95.62 332 GLU B O 1
ATOM 5842 N N . PHE B 1 333 ? -25.953 -18.016 -6.598 1 97.25 333 PHE B N 1
ATOM 5843 C CA . PHE B 1 333 ? -25.125 -18.016 -7.797 1 97.25 333 PHE B CA 1
ATOM 5844 C C . PHE B 1 333 ? -23.641 -17.859 -7.441 1 97.25 333 PHE B C 1
ATOM 5846 O O . PHE B 1 333 ? -23.312 -17.203 -6.461 1 97.25 333 PHE B O 1
ATOM 5853 N N . VAL B 1 334 ? -22.844 -18.469 -8.203 1 98.19 334 VAL B N 1
ATOM 5854 C CA . VAL B 1 334 ? -21.391 -18.375 -8.023 1 98.19 334 VAL B CA 1
ATOM 5855 C C . VAL B 1 334 ? -20.812 -17.438 -9.07 1 98.19 334 VAL B C 1
ATOM 5857 O O . VAL B 1 334 ? -21.016 -17.625 -10.273 1 98.19 334 VAL B O 1
ATOM 5860 N N . ARG B 1 335 ? -20.172 -16.406 -8.656 1 97.88 335 ARG B N 1
ATOM 5861 C CA . ARG B 1 335 ? -19.438 -15.508 -9.547 1 97.88 335 ARG B CA 1
ATOM 5862 C C . ARG B 1 335 ? -17.938 -15.703 -9.398 1 97.88 335 ARG B C 1
ATOM 5864 O O . ARG B 1 335 ? -17.422 -15.836 -8.281 1 97.88 335 ARG B O 1
ATOM 5871 N N . LEU B 1 336 ? -17.281 -15.781 -10.484 1 97.25 336 LEU B N 1
ATOM 5872 C CA . LEU B 1 336 ? -15.844 -15.984 -10.531 1 97.25 336 LEU B CA 1
ATOM 5873 C C . LEU B 1 336 ? -15.117 -14.688 -10.867 1 97.25 336 LEU B C 1
ATOM 5875 O O . LEU B 1 336 ? -15.469 -14.008 -11.836 1 97.25 336 LEU B O 1
ATOM 5879 N N . ASN B 1 337 ? -14.18 -14.312 -10.023 1 96.69 337 ASN B N 1
ATOM 5880 C CA . ASN B 1 337 ? -13.297 -13.172 -10.242 1 96.69 337 ASN B CA 1
ATOM 5881 C C . ASN B 1 337 ? -11.844 -13.609 -10.359 1 96.69 337 ASN B C 1
ATOM 5883 O O . ASN B 1 337 ? -11.234 -14.039 -9.375 1 96.69 337 ASN B O 1
ATOM 5887 N N . ILE B 1 338 ? -11.281 -13.516 -11.523 1 95.5 338 ILE B N 1
ATOM 5888 C CA . ILE B 1 338 ? -9.891 -13.875 -11.773 1 95.5 338 ILE B CA 1
ATOM 5889 C C . ILE B 1 338 ? -9.062 -12.609 -12.008 1 95.5 338 ILE B C 1
ATOM 5891 O O . ILE B 1 338 ? -9.242 -11.914 -13.016 1 95.5 338 ILE B O 1
ATOM 5895 N N . ASN B 1 339 ? -8.164 -12.273 -11.078 1 94.44 339 ASN B N 1
ATOM 5896 C CA . ASN B 1 339 ? -7.277 -11.117 -11.141 1 94.44 339 ASN B CA 1
ATOM 5897 C C . ASN B 1 339 ? -8.055 -9.828 -11.398 1 94.44 339 ASN B C 1
ATOM 5899 O O . ASN B 1 339 ? -7.695 -9.055 -12.281 1 94.44 339 ASN B O 1
ATOM 5903 N N . ASP B 1 340 ? -9.203 -9.695 -10.75 1 91.06 340 ASP B N 1
ATOM 5904 C CA . ASP B 1 340 ? -10.055 -8.508 -10.742 1 91.06 340 ASP B CA 1
ATOM 5905 C C . ASP B 1 340 ? -10.875 -8.406 -12.023 1 91.06 340 ASP B C 1
ATOM 5907 O O . ASP B 1 340 ? -11.391 -7.34 -12.352 1 91.06 340 ASP B O 1
ATOM 5911 N N . GLY B 1 341 ? -10.914 -9.469 -12.75 1 93.44 341 GLY B N 1
ATOM 5912 C CA . GLY B 1 341 ? -11.812 -9.602 -13.891 1 93.44 341 GLY B CA 1
ATOM 5913 C C . GLY B 1 341 ? -12.906 -10.633 -13.672 1 93.44 341 GLY B C 1
ATOM 5914 O O . GLY B 1 341 ? -12.617 -11.82 -13.516 1 93.44 341 GLY B O 1
ATOM 5915 N N . ILE B 1 342 ? -14.133 -10.133 -13.672 1 95.31 342 ILE B N 1
ATOM 5916 C CA . ILE B 1 342 ? -15.25 -11.062 -13.578 1 95.31 342 ILE B CA 1
ATOM 5917 C C . ILE B 1 342 ? -15.273 -11.977 -14.797 1 95.31 342 ILE B C 1
ATOM 5919 O O . ILE B 1 342 ? -15.203 -11.5 -15.938 1 95.31 342 ILE B O 1
ATOM 5923 N N . THR B 1 343 ? -15.281 -13.258 -14.523 1 94.44 343 THR B N 1
ATOM 5924 C CA . THR B 1 343 ? -15.141 -14.242 -15.594 1 94.44 343 THR B CA 1
ATOM 5925 C C . THR B 1 343 ? -16.328 -15.203 -15.602 1 94.44 343 THR B C 1
ATOM 5927 O O . THR B 1 343 ? -16.609 -15.859 -14.602 1 94.44 343 THR B O 1
ATOM 5930 N N . ALA B 1 344 ? -16.953 -15.234 -16.703 1 95.25 344 ALA B N 1
ATOM 5931 C CA . ALA B 1 344 ? -18.062 -16.172 -16.844 1 95.25 344 ALA B CA 1
ATOM 5932 C C . ALA B 1 344 ? -17.547 -17.609 -17 1 95.25 344 ALA B C 1
ATOM 5934 O O . ALA B 1 344 ? -16.531 -17.844 -17.641 1 95.25 344 ALA B O 1
ATOM 5935 N N . ILE B 1 345 ? -18.266 -18.516 -16.406 1 95 345 ILE B N 1
ATOM 5936 C CA . ILE B 1 345 ? -17.969 -19.922 -16.562 1 95 345 ILE B CA 1
ATOM 5937 C C . ILE B 1 345 ? -18.719 -20.484 -17.766 1 95 345 ILE B C 1
ATOM 5939 O O . ILE B 1 345 ? -19.953 -20.5 -17.797 1 95 345 ILE B O 1
ATOM 5943 N N . PRO B 1 346 ? -17.938 -20.969 -18.734 1 91.81 346 PRO B N 1
ATOM 5944 C CA . PRO B 1 346 ? -18.609 -21.453 -19.938 1 91.81 346 PRO B CA 1
ATOM 5945 C C . PRO B 1 346 ? -19.641 -22.531 -19.641 1 91.81 346 PRO B C 1
ATOM 5947 O O . PRO B 1 346 ? -19.328 -23.516 -18.938 1 91.81 346 PRO B O 1
ATOM 5950 N N . GLY B 1 347 ? -20.828 -22.312 -20.172 1 93.19 347 GLY B N 1
ATOM 5951 C CA . GLY B 1 347 ? -21.891 -23.297 -19.984 1 93.19 347 GLY B CA 1
ATOM 5952 C C . GLY B 1 347 ? -22.594 -23.188 -18.656 1 93.19 347 GLY B C 1
ATOM 5953 O O . GLY B 1 347 ? -23.453 -24 -18.328 1 93.19 347 GLY B O 1
ATOM 5954 N N . CYS B 1 348 ? -22.25 -22.266 -17.906 1 96.38 348 CYS B N 1
ATOM 5955 C CA . CYS B 1 348 ? -22.844 -22.016 -16.609 1 96.38 348 CYS B CA 1
ATOM 5956 C C . CYS B 1 348 ? -22.906 -20.531 -16.312 1 96.38 348 CYS B C 1
ATOM 5958 O O . CYS B 1 348 ? -22.25 -20.047 -15.383 1 96.38 348 CYS B O 1
ATOM 5960 N N . ASP B 1 349 ? -23.594 -19.766 -17 1 96.19 349 ASP B N 1
ATOM 5961 C CA . ASP B 1 349 ? -23.578 -18.312 -16.906 1 96.19 349 ASP B CA 1
ATOM 5962 C C . ASP B 1 349 ? -24.984 -17.734 -17.047 1 96.19 349 ASP B C 1
ATOM 5964 O O . ASP B 1 349 ? -25.156 -16.641 -17.594 1 96.19 349 ASP B O 1
ATOM 5968 N N . SER B 1 350 ? -25.969 -18.453 -16.609 1 94.62 350 SER B N 1
ATOM 5969 C CA . SER B 1 350 ? -27.344 -18.047 -16.812 1 94.62 350 SER B CA 1
ATOM 5970 C C . SER B 1 350 ? -27.828 -17.141 -15.672 1 94.62 350 SER B C 1
ATOM 5972 O O . SER B 1 350 ? -28.938 -16.594 -15.734 1 94.62 350 SER B O 1
ATOM 5974 N N . GLY B 1 351 ? -27.047 -17.016 -14.68 1 93.94 351 GLY B N 1
ATOM 5975 C CA . GLY B 1 351 ? -27.438 -16.188 -13.555 1 93.94 351 GLY B CA 1
ATOM 5976 C C . GLY B 1 351 ? -27.203 -14.711 -13.805 1 93.94 351 GLY B C 1
ATOM 5977 O O . GLY B 1 351 ? -26.734 -14.32 -14.867 1 93.94 351 GLY B O 1
ATOM 5978 N N . PRO B 1 352 ? -27.609 -13.93 -12.867 1 93.12 352 PRO B N 1
ATOM 5979 C CA . PRO B 1 352 ? -27.359 -12.484 -12.977 1 93.12 352 PRO B CA 1
ATOM 5980 C C . PRO B 1 352 ? -25.891 -12.156 -13.18 1 93.12 352 PRO B C 1
ATOM 5982 O O . PRO B 1 352 ? -25.016 -12.727 -12.508 1 93.12 352 PRO B O 1
ATOM 5985 N N . GLY B 1 353 ? -25.609 -11.258 -14.164 1 92.75 353 GLY B N 1
ATOM 5986 C CA . GLY B 1 353 ? -24.25 -10.867 -14.445 1 92.75 353 GLY B CA 1
ATOM 5987 C C . GLY B 1 353 ? -23.391 -12.008 -14.961 1 92.75 353 GLY B C 1
ATOM 5988 O O . GLY B 1 353 ? -22.188 -12.062 -14.695 1 92.75 353 GLY B O 1
ATOM 5989 N N . LYS B 1 354 ? -24.062 -12.969 -15.445 1 94.5 354 LYS B N 1
ATOM 5990 C CA . LYS B 1 354 ? -23.406 -14.133 -16.031 1 94.5 354 LYS B CA 1
ATOM 5991 C C . LYS B 1 354 ? -22.781 -15.008 -14.938 1 94.5 354 LYS B C 1
ATOM 5993 O O . LYS B 1 354 ? -21.734 -15.625 -15.148 1 94.5 354 LYS B O 1
ATOM 5998 N N . SER B 1 355 ? -23.375 -14.992 -13.82 1 97.12 355 SER B N 1
ATOM 5999 C CA . SER B 1 355 ? -22.969 -15.883 -12.742 1 97.12 355 SER B CA 1
ATOM 6000 C C . SER B 1 355 ? -23.547 -17.281 -12.93 1 97.12 355 SER B C 1
ATOM 6002 O O . SER B 1 355 ? -24.438 -17.484 -13.758 1 97.12 355 SER B O 1
ATOM 6004 N N . CYS B 1 356 ? -23 -18.188 -12.297 1 97.75 356 CYS B N 1
ATOM 6005 C CA . CYS B 1 356 ? -23.375 -19.578 -12.438 1 97.75 356 CYS B CA 1
ATOM 6006 C C . CYS B 1 356 ? -24.312 -20.016 -11.305 1 97.75 356 CYS B C 1
ATOM 6008 O O . CYS B 1 356 ? -23.969 -19.891 -10.133 1 97.75 356 CYS B O 1
ATOM 6010 N N . PRO B 1 357 ? -25.5 -20.578 -11.617 1 97.5 357 PRO B N 1
ATOM 6011 C CA . PRO B 1 357 ? -26.312 -21.109 -10.531 1 97.5 357 PRO B CA 1
ATOM 6012 C C . PRO B 1 357 ? -25.547 -22.125 -9.672 1 97.5 357 PRO B C 1
ATOM 6014 O O . PRO B 1 357 ? -24.844 -22.984 -10.203 1 97.5 357 PRO B O 1
ATOM 6017 N N . LEU B 1 358 ? -25.703 -22.031 -8.367 1 97.88 358 LEU B N 1
ATOM 6018 C CA . LEU B 1 358 ? -24.922 -22.828 -7.426 1 97.88 358 LEU B CA 1
ATOM 6019 C C . LEU B 1 358 ? -25.078 -24.312 -7.695 1 97.88 358 LEU B C 1
ATOM 6021 O O . LEU B 1 358 ? -24.094 -25.062 -7.691 1 97.88 358 LEU B O 1
ATOM 6025 N N . ALA B 1 359 ? -26.297 -24.734 -7.879 1 97.38 359 ALA B N 1
ATOM 6026 C CA . ALA B 1 359 ? -26.562 -26.156 -8.133 1 97.38 359 ALA B CA 1
ATOM 6027 C C . ALA B 1 359 ? -25.828 -26.625 -9.383 1 97.38 359 ALA B C 1
ATOM 6029 O O . ALA B 1 359 ? -25.281 -27.734 -9.398 1 97.38 359 ALA B O 1
ATOM 6030 N N . GLU B 1 360 ? -25.859 -25.844 -10.398 1 97.88 360 GLU B N 1
ATOM 6031 C CA . GLU B 1 360 ? -25.156 -26.188 -11.633 1 97.88 360 GLU B CA 1
ATOM 6032 C C . GLU B 1 360 ? -23.641 -26.203 -11.422 1 97.88 360 GLU B C 1
ATOM 6034 O O . GLU B 1 360 ? -22.938 -27.062 -11.961 1 97.88 360 GLU B O 1
ATOM 6039 N N . PHE B 1 361 ? -23.188 -25.266 -10.719 1 98.31 361 PHE B N 1
ATOM 6040 C CA . PHE B 1 361 ? -21.766 -25.203 -10.414 1 98.31 361 PHE B CA 1
ATOM 6041 C C . PHE B 1 361 ? -21.312 -26.469 -9.68 1 98.31 361 PHE B C 1
ATOM 6043 O O . PHE B 1 361 ? -20.281 -27.047 -10.016 1 98.31 361 PHE B O 1
ATOM 6050 N N . ALA B 1 362 ? -22.078 -26.859 -8.664 1 98.5 362 ALA B N 1
ATOM 6051 C CA . ALA B 1 362 ? -21.766 -28.062 -7.895 1 98.5 362 ALA B CA 1
ATOM 6052 C C . ALA B 1 362 ? -21.781 -29.312 -8.789 1 98.5 362 ALA B C 1
ATOM 6054 O O . ALA B 1 362 ? -20.906 -30.172 -8.688 1 98.5 362 ALA B O 1
ATOM 6055 N N . ALA B 1 363 ? -22.734 -29.359 -9.609 1 98.31 363 ALA B N 1
ATOM 6056 C CA . ALA B 1 363 ? -22.844 -30.5 -10.523 1 98.31 363 ALA B CA 1
ATOM 6057 C C . ALA B 1 363 ? -21.656 -30.547 -11.484 1 98.31 363 ALA B C 1
ATOM 6059 O O . ALA B 1 363 ? -21.125 -31.625 -11.758 1 98.31 363 ALA B O 1
ATOM 6060 N N . ARG B 1 364 ? -21.359 -29.422 -11.992 1 97.56 364 ARG B N 1
ATOM 6061 C CA . ARG B 1 364 ? -20.219 -29.312 -12.898 1 97.56 364 ARG B CA 1
ATOM 6062 C C . ARG B 1 364 ? -18.938 -29.766 -12.219 1 97.56 364 ARG B C 1
ATOM 6064 O O . ARG B 1 364 ? -18.109 -30.453 -12.82 1 97.56 364 ARG B O 1
ATOM 6071 N N . THR B 1 365 ? -18.766 -29.328 -11.023 1 98.12 365 THR B N 1
ATOM 6072 C CA . THR B 1 365 ? -17.562 -29.688 -10.258 1 98.12 365 THR B CA 1
ATOM 6073 C C . THR B 1 365 ? -17.531 -31.203 -10.031 1 98.12 365 THR B C 1
ATOM 6075 O O . THR B 1 365 ? -16.469 -31.828 -10.195 1 98.12 365 THR B O 1
ATOM 6078 N N . ARG B 1 366 ? -18.656 -31.75 -9.648 1 97.94 366 ARG B N 1
ATOM 6079 C CA . ARG B 1 366 ? -18.75 -33.188 -9.453 1 97.94 366 ARG B CA 1
ATOM 6080 C C . ARG B 1 366 ? -18.406 -33.938 -10.727 1 97.94 366 ARG B C 1
ATOM 6082 O O . ARG B 1 366 ? -17.625 -34.906 -10.703 1 97.94 366 ARG B O 1
ATOM 6089 N N . LYS B 1 367 ? -18.984 -33.5 -11.797 1 97.69 367 LYS B N 1
ATOM 6090 C CA . LYS B 1 367 ? -18.734 -34.156 -13.086 1 97.69 367 LYS B CA 1
ATOM 6091 C C . LYS B 1 367 ? -17.25 -34.062 -13.453 1 97.69 367 LYS B C 1
ATOM 6093 O O . LYS B 1 367 ? -16.688 -35.031 -13.961 1 97.69 367 LYS B O 1
ATOM 6098 N N . LYS B 1 368 ? -16.656 -32.969 -13.234 1 97.25 368 LYS B N 1
ATOM 6099 C CA . LYS B 1 368 ? -15.227 -32.812 -13.5 1 97.25 368 LYS B CA 1
ATOM 6100 C C . LYS B 1 368 ? -14.398 -33.781 -12.664 1 97.25 368 LYS B C 1
ATOM 6102 O O . LYS B 1 368 ? -13.422 -34.344 -13.156 1 97.25 368 LYS B O 1
ATOM 6107 N N . GLY B 1 369 ? -14.781 -33.938 -11.414 1 97.06 369 GLY B N 1
ATOM 6108 C CA . GLY B 1 369 ? -14.102 -34.906 -10.562 1 97.06 369 GLY B CA 1
ATOM 6109 C C . GLY B 1 369 ? -14.125 -36.312 -11.125 1 97.06 369 GLY B C 1
ATOM 6110 O O . GLY B 1 369 ? -13.125 -37.031 -11.062 1 97.06 369 GLY B O 1
ATOM 6111 N N . GLU B 1 370 ? -15.25 -36.656 -11.648 1 97.19 370 GLU B N 1
ATOM 6112 C CA . GLU B 1 370 ? -15.391 -37.969 -12.266 1 97.19 370 GLU B CA 1
ATOM 6113 C C . GLU B 1 370 ? -14.523 -38.094 -13.516 1 97.19 370 GLU B C 1
ATOM 6115 O O . GLU B 1 370 ? -13.914 -39.125 -13.758 1 97.19 370 GLU B O 1
ATOM 6120 N N . GLU B 1 371 ? -14.492 -37.062 -14.219 1 96.25 371 GLU B N 1
ATOM 6121 C CA . GLU B 1 371 ? -13.758 -37.031 -15.477 1 96.25 371 GLU B CA 1
ATOM 6122 C C . GLU B 1 371 ? -12.25 -37.125 -15.242 1 96.25 371 GLU B C 1
ATOM 6124 O O . GLU B 1 371 ? -11.555 -37.844 -15.977 1 96.25 371 GLU B O 1
ATOM 6129 N N . VAL B 1 372 ? -11.742 -36.438 -14.25 1 95.12 372 VAL B N 1
ATOM 6130 C CA . VAL B 1 372 ? -10.297 -36.281 -14.102 1 95.12 372 VAL B CA 1
ATOM 6131 C C . VAL B 1 372 ? -9.742 -37.438 -13.258 1 95.12 372 VAL B C 1
ATOM 6133 O O . VAL B 1 372 ? -8.531 -37.688 -13.234 1 95.12 372 VAL B O 1
ATOM 6136 N N . GLY B 1 373 ? -10.594 -38.125 -12.531 1 92.44 373 GLY B N 1
ATOM 6137 C CA . GLY B 1 373 ? -10.172 -39.312 -11.781 1 92.44 373 GLY B CA 1
ATOM 6138 C C . GLY B 1 373 ? -9.766 -38.969 -10.359 1 92.44 373 GLY B C 1
ATOM 6139 O O . GLY B 1 373 ? -9.625 -37.812 -9.992 1 92.44 373 GLY B O 1
ATOM 6140 N N . ASN B 1 374 ? -9.57 -40.094 -9.641 1 94.12 374 ASN B N 1
ATOM 6141 C CA . ASN B 1 374 ? -9.211 -39.969 -8.234 1 94.12 374 ASN B CA 1
ATOM 6142 C C . ASN B 1 374 ? -7.762 -39.531 -8.055 1 94.12 374 ASN B C 1
ATOM 6144 O O . ASN B 1 374 ? -6.848 -40.156 -8.586 1 94.12 374 ASN B O 1
ATOM 6148 N N . PHE B 1 375 ? -7.559 -38.469 -7.328 1 97.25 375 PHE B N 1
ATOM 6149 C CA . PHE B 1 375 ? -6.246 -37.875 -7.129 1 97.25 375 PHE B CA 1
ATOM 6150 C C . PHE B 1 375 ? -5.254 -38.906 -6.59 1 97.25 375 PHE B C 1
ATOM 6152 O O . PHE B 1 375 ? -4.141 -39.031 -7.105 1 97.25 375 PHE B O 1
ATOM 6159 N N . ASN B 1 376 ? -5.664 -39.656 -5.527 1 96.62 376 ASN B N 1
ATOM 6160 C CA . ASN B 1 376 ? -4.754 -40.594 -4.895 1 96.62 376 ASN B CA 1
ATOM 6161 C C . ASN B 1 376 ? -4.332 -41.688 -5.859 1 96.62 376 ASN B C 1
ATOM 6163 O O . ASN B 1 376 ? -3.162 -42.094 -5.891 1 96.62 376 ASN B O 1
ATOM 6167 N N . GLU B 1 377 ? -5.262 -42.188 -6.609 1 95.75 377 GLU B N 1
ATOM 6168 C CA . GLU B 1 377 ? -4.977 -43.219 -7.582 1 95.75 377 GLU B CA 1
ATOM 6169 C C . GLU B 1 377 ? -4.086 -42.688 -8.711 1 95.75 377 GLU B C 1
ATOM 6171 O O . GLU B 1 377 ? -3.064 -43.312 -9.031 1 95.75 377 GLU B O 1
ATOM 6176 N N . LEU B 1 378 ? -4.469 -41.594 -9.242 1 96.44 378 LEU B N 1
ATOM 6177 C CA . LEU B 1 378 ? -3.73 -41 -10.352 1 96.44 378 LEU B CA 1
ATOM 6178 C C . LEU B 1 378 ? -2.303 -40.688 -9.938 1 96.44 378 LEU B C 1
ATOM 6180 O O . LEU B 1 378 ? -1.37 -40.812 -10.727 1 96.44 378 LEU B O 1
ATOM 6184 N N . CYS B 1 379 ? -2.145 -40.25 -8.68 1 96.75 379 CYS B N 1
ATOM 6185 C CA . CYS B 1 379 ? -0.861 -39.75 -8.203 1 96.75 379 CYS B CA 1
ATOM 6186 C C . CYS B 1 379 ? -0.051 -40.844 -7.543 1 96.75 379 CYS B C 1
ATOM 6188 O O . CYS B 1 379 ? 1.064 -40.625 -7.074 1 96.75 379 CYS B O 1
ATOM 6190 N N . GLY B 1 380 ? -0.6 -42.062 -7.508 1 94.12 380 GLY B N 1
ATOM 6191 C CA . GLY B 1 380 ? 0.121 -43.219 -7.008 1 94.12 380 GLY B CA 1
ATOM 6192 C C . GLY B 1 380 ? 0.382 -43.156 -5.516 1 94.12 380 GLY B C 1
ATOM 6193 O O . GLY B 1 380 ? 1.474 -43.5 -5.055 1 94.12 380 GLY B O 1
ATOM 6194 N N . LEU B 1 381 ? -0.574 -42.656 -4.793 1 94.25 381 LEU B N 1
ATOM 6195 C CA . LEU B 1 381 ? -0.393 -42.531 -3.35 1 94.25 381 LEU B CA 1
ATOM 6196 C C . LEU B 1 381 ? -0.778 -43.812 -2.639 1 94.25 381 LEU B C 1
ATOM 6198 O O . LEU B 1 381 ? -1.499 -44.656 -3.199 1 94.25 381 LEU B O 1
ATOM 6202 N N . ASP B 1 382 ? -0.293 -43.938 -1.397 1 88.38 382 ASP B N 1
ATOM 6203 C CA . ASP B 1 382 ? -0.589 -45.125 -0.595 1 88.38 382 ASP B CA 1
ATOM 6204 C C . ASP B 1 382 ? -2.072 -45.188 -0.241 1 88.38 382 ASP B C 1
ATOM 6206 O O . ASP B 1 382 ? -2.756 -44.188 -0.212 1 88.38 382 ASP B O 1
ATOM 6210 N N . GLY B 1 383 ? -2.49 -46.375 0.012 1 86 383 GLY B N 1
ATOM 6211 C CA . GLY B 1 383 ? -3.896 -46.594 0.319 1 86 383 GLY B CA 1
ATOM 6212 C C . GLY B 1 383 ? -4.352 -45.844 1.556 1 86 383 GLY B C 1
ATOM 6213 O O . GLY B 1 383 ? -5.535 -45.531 1.698 1 86 383 GLY B O 1
ATOM 6214 N N . ASP B 1 384 ? -3.459 -45.438 2.438 1 91.25 384 ASP B N 1
ATOM 6215 C CA . ASP B 1 384 ? -3.852 -44.781 3.686 1 91.25 384 ASP B CA 1
ATOM 6216 C C . ASP B 1 384 ? -3.682 -43.281 3.59 1 91.25 384 ASP B C 1
ATOM 6218 O O . ASP B 1 384 ? -3.936 -42.562 4.559 1 91.25 384 ASP B O 1
ATOM 6222 N N . ALA B 1 385 ? -3.293 -42.812 2.416 1 93.25 385 ALA B N 1
ATOM 6223 C CA . ALA B 1 385 ? -3.117 -41.375 2.23 1 93.25 385 ALA B CA 1
ATOM 6224 C C . ALA B 1 385 ? -4.453 -40.656 2.307 1 93.25 385 ALA B C 1
ATOM 6226 O O . ALA B 1 385 ? -5.477 -41.156 1.856 1 93.25 385 ALA B O 1
ATOM 6227 N N . THR B 1 386 ? -4.402 -39.438 2.877 1 95.25 386 THR B N 1
ATOM 6228 C CA . THR B 1 386 ? -5.609 -38.625 2.955 1 95.25 386 THR B CA 1
ATOM 6229 C C . THR B 1 386 ? -6.164 -38.344 1.562 1 95.25 386 THR B C 1
ATOM 6231 O O . THR B 1 386 ? -5.402 -38.125 0.621 1 95.25 386 THR B O 1
ATOM 6234 N N . GLU B 1 387 ? -7.488 -38.281 1.454 1 94.81 387 GLU B N 1
ATOM 6235 C CA . GLU B 1 387 ? -8.102 -38.281 0.127 1 94.81 387 GLU B CA 1
ATOM 6236 C C . GLU B 1 387 ? -8.742 -36.938 -0.202 1 94.81 387 GLU B C 1
ATOM 6238 O O . GLU B 1 387 ? -9.266 -36.75 -1.299 1 94.81 387 GLU B O 1
ATOM 6243 N N . ARG B 1 388 ? -8.68 -36.094 0.786 1 95.69 388 ARG B N 1
ATOM 6244 C CA . ARG B 1 388 ? -9.312 -34.781 0.557 1 95.69 388 ARG B CA 1
ATOM 6245 C C . ARG B 1 388 ? -8.742 -33.719 1.479 1 95.69 388 ARG B C 1
ATOM 6247 O O . ARG B 1 388 ? -8.039 -34.031 2.441 1 95.69 388 ARG B O 1
ATOM 6254 N N . ILE B 1 389 ? -8.984 -32.5 1.192 1 97.25 389 ILE B N 1
ATOM 6255 C CA . ILE B 1 389 ? -8.633 -31.375 2.055 1 97.25 389 ILE B CA 1
ATOM 6256 C C . ILE B 1 389 ? -9.531 -31.375 3.293 1 97.25 389 ILE B C 1
ATOM 6258 O O . ILE B 1 389 ? -10.75 -31.469 3.184 1 97.25 389 ILE B O 1
ATOM 6262 N N . THR B 1 390 ? -8.891 -31.297 4.445 1 95.5 390 THR B N 1
ATOM 6263 C CA . THR B 1 390 ? -9.656 -31.375 5.688 1 95.5 390 THR B CA 1
ATOM 6264 C C . THR B 1 390 ? -9.625 -30.047 6.426 1 95.5 390 THR B C 1
ATOM 6266 O O . THR B 1 390 ? -10.367 -29.844 7.391 1 95.5 390 THR B O 1
ATOM 6269 N N . PHE B 1 391 ? -8.75 -29.266 5.973 1 95.31 391 PHE B N 1
ATOM 6270 C CA . PHE B 1 391 ? -8.75 -27.922 6.539 1 95.31 391 PHE B CA 1
ATOM 6271 C C . PHE B 1 391 ? -9.688 -27.016 5.758 1 95.31 391 PHE B C 1
ATOM 6273 O O . PHE B 1 391 ? -10.641 -27.484 5.133 1 95.31 391 PHE B O 1
ATOM 6280 N N . LEU B 1 392 ? -9.758 -25.734 5.797 1 94.69 392 LEU B N 1
ATOM 6281 C CA . LEU B 1 392 ? -10.656 -24.766 5.184 1 94.69 392 LEU B CA 1
ATOM 6282 C C . LEU B 1 392 ? -12.008 -24.75 5.891 1 94.69 392 LEU B C 1
ATOM 6284 O O . LEU B 1 392 ? -13.047 -24.922 5.258 1 94.69 392 LEU B O 1
ATOM 6288 N N . ARG B 1 393 ? -11.969 -24.641 7.059 1 94.62 393 ARG B N 1
ATOM 6289 C CA . ARG B 1 393 ? -13.141 -24.547 7.914 1 94.62 393 ARG B CA 1
ATOM 6290 C C . ARG B 1 393 ? -12.977 -23.422 8.945 1 94.62 393 ARG B C 1
ATOM 6292 O O . ARG B 1 393 ? -11.891 -23.25 9.508 1 94.62 393 ARG B O 1
ATOM 6299 N N . GLN B 1 394 ? -14 -22.688 9.07 1 92.94 394 GLN B N 1
ATOM 6300 C CA . GLN B 1 394 ? -13.953 -21.641 10.078 1 92.94 394 GLN B CA 1
ATOM 6301 C C . GLN B 1 394 ? -14.43 -22.156 11.43 1 92.94 394 GLN B C 1
ATOM 6303 O O . GLN B 1 394 ? -13.875 -21.797 12.477 1 92.94 394 GLN B O 1
ATOM 6308 N N . LYS B 1 395 ? -15.594 -22.891 11.492 1 78.25 395 LYS B N 1
ATOM 6309 C CA . LYS B 1 395 ? -16.141 -23.406 12.742 1 78.25 395 LYS B CA 1
ATOM 6310 C C . LYS B 1 395 ? -15.523 -24.75 13.109 1 78.25 395 LYS B C 1
ATOM 6312 O O . LYS B 1 395 ? -15.18 -25.547 12.234 1 78.25 395 LYS B O 1
ATOM 6317 N N . SER B 1 396 ? -14.977 -24.812 14.375 1 63.72 396 SER B N 1
ATOM 6318 C CA . SER B 1 396 ? -14.438 -26.094 14.812 1 63.72 396 SER B CA 1
ATOM 6319 C C . SER B 1 396 ? -15.477 -27.203 14.672 1 63.72 396 SER B C 1
ATOM 6321 O O . SER B 1 396 ? -16.672 -26.953 14.828 1 63.72 396 SER B O 1
ATOM 6323 N N . GLU B 1 397 ? -15.312 -28.078 13.945 1 51.19 397 GLU B N 1
ATOM 6324 C CA . GLU B 1 397 ? -16.188 -29.234 14.047 1 51.19 397 GLU B CA 1
ATOM 6325 C C . GLU B 1 397 ? -16.344 -29.688 15.5 1 51.19 397 GLU B C 1
ATOM 6327 O O . GLU B 1 397 ? -15.352 -29.781 16.234 1 51.19 397 GLU B O 1
ATOM 6332 N N . VAL B 1 398 ? -17.594 -29.422 16.062 1 33.94 398 VAL B N 1
ATOM 6333 C CA . VAL B 1 398 ? -17.906 -30.031 17.344 1 33.94 398 VAL B CA 1
ATOM 6334 C C . VAL B 1 398 ? -17.734 -31.547 17.234 1 33.94 398 VAL B C 1
ATOM 6336 O O . VAL B 1 398 ? -18.234 -32.188 16.297 1 33.94 398 VAL B O 1
#

pLDDT: mean 94.85, std 6.91, range [33.78, 98.81]

Radius of gyration: 30.45 Å; Cα contacts (8 Å, |Δi|>4): 1500; chains: 2; bounding box: 80×86×70 Å